Protein AF-0000000075188954 (afdb_homodimer)

Solvent-accessible surface area (backbone atoms only — not comparable to full-atom values): 54230 Å² total; per-residue (Å²): 137,83,79,76,77,75,75,73,72,77,67,71,76,76,77,67,53,46,59,46,54,62,68,36,73,48,69,42,76,34,36,29,29,56,31,97,75,48,46,78,47,74,42,73,49,97,73,72,41,68,48,52,54,48,49,53,51,52,45,53,48,46,64,70,64,51,69,49,45,46,64,36,75,72,39,48,58,89,46,50,71,54,54,74,72,32,32,47,29,43,36,39,39,36,38,43,70,42,92,71,89,56,42,23,37,60,49,26,39,42,60,56,87,73,50,55,56,34,25,33,38,39,36,54,42,78,22,50,66,21,38,32,38,15,60,36,46,42,1,42,51,47,37,50,52,55,60,62,45,57,58,31,25,55,97,85,43,42,30,26,65,39,23,32,34,44,36,44,34,50,59,71,32,64,35,26,34,42,31,45,38,38,19,39,24,66,61,57,69,68,57,53,50,52,49,46,52,54,36,36,62,37,66,28,33,30,39,34,34,35,43,42,28,27,56,9,25,23,55,53,38,86,95,46,56,49,44,23,73,57,14,21,88,42,91,84,43,50,43,41,63,67,50,44,48,48,51,48,51,55,29,11,49,50,38,18,21,49,34,44,30,57,41,30,52,20,49,34,20,26,47,35,69,61,43,47,90,35,32,34,45,59,67,40,76,69,30,76,67,34,24,89,57,69,51,7,17,23,47,32,50,47,35,69,67,32,37,52,51,48,20,53,48,50,40,57,58,52,69,68,43,82,32,45,43,38,29,42,32,36,50,78,64,49,63,54,22,47,75,70,20,68,68,42,48,50,34,24,61,75,69,70,43,52,70,60,54,25,48,21,52,35,48,36,51,38,49,49,36,36,43,74,69,64,28,40,50,29,31,28,42,38,39,60,71,74,55,54,38,78,54,65,56,74,77,32,35,31,36,32,38,79,40,70,75,51,50,47,63,46,28,73,72,62,29,34,29,31,45,38,14,43,81,38,27,31,51,58,31,20,67,28,42,59,44,37,70,43,52,83,43,54,35,97,50,56,66,37,49,35,41,48,38,30,41,65,43,52,96,47,77,81,44,54,76,76,41,41,71,31,52,36,29,33,29,30,35,35,64,19,49,58,35,33,77,44,38,49,42,32,57,39,28,50,44,50,51,26,49,30,23,38,29,27,52,42,55,84,64,60,59,60,69,43,46,57,23,48,48,49,49,26,56,48,36,45,71,70,73,40,36,29,34,38,64,42,24,53,54,39,56,24,33,72,75,69,42,42,111,135,84,81,76,79,76,75,76,73,77,68,71,77,75,77,68,53,46,59,46,54,60,69,36,75,48,69,42,77,36,34,29,28,56,32,97,75,48,47,76,48,74,43,72,50,98,73,70,40,67,49,52,54,49,50,51,51,52,44,53,49,46,64,71,64,50,68,47,46,47,64,37,75,71,39,49,58,89,44,49,70,53,53,74,72,32,34,48,30,43,36,38,38,38,37,44,68,43,91,72,87,58,42,23,36,61,49,27,39,43,61,56,86,72,50,55,56,34,26,33,38,39,35,53,43,78,23,50,66,21,38,33,39,18,60,35,46,43,2,44,51,49,35,50,51,55,59,61,44,57,58,30,25,55,98,83,43,42,30,27,65,38,23,31,33,43,34,45,33,49,60,72,32,64,34,27,36,42,32,46,38,38,18,39,24,66,62,58,69,69,57,54,52,54,49,46,52,55,36,37,62,38,67,28,33,30,38,35,35,35,44,41,27,25,54,9,25,22,53,53,39,86,93,46,55,49,43,22,73,56,15,20,88,42,89,84,43,50,43,42,64,67,50,46,49,48,52,48,51,55,30,12,47,50,38,17,20,49,34,44,29,59,41,29,52,22,48,36,20,25,49,34,67,61,43,48,89,36,35,34,44,59,68,40,76,68,31,77,66,34,25,89,57,68,49,7,17,23,48,32,50,49,36,69,68,34,38,53,51,48,20,51,46,51,40,58,57,52,69,69,44,81,32,45,43,39,28,41,31,36,49,78,62,46,64,54,22,47,75,71,20,68,68,41,47,51,35,24,60,75,70,70,43,52,72,58,54,25,47,22,52,33,47,36,51,38,49,48,36,36,42,73,69,62,29,41,49,29,32,28,42,38,40,61,72,75,55,55,39,78,54,64,56,75,76,33,34,32,35,30,38,80,41,69,74,52,50,45,63,47,29,74,72,61,31,34,32,31,47,38,14,42,79,39,27,30,50,58,32,20,68,28,42,58,45,37,71,41,52,82,42,54,35,95,50,55,65,38,48,36,40,48,38,29,41,66,43,52,96,48,77,82,44,53,75,74,42,41,72,30,54,38,29,32,28,32,36,35,63,19,49,58,36,32,78,43,38,48,42,33,57,40,28,51,44,52,50,27,49,31,23,35,28,26,52,41,56,84,64,58,59,61,69,42,45,56,22,49,49,48,48,25,55,48,35,44,70,70,72,40,36,28,35,39,63,42,24,52,56,39,56,25,33,72,74,69,43,43,112

Nearest PDB structures (foldseek):
  1o7a-assembly3_E  TM=9.055E-01  e=1.045E-41  Homo sapiens
  3lmy-assembly1_A-2  TM=9.022E-01  e=7.850E-42  Homo sapiens
  5bro-assembly1_A-2  TM=8.850E-01  e=3.736E-42  Homo sapiens
  8bbl-assembly6_F  TM=7.707E-01  e=1.006E-26  Prevotella
  2gk1-assembly1_M  TM=9.093E-01  e=3.137E-16  Homo sapiens

Sequence (1098 aa):
MFYCLSLLLFAASHVTALWPIPQSITTGSTQLQLSPSFDITVSGIKSPPSDLKDAISRTKHYLTNDKLQRLVEGRGASDAQAIKGASHLAKLNLVFQGKNASSISEEAVAELESRVDSYTLSVPANGRDATVTANSTLGLFRGLTTFSQLWYDWEGITYTPEAPLDIVDAPVYPYRGFMLDTARNFFPVSDIKRTLDAMSWVKMNTFHWHVVDSQSFPLEVAEFPNLSAKGAYSSSSVYSASDIKDIVAYAAARGIDVLAEFDTPGHTAIISEAYPDHIACAGATPWGTYANEPPAGQLRIASSATVNFTASLVSAISSMFTSKYFSTGGDEINANCYTNDAATQADLSASGQTFTQALSSFTESTHKALRAAGKTPVVWEEMVLDYNVTSLGNDTVVMVWISSDHVAAVAEKGYKLVHAASDYFYLDCGGGGWLGGSVSGNSWCDPFKTWQKAYSFDPTATLTDEQSRLVMGGQHLLWTEQSSPSNLDPIVWPRAAASAEIFWSGPGRNGTEALPRLHDLGFRFNQRGVAAIALQPLWCALRPGSCDAMFYCLSLLLFAASHVTALWPIPQSITTGSTQLQLSPSFDITVSGIKSPPSDLKDAISRTKHYLTNDKLQRLVEGRGASDAQAIKGASHLAKLNLVFQGKNASSISEEAVAELESRVDSYTLSVPANGRDATVTANSTLGLFRGLTTFSQLWYDWEGITYTPEAPLDIVDAPVYPYRGFMLDTARNFFPVSDIKRTLDAMSWVKMNTFHWHVVDSQSFPLEVAEFPNLSAKGAYSSSSVYSASDIKDIVAYAAARGIDVLAEFDTPGHTAIISEAYPDHIACAGATPWGTYANEPPAGQLRIASSATVNFTASLVSAISSMFTSKYFSTGGDEINANCYTNDAATQADLSASGQTFTQALSSFTESTHKALRAAGKTPVVWEEMVLDYNVTSLGNDTVVMVWISSDHVAAVAEKGYKLVHAASDYFYLDCGGGGWLGGSVSGNSWCDPFKTWQKAYSFDPTATLTDEQSRLVMGGQHLLWTEQSSPSNLDPIVWPRAAASAEIFWSGPGRNGTEALPRLHDLGFRFNQRGVAAIALQPLWCALRPGSCDA

Organism: Armillaria gallica (NCBI:txid47427)

Radius of gyration: 31.45 Å; Cα contacts (8 Å, |Δi|>4): 2543; chains: 2; bounding box: 119×86×73 Å

pLDDT: mean 95.34, std 10.47, range [26.66, 98.94]

InterPro domains:
  IPR015883 Beta-hexosaminidase, catalytic domain [PF00728] (173-506)
  IPR017853 Glycoside hydrolase superfamily [SSF51445] (173-518)
  IPR025705 Beta-hexosaminidase [PIRSF001093] (16-548)
  IPR025705 Beta-hexosaminidase [PR00738] (130-150)
  IPR025705 Beta-hexosaminidase [PR00738] (167-184)
  IPR025705 Beta-hexosaminidase [PR00738] (196-217)
  IPR025705 Beta-hexosaminidase [PR00738] (250-267)
  IPR025705 Beta-hexosaminidase [PR00738] (321-334)
  IPR025705 Beta-hexosaminidase [PR00738] (471-487)
  IPR025705 Beta-hexosaminidase [PR00738] (488-505)
  IPR025705 Beta-hexosaminidase [PTHR22600] (12-542)
  IPR029018 Beta-hexosaminidase-like, domain 2 [G3DSA:3.30.379.10] (13-169)
  IPR029018 Beta-hexosaminidase-like, domain 2 [SSF55545] (18-171)
  IPR029019 Beta-hexosaminidase, eukaryotic type, N-terminal [PF14845] (18-150)

Secondary structure (DSSP, 8-state):
------------------SSPPSEEEEEEEEEEEEEEEEEEEES-SS--HHHHHHHHHHHHHHHH--PPPSSGGGGGGGHHHHHT-EEEEEEEEEE-SSSPPPHHHHHTS-GGG----EEEEE-SSSPPEEEEESSHHHHHHHHHHHHTS-EEETTEEEEEEEEEEEEE--SSSEEEEEEE-SSS---HHHHHHHHHHHHHTT--EEEEE--BTTB--B--TT-THHHHHHSSSTTS-B-HHHHHHHHHHHHTTT-EEEEE---SSS-GGGGGT-GGGEESTT-SSHHHH-SSSSP-EE-TT-HHHHHHHHHHHHHHHTT---SEEEEE-----HHHHHT-HHHHHHHHHHT--HHHHHHHHHHHHHHHHHHTT-EEEEETHHHHTS--TT--TT-EEEE-S-GGGHHHHHHTT-EEEE--HHHHBSSTTS---SBT-TT---TT-S---HHHHHT--TTTT--HHHHTTEEEEEEEE--TT--GGGHHHHHTTTTHHHHHHHHH-S---HHHHHHHHHHHHHHHHHTT--PPPSS-HHHHTSTTTTB-/------------------SSPPSEEEEEEEEEEEEEEEEEEEES-SS--HHHHHHHHHHHHHHHH--PPPSSGGGGGGGHHHHHT-EEEEEEEEEE-SSS---HHHHHTS-GGG----EEEEE-SSSPPEEEEESSHHHHHHHHHHHHTS-EEETTEEEEEEEEEEEEE--SSSEEEEEEE-SSS---HHHHHHHHHHHHHTT--EEEEE--BTTB--B--TT-THHHHHHSSSTTS-B-HHHHHHHHHHHHTTT-EEEEE---SSS-GGGGGT-GGGEESTT-SSHHHH-SSSSP-EE-TT-HHHHHHHHHHHHHHHTT---SEEEEE--S--HHHHHT-HHHHHHHHHHT--HHHHHHHHHHHHHHHHHHTT-EEEEETHHHHTS--TT--TT-EEEE-S-GGGHHHHHHTT-EEEE--HHHHBSSTTS---SBT-TT---TT-S---HHHHHT--TTTT--HHHHTTEEEEEEEE--TT--GGGHHHHHTTTTHHHHHHHHH-S---HHHHHHHHHHHHHHHHHTT--PPPSS-HHHHTSTTTTB-

Structure (mmCIF, N/CA/C/O backbone):
data_AF-0000000075188954-model_v1
#
loop_
_entity.id
_entity.type
_entity.pdbx_description
1 polymer Beta-hexosaminidase
#
loop_
_atom_site.group_PDB
_atom_site.id
_atom_site.type_symbol
_atom_site.label_atom_id
_atom_site.label_alt_id
_atom_site.label_comp_id
_atom_site.label_asym_id
_atom_site.label_entity_id
_atom_site.label_seq_id
_atom_site.pdbx_PDB_ins_code
_atom_site.Cartn_x
_atom_site.Cartn_y
_atom_site.Cartn_z
_atom_site.occupancy
_atom_site.B_iso_or_equiv
_atom_site.auth_seq_id
_atom_site.auth_comp_id
_atom_site.auth_asym_id
_atom_site.auth_atom_id
_atom_site.pdbx_PDB_model_num
ATOM 1 N N . MET A 1 1 ? 57.031 19.188 -23.516 1 26.66 1 MET A N 1
ATOM 2 C CA . MET A 1 1 ? 55.969 19.891 -22.828 1 26.66 1 MET A CA 1
ATOM 3 C C . MET A 1 1 ? 54.906 18.922 -22.328 1 26.66 1 MET A C 1
ATOM 5 O O . MET A 1 1 ? 54.219 18.281 -23.125 1 26.66 1 MET A O 1
ATOM 9 N N . PHE A 1 2 ? 55.094 18.266 -21.109 1 34 2 PHE A N 1
ATOM 10 C CA . PHE A 1 2 ? 54.406 17.234 -20.375 1 34 2 PHE A CA 1
ATOM 11 C C . PHE A 1 2 ? 53.031 17.75 -19.891 1 34 2 PHE A C 1
ATOM 13 O O . PHE A 1 2 ? 52.969 18.656 -19.062 1 34 2 PHE A O 1
ATOM 20 N N . TYR A 1 3 ? 52.031 17.656 -20.75 1 29.7 3 TYR A N 1
ATOM 21 C CA . TYR A 1 3 ? 50.656 17.969 -20.391 1 29.7 3 TYR A CA 1
ATOM 22 C C . TYR A 1 3 ? 50.156 17.078 -19.25 1 29.7 3 TYR A C 1
ATOM 24 O O . TYR A 1 3 ? 50.062 15.859 -19.406 1 29.7 3 TYR A O 1
ATOM 32 N N . CYS A 1 4 ? 50.469 17.469 -18.016 1 29.31 4 CYS A N 1
ATOM 33 C CA . CYS A 1 4 ? 49.875 16.828 -16.844 1 29.31 4 CYS A CA 1
ATOM 34 C C . CYS A 1 4 ? 48.375 16.969 -16.859 1 29.31 4 CYS A C 1
ATOM 36 O O . CYS A 1 4 ? 47.844 18.078 -16.75 1 29.31 4 CYS A O 1
ATOM 38 N N . LEU A 1 5 ? 47.688 16.016 -17.469 1 34.28 5 LEU A N 1
ATOM 39 C CA . LEU A 1 5 ? 46.25 15.883 -17.406 1 34.28 5 LEU A CA 1
ATOM 40 C C . LEU A 1 5 ? 45.781 15.82 -15.953 1 34.28 5 LEU A C 1
ATOM 42 O O . LEU A 1 5 ? 46.094 14.883 -15.227 1 34.28 5 LEU A O 1
ATOM 46 N N . SER A 1 6 ? 45.406 16.984 -15.359 1 33.66 6 SER A N 1
ATOM 47 C CA . SER A 1 6 ? 44.719 17.094 -14.078 1 33.66 6 SER A CA 1
ATOM 48 C C . SER A 1 6 ? 43.5 16.219 -14.031 1 33.66 6 SER A C 1
ATOM 50 O O . SER A 1 6 ? 42.594 16.359 -14.867 1 33.66 6 SER A O 1
ATOM 52 N N . LEU A 1 7 ? 43.656 15.039 -13.555 1 31.61 7 LEU A N 1
ATOM 53 C CA . LEU A 1 7 ? 42.5 14.211 -13.203 1 31.61 7 LEU A CA 1
ATOM 54 C C . LEU A 1 7 ? 41.594 14.938 -12.211 1 31.61 7 LEU A C 1
ATOM 56 O O . LEU A 1 7 ? 42 15.18 -11.062 1 31.61 7 LEU A O 1
ATOM 60 N N . LEU A 1 8 ? 40.781 15.82 -12.742 1 30.52 8 LEU A N 1
ATOM 61 C CA . LEU A 1 8 ? 39.719 16.281 -11.867 1 30.52 8 LEU A CA 1
ATOM 62 C C . LEU A 1 8 ? 38.969 15.109 -11.227 1 30.52 8 LEU A C 1
ATOM 64 O O . LEU A 1 8 ? 38.281 14.352 -11.914 1 30.52 8 LEU A O 1
ATOM 68 N N . LEU A 1 9 ? 39.469 14.688 -10.102 1 31.77 9 LEU A N 1
ATOM 69 C CA . LEU A 1 9 ? 38.688 13.789 -9.273 1 31.77 9 LEU A CA 1
ATOM 70 C C . LEU A 1 9 ? 37.312 14.375 -9.008 1 31.77 9 LEU A C 1
ATOM 72 O O . LEU A 1 9 ? 37.156 15.406 -8.352 1 31.77 9 LEU A O 1
ATOM 76 N N . PHE A 1 10 ? 36.438 14.156 -9.984 1 31.2 10 PHE A N 1
ATOM 77 C CA . PHE A 1 10 ? 35.062 14.352 -9.57 1 31.2 10 PHE A CA 1
ATOM 78 C C . PHE A 1 10 ? 34.812 13.703 -8.219 1 31.2 10 PHE A C 1
ATOM 80 O O . PHE A 1 10 ? 34.75 12.469 -8.109 1 31.2 10 PHE A O 1
ATOM 87 N N . ALA A 1 11 ? 35.219 14.352 -7.227 1 33.94 11 ALA A N 1
ATOM 88 C CA . ALA A 1 11 ? 34.75 13.961 -5.906 1 33.94 11 ALA A CA 1
ATOM 89 C C . ALA A 1 11 ? 33.219 13.883 -5.875 1 33.94 11 ALA A C 1
ATOM 91 O O . ALA A 1 11 ? 32.562 14.891 -6.098 1 33.94 11 ALA A O 1
ATOM 92 N N . ALA A 1 12 ? 32.75 12.75 -6.031 1 37.69 12 ALA A N 1
ATOM 93 C CA . ALA A 1 12 ? 31.328 12.523 -5.793 1 37.69 12 ALA A CA 1
ATOM 94 C C . ALA A 1 12 ? 30.859 13.266 -4.551 1 37.69 12 ALA A C 1
ATOM 96 O O . ALA A 1 12 ? 31.359 13.031 -3.447 1 37.69 12 ALA A O 1
ATOM 97 N N . SER A 1 13 ? 30.422 14.445 -4.625 1 41.03 13 SER A N 1
ATOM 98 C CA . SER A 1 13 ? 29.734 15.062 -3.5 1 41.03 13 SER A CA 1
ATOM 99 C C . SER A 1 13 ? 28.938 14.031 -2.709 1 41.03 13 SER A C 1
ATOM 101 O O . SER A 1 13 ? 28.062 13.359 -3.26 1 41.03 13 SER A O 1
ATOM 103 N N . HIS A 1 14 ? 29.547 13.438 -1.711 1 50.06 14 HIS A N 1
ATOM 104 C CA . HIS A 1 14 ? 28.922 12.523 -0.768 1 50.06 14 HIS A CA 1
ATOM 105 C C . HIS A 1 14 ? 27.547 13.047 -0.336 1 50.06 14 HIS A C 1
ATOM 107 O O . HIS A 1 14 ? 27.391 14.234 -0.049 1 50.06 14 HIS A O 1
ATOM 113 N N . VAL A 1 15 ? 26.5 12.422 -0.816 1 51.94 15 VAL A N 1
ATOM 114 C CA . VAL A 1 15 ? 25.125 12.75 -0.476 1 51.94 15 VAL A CA 1
ATOM 115 C C . VAL A 1 15 ? 24.922 12.602 1.029 1 51.94 15 VAL A C 1
ATOM 117 O O . VAL A 1 15 ? 25.078 11.508 1.58 1 51.94 15 VAL A O 1
ATOM 120 N N . THR A 1 16 ? 24.906 13.773 1.781 1 63.19 16 THR A N 1
ATOM 121 C CA . THR A 1 16 ? 24.562 13.805 3.195 1 63.19 16 THR A CA 1
ATOM 122 C C . THR A 1 16 ? 23.125 13.32 3.408 1 63.19 16 THR A C 1
ATOM 124 O O . THR A 1 16 ? 22.203 13.805 2.76 1 63.19 16 THR A O 1
ATOM 127 N N . ALA A 1 17 ? 22.859 12.266 4.195 1 82.56 17 ALA A N 1
ATOM 128 C CA . ALA A 1 17 ? 21.656 11.5 4.516 1 82.56 17 ALA A CA 1
ATOM 129 C C . ALA A 1 17 ? 20.625 12.367 5.246 1 82.56 17 ALA A C 1
ATOM 131 O O . ALA A 1 17 ? 19.969 11.906 6.18 1 82.56 17 ALA A O 1
ATOM 132 N N . LEU A 1 18 ? 20.547 13.672 4.879 1 96 18 LEU A N 1
ATOM 133 C CA . LEU A 1 18 ? 19.688 14.539 5.672 1 96 18 LEU A CA 1
ATOM 134 C C . LEU A 1 18 ? 18.422 14.883 4.898 1 96 18 LEU A C 1
ATOM 136 O O . LEU A 1 18 ? 18.469 15.172 3.699 1 96 18 LEU A O 1
ATOM 140 N N . TRP A 1 19 ? 17.359 14.797 5.547 1 98.12 19 TRP A N 1
ATOM 141 C CA . TRP A 1 19 ? 16.047 15.227 5.055 1 98.12 19 TRP A CA 1
ATOM 142 C C . TRP A 1 19 ? 15.273 15.977 6.133 1 98.12 19 TRP A C 1
ATOM 144 O O . TRP A 1 19 ? 15.062 15.453 7.23 1 98.12 19 TRP A O 1
ATOM 154 N N . PRO A 1 20 ? 14.773 17.188 5.922 1 98.25 20 PRO A N 1
ATOM 155 C CA . PRO A 1 20 ? 15.047 18.016 4.742 1 98.25 20 PRO A CA 1
ATOM 156 C C . PRO A 1 20 ? 16.516 18.438 4.652 1 98.25 20 PRO A C 1
ATOM 158 O O . PRO A 1 20 ? 17.219 18.469 5.668 1 98.25 20 PRO A O 1
ATOM 161 N N . ILE A 1 21 ? 16.859 18.766 3.477 1 97.81 21 ILE A N 1
ATOM 162 C CA . ILE A 1 21 ? 18.219 19.281 3.311 1 97.81 21 ILE A CA 1
ATOM 163 C C . ILE A 1 21 ? 18.344 20.641 3.975 1 97.81 21 ILE A C 1
ATOM 165 O O . ILE A 1 21 ? 17.453 21.484 3.832 1 97.81 21 ILE A O 1
ATOM 169 N N . PRO A 1 22 ? 19.406 20.875 4.801 1 97.75 22 PRO A N 1
ATOM 170 C CA . PRO A 1 22 ? 19.562 22.156 5.496 1 97.75 22 PRO A CA 1
ATOM 171 C C . PRO A 1 22 ? 19.812 23.312 4.543 1 97.75 22 PRO A C 1
ATOM 173 O O . PRO A 1 22 ? 20.266 23.109 3.418 1 97.75 22 PRO A O 1
ATOM 176 N N . GLN A 1 23 ? 19.547 24.484 5.031 1 97.69 23 GLN A N 1
ATOM 177 C CA . GLN A 1 23 ? 19.797 25.688 4.258 1 97.69 23 GLN A CA 1
ATOM 178 C C . GLN A 1 23 ? 21.281 25.844 3.939 1 97.69 23 GLN A C 1
ATOM 180 O O . GLN A 1 23 ? 21.641 26.25 2.838 1 97.69 23 GLN A O 1
ATOM 185 N N . SER A 1 24 ? 22.094 25.547 4.926 1 97.5 24 SER A N 1
ATOM 186 C CA . SER A 1 24 ? 23.531 25.562 4.773 1 97.5 24 SER A CA 1
ATOM 187 C C . SER A 1 24 ? 24.188 24.391 5.5 1 97.5 24 SER A C 1
ATOM 189 O O . SER A 1 24 ? 23.844 24.094 6.652 1 97.5 24 SER A O 1
ATOM 191 N N . ILE A 1 25 ? 25.062 23.703 4.801 1 96.75 25 ILE A N 1
ATOM 192 C CA . ILE A 1 25 ? 25.75 22.562 5.383 1 96.75 25 ILE A CA 1
ATOM 193 C C . ILE A 1 25 ? 27.172 22.469 4.812 1 96.75 25 ILE A C 1
ATOM 195 O O . ILE A 1 25 ? 27.375 22.672 3.615 1 96.75 25 ILE A O 1
ATOM 199 N N . THR A 1 26 ? 28.141 22.312 5.648 1 96.44 26 THR A N 1
ATOM 200 C CA . THR A 1 26 ? 29.5 21.938 5.277 1 96.44 26 THR A CA 1
ATOM 201 C C . THR A 1 26 ? 29.891 20.625 5.941 1 96.44 26 THR A C 1
ATOM 203 O O . THR A 1 26 ? 29.562 20.391 7.105 1 96.44 26 THR A O 1
ATOM 206 N N . THR A 1 27 ? 30.5 19.797 5.207 1 95.5 27 THR A N 1
ATOM 207 C CA . THR A 1 27 ? 30.922 18.5 5.734 1 95.5 27 THR A CA 1
ATOM 208 C C . THR A 1 27 ? 32.406 18.25 5.473 1 95.5 27 THR A C 1
ATOM 210 O O . THR A 1 27 ? 33 18.859 4.578 1 95.5 27 THR A O 1
ATOM 213 N N . GLY A 1 28 ? 32.969 17.422 6.355 1 94.81 28 GLY A N 1
ATOM 214 C CA . GLY A 1 28 ? 34.281 16.844 6.098 1 94.81 28 GLY A CA 1
ATOM 215 C C . GLY A 1 28 ? 34.219 15.438 5.543 1 94.81 28 GLY A C 1
ATOM 216 O O . GLY A 1 28 ? 33.219 15.047 4.938 1 94.81 28 GLY A O 1
ATOM 217 N N . SER A 1 29 ? 35.375 14.719 5.609 1 92.06 29 SER A N 1
ATOM 218 C CA . SER A 1 29 ? 35.469 13.359 5.102 1 92.06 29 SER A CA 1
ATOM 219 C C . SER A 1 29 ? 36.031 12.414 6.152 1 92.06 29 SER A C 1
ATOM 221 O O . SER A 1 29 ? 36.469 11.297 5.836 1 92.06 29 SER A O 1
ATOM 223 N N . THR A 1 30 ? 36 12.859 7.406 1 93.81 30 THR A N 1
ATOM 224 C CA . THR A 1 30 ? 36.531 12.047 8.484 1 93.81 30 THR A CA 1
ATOM 225 C C . THR A 1 30 ? 35.438 11.234 9.172 1 93.81 30 THR A C 1
ATOM 227 O O . THR A 1 30 ? 34.344 11.742 9.398 1 93.81 30 THR A O 1
ATOM 230 N N . GLN A 1 31 ? 35.844 10.031 9.539 1 95.56 31 GLN A N 1
ATOM 231 C CA . GLN A 1 31 ? 34.906 9.195 10.289 1 95.56 31 GLN A CA 1
ATOM 232 C C . GLN A 1 31 ? 34.875 9.586 11.766 1 95.56 31 GLN A C 1
ATOM 234 O O . GLN A 1 31 ? 35.906 9.953 12.336 1 95.56 31 GLN A O 1
ATOM 239 N N . LEU A 1 32 ? 33.75 9.555 12.305 1 97.31 32 LEU A N 1
ATOM 240 C CA . LEU A 1 32 ? 33.531 9.812 13.727 1 97.31 32 LEU A CA 1
ATOM 241 C C . LEU A 1 32 ? 32.594 8.758 14.32 1 97.31 32 LEU A C 1
ATOM 243 O O . LEU A 1 32 ? 31.562 8.438 13.734 1 97.31 32 LEU A O 1
ATOM 247 N N . GLN A 1 33 ? 32.969 8.133 15.445 1 97.88 33 GLN A N 1
ATOM 248 C CA . GLN A 1 33 ? 32.125 7.152 16.125 1 97.88 33 GLN A CA 1
ATOM 249 C C . GLN A 1 33 ? 31.328 7.805 17.25 1 97.88 33 GLN A C 1
ATOM 251 O O . GLN A 1 33 ? 31.797 8.766 17.875 1 97.88 33 GLN A O 1
ATOM 256 N N . LEU A 1 34 ? 30.156 7.312 17.422 1 97.44 34 LEU A N 1
ATOM 257 C CA . LEU A 1 34 ? 29.453 7.645 18.656 1 97.44 34 LEU A CA 1
ATOM 258 C C . LEU A 1 34 ? 29.969 6.801 19.828 1 97.44 34 LEU A C 1
ATOM 260 O O . LEU A 1 34 ? 30.031 5.574 19.719 1 97.44 34 LEU A O 1
ATOM 264 N N . SER A 1 35 ? 30.297 7.434 20.922 1 96.56 35 SER A N 1
ATOM 265 C CA . SER A 1 35 ? 30.797 6.723 22.094 1 96.56 35 SER A CA 1
ATOM 266 C C . SER A 1 35 ? 29.734 5.816 22.688 1 96.56 35 SER A C 1
ATOM 268 O O . SER A 1 35 ? 28.547 6.168 22.688 1 96.56 35 SER A O 1
ATOM 270 N N . PRO A 1 36 ? 30.125 4.668 23.219 1 93.25 36 PRO A N 1
ATOM 271 C CA . PRO A 1 36 ? 29.156 3.826 23.922 1 93.25 36 PRO A CA 1
ATOM 272 C C . PRO A 1 36 ? 28.5 4.543 25.094 1 93.25 36 PRO A C 1
ATOM 274 O O . PRO A 1 36 ? 27.391 4.168 25.531 1 93.25 36 PRO A O 1
ATOM 277 N N . SER A 1 37 ? 29.203 5.578 25.641 1 95.5 37 SER A N 1
ATOM 278 C CA . SER A 1 37 ? 28.672 6.336 26.766 1 95.5 37 SER A CA 1
ATOM 279 C C . SER A 1 37 ? 28.156 7.699 26.328 1 95.5 37 SER A C 1
ATOM 281 O O . SER A 1 37 ? 28.125 8.648 27.109 1 95.5 37 SER A O 1
ATOM 283 N N . PHE A 1 38 ? 27.828 7.801 25.062 1 97.75 38 PHE A N 1
ATOM 284 C CA . PHE A 1 38 ? 27.328 9.047 24.5 1 97.75 38 PHE A CA 1
ATOM 285 C C . PHE A 1 38 ? 26.156 9.578 25.312 1 97.75 38 PHE A C 1
ATOM 287 O O . PHE A 1 38 ? 25.297 8.805 25.75 1 97.75 38 PHE A O 1
ATOM 294 N N . ASP A 1 39 ? 26.141 10.875 25.578 1 98.19 39 ASP A N 1
ATOM 295 C CA . ASP A 1 39 ? 25.031 11.508 26.281 1 98.19 39 ASP A CA 1
ATOM 296 C C . ASP A 1 39 ? 24.672 12.852 25.656 1 98.19 39 ASP A C 1
ATOM 298 O O . ASP A 1 39 ? 25.438 13.391 24.859 1 98.19 39 ASP A O 1
ATOM 302 N N . ILE A 1 40 ? 23.484 13.344 25.922 1 98.81 40 ILE A N 1
ATOM 303 C CA . ILE A 1 40 ? 23 14.641 25.469 1 98.81 40 ILE A CA 1
ATOM 304 C C . ILE A 1 40 ? 22.688 15.523 26.672 1 98.81 40 ILE A C 1
ATOM 306 O O . ILE A 1 40 ? 21.938 15.117 27.578 1 98.81 40 ILE A O 1
ATOM 310 N N . THR A 1 41 ? 23.234 16.703 26.734 1 98.12 41 THR A N 1
ATOM 311 C CA . THR A 1 41 ? 23.016 17.625 27.828 1 98.12 41 THR A CA 1
ATOM 312 C C . THR A 1 41 ? 22.375 18.922 27.328 1 98.12 41 THR A C 1
ATOM 314 O O . THR A 1 41 ? 22.375 19.188 26.125 1 98.12 41 THR A O 1
ATOM 317 N N . VAL A 1 42 ? 21.734 19.656 28.219 1 98.31 42 VAL A N 1
ATOM 318 C CA . VAL A 1 42 ? 21.078 20.922 27.891 1 98.31 42 VAL A CA 1
ATOM 319 C C . VAL A 1 42 ? 21.719 22.047 28.703 1 98.31 42 VAL A C 1
ATOM 321 O O . VAL A 1 42 ? 21.938 21.906 29.906 1 98.31 42 VAL A O 1
ATOM 324 N N . SER A 1 43 ? 22.109 23.109 28.109 1 97.5 43 SER A N 1
ATOM 325 C CA . SER A 1 43 ? 22.594 24.328 28.766 1 97.5 43 SER A CA 1
ATOM 326 C C . SER A 1 43 ? 21.75 25.531 28.375 1 97.5 43 SER A C 1
ATOM 328 O O . SER A 1 43 ? 21.156 25.562 27.297 1 97.5 43 SER A O 1
ATOM 330 N N . GLY A 1 44 ? 21.656 26.484 29.234 1 96.44 44 GLY A N 1
ATOM 331 C CA . GLY A 1 44 ? 20.906 27.719 28.969 1 96.44 44 GLY A CA 1
ATOM 332 C C . GLY A 1 44 ? 19.469 27.656 29.453 1 96.44 44 GLY A C 1
ATOM 333 O O . GLY A 1 44 ? 18.734 28.625 29.344 1 96.44 44 GLY A O 1
ATOM 334 N N . ILE A 1 45 ? 19.094 26.516 29.969 1 95.88 45 ILE A N 1
ATOM 335 C CA . ILE A 1 45 ? 17.781 26.328 30.562 1 95.88 45 ILE A CA 1
ATOM 336 C C . ILE A 1 45 ? 17.938 25.75 31.969 1 95.88 45 ILE A C 1
ATOM 338 O O . ILE A 1 45 ? 18.422 24.625 32.125 1 95.88 45 ILE A O 1
ATOM 342 N N . LYS A 1 46 ? 17.531 26.391 33.031 1 91.06 46 LYS A N 1
ATOM 343 C CA . LYS A 1 46 ? 17.688 25.922 34.406 1 91.06 46 LYS A CA 1
ATOM 344 C C . LYS A 1 46 ? 16.922 24.625 34.625 1 91.06 46 LYS A C 1
ATOM 346 O O . LYS A 1 46 ? 17.453 23.672 35.188 1 91.06 46 LYS A O 1
ATOM 351 N N . SER A 1 47 ? 15.672 24.594 34.125 1 93.94 47 SER A N 1
ATOM 352 C CA . SER A 1 47 ? 14.836 23.406 34.188 1 93.94 47 SER A CA 1
ATOM 353 C C . SER A 1 47 ? 14.203 23.094 32.844 1 93.94 47 SER A C 1
ATOM 355 O O . SER A 1 47 ? 13.086 23.516 32.562 1 93.94 47 SER A O 1
ATOM 357 N N . PRO A 1 48 ? 14.883 22.281 32.031 1 96.88 48 PRO A N 1
ATOM 358 C CA . PRO A 1 48 ? 14.336 21.969 30.703 1 96.88 48 PRO A CA 1
ATOM 359 C C . PRO A 1 48 ? 12.922 21.391 30.781 1 96.88 48 PRO A C 1
ATOM 361 O O . PRO A 1 48 ? 12.625 20.594 31.672 1 96.88 48 PRO A O 1
ATOM 364 N N . PRO A 1 49 ? 12.078 21.828 29.875 1 98.06 49 PRO A N 1
ATOM 365 C CA . PRO A 1 49 ? 10.719 21.281 29.844 1 98.06 49 PRO A CA 1
ATOM 366 C C . PRO A 1 49 ? 10.711 19.766 29.641 1 98.06 49 PRO A C 1
ATOM 368 O O . PRO A 1 49 ? 11.633 19.219 29.016 1 98.06 49 PRO A O 1
ATOM 371 N N . SER A 1 50 ? 9.648 19.094 30.141 1 98.31 50 SER A N 1
ATOM 372 C CA . SER A 1 50 ? 9.562 17.641 30.109 1 98.31 50 SER A CA 1
ATOM 373 C C . SER A 1 50 ? 9.57 17.109 28.672 1 98.31 50 SER A C 1
ATOM 375 O O . SER A 1 50 ? 10.148 16.062 28.391 1 98.31 50 SER A O 1
ATOM 377 N N . ASP A 1 51 ? 8.883 17.797 27.797 1 98.62 51 ASP A N 1
ATOM 378 C CA . ASP A 1 51 ? 8.82 17.312 26.422 1 98.62 51 ASP A CA 1
ATOM 379 C C . ASP A 1 51 ? 10.172 17.438 25.719 1 98.62 51 ASP A C 1
ATOM 381 O O . ASP A 1 51 ? 10.484 16.672 24.812 1 98.62 51 ASP A O 1
ATOM 385 N N . LEU A 1 52 ? 11.039 18.328 26.078 1 98.75 52 LEU A N 1
ATOM 386 C CA . LEU A 1 52 ? 12.406 18.359 25.578 1 98.75 52 LEU A CA 1
ATOM 387 C C . LEU A 1 52 ? 13.211 17.188 26.109 1 98.75 52 LEU A C 1
ATOM 389 O O . LEU A 1 52 ? 13.977 16.562 25.359 1 98.75 52 LEU A O 1
ATOM 393 N N . LYS A 1 53 ? 13.055 16.906 27.406 1 98.62 53 LYS A N 1
ATOM 394 C CA . LYS A 1 53 ? 13.711 15.734 27.984 1 98.62 53 LYS A CA 1
ATOM 395 C C . LYS A 1 53 ? 13.289 14.453 27.281 1 98.62 53 LYS A C 1
ATOM 397 O O . LYS A 1 53 ? 14.109 13.578 27.016 1 98.62 53 LYS A O 1
ATOM 402 N N . ASP A 1 54 ? 12 14.391 27.016 1 98.81 54 ASP A N 1
ATOM 403 C CA . ASP A 1 54 ? 11.484 13.234 26.281 1 98.81 54 ASP A CA 1
ATOM 404 C C . ASP A 1 54 ? 12.086 13.148 24.891 1 98.81 54 ASP A C 1
ATOM 406 O O . ASP A 1 54 ? 12.391 12.062 24.391 1 98.81 54 ASP A O 1
ATOM 410 N N . ALA A 1 55 ? 12.211 14.258 24.219 1 98.81 55 ALA A N 1
ATOM 411 C CA . ALA A 1 55 ? 12.812 14.297 22.891 1 98.81 55 ALA A CA 1
ATOM 412 C C . ALA A 1 55 ? 14.258 13.805 22.938 1 98.81 55 ALA A C 1
ATOM 414 O O . ALA A 1 55 ? 14.703 13.094 22.031 1 98.81 55 ALA A O 1
ATOM 415 N N . ILE A 1 56 ? 14.992 14.211 23.938 1 98.81 56 ILE A N 1
ATOM 416 C CA . ILE A 1 56 ? 16.359 13.758 24.141 1 98.81 56 ILE A CA 1
ATOM 417 C C . ILE A 1 56 ? 16.391 12.242 24.312 1 98.81 56 ILE A C 1
ATOM 419 O O . ILE A 1 56 ? 17.188 11.555 23.672 1 98.81 56 ILE A O 1
ATOM 423 N N . SER A 1 57 ? 15.477 11.742 25.125 1 98.69 57 SER A N 1
ATOM 424 C CA . SER A 1 57 ? 15.383 10.312 25.359 1 98.69 57 SER A CA 1
ATOM 425 C C . SER A 1 57 ? 15.07 9.555 24.078 1 98.69 57 SER A C 1
ATOM 427 O O . SER A 1 57 ? 15.656 8.516 23.797 1 98.69 57 SER A O 1
ATOM 429 N N . ARG A 1 58 ? 14.109 10.023 23.281 1 98.5 58 ARG A N 1
ATOM 430 C CA . ARG A 1 58 ? 13.781 9.406 22.016 1 98.5 58 ARG A CA 1
ATOM 431 C C . ARG A 1 58 ? 14.977 9.414 21.062 1 98.5 58 ARG A C 1
ATOM 433 O O . ARG A 1 58 ? 15.219 8.438 20.344 1 98.5 58 ARG A O 1
ATOM 440 N N . THR A 1 59 ? 15.688 10.516 21.047 1 98.56 59 THR A N 1
ATOM 441 C CA . THR A 1 59 ? 16.859 10.617 20.188 1 98.56 59 THR A CA 1
ATOM 442 C C . THR A 1 59 ? 17.906 9.57 20.562 1 98.56 59 THR A C 1
ATOM 444 O O . THR A 1 59 ? 18.453 8.883 19.688 1 98.56 59 THR A O 1
ATOM 447 N N . LYS A 1 60 ? 18.172 9.461 21.828 1 98.38 60 LYS A N 1
ATOM 448 C CA . LYS A 1 60 ? 19.125 8.453 22.297 1 98.38 60 LYS A CA 1
ATOM 449 C C . LYS A 1 60 ? 18.656 7.047 21.922 1 98.38 60 LYS A C 1
ATOM 451 O O . LYS A 1 60 ? 19.469 6.203 21.547 1 98.38 60 LYS A O 1
ATOM 456 N N . HIS A 1 61 ? 17.391 6.859 22.062 1 98 61 HIS A N 1
ATOM 457 C CA . HIS A 1 61 ? 16.812 5.57 21.672 1 98 61 HIS A CA 1
ATOM 458 C C . HIS A 1 61 ? 17.062 5.27 20.203 1 98 61 HIS A C 1
ATOM 460 O O . HIS A 1 61 ? 17.484 4.164 19.859 1 98 61 HIS A O 1
ATOM 466 N N . TYR A 1 62 ? 16.828 6.203 19.297 1 97.44 62 TYR A N 1
ATOM 467 C CA . TYR A 1 62 ? 17.062 6.027 17.859 1 97.44 62 TYR A CA 1
ATOM 468 C C . TYR A 1 62 ? 18.531 5.754 17.578 1 97.44 62 TYR A C 1
ATOM 470 O O . TYR A 1 62 ? 18.859 4.855 16.797 1 97.44 62 TYR A O 1
ATOM 478 N N . LEU A 1 63 ? 19.406 6.496 18.203 1 97.06 63 LEU A N 1
ATOM 479 C CA . LEU A 1 63 ? 20.828 6.352 17.984 1 97.06 63 LEU A CA 1
ATOM 480 C C . LEU A 1 63 ? 21.312 4.957 18.375 1 97.06 63 LEU A C 1
ATOM 482 O O . LEU A 1 63 ? 22.219 4.406 17.75 1 97.06 63 LEU A O 1
ATOM 486 N N . THR A 1 64 ? 20.641 4.402 19.375 1 95.69 64 THR A N 1
ATOM 487 C CA . THR A 1 64 ? 21.016 3.088 19.891 1 95.69 64 THR A CA 1
ATOM 488 C C . THR A 1 64 ? 20.422 1.982 19.016 1 95.69 64 THR A C 1
ATOM 490 O O . THR A 1 64 ? 21.047 0.949 18.797 1 95.69 64 THR A O 1
ATOM 493 N N . ASN A 1 65 ? 19.25 2.264 18.469 1 95.94 65 ASN A N 1
ATOM 494 C CA . ASN A 1 65 ? 18.5 1.14 17.922 1 95.94 65 ASN A CA 1
ATOM 495 C C . ASN A 1 65 ? 18.484 1.175 16.391 1 95.94 65 ASN A C 1
ATOM 497 O O . ASN A 1 65 ? 18.219 0.156 15.75 1 95.94 65 ASN A O 1
ATOM 501 N N . ASP A 1 66 ? 18.672 2.387 15.844 1 94.94 66 ASP A N 1
ATOM 502 C CA . ASP A 1 66 ? 18.75 2.439 14.383 1 94.94 66 ASP A CA 1
ATOM 503 C C . ASP A 1 66 ? 19.969 1.683 13.875 1 94.94 66 ASP A C 1
ATOM 505 O O . ASP A 1 66 ? 21.094 1.899 14.359 1 94.94 66 ASP A O 1
ATOM 509 N N . LYS A 1 67 ? 19.875 0.698 13.055 1 94.75 67 LYS A N 1
ATOM 510 C CA . LYS A 1 67 ? 20.984 -0.092 12.523 1 94.75 67 LYS A CA 1
ATOM 511 C C . LYS A 1 67 ? 21.109 0.077 11.016 1 94.75 67 LYS A C 1
ATOM 513 O O . LYS A 1 67 ? 21.344 -0.894 10.289 1 94.75 67 LYS A O 1
ATOM 518 N N . LEU A 1 68 ? 20.844 1.285 10.57 1 96.19 68 LEU A N 1
ATOM 519 C CA . LEU A 1 68 ? 20.938 1.545 9.141 1 96.19 68 LEU A CA 1
ATOM 520 C C . LEU A 1 68 ? 22.391 1.503 8.664 1 96.19 68 LEU A C 1
ATOM 522 O O . LEU A 1 68 ? 23.234 2.26 9.156 1 96.19 68 LEU A O 1
ATOM 526 N N . GLN A 1 69 ? 22.703 0.649 7.797 1 95.94 69 GLN A N 1
ATOM 527 C CA . GLN A 1 69 ? 23.984 0.649 7.113 1 95.94 69 GLN A CA 1
ATOM 528 C C . GLN A 1 69 ? 23.984 1.604 5.922 1 95.94 69 GLN A C 1
ATOM 530 O O . GLN A 1 69 ? 22.922 1.886 5.355 1 95.94 69 GLN A O 1
ATOM 535 N N . ARG A 1 70 ? 25.109 2.09 5.559 1 95.56 70 ARG A N 1
ATOM 536 C CA . ARG A 1 70 ? 25.188 2.992 4.41 1 95.56 70 ARG A CA 1
ATOM 537 C C . ARG A 1 70 ? 24.562 2.348 3.172 1 95.56 70 ARG A C 1
ATOM 539 O O . ARG A 1 70 ? 24.766 1.156 2.926 1 95.56 70 ARG A O 1
ATOM 546 N N . LEU A 1 71 ? 23.859 3.07 2.393 1 96.19 71 LEU A N 1
ATOM 547 C CA . LEU A 1 71 ? 23.266 2.588 1.148 1 96.19 71 LEU A CA 1
ATOM 548 C C . LEU A 1 71 ? 24.219 2.771 -0.019 1 96.19 71 LEU A C 1
ATOM 550 O O . LEU A 1 71 ? 23.953 3.561 -0.929 1 96.19 71 LEU A O 1
ATOM 554 N N . VAL A 1 72 ? 25.281 2.045 0.071 1 94.38 72 VAL A N 1
ATOM 555 C CA . VAL A 1 72 ? 26.312 1.949 -0.956 1 94.38 72 VAL A CA 1
ATOM 556 C C . VAL A 1 72 ? 26.688 0.486 -1.169 1 94.38 72 VAL A C 1
ATOM 558 O O . VAL A 1 72 ? 26.328 -0.379 -0.366 1 94.38 72 VAL A O 1
ATOM 561 N N . GLU A 1 73 ? 27.328 0.265 -2.279 1 91.56 73 GLU A N 1
ATOM 562 C CA . GLU A 1 73 ? 27.828 -1.094 -2.48 1 91.56 73 GLU A CA 1
ATOM 563 C C . GLU A 1 73 ? 28.703 -1.538 -1.317 1 91.56 73 GLU A C 1
ATOM 565 O O . GLU A 1 73 ? 29.562 -0.777 -0.848 1 91.56 73 GLU A O 1
ATOM 570 N N . GLY A 1 74 ? 28.453 -2.666 -0.823 1 90.94 74 GLY A N 1
ATOM 571 C CA . GLY A 1 74 ? 29.25 -3.174 0.287 1 90.94 74 GLY A CA 1
ATOM 572 C C . GLY A 1 74 ? 28.75 -2.701 1.64 1 90.94 74 GLY A C 1
ATOM 573 O O . GLY A 1 74 ? 29.266 -3.125 2.678 1 90.94 74 GLY A O 1
ATOM 574 N N . ARG A 1 75 ? 27.828 -1.826 1.688 1 93.25 75 ARG A N 1
ATOM 575 C CA . ARG A 1 75 ? 27.125 -1.38 2.887 1 93.25 75 ARG A CA 1
ATOM 576 C C . ARG A 1 75 ? 28.094 -0.778 3.896 1 93.25 75 ARG A C 1
ATOM 578 O O . ARG A 1 75 ? 27.984 -1.023 5.098 1 93.25 75 ARG A O 1
ATOM 585 N N . GLY A 1 76 ? 29.172 -0.16 3.42 1 89.81 76 GLY A N 1
ATOM 586 C CA . GLY A 1 76 ? 30.094 0.545 4.289 1 89.81 76 GLY A CA 1
ATOM 587 C C . GLY A 1 76 ? 31.328 -0.276 4.645 1 89.81 76 GLY A C 1
ATOM 588 O O . GLY A 1 76 ? 32.156 0.143 5.469 1 89.81 76 GLY A O 1
ATOM 589 N N . ALA A 1 77 ? 31.469 -1.405 4.016 1 89.56 77 ALA A N 1
ATOM 590 C CA . ALA A 1 77 ? 32.656 -2.24 4.297 1 89.56 77 ALA A CA 1
ATOM 591 C C . ALA A 1 77 ? 33.938 -1.483 4.012 1 89.56 77 ALA A C 1
ATOM 593 O O . ALA A 1 77 ? 34.938 -1.684 4.699 1 89.56 77 ALA A O 1
ATOM 594 N N . SER A 1 78 ? 33.938 -0.604 3.084 1 89.88 78 SER A N 1
ATOM 595 C CA . SER A 1 78 ? 35.094 0.167 2.701 1 89.88 78 SER A CA 1
ATOM 596 C C . SER A 1 78 ? 35.5 1.157 3.793 1 89.88 78 SER A C 1
ATOM 598 O O . SER A 1 78 ? 36.594 1.691 3.785 1 89.88 78 SER A O 1
ATOM 600 N N . ASP A 1 79 ? 34.594 1.413 4.719 1 91 79 ASP A N 1
ATOM 601 C CA . ASP A 1 79 ? 34.812 2.379 5.785 1 91 79 ASP A CA 1
ATOM 602 C C . ASP A 1 79 ? 35.469 1.709 7 1 91 79 ASP A C 1
ATOM 604 O O . ASP A 1 79 ? 35.844 2.385 7.949 1 91 79 ASP A O 1
ATOM 608 N N . ALA A 1 80 ? 35.625 0.426 7.012 1 93.25 80 ALA A N 1
ATOM 609 C CA . ALA A 1 80 ? 35.938 -0.363 8.195 1 93.25 80 ALA A CA 1
ATOM 610 C C . ALA A 1 80 ? 37.25 0.115 8.836 1 93.25 80 ALA A C 1
ATOM 612 O O . ALA A 1 80 ? 37.312 0.324 10.055 1 93.25 80 ALA A O 1
ATOM 613 N N . GLN A 1 81 ? 38.281 0.285 8.07 1 93.62 81 GLN A N 1
ATOM 614 C CA . GLN A 1 81 ? 39.594 0.686 8.609 1 93.62 81 GLN A CA 1
ATOM 615 C C . GLN A 1 81 ? 39.531 2.086 9.211 1 93.62 81 GLN A C 1
ATOM 617 O O . GLN A 1 81 ? 40.062 2.328 10.289 1 93.62 81 GLN A O 1
ATOM 622 N N . ALA A 1 82 ? 38.875 2.961 8.516 1 94.25 82 ALA A N 1
ATOM 623 C CA . ALA A 1 82 ? 38.75 4.336 8.992 1 94.25 82 ALA A CA 1
ATOM 624 C C . ALA A 1 82 ? 37.906 4.41 10.266 1 94.25 82 ALA A C 1
ATOM 626 O O . ALA A 1 82 ? 38.156 5.238 11.141 1 94.25 82 ALA A O 1
ATOM 627 N N . ILE A 1 83 ? 36.906 3.566 10.414 1 94.31 83 ILE A N 1
ATOM 628 C CA . ILE A 1 83 ? 36.031 3.518 11.578 1 94.31 83 ILE A CA 1
ATOM 629 C C . ILE A 1 83 ? 36.844 3.109 12.812 1 94.31 83 ILE A C 1
ATOM 631 O O . ILE A 1 83 ? 36.656 3.686 13.891 1 94.31 83 ILE A O 1
ATOM 635 N N . LYS A 1 84 ? 37.719 2.133 12.688 1 91.12 84 LYS A N 1
ATOM 636 C CA . LYS A 1 84 ? 38.531 1.617 13.805 1 91.12 84 LYS A CA 1
ATOM 637 C C . LYS A 1 84 ? 39.406 2.705 14.391 1 91.12 84 LYS A C 1
ATOM 639 O O . LYS A 1 84 ? 39.625 2.74 15.602 1 91.12 84 LYS A O 1
ATOM 644 N N . GLY A 1 85 ? 39.875 3.592 13.633 1 92.94 85 GLY A N 1
ATOM 645 C CA . GLY A 1 85 ? 40.781 4.633 14.094 1 92.94 85 GLY A CA 1
ATOM 646 C C . GLY A 1 85 ? 40.062 5.961 14.336 1 92.94 85 GLY A C 1
ATOM 647 O O . GLY A 1 85 ? 40.719 6.949 14.688 1 92.94 85 GLY A O 1
ATOM 648 N N . ALA A 1 86 ? 38.812 5.996 14.234 1 96.56 86 ALA A N 1
ATOM 649 C CA . ALA A 1 86 ? 38.062 7.254 14.312 1 96.56 86 ALA A CA 1
ATOM 650 C C . ALA A 1 86 ? 37.938 7.723 15.758 1 96.56 86 ALA A C 1
ATOM 652 O O . ALA A 1 86 ? 37.906 6.91 16.688 1 96.56 86 ALA A O 1
ATOM 653 N N . SER A 1 87 ? 37.875 9.055 15.953 1 97.5 87 SER A N 1
ATOM 654 C CA . SER A 1 87 ? 37.594 9.641 17.25 1 97.5 87 SER A CA 1
ATOM 655 C C . SER A 1 87 ? 36.156 9.305 17.719 1 97.5 87 SER A C 1
ATOM 657 O O . SER A 1 87 ? 35.344 8.891 16.906 1 97.5 87 SER A O 1
ATOM 659 N N . HIS A 1 88 ? 35.938 9.406 19.031 1 97.94 88 HIS A N 1
ATOM 660 C CA . HIS A 1 88 ? 34.625 9.109 19.625 1 97.94 88 HIS A CA 1
ATOM 661 C C . HIS A 1 88 ? 33.969 10.383 20.125 1 97.94 88 HIS A C 1
ATOM 663 O O . HIS A 1 88 ? 34.562 11.18 20.828 1 97.94 88 HIS A O 1
ATOM 669 N N . LEU A 1 89 ? 32.75 10.562 19.625 1 98.31 89 LEU A N 1
ATOM 670 C CA . LEU A 1 89 ? 31.938 11.656 20.156 1 98.31 89 LEU A CA 1
ATOM 671 C C . LEU A 1 89 ? 31.234 11.227 21.438 1 98.31 89 LEU A C 1
ATOM 673 O O . LEU A 1 89 ? 30.391 10.32 21.422 1 98.31 89 LEU A O 1
ATOM 677 N N . ALA A 1 90 ? 31.438 11.953 22.531 1 97.69 90 ALA A N 1
ATOM 678 C CA . ALA A 1 90 ? 30.922 11.523 23.812 1 97.69 90 ALA A CA 1
ATOM 679 C C . ALA A 1 90 ? 29.672 12.312 24.203 1 97.69 90 ALA A C 1
ATOM 681 O O . ALA A 1 90 ? 28.875 11.859 25.016 1 97.69 90 ALA A O 1
ATOM 682 N N . LYS A 1 91 ? 29.609 13.477 23.516 1 98.19 91 LYS A N 1
ATOM 683 C CA . LYS A 1 91 ? 28.547 14.336 24.047 1 98.19 91 LYS A CA 1
ATOM 684 C C . LYS A 1 91 ? 28.016 15.281 22.984 1 98.19 91 LYS A C 1
ATOM 686 O O . LYS A 1 91 ? 28.781 15.805 22.172 1 98.19 91 LYS A O 1
ATOM 691 N N . LEU A 1 92 ? 26.719 15.469 22.969 1 98.81 92 LEU A N 1
ATOM 692 C CA . LEU A 1 92 ? 26.031 16.547 22.266 1 98.81 92 LEU A CA 1
ATOM 693 C C . LEU A 1 92 ? 25.469 17.562 23.266 1 98.81 92 LEU A C 1
ATOM 695 O O . LEU A 1 92 ? 24.719 17.188 24.172 1 98.81 92 LEU A O 1
ATOM 699 N N . ASN A 1 93 ? 25.828 18.812 23.172 1 98.75 93 ASN A N 1
ATOM 700 C CA . ASN A 1 93 ? 25.281 19.875 24.016 1 98.75 93 ASN A CA 1
ATOM 701 C C . ASN A 1 93 ? 24.188 20.656 23.297 1 98.75 93 ASN A C 1
ATOM 703 O O . ASN A 1 93 ? 24.438 21.25 22.234 1 98.75 93 ASN A O 1
ATOM 707 N N . LEU A 1 94 ? 23.016 20.609 23.844 1 98.88 94 LEU A N 1
ATOM 708 C CA . LEU A 1 94 ? 21.953 21.516 23.406 1 98.88 94 LEU A CA 1
ATOM 709 C C . LEU A 1 94 ? 22.078 22.859 24.109 1 98.88 94 LEU A C 1
ATOM 711 O O . LEU A 1 94 ? 21.922 22.938 25.328 1 98.88 94 LEU A O 1
ATOM 715 N N . VAL A 1 95 ? 22.266 23.922 23.328 1 98.75 95 VAL A N 1
ATOM 716 C CA . VAL A 1 95 ? 22.5 25.25 23.891 1 98.75 95 VAL A CA 1
ATOM 717 C C . VAL A 1 95 ? 21.312 26.156 23.562 1 98.75 95 VAL A C 1
ATOM 719 O O . VAL A 1 95 ? 21.125 26.547 22.406 1 98.75 95 VAL A O 1
ATOM 722 N N . PHE A 1 96 ? 20.578 26.453 24.578 1 98.5 96 PHE A N 1
ATOM 723 C CA . PHE A 1 96 ? 19.453 27.375 24.438 1 98.5 96 PHE A CA 1
ATOM 724 C C . PHE A 1 96 ? 19.906 28.812 24.609 1 98.5 96 PHE A C 1
ATOM 726 O O . PHE A 1 96 ? 20.469 29.172 25.641 1 98.5 96 PHE A O 1
ATOM 733 N N . GLN A 1 97 ? 19.609 29.688 23.641 1 97.56 97 GLN A N 1
ATOM 734 C CA . GLN A 1 97 ? 20.078 31.078 23.688 1 97.56 97 GLN A CA 1
ATOM 735 C C . GLN A 1 97 ? 18.891 32.031 23.719 1 97.56 97 GLN A C 1
ATOM 737 O O . GLN A 1 97 ? 19.078 33.25 23.562 1 97.56 97 GLN A O 1
ATOM 742 N N . GLY A 1 98 ? 17.719 31.531 23.891 1 93.88 98 GLY A N 1
ATOM 743 C CA . GLY A 1 98 ? 16.562 32.406 23.984 1 93.88 98 GLY A CA 1
ATOM 744 C 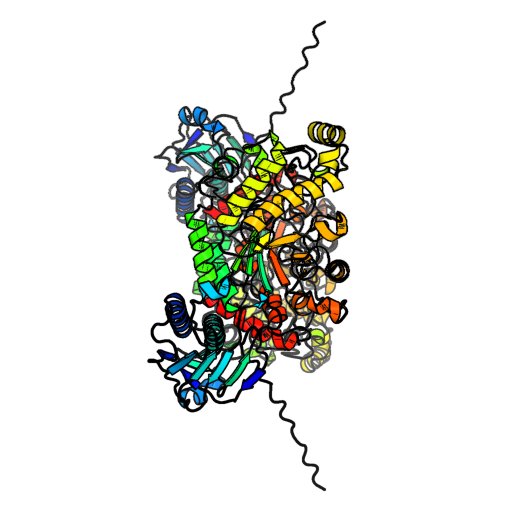C . GLY A 1 98 ? 16.406 33.031 25.344 1 93.88 98 GLY A C 1
ATOM 745 O O . GLY A 1 98 ? 17.234 32.844 26.234 1 93.88 98 GLY A O 1
ATOM 746 N N . LYS A 1 99 ? 15.43 33.875 25.562 1 89.31 99 LYS A N 1
ATOM 747 C CA . LYS A 1 99 ? 15.203 34.594 26.812 1 89.31 99 LYS A CA 1
ATOM 748 C C . LYS A 1 99 ? 14.469 33.719 27.828 1 89.31 99 LYS A C 1
ATOM 750 O O . LYS A 1 99 ? 14.93 33.562 28.969 1 89.31 99 LYS A O 1
ATOM 755 N N . ASN A 1 100 ? 13.352 33.219 27.422 1 88.62 100 ASN A N 1
ATOM 756 C CA . ASN A 1 100 ? 12.539 32.344 28.234 1 88.62 100 ASN A CA 1
ATOM 757 C C . ASN A 1 100 ? 12.203 31.047 27.484 1 88.62 100 ASN A C 1
ATOM 759 O O . ASN A 1 100 ? 11.758 31.078 26.344 1 88.62 100 ASN A O 1
ATOM 763 N N . ALA A 1 101 ? 12.531 29.969 28.234 1 91.31 101 ALA A N 1
ATOM 764 C CA . ALA A 1 101 ? 12.281 28.688 27.578 1 91.31 101 ALA A CA 1
ATOM 765 C C . ALA A 1 101 ? 10.836 28.234 27.797 1 91.31 101 ALA A C 1
ATOM 767 O O . ALA A 1 101 ? 10.383 28.094 28.938 1 91.31 101 ALA A O 1
ATOM 768 N N . SER A 1 102 ? 10.102 28.125 26.703 1 95.88 102 SER A N 1
ATOM 769 C CA . SER A 1 102 ? 8.812 27.438 26.688 1 95.88 102 SER A CA 1
ATOM 770 C C . SER A 1 102 ? 8.977 25.984 26.281 1 95.88 102 SER A C 1
ATOM 772 O O . SER A 1 102 ? 10.062 25.562 25.891 1 95.88 102 SER A O 1
ATOM 774 N N . SER A 1 103 ? 7.898 25.172 26.516 1 98.31 103 SER A N 1
ATOM 775 C CA . SER A 1 103 ? 7.945 23.781 26.047 1 98.31 103 SER A CA 1
ATOM 776 C C . SER A 1 103 ? 7.84 23.703 24.531 1 98.31 103 SER A C 1
ATOM 778 O O . SER A 1 103 ? 7.422 24.672 23.875 1 98.31 103 SER A O 1
ATOM 780 N N . ILE A 1 104 ? 8.266 22.594 23.953 1 98.75 104 ILE A N 1
ATOM 781 C CA . ILE A 1 104 ? 8.078 22.344 22.531 1 98.75 104 ILE A CA 1
ATOM 782 C C . ILE A 1 104 ? 6.594 22.453 22.188 1 98.75 104 ILE A C 1
ATOM 784 O O . ILE A 1 104 ? 6.234 23.078 21.188 1 98.75 104 ILE A O 1
ATOM 788 N N . SER A 1 105 ? 5.758 21.984 23.078 1 98.81 105 SER A N 1
ATOM 789 C CA . SER A 1 105 ? 4.312 21.969 22.875 1 98.81 105 SER A CA 1
ATOM 790 C C . SER A 1 105 ? 3.752 23.375 22.766 1 98.81 105 SER A C 1
ATOM 792 O O . SER A 1 105 ? 2.93 23.656 21.891 1 98.81 105 SER A O 1
ATOM 794 N N . GLU A 1 106 ? 4.207 24.219 23.609 1 98.38 106 GLU A N 1
ATOM 795 C CA . GLU A 1 106 ? 3.734 25.609 23.594 1 98.38 106 GLU A CA 1
ATOM 796 C C . GLU A 1 106 ? 4.152 26.312 22.312 1 98.38 106 GLU A C 1
ATOM 798 O O . GLU A 1 106 ? 3.361 27.047 21.719 1 98.38 106 GLU A O 1
ATOM 803 N N . GLU A 1 107 ? 5.344 26.078 21.906 1 98.25 107 GLU A N 1
ATOM 804 C CA . GLU A 1 107 ? 5.855 26.719 20.703 1 98.25 107 GLU A CA 1
ATOM 805 C C . GLU A 1 107 ? 5.207 26.156 19.438 1 98.25 107 GLU A C 1
ATOM 807 O O . GLU A 1 107 ? 4.992 26.875 18.469 1 98.25 107 GLU A O 1
ATOM 812 N N . ALA A 1 108 ? 4.836 24.875 19.469 1 98.56 108 ALA A N 1
ATOM 813 C CA . ALA A 1 108 ? 4.281 24.172 18.312 1 98.56 108 ALA A CA 1
ATOM 814 C C . ALA A 1 108 ? 2.902 24.719 17.953 1 98.56 108 ALA A C 1
ATOM 816 O O . ALA A 1 108 ? 2.49 24.656 16.797 1 98.56 108 ALA A O 1
ATOM 817 N N . VAL A 1 109 ? 2.152 25.297 18.922 1 98.25 109 VAL A N 1
ATOM 818 C CA . VAL A 1 109 ? 0.772 25.688 18.656 1 98.25 109 VAL A CA 1
ATOM 819 C C . VAL A 1 109 ? 0.66 27.203 18.641 1 98.25 109 VAL A C 1
ATOM 821 O O . VAL A 1 109 ? -0.446 27.75 18.625 1 98.25 109 VAL A O 1
ATOM 824 N N . ALA A 1 110 ? 1.827 27.891 18.688 1 97.75 110 ALA A N 1
ATOM 825 C CA . ALA A 1 110 ? 1.821 29.344 18.5 1 97.75 110 ALA A CA 1
ATOM 826 C C . ALA A 1 110 ? 1.408 29.703 17.078 1 97.75 110 ALA A C 1
ATOM 828 O O . ALA A 1 110 ? 1.244 28.828 16.219 1 97.75 110 ALA A O 1
ATOM 829 N N . GLU A 1 111 ? 1.13 30.969 16.828 1 97 111 GLU A N 1
ATOM 830 C CA . GLU A 1 111 ? 0.843 31.422 15.469 1 97 111 GLU A CA 1
ATOM 831 C C . GLU A 1 111 ? 1.946 31 14.5 1 97 111 GLU A C 1
ATOM 833 O O . GLU A 1 111 ? 3.131 31.062 14.836 1 97 111 GLU A O 1
ATOM 838 N N . LEU A 1 112 ? 1.572 30.578 13.383 1 96.62 112 LEU A N 1
ATOM 839 C CA . LEU A 1 112 ? 2.479 29.969 12.422 1 96.62 112 LEU A CA 1
ATOM 840 C C . LEU A 1 112 ? 3.693 30.844 12.172 1 96.62 112 LEU A C 1
ATOM 842 O O . LEU A 1 112 ? 4.832 30.391 12.25 1 96.62 112 LEU A O 1
ATOM 846 N N . GLU A 1 113 ? 3.486 32.094 11.969 1 95.62 113 GLU A N 1
ATOM 847 C CA . GLU A 1 113 ? 4.547 33 11.547 1 95.62 113 GLU A CA 1
ATOM 848 C C . GLU A 1 113 ? 5.414 33.406 12.734 1 95.62 113 GLU A C 1
ATOM 850 O O . GLU A 1 113 ? 6.477 34 12.547 1 95.62 113 GLU A O 1
ATOM 855 N N . SER A 1 114 ? 5.023 33.031 13.945 1 96.12 114 SER A N 1
ATOM 856 C CA . SER A 1 114 ? 5.785 33.406 15.133 1 96.12 114 SER A CA 1
ATOM 857 C C . SER A 1 114 ? 6.688 32.281 15.594 1 96.12 114 SER A C 1
ATOM 859 O O . SER A 1 114 ? 7.516 32.438 16.484 1 96.12 114 SER A O 1
ATOM 861 N N . ARG A 1 115 ? 6.52 31.109 15 1 97.25 115 ARG A N 1
ATOM 862 C CA . ARG A 1 115 ? 7.312 29.953 15.398 1 97.25 115 ARG A CA 1
ATOM 863 C C . ARG A 1 115 ? 8.758 30.094 14.93 1 97.25 115 ARG A C 1
ATOM 865 O O . ARG A 1 115 ? 9.016 30.578 13.828 1 97.25 115 ARG A O 1
ATOM 872 N N . VAL A 1 116 ? 9.656 29.688 15.812 1 97.62 116 VAL A N 1
ATOM 873 C CA . VAL A 1 116 ? 11.07 29.75 15.477 1 97.62 116 VAL A CA 1
ATOM 874 C C . VAL A 1 116 ? 11.648 28.328 15.445 1 97.62 116 VAL A C 1
ATOM 876 O O . VAL A 1 116 ? 12.008 27.781 16.484 1 97.62 116 VAL A O 1
ATOM 879 N N . ASP A 1 117 ? 11.852 27.828 14.25 1 98.19 117 ASP A N 1
ATOM 880 C CA . ASP A 1 117 ? 12.336 26.469 14.016 1 98.19 117 ASP A CA 1
ATOM 881 C C . ASP A 1 117 ? 13.852 26.469 13.781 1 98.19 117 ASP A C 1
ATOM 883 O O . ASP A 1 117 ? 14.453 25.406 13.617 1 98.19 117 ASP A O 1
ATOM 887 N N . SER A 1 118 ? 14.539 27.547 13.773 1 98.5 118 SER A N 1
ATOM 888 C CA . SER A 1 118 ? 15.922 27.672 13.336 1 98.5 118 SER A CA 1
ATOM 889 C C . SER A 1 118 ? 16.891 27.094 14.367 1 98.5 118 SER A C 1
ATOM 891 O O . SER A 1 118 ? 16.594 27.094 15.562 1 98.5 118 SER A O 1
ATOM 893 N N . TYR A 1 119 ? 18.031 26.641 13.906 1 98.81 119 TYR A N 1
ATOM 894 C CA . TYR A 1 119 ? 19.094 26.094 14.742 1 98.81 119 TYR A CA 1
ATOM 895 C C . TYR A 1 119 ? 20.406 26.031 13.984 1 98.81 119 TYR A C 1
ATOM 897 O O . TYR A 1 119 ? 20.438 26.188 12.766 1 98.81 119 TYR A O 1
ATOM 905 N N . THR A 1 120 ? 21.453 25.906 14.727 1 98.81 120 THR A N 1
ATOM 906 C CA . THR A 1 120 ? 22.75 25.531 14.195 1 98.81 120 THR A CA 1
ATOM 907 C C . THR A 1 120 ? 23.25 24.234 14.828 1 98.81 120 THR A C 1
ATOM 909 O O . THR A 1 120 ? 22.891 23.922 15.969 1 98.81 120 THR A O 1
ATOM 912 N N . LEU A 1 121 ? 23.922 23.406 14.094 1 98.81 121 LEU A N 1
ATOM 913 C CA . LEU A 1 121 ? 24.516 22.156 14.562 1 98.81 121 LEU A CA 1
ATOM 914 C C . LEU A 1 121 ? 25.984 22.062 14.156 1 98.81 121 LEU A C 1
ATOM 916 O O . LEU A 1 121 ? 26.328 22.281 12.992 1 98.81 121 LEU A O 1
ATOM 920 N N . SER A 1 122 ? 26.828 21.859 15.141 1 98.69 122 SER A N 1
ATOM 921 C CA . SER A 1 122 ? 28.25 21.641 14.906 1 98.69 122 SER A CA 1
ATOM 922 C C . SER A 1 122 ? 28.719 20.297 15.469 1 98.69 122 SER A C 1
ATOM 924 O O . SER A 1 122 ? 28.5 20 16.656 1 98.69 122 SER A O 1
ATOM 926 N N . VAL A 1 123 ? 29.297 19.469 14.648 1 98.38 123 VAL A N 1
ATOM 927 C CA . VAL A 1 123 ? 29.875 18.172 15.031 1 98.38 123 VAL A CA 1
ATOM 928 C C . VAL A 1 123 ? 31.359 18.156 14.664 1 98.38 123 VAL A C 1
ATOM 930 O O . VAL A 1 123 ? 31.719 18 13.492 1 98.38 123 VAL A O 1
ATOM 933 N N . PRO A 1 124 ? 32.219 18.219 15.648 1 97.69 124 PRO A N 1
ATOM 934 C CA . PRO A 1 124 ? 33.656 18.203 15.359 1 97.69 124 PRO A CA 1
ATOM 935 C C . PRO A 1 124 ? 34.188 16.828 14.945 1 97.69 124 PRO A C 1
ATOM 937 O O . PRO A 1 124 ? 33.562 15.812 15.281 1 97.69 124 PRO A O 1
ATOM 940 N N . ALA A 1 125 ? 35.312 16.828 14.266 1 95.56 125 ALA A N 1
ATOM 941 C CA . ALA A 1 125 ? 35.906 15.57 13.812 1 95.56 125 ALA A CA 1
ATOM 942 C C . ALA A 1 125 ? 36.781 14.945 14.898 1 95.56 125 ALA A C 1
ATOM 944 O O . ALA A 1 125 ? 37.031 13.742 14.875 1 95.56 125 ALA A O 1
ATOM 945 N N . ASN A 1 126 ? 37.219 15.789 15.844 1 93.81 126 ASN A N 1
ATOM 946 C CA . ASN A 1 126 ? 38.219 15.344 16.812 1 93.81 126 ASN A CA 1
ATOM 947 C C . ASN A 1 126 ? 37.562 14.758 18.062 1 93.81 126 ASN A C 1
ATOM 949 O O . ASN A 1 126 ? 38.25 14.492 19.047 1 93.81 126 ASN A O 1
ATOM 953 N N . GLY A 1 127 ? 36.344 14.656 18.109 1 91.19 127 GLY A N 1
ATOM 954 C CA . GLY A 1 127 ? 35.656 14.008 19.203 1 91.19 127 GLY A CA 1
ATOM 955 C C . GLY A 1 127 ? 35.25 14.969 20.312 1 91.19 127 GLY A C 1
ATOM 956 O O . GLY A 1 127 ? 34.656 14.57 21.297 1 91.19 127 GLY A O 1
ATOM 957 N N . ARG A 1 128 ? 35.594 16.188 20.094 1 92.69 128 ARG A N 1
ATOM 958 C CA . ARG A 1 128 ? 35.062 17.188 21.016 1 92.69 128 ARG A CA 1
ATOM 959 C C . ARG A 1 128 ? 33.531 17.234 20.938 1 92.69 128 ARG A C 1
ATOM 961 O O . ARG A 1 128 ? 32.938 16.703 19.984 1 92.69 128 ARG A O 1
ATOM 968 N N . ASP A 1 129 ? 32.969 17.953 21.891 1 97.25 129 ASP A N 1
ATOM 969 C CA . ASP A 1 129 ? 31.5 17.938 22.031 1 97.25 129 ASP A CA 1
ATOM 970 C C . ASP A 1 129 ? 30.844 18.531 20.781 1 97.25 129 ASP A C 1
ATOM 972 O O . ASP A 1 129 ? 31.312 19.531 20.25 1 97.25 129 ASP A O 1
ATOM 976 N N . ALA A 1 130 ? 29.844 17.828 20.25 1 98.69 130 ALA A N 1
ATOM 977 C CA . ALA A 1 130 ? 28.938 18.438 19.281 1 98.69 130 ALA A CA 1
ATOM 978 C C . ALA A 1 130 ? 28 19.422 19.953 1 98.69 130 ALA A C 1
ATOM 980 O O . ALA A 1 130 ? 27.781 19.359 21.172 1 98.69 130 ALA A O 1
ATOM 981 N N . THR A 1 131 ? 27.453 20.375 19.188 1 98.88 131 THR A N 1
ATOM 982 C CA . THR A 1 131 ? 26.578 21.406 19.766 1 98.88 131 THR A CA 1
ATOM 983 C C . THR A 1 131 ? 25.406 21.719 18.844 1 98.88 131 THR A C 1
ATOM 985 O O . THR A 1 131 ? 25.609 21.906 17.641 1 98.88 131 THR A O 1
ATOM 988 N N . VAL A 1 132 ? 24.219 21.688 19.344 1 98.94 132 VAL A N 1
ATOM 989 C CA . VAL A 1 132 ? 23.047 22.312 18.719 1 98.94 132 VAL A CA 1
ATOM 990 C C . VAL A 1 132 ? 22.703 23.609 19.438 1 98.94 132 VAL A C 1
ATOM 992 O O . VAL A 1 132 ? 22.531 23.625 20.656 1 98.94 132 VAL A O 1
ATOM 995 N N . THR A 1 133 ? 22.594 24.688 18.75 1 98.88 133 THR A N 1
ATOM 996 C CA . THR A 1 133 ? 22.234 25.969 19.328 1 98.88 133 THR A CA 1
ATOM 997 C C . THR A 1 133 ? 20.938 26.5 18.719 1 98.88 133 THR A C 1
ATOM 999 O O . THR A 1 133 ? 20.766 26.453 17.5 1 98.88 133 THR A O 1
ATOM 1002 N N . ALA A 1 134 ? 20.047 27 19.531 1 98.75 134 ALA A N 1
ATOM 1003 C CA . ALA A 1 134 ? 18.797 27.578 19.047 1 98.75 134 ALA A CA 1
ATOM 1004 C C . ALA A 1 134 ? 18.25 28.594 20.047 1 98.75 134 ALA A C 1
ATOM 1006 O O . ALA A 1 134 ? 18.641 28.609 21.203 1 98.75 134 ALA A O 1
ATOM 1007 N N . ASN A 1 135 ? 17.312 29.438 19.594 1 98 135 ASN A N 1
ATOM 1008 C CA . ASN A 1 135 ? 16.656 30.438 20.438 1 98 135 ASN A CA 1
ATOM 1009 C C . ASN A 1 135 ? 15.289 29.984 20.906 1 98 135 ASN A C 1
ATOM 1011 O O . ASN A 1 135 ? 14.547 30.75 21.531 1 98 135 ASN A O 1
ATOM 1015 N N . SER A 1 136 ? 14.93 28.797 20.562 1 98.25 136 SER A N 1
ATOM 1016 C CA . SER A 1 136 ? 13.672 28.172 20.969 1 98.25 136 SER A CA 1
ATOM 1017 C C . SER A 1 136 ? 13.852 26.688 21.25 1 98.25 136 SER A C 1
ATOM 1019 O O . SER A 1 136 ? 14.805 26.078 20.781 1 98.25 136 SER A O 1
ATOM 1021 N N . THR A 1 137 ? 12.945 26.109 22.094 1 98.44 137 THR A N 1
ATOM 1022 C CA . THR A 1 137 ? 12.992 24.672 22.312 1 98.44 137 THR A CA 1
ATOM 1023 C C . THR A 1 137 ? 12.594 23.906 21.047 1 98.44 137 THR A C 1
ATOM 1025 O O . THR A 1 137 ? 13.094 22.812 20.797 1 98.44 137 THR A O 1
ATOM 1028 N N . LEU A 1 138 ? 11.703 24.5 20.266 1 98.62 138 LEU A N 1
ATOM 1029 C CA . LEU A 1 138 ? 11.359 23.938 18.969 1 98.62 138 LEU A CA 1
ATOM 1030 C C . LEU A 1 138 ? 12.594 23.844 18.078 1 98.62 138 LEU A C 1
ATOM 1032 O O . LEU A 1 138 ? 12.797 22.844 17.391 1 98.62 138 LEU A O 1
ATOM 1036 N N . GLY A 1 139 ? 13.367 24.859 18.062 1 98.69 139 GLY A N 1
ATOM 1037 C CA . GLY A 1 139 ? 14.625 24.844 17.328 1 98.69 139 GLY A CA 1
ATOM 1038 C C . GLY A 1 139 ? 15.578 23.766 17.812 1 98.69 139 GLY A C 1
ATOM 1039 O O . GLY A 1 139 ? 16.219 23.078 17 1 98.69 139 GLY A O 1
ATOM 1040 N N . LEU A 1 140 ? 15.734 23.641 19.125 1 98.88 140 LEU A N 1
ATOM 1041 C CA . LEU A 1 140 ? 16.562 22.578 19.672 1 98.88 140 LEU A CA 1
ATOM 1042 C C . LEU A 1 140 ? 16.062 21.219 19.219 1 98.88 140 LEU A C 1
ATOM 1044 O O . LEU A 1 140 ? 16.875 20.344 18.844 1 98.88 140 LEU A O 1
ATOM 1048 N N . PHE A 1 141 ? 14.766 21.031 19.266 1 98.81 141 PHE A N 1
ATOM 1049 C CA . PHE A 1 141 ? 14.164 19.766 18.844 1 98.81 141 PHE A CA 1
ATOM 1050 C C . PHE A 1 141 ? 14.477 19.484 17.375 1 98.81 141 PHE A C 1
ATOM 1052 O O . PHE A 1 141 ? 14.812 18.359 17.016 1 98.81 141 PHE A O 1
ATOM 1059 N N . ARG A 1 142 ? 14.336 20.5 16.5 1 98.88 142 ARG A N 1
ATOM 1060 C CA . ARG A 1 142 ? 14.672 20.344 15.086 1 98.88 142 ARG A CA 1
ATOM 1061 C C . ARG A 1 142 ? 16.141 19.969 14.906 1 98.88 142 ARG A C 1
ATOM 1063 O O . ARG A 1 142 ? 16.469 19.125 14.07 1 98.88 142 ARG A O 1
ATOM 1070 N N . GLY A 1 143 ? 17 20.625 15.672 1 98.88 143 GLY A N 1
ATOM 1071 C CA . GLY A 1 143 ? 18.406 20.266 15.648 1 98.88 143 GLY A CA 1
ATOM 1072 C C . GLY A 1 143 ? 18.672 18.828 16.062 1 98.88 143 GLY A C 1
ATOM 1073 O O . GLY A 1 143 ? 19.5 18.141 15.461 1 98.88 143 GLY A O 1
ATOM 1074 N N . LEU A 1 144 ? 17.984 18.328 17.094 1 98.75 144 LEU A N 1
ATOM 1075 C CA . LEU A 1 144 ? 18.062 16.938 17.516 1 98.75 144 LEU A CA 1
ATOM 1076 C C . LEU A 1 144 ? 17.672 16 16.391 1 98.75 144 LEU A C 1
ATOM 1078 O O . LEU A 1 144 ? 18.297 14.953 16.203 1 98.75 144 LEU A O 1
ATOM 1082 N N . THR A 1 145 ? 16.594 16.391 15.688 1 98.5 145 THR A N 1
ATOM 1083 C CA . THR A 1 145 ? 16.125 15.578 14.57 1 98.5 145 THR A CA 1
ATOM 1084 C C . THR A 1 145 ? 17.219 15.453 13.5 1 98.5 145 THR A C 1
ATOM 1086 O O . THR A 1 145 ? 17.469 14.359 13 1 98.5 145 THR A O 1
ATOM 1089 N N . THR A 1 146 ? 17.844 16.516 13.211 1 98.5 146 THR A N 1
ATOM 1090 C CA . THR A 1 146 ? 18.922 16.516 12.25 1 98.5 146 THR A CA 1
ATOM 1091 C C . THR A 1 146 ? 20.078 15.648 12.734 1 98.5 146 THR A C 1
ATOM 1093 O O . THR A 1 146 ? 20.594 14.812 11.992 1 98.5 146 THR A O 1
ATOM 1096 N N . PHE A 1 147 ? 20.469 15.82 13.984 1 98.38 147 PHE A N 1
ATOM 1097 C CA . PHE A 1 147 ? 21.578 15.062 14.562 1 98.38 147 PHE A CA 1
ATOM 1098 C C . PHE A 1 147 ? 21.312 13.562 14.461 1 98.38 147 PHE A C 1
ATOM 1100 O O . PHE A 1 147 ? 22.203 12.789 14.148 1 98.38 147 PHE A O 1
ATOM 1107 N N . SER A 1 148 ? 20.094 13.164 14.664 1 97.94 148 SER A N 1
ATOM 1108 C CA . SER A 1 148 ? 19.734 11.75 14.711 1 97.94 148 SER A CA 1
ATOM 1109 C C . SER A 1 148 ? 19.859 11.102 13.336 1 97.94 148 SER A C 1
ATOM 1111 O O . SER A 1 148 ? 19.875 9.875 13.219 1 97.94 148 SER A O 1
ATOM 1113 N N . GLN A 1 149 ? 19.922 11.875 12.289 1 97.38 149 GLN A N 1
ATOM 1114 C CA . GLN A 1 149 ? 19.938 11.352 10.93 1 97.38 149 GLN A CA 1
ATOM 1115 C C . GLN A 1 149 ? 21.375 11.164 10.43 1 97.38 149 GLN A C 1
ATOM 1117 O O . GLN A 1 149 ? 21.594 10.602 9.359 1 97.38 149 GLN A O 1
ATOM 1122 N N . LEU A 1 150 ? 22.391 11.516 11.195 1 96.88 150 LEU A N 1
ATOM 1123 C CA . LEU A 1 150 ? 23.766 11.609 10.719 1 96.88 150 LEU A CA 1
ATOM 1124 C C . LEU A 1 150 ? 24.453 10.25 10.773 1 96.88 150 LEU A C 1
ATOM 1126 O O . LEU A 1 150 ? 25.547 10.086 10.242 1 96.88 150 LEU A O 1
ATOM 1130 N N . TRP A 1 151 ? 23.859 9.273 11.328 1 96.56 151 TRP A N 1
ATOM 1131 C CA . TRP A 1 151 ? 24.641 8.125 11.789 1 96.56 151 TRP A CA 1
ATOM 1132 C C . TRP A 1 151 ? 24.25 6.863 11.023 1 96.56 151 TRP A C 1
ATOM 1134 O O . TRP A 1 151 ? 23.094 6.68 10.656 1 96.56 151 TRP A O 1
ATOM 1144 N N . TYR A 1 152 ? 25.203 6.031 10.82 1 96.62 152 TYR A N 1
ATOM 1145 C CA . TYR A 1 152 ? 25.062 4.703 10.234 1 96.62 152 TYR A CA 1
ATOM 1146 C C . TYR A 1 152 ? 25.625 3.633 11.164 1 96.62 152 TYR A C 1
ATOM 1148 O O . TYR A 1 152 ? 26.25 3.947 12.172 1 96.62 152 TYR A O 1
ATOM 1156 N N . ASP A 1 153 ? 25.281 2.428 10.898 1 96.12 153 ASP A N 1
ATOM 1157 C CA . ASP A 1 153 ? 25.766 1.283 11.672 1 96.12 153 ASP A CA 1
ATOM 1158 C C . ASP A 1 153 ? 26.703 0.41 10.828 1 96.12 153 ASP A C 1
ATOM 1160 O O . ASP A 1 153 ? 26.422 0.14 9.664 1 96.12 153 ASP A O 1
ATOM 1164 N N . TRP A 1 154 ? 27.812 0.062 11.336 1 94.81 154 TRP A N 1
ATOM 1165 C CA . TRP A 1 154 ? 28.719 -0.948 10.789 1 94.81 154 TRP A CA 1
ATOM 1166 C C . TRP A 1 154 ? 29.141 -1.946 11.859 1 94.81 154 TRP A C 1
ATOM 1168 O O . TRP A 1 154 ? 29.984 -1.641 12.695 1 94.81 154 TRP A O 1
ATOM 1178 N N . GLU A 1 155 ? 28.547 -3.197 11.797 1 92.81 155 GLU A N 1
ATOM 1179 C CA . GLU A 1 155 ? 28.875 -4.273 12.727 1 92.81 155 GLU A CA 1
ATOM 1180 C C . GLU A 1 155 ? 28.719 -3.824 14.172 1 92.81 155 GLU A C 1
ATOM 1182 O O . GLU A 1 155 ? 29.594 -4.055 15.008 1 92.81 155 GLU A O 1
ATOM 1187 N N . GLY A 1 156 ? 27.766 -3.027 14.422 1 93.75 156 GLY A N 1
ATOM 1188 C CA . GLY A 1 156 ? 27.422 -2.637 15.781 1 93.75 156 GLY A CA 1
ATOM 1189 C C . GLY A 1 156 ? 28.016 -1.3 16.188 1 93.75 156 GLY A C 1
ATOM 1190 O O . GLY A 1 156 ? 27.703 -0.769 17.25 1 93.75 156 GLY A O 1
ATOM 1191 N N . ILE A 1 157 ? 28.859 -0.738 15.344 1 95.69 157 ILE A N 1
ATOM 1192 C CA . ILE A 1 157 ? 29.469 0.561 15.633 1 95.69 157 ILE A CA 1
ATOM 1193 C C . ILE A 1 157 ? 28.641 1.665 14.977 1 95.69 157 ILE A C 1
ATOM 1195 O O . ILE A 1 157 ? 28.422 1.645 13.758 1 95.69 157 ILE A O 1
ATOM 1199 N N . THR A 1 158 ? 28.156 2.594 15.75 1 96.94 158 THR A N 1
ATOM 1200 C CA . THR A 1 158 ? 27.469 3.771 15.234 1 96.94 158 THR A CA 1
ATOM 1201 C C . THR A 1 158 ? 28.469 4.848 14.82 1 96.94 158 THR A C 1
ATOM 1203 O O . THR A 1 158 ? 29.297 5.277 15.633 1 96.94 158 THR A O 1
ATOM 1206 N N . TYR A 1 159 ? 28.422 5.297 13.523 1 96.69 159 TYR A N 1
ATOM 1207 C CA . TYR A 1 159 ? 29.438 6.242 13.055 1 96.69 159 TYR A CA 1
ATOM 1208 C C . TYR A 1 159 ? 28.859 7.152 11.977 1 96.69 159 TYR A C 1
ATOM 1210 O O . TYR A 1 159 ? 27.797 6.879 11.422 1 96.69 159 TYR A O 1
ATOM 1218 N N . THR A 1 160 ? 29.453 8.266 11.734 1 96.44 160 THR A N 1
ATOM 1219 C CA . THR A 1 160 ? 29.203 9.102 10.57 1 96.44 160 THR A CA 1
ATOM 1220 C C . THR A 1 160 ? 30.469 9.258 9.727 1 96.44 160 THR A C 1
ATOM 1222 O O . THR A 1 160 ? 31.578 9.32 10.266 1 96.44 160 THR A O 1
ATOM 1225 N N . PRO A 1 161 ? 30.328 9.211 8.445 1 94.44 161 PRO A N 1
ATOM 1226 C CA . PRO A 1 161 ? 31.5 9.289 7.566 1 94.44 161 PRO A CA 1
ATOM 1227 C C . PRO A 1 161 ? 31.828 10.727 7.168 1 94.44 161 PRO A C 1
ATOM 1229 O O . PRO A 1 161 ? 32.719 10.953 6.348 1 94.44 161 PRO A O 1
ATOM 1232 N N . GLU A 1 162 ? 31.172 11.758 7.734 1 93.69 162 GLU A N 1
ATOM 1233 C CA . GLU A 1 162 ? 31.234 13.07 7.098 1 93.69 162 GLU A CA 1
ATOM 1234 C C . GLU A 1 162 ? 31.625 14.156 8.094 1 93.69 162 GLU A C 1
ATOM 1236 O O . GLU A 1 162 ? 31.297 15.328 7.906 1 93.69 162 GLU A O 1
ATOM 1241 N N . ALA A 1 163 ? 32.281 13.773 9.172 1 95.44 163 ALA A N 1
ATOM 1242 C CA . ALA A 1 163 ? 32.719 14.789 10.117 1 95.44 163 ALA A CA 1
ATOM 1243 C C . ALA A 1 163 ? 33.938 15.531 9.602 1 95.44 163 ALA A C 1
ATOM 1245 O O . ALA A 1 163 ? 34.781 14.945 8.891 1 95.44 163 ALA A O 1
ATOM 1246 N N . PRO A 1 164 ? 34.156 16.844 10.008 1 96.94 164 PRO A N 1
ATOM 1247 C CA . PRO A 1 164 ? 33.188 17.641 10.797 1 96.94 164 PRO A CA 1
ATOM 1248 C C . PRO A 1 164 ? 31.984 18.078 9.992 1 96.94 164 PRO A C 1
ATOM 1250 O O . PRO A 1 164 ? 32 18.062 8.758 1 96.94 164 PRO A O 1
ATOM 1253 N N . LEU A 1 165 ? 30.938 18.359 10.688 1 97 165 LEU A N 1
ATOM 1254 C CA . LEU A 1 165 ? 29.719 18.891 10.078 1 97 165 LEU A CA 1
ATOM 1255 C C . LEU A 1 165 ? 29.328 20.203 10.742 1 97 165 LEU A C 1
ATOM 1257 O O . LEU A 1 165 ? 29.359 20.328 11.969 1 97 165 LEU A O 1
ATOM 1261 N N . ASP A 1 166 ? 29 21.234 9.891 1 98.12 166 ASP A N 1
ATOM 1262 C CA . ASP A 1 166 ? 28.438 22.516 10.336 1 98.12 166 ASP A CA 1
ATOM 1263 C C . ASP A 1 166 ? 27.172 22.844 9.555 1 98.12 166 ASP A C 1
ATOM 1265 O O . ASP A 1 166 ? 27.203 22.938 8.328 1 98.12 166 ASP A O 1
ATOM 1269 N N . ILE A 1 167 ? 26.062 23.031 10.289 1 98.38 167 ILE A N 1
ATOM 1270 C CA . ILE A 1 167 ? 24.75 23.219 9.68 1 98.38 167 ILE A CA 1
ATOM 1271 C C . ILE A 1 167 ? 24.109 24.484 10.242 1 98.38 167 ILE A C 1
ATOM 1273 O O . ILE A 1 167 ? 24.172 24.734 11.445 1 98.38 167 ILE A O 1
ATOM 1277 N N . VAL A 1 168 ? 23.625 25.375 9.43 1 98.75 168 VAL A N 1
ATOM 1278 C CA . VAL A 1 168 ? 22.688 26.453 9.734 1 98.75 168 VAL A CA 1
ATOM 1279 C C . VAL A 1 168 ? 21.359 26.203 9.016 1 98.75 168 VAL A C 1
ATOM 1281 O O . VAL A 1 168 ? 21.328 26.094 7.789 1 98.75 168 VAL A O 1
ATOM 1284 N N . ASP A 1 169 ? 20.281 26.109 9.828 1 98.62 169 ASP A N 1
ATOM 1285 C CA . ASP A 1 169 ? 19.078 25.609 9.188 1 98.62 169 ASP A CA 1
ATOM 1286 C C . ASP A 1 169 ? 17.828 26.328 9.719 1 98.62 169 ASP A C 1
ATOM 1288 O O . ASP A 1 169 ? 17.797 26.734 10.883 1 98.62 169 ASP A O 1
ATOM 1292 N N . ALA A 1 170 ? 16.922 26.562 8.852 1 98.62 170 ALA A N 1
ATOM 1293 C CA . ALA A 1 170 ? 15.609 27.156 9.133 1 98.62 170 ALA A CA 1
ATOM 1294 C C . ALA A 1 170 ? 14.641 26.906 7.988 1 98.62 170 ALA A C 1
ATOM 1296 O O . ALA A 1 170 ? 15.047 26.766 6.832 1 98.62 170 ALA A O 1
ATOM 1297 N N . PRO A 1 171 ? 13.352 26.812 8.266 1 98.5 171 PRO A N 1
ATOM 1298 C CA . PRO A 1 171 ? 12.391 26.641 7.176 1 98.5 171 PRO A CA 1
ATOM 1299 C C . PRO A 1 171 ? 12.188 27.906 6.348 1 98.5 171 PRO A C 1
ATOM 1301 O O . PRO A 1 171 ? 12.266 29.016 6.879 1 98.5 171 PRO A O 1
ATOM 1304 N N . VAL A 1 172 ? 11.789 27.672 5.094 1 97.62 172 VAL A N 1
ATOM 1305 C CA . VAL A 1 172 ? 11.477 28.797 4.207 1 97.62 172 VAL A CA 1
ATOM 1306 C C . VAL A 1 172 ? 10.016 29.203 4.387 1 97.62 172 VAL A C 1
ATOM 1308 O O . VAL A 1 172 ? 9.672 30.375 4.254 1 97.62 172 VAL A O 1
ATOM 1311 N N . TYR A 1 173 ? 9.141 28.312 4.691 1 98.44 173 TYR A N 1
ATOM 1312 C CA . TYR A 1 173 ? 7.723 28.578 4.895 1 98.44 173 TYR A CA 1
ATOM 1313 C C . TYR A 1 173 ? 7.289 28.188 6.301 1 98.44 173 TYR A C 1
ATOM 1315 O O . TYR A 1 173 ? 7.785 27.203 6.852 1 98.44 173 TYR A O 1
ATOM 1323 N N . PRO A 1 174 ? 6.371 28.859 6.844 1 98.31 174 PRO A N 1
ATOM 1324 C CA . PRO A 1 174 ? 5.953 28.562 8.211 1 98.31 174 PRO A CA 1
ATOM 1325 C C . PRO A 1 174 ? 5.02 27.344 8.289 1 98.31 174 PRO A C 1
ATOM 1327 O O . PRO A 1 174 ? 4.898 26.719 9.352 1 98.31 174 PRO A O 1
ATOM 1330 N N . TYR A 1 175 ? 4.324 27 7.188 1 98.81 175 TYR A N 1
ATOM 1331 C CA . TYR A 1 175 ? 3.367 25.906 7.188 1 98.81 175 TYR A CA 1
ATOM 1332 C C . TYR A 1 175 ? 3.912 24.703 6.418 1 98.81 175 TYR A C 1
ATOM 1334 O O . TYR A 1 175 ? 4.215 24.812 5.227 1 98.81 175 TYR A O 1
ATOM 1342 N N . ARG A 1 176 ? 4.02 23.562 7.012 1 98.88 176 ARG A N 1
ATOM 1343 C CA . ARG A 1 176 ? 4.406 22.266 6.449 1 98.88 176 ARG A CA 1
ATOM 1344 C C . ARG A 1 176 ? 3.506 21.156 6.965 1 98.88 176 ARG A C 1
ATOM 1346 O O . ARG A 1 176 ? 3.721 20.625 8.062 1 98.88 176 ARG A O 1
ATOM 1353 N N . GLY A 1 177 ? 2.504 20.781 6.129 1 98.88 177 GLY A N 1
ATOM 1354 C CA . GLY A 1 177 ? 1.427 19.969 6.68 1 98.88 177 GLY A CA 1
ATOM 1355 C C . GLY A 1 177 ? 1.296 18.609 6.012 1 98.88 177 GLY A C 1
ATOM 1356 O O . GLY A 1 177 ? 1.964 18.344 5.012 1 98.88 177 GLY A O 1
ATOM 1357 N N . PHE A 1 178 ? 0.548 17.75 6.625 1 98.94 178 PHE A N 1
ATOM 1358 C CA . PHE A 1 178 ? 0.004 16.484 6.121 1 98.94 178 PHE A CA 1
ATOM 1359 C C . PHE A 1 178 ? -1.453 16.328 6.535 1 98.94 178 PHE A C 1
ATOM 1361 O O . PHE A 1 178 ? -1.793 16.484 7.711 1 98.94 178 PHE A O 1
ATOM 1368 N N . MET A 1 179 ? -2.324 16.047 5.547 1 98.94 179 MET A N 1
ATOM 1369 C CA . MET A 1 179 ? -3.74 15.852 5.84 1 98.94 179 MET A CA 1
ATOM 1370 C C . MET A 1 179 ? -4.094 14.367 5.828 1 98.94 179 MET A C 1
ATOM 1372 O O . MET A 1 179 ? -3.674 13.633 4.934 1 98.94 179 MET A O 1
ATOM 1376 N N . LEU A 1 180 ? -4.809 13.93 6.793 1 98.94 180 LEU A N 1
ATOM 1377 C CA . LEU A 1 180 ? -5.332 12.562 6.859 1 98.94 180 LEU A CA 1
ATOM 1378 C C . LEU A 1 180 ? -6.84 12.57 7.094 1 98.94 180 LEU A C 1
ATOM 1380 O O . LEU A 1 180 ? -7.324 13.203 8.039 1 98.94 180 LEU A O 1
ATOM 1384 N N . ASP A 1 181 ? -7.539 11.969 6.246 1 98.88 181 ASP A N 1
ATOM 1385 C CA . ASP A 1 181 ? -8.969 11.703 6.406 1 98.88 181 ASP A CA 1
ATOM 1386 C C . ASP A 1 181 ? -9.203 10.445 7.23 1 98.88 181 ASP A C 1
ATOM 1388 O O . ASP A 1 181 ? -8.75 9.359 6.859 1 98.88 181 ASP A O 1
ATOM 1392 N N . THR A 1 182 ? -9.945 10.586 8.352 1 98.88 182 THR A N 1
ATOM 1393 C CA . THR A 1 182 ? -10.219 9.422 9.195 1 98.88 182 THR A CA 1
ATOM 1394 C C . THR A 1 182 ? -11.719 9.141 9.258 1 98.88 182 THR A C 1
ATOM 1396 O O . THR A 1 182 ? -12.172 8.406 10.141 1 98.88 182 THR A O 1
ATOM 1399 N N . ALA A 1 183 ? -12.453 9.789 8.359 1 98.75 183 ALA A N 1
ATOM 1400 C CA . ALA A 1 183 ? -13.906 9.648 8.383 1 98.75 183 ALA A CA 1
ATOM 1401 C C . ALA A 1 183 ? -14.375 8.578 7.398 1 98.75 183 ALA A C 1
ATOM 1403 O O . ALA A 1 183 ? -15.297 7.82 7.688 1 98.75 183 ALA A O 1
ATOM 1404 N N . ARG A 1 184 ? -13.844 8.578 6.207 1 98.69 184 ARG A N 1
ATOM 1405 C CA . ARG A 1 184 ? -14.266 7.602 5.203 1 98.69 184 ARG A CA 1
ATOM 1406 C C . ARG A 1 184 ? -13.898 6.184 5.629 1 98.69 184 ARG A C 1
ATOM 1408 O O . ARG A 1 184 ? -14.664 5.246 5.398 1 98.69 184 ARG A O 1
ATOM 1415 N N . ASN A 1 185 ? -12.711 6.047 6.184 1 98.81 185 ASN A N 1
ATOM 1416 C CA . ASN A 1 185 ? -12.305 4.859 6.93 1 98.81 185 ASN A CA 1
ATOM 1417 C C . ASN A 1 185 ? -11.641 5.227 8.25 1 98.81 185 ASN A C 1
ATOM 1419 O O . ASN A 1 185 ? -10.875 6.188 8.32 1 98.81 185 ASN A O 1
ATOM 1423 N N . PHE A 1 186 ? -11.961 4.418 9.352 1 98.56 186 PHE A N 1
ATOM 1424 C CA . PHE A 1 186 ? -11.484 4.719 10.695 1 98.56 186 PHE A CA 1
ATOM 1425 C C . PHE A 1 186 ? -10.031 4.281 10.859 1 98.56 186 PHE A C 1
ATOM 1427 O O . PHE A 1 186 ? -9.633 3.227 10.359 1 98.56 186 PHE A O 1
ATOM 1434 N N . PHE A 1 187 ? -9.219 5.066 11.516 1 98.88 187 PHE A N 1
ATOM 1435 C CA . PHE A 1 187 ? -7.852 4.754 11.898 1 98.88 187 PHE A CA 1
ATOM 1436 C C . PHE A 1 187 ? -7.695 4.762 13.414 1 98.88 187 PHE A C 1
ATOM 1438 O O . PHE A 1 187 ? -8.078 5.727 14.078 1 98.88 187 PHE A O 1
ATOM 1445 N N . PRO A 1 188 ? -7.102 3.775 13.984 1 98.56 188 PRO A N 1
ATOM 1446 C CA . PRO A 1 188 ? -6.871 3.77 15.43 1 98.56 188 PRO A CA 1
ATOM 1447 C C . PRO A 1 188 ? -5.906 4.863 15.875 1 98.56 188 PRO A C 1
ATOM 1449 O O . PRO A 1 188 ? -5.066 5.309 15.094 1 98.56 188 PRO A O 1
ATOM 1452 N N . VAL A 1 189 ? -5.957 5.246 17.125 1 98.81 189 VAL A N 1
ATOM 1453 C CA . VAL A 1 189 ? -5.121 6.289 17.703 1 98.81 189 VAL A CA 1
ATOM 1454 C C . VAL A 1 189 ? -3.648 5.941 17.516 1 98.81 189 VAL A C 1
ATOM 1456 O O . VAL A 1 189 ? -2.828 6.816 17.219 1 98.81 189 VAL A O 1
ATOM 1459 N N . SER A 1 190 ? -3.301 4.664 17.609 1 98.81 190 SER A N 1
ATOM 1460 C CA . SER A 1 190 ? -1.914 4.238 17.453 1 98.81 190 SER A CA 1
ATOM 1461 C C . SER A 1 190 ? -1.38 4.559 16.062 1 98.81 190 SER A C 1
ATOM 1463 O O . SER A 1 190 ? -0.214 4.926 15.914 1 98.81 190 SER A O 1
ATOM 1465 N N . ASP A 1 191 ? -2.246 4.367 15.039 1 98.81 191 ASP A N 1
ATOM 1466 C CA . ASP A 1 191 ? -1.84 4.691 13.672 1 98.81 191 ASP A CA 1
ATOM 1467 C C . ASP A 1 191 ? -1.607 6.191 13.508 1 98.81 191 ASP A C 1
ATOM 1469 O O . ASP A 1 191 ? -0.673 6.605 12.812 1 98.81 191 ASP A O 1
ATOM 1473 N N . ILE A 1 192 ? -2.449 6.992 14.047 1 98.94 192 ILE A N 1
ATOM 1474 C CA . ILE A 1 192 ? -2.322 8.445 13.984 1 98.94 192 ILE A CA 1
ATOM 1475 C C . ILE A 1 192 ? -1.029 8.875 14.664 1 98.94 192 ILE A C 1
ATOM 1477 O O . ILE A 1 192 ? -0.272 9.688 14.117 1 98.94 192 ILE A O 1
ATOM 1481 N N . LYS A 1 193 ? -0.727 8.312 15.836 1 98.94 193 LYS A N 1
ATOM 1482 C CA . LYS A 1 193 ? 0.49 8.664 16.562 1 98.94 193 LYS A CA 1
ATOM 1483 C C . LYS A 1 193 ? 1.735 8.258 15.781 1 98.94 193 LYS A C 1
ATOM 1485 O O . LYS A 1 193 ? 2.717 9 15.742 1 98.94 193 LYS A O 1
ATOM 1490 N N . ARG A 1 194 ? 1.707 7.066 15.133 1 98.88 194 ARG A N 1
ATOM 1491 C CA . ARG A 1 194 ? 2.814 6.629 14.289 1 98.88 194 ARG A CA 1
ATOM 1492 C C . ARG A 1 194 ? 3.037 7.598 13.133 1 98.88 194 ARG A C 1
ATOM 1494 O O . ARG A 1 194 ? 4.18 7.891 12.773 1 98.88 194 ARG A O 1
ATOM 1501 N N . THR A 1 195 ? 1.952 8.086 12.609 1 98.94 195 THR A N 1
ATOM 1502 C CA . THR A 1 195 ? 2.029 9.086 11.547 1 98.94 195 THR A CA 1
ATOM 1503 C C . THR A 1 195 ? 2.656 10.375 12.062 1 98.94 195 THR A C 1
ATOM 1505 O O . THR A 1 195 ? 3.486 10.984 11.383 1 98.94 195 THR A O 1
ATOM 1508 N N . LEU A 1 196 ? 2.295 10.773 13.266 1 98.94 196 LEU A N 1
ATOM 1509 C CA . LEU A 1 196 ? 2.854 11.969 13.875 1 98.94 196 LEU A CA 1
ATOM 1510 C C . LEU A 1 196 ? 4.352 11.812 14.117 1 98.94 196 LEU A C 1
ATOM 1512 O O . LEU A 1 196 ? 5.117 12.766 13.93 1 98.94 196 LEU A O 1
ATOM 1516 N N . ASP A 1 197 ? 4.777 10.633 14.508 1 98.94 197 ASP A N 1
ATOM 1517 C CA . ASP A 1 197 ? 6.207 10.375 14.641 1 98.94 197 ASP A CA 1
ATOM 1518 C C . ASP A 1 197 ? 6.93 10.602 13.312 1 98.94 197 ASP A C 1
ATOM 1520 O O . ASP A 1 197 ? 7.93 11.328 13.258 1 98.94 197 ASP A O 1
ATOM 1524 N N . ALA A 1 198 ? 6.387 10.016 12.281 1 98.94 198 ALA A N 1
ATOM 1525 C CA . ALA A 1 198 ? 7.012 10.133 10.969 1 98.94 198 ALA A CA 1
ATOM 1526 C C . ALA A 1 198 ? 7.066 11.586 10.508 1 98.94 198 ALA A C 1
ATOM 1528 O O . ALA A 1 198 ? 8.078 12.039 9.969 1 98.94 198 ALA A O 1
ATOM 1529 N N . MET A 1 199 ? 5.977 12.312 10.711 1 98.94 199 MET A N 1
ATOM 1530 C CA . MET A 1 199 ? 5.938 13.742 10.391 1 98.94 199 MET A CA 1
ATOM 1531 C C . MET A 1 199 ? 7.07 14.484 11.086 1 98.94 199 MET A C 1
ATOM 1533 O O . MET A 1 199 ? 7.758 15.305 10.469 1 98.94 199 MET A O 1
ATOM 1537 N N . SER A 1 200 ? 7.266 14.164 12.336 1 98.88 200 SER A N 1
ATOM 1538 C CA . SER A 1 200 ? 8.266 14.867 13.125 1 98.88 200 SER A CA 1
ATOM 1539 C C . SER A 1 200 ? 9.672 14.609 12.602 1 98.88 200 SER A C 1
ATOM 1541 O O . SER A 1 200 ? 10.539 15.477 12.672 1 98.88 200 SER A O 1
ATOM 1543 N N . TRP A 1 201 ? 9.891 13.453 11.984 1 98.75 201 TRP A N 1
ATOM 1544 C CA . TRP A 1 201 ? 11.211 13.07 11.5 1 98.75 201 TRP A CA 1
ATOM 1545 C C . TRP A 1 201 ? 11.578 13.859 10.242 1 98.75 201 TRP A C 1
ATOM 1547 O O . TRP A 1 201 ? 12.742 13.898 9.844 1 98.75 201 TRP A O 1
ATOM 1557 N N . VAL A 1 202 ? 10.57 14.453 9.594 1 98.81 202 VAL A N 1
ATOM 1558 C CA . VAL A 1 202 ? 10.852 15.266 8.414 1 98.81 202 VAL A CA 1
ATOM 1559 C C . VAL A 1 202 ? 10.438 16.703 8.672 1 98.81 202 VAL A C 1
ATOM 1561 O O . VAL A 1 202 ? 10.258 17.484 7.734 1 98.81 202 VAL A O 1
ATOM 1564 N N . LYS A 1 203 ? 10.156 17.062 9.953 1 98.81 203 LYS A N 1
ATOM 1565 C CA . LYS A 1 203 ? 9.969 18.406 10.469 1 98.81 203 LYS A CA 1
ATOM 1566 C C . LYS A 1 203 ? 8.688 19.031 9.93 1 98.81 203 LYS A C 1
ATOM 1568 O O . LYS A 1 203 ? 8.633 20.25 9.695 1 98.81 203 LYS A O 1
ATOM 1573 N N . MET A 1 204 ? 7.711 18.234 9.586 1 98.94 204 MET A N 1
ATOM 1574 C CA . MET A 1 204 ? 6.367 18.75 9.367 1 98.94 204 MET A CA 1
ATOM 1575 C C . MET A 1 204 ? 5.777 19.297 10.664 1 98.94 204 MET A C 1
ATOM 1577 O O . MET A 1 204 ? 6.062 18.797 11.742 1 98.94 204 MET A O 1
ATOM 1581 N N . ASN A 1 205 ? 4.941 20.344 10.5 1 98.94 205 ASN A N 1
ATOM 1582 C CA . ASN A 1 205 ? 4.555 21 11.75 1 98.94 205 ASN A CA 1
ATOM 1583 C C . ASN A 1 205 ? 3.037 21.141 11.859 1 98.94 205 ASN A C 1
ATOM 1585 O O . ASN A 1 205 ? 2.533 21.766 12.797 1 98.94 205 ASN A O 1
ATOM 1589 N N . THR A 1 206 ? 2.283 20.609 10.914 1 98.94 206 THR A N 1
ATOM 1590 C CA . THR A 1 206 ? 0.83 20.719 10.969 1 98.94 206 THR A CA 1
ATOM 1591 C C . THR A 1 206 ? 0.167 19.406 10.531 1 98.94 206 THR A C 1
ATOM 1593 O O . THR A 1 206 ? 0.403 18.938 9.422 1 98.94 206 THR A O 1
ATOM 1596 N N . PHE A 1 207 ? -0.527 18.828 11.391 1 98.94 207 PHE A N 1
ATOM 1597 C CA . PHE A 1 207 ? -1.404 17.703 11.078 1 98.94 207 PHE A CA 1
ATOM 1598 C C . PHE A 1 207 ? -2.818 18.188 10.781 1 98.94 207 PHE A C 1
ATOM 1600 O O . PHE A 1 207 ? -3.559 18.562 11.695 1 98.94 207 PHE A O 1
ATOM 1607 N N . HIS A 1 208 ? -3.146 18.297 9.492 1 98.94 208 HIS A N 1
ATOM 1608 C CA . HIS A 1 208 ? -4.504 18.609 9.07 1 98.94 208 HIS A CA 1
ATOM 1609 C C . HIS A 1 208 ? -5.418 17.391 9.18 1 98.94 208 HIS A C 1
ATOM 1611 O O . HIS A 1 208 ? -5.398 16.516 8.312 1 98.94 208 HIS A O 1
ATOM 1617 N N . TRP A 1 209 ? -6.219 17.391 10.227 1 98.94 209 TRP A N 1
ATOM 1618 C CA . TRP A 1 209 ? -7.027 16.234 10.562 1 98.94 209 TRP A CA 1
ATOM 1619 C C . TRP A 1 209 ? -8.445 16.375 10.031 1 98.94 209 TRP A C 1
ATOM 1621 O O . TRP A 1 209 ? -9.281 17.047 10.648 1 98.94 209 TRP A O 1
ATOM 1631 N N . HIS A 1 210 ? -8.727 15.812 8.883 1 98.81 210 HIS A N 1
ATOM 1632 C CA . HIS A 1 210 ? -10.086 15.695 8.367 1 98.81 210 HIS A CA 1
ATOM 1633 C C . HIS A 1 210 ? -10.859 14.617 9.117 1 98.81 210 HIS A C 1
ATOM 1635 O O . HIS A 1 210 ? -10.914 13.461 8.68 1 98.81 210 HIS A O 1
ATOM 1641 N N . VAL A 1 211 ? -11.57 14.922 10.125 1 98.12 211 VAL A N 1
ATOM 1642 C CA . VAL A 1 211 ? -11.953 13.984 11.172 1 98.12 211 VAL A CA 1
ATOM 1643 C C . VAL A 1 211 ? -13.367 13.461 10.914 1 98.12 211 VAL A C 1
ATOM 1645 O O . VAL A 1 211 ? -13.719 12.359 11.344 1 98.12 211 VAL A O 1
ATOM 1648 N N . VAL A 1 212 ? -14.219 14.312 10.266 1 98.44 212 VAL A N 1
ATOM 1649 C CA . VAL A 1 212 ? -15.602 13.922 9.992 1 98.44 212 VAL A CA 1
ATOM 1650 C C . VAL A 1 212 ? -15.914 14.148 8.516 1 98.44 212 VAL A C 1
ATOM 1652 O O . VAL A 1 212 ? -15.25 14.938 7.848 1 98.44 212 VAL A O 1
ATOM 1655 N N . ASP A 1 213 ? -16.875 13.398 8.031 1 98.69 213 ASP A N 1
ATOM 1656 C CA . ASP A 1 213 ? -17.359 13.531 6.664 1 98.69 213 ASP A CA 1
ATOM 1657 C C . ASP A 1 213 ? -18.734 12.883 6.508 1 98.69 213 ASP A C 1
ATOM 1659 O O . ASP A 1 213 ? -19.344 12.461 7.492 1 98.69 213 ASP A O 1
ATOM 1663 N N . SER A 1 214 ? -19.234 12.852 5.301 1 98.69 214 SER A N 1
ATOM 1664 C CA . SER A 1 214 ? -20.562 12.344 4.992 1 98.69 214 SER A CA 1
ATOM 1665 C C . SER A 1 214 ? -20.719 10.891 5.434 1 98.69 214 SER A C 1
ATOM 1667 O O . SER A 1 214 ? -21.812 10.453 5.758 1 98.69 214 SER A O 1
ATOM 1669 N N . GLN A 1 215 ? -19.641 10.172 5.547 1 98.56 215 GLN A N 1
ATOM 1670 C CA . GLN A 1 215 ? -19.703 8.727 5.746 1 98.56 215 GLN A CA 1
ATOM 1671 C C . GLN A 1 215 ? -19.734 8.375 7.23 1 98.56 215 GLN A C 1
ATOM 1673 O O . GLN A 1 215 ? -20.266 7.336 7.621 1 98.56 215 GLN A O 1
ATOM 1678 N N . SER A 1 216 ? -19.078 9.242 8.031 1 98.75 216 SER A N 1
ATOM 1679 C CA . SER A 1 216 ? -19.078 8.938 9.461 1 98.75 216 SER A CA 1
ATOM 1680 C C . SER A 1 216 ? -18.734 10.164 10.289 1 98.75 216 SER A C 1
ATOM 1682 O O . SER A 1 216 ? -18.219 11.148 9.758 1 98.75 216 SER A O 1
ATOM 1684 N N . PHE A 1 217 ? -19.109 10.156 11.539 1 98.81 217 PHE A N 1
ATOM 1685 C CA . PHE A 1 217 ? -18.781 11.156 12.547 1 98.81 217 PHE A CA 1
ATOM 1686 C C . PHE A 1 217 ? -18.109 10.508 13.75 1 98.81 217 PHE A C 1
ATOM 1688 O O . PHE A 1 217 ? -18.734 10.367 14.812 1 98.81 217 PHE A O 1
ATOM 1695 N N . PRO A 1 218 ? -16.812 10.18 13.648 1 98.69 218 PRO A N 1
ATOM 1696 C CA . PRO A 1 218 ? -16.141 9.414 14.695 1 98.69 218 PRO A CA 1
ATOM 1697 C C . PRO A 1 218 ? -15.703 10.289 15.875 1 98.69 218 PRO A C 1
ATOM 1699 O O . PRO A 1 218 ? -15.164 9.781 16.859 1 98.69 218 PRO A O 1
ATOM 1702 N N . LEU A 1 219 ? -15.969 11.562 15.836 1 98.56 219 LEU A N 1
ATOM 1703 C CA . LEU A 1 219 ? -15.555 12.5 16.875 1 98.56 219 LEU A CA 1
ATOM 1704 C C . LEU A 1 219 ? -16.609 12.562 17.984 1 98.56 219 LEU A C 1
ATOM 1706 O O . LEU A 1 219 ? -17.766 12.891 17.734 1 98.56 219 LEU A O 1
ATOM 1710 N N . GLU A 1 220 ? -16.234 12.258 19.172 1 98.25 220 GLU A N 1
ATOM 1711 C CA . GLU A 1 220 ? -17.125 12.438 20.328 1 98.25 220 GLU A CA 1
ATOM 1712 C C . GLU A 1 220 ? -17.172 13.898 20.75 1 98.25 220 GLU A C 1
ATOM 1714 O O . GLU A 1 220 ? -16.156 14.492 21.094 1 98.25 220 GLU A O 1
ATOM 1719 N N . VAL A 1 221 ? -18.312 14.523 20.688 1 98.12 221 VAL A N 1
ATOM 1720 C CA . VAL A 1 221 ? -18.562 15.891 21.141 1 98.12 221 VAL A CA 1
ATOM 1721 C C . VAL A 1 221 ? -19.516 15.883 22.328 1 98.12 221 VAL A C 1
ATOM 1723 O O . VAL A 1 221 ? -20.688 15.57 22.188 1 98.12 221 VAL A O 1
ATOM 1726 N N . ALA A 1 222 ? -19.031 16.281 23.469 1 97.56 222 ALA A N 1
ATOM 1727 C CA . ALA A 1 222 ? -19.781 16.141 24.719 1 97.56 222 ALA A CA 1
ATOM 1728 C C . ALA A 1 222 ? -21.125 16.844 24.641 1 97.56 222 ALA A C 1
ATOM 1730 O O . ALA A 1 222 ? -22.125 16.344 25.156 1 97.56 222 ALA A O 1
ATOM 1731 N N . GLU A 1 223 ? -21.188 18 24.047 1 97.62 223 GLU A N 1
ATOM 1732 C CA . GLU A 1 223 ? -22.406 18.797 23.953 1 97.62 223 GLU A CA 1
ATOM 1733 C C . GLU A 1 223 ? -23.391 18.203 22.953 1 97.62 223 GLU A C 1
ATOM 1735 O O . GLU A 1 223 ? -24.578 18.578 22.938 1 97.62 223 GLU A O 1
ATOM 1740 N N . PHE A 1 224 ? -22.891 17.359 22.078 1 98.38 224 PHE A N 1
ATOM 1741 C CA . PHE A 1 224 ? -23.703 16.719 21.047 1 98.38 224 PHE A CA 1
ATOM 1742 C C . PHE A 1 224 ? -23.422 15.227 20.984 1 98.38 224 PHE A C 1
ATOM 1744 O O . PHE A 1 224 ? -22.984 14.711 19.953 1 98.38 224 PHE A O 1
ATOM 1751 N N . PRO A 1 225 ? -23.734 14.492 22 1 97.69 225 PRO A N 1
ATOM 1752 C CA . PRO A 1 225 ? -23.297 13.102 22.125 1 97.69 225 PRO A CA 1
ATOM 1753 C C . PRO A 1 225 ? -23.891 12.188 21.062 1 97.69 225 PRO A C 1
ATOM 1755 O O . PRO A 1 225 ? -23.312 11.148 20.734 1 97.69 225 PRO A O 1
ATOM 1758 N N . ASN A 1 226 ? -25.016 12.578 20.422 1 98.25 226 ASN A N 1
ATOM 1759 C CA . ASN A 1 226 ? -25.703 11.719 19.453 1 98.25 226 ASN A CA 1
ATOM 1760 C C . ASN A 1 226 ? -24.969 11.664 18.125 1 98.25 226 ASN A C 1
ATOM 1762 O O . ASN A 1 226 ? -25.219 10.773 17.312 1 98.25 226 ASN A O 1
ATOM 1766 N N . LEU A 1 227 ? -24.078 12.617 17.859 1 98.62 227 LEU A N 1
ATOM 1767 C CA . LEU A 1 227 ? -23.375 12.664 16.578 1 98.62 227 LEU A CA 1
ATOM 1768 C C . LEU A 1 227 ? -22.516 11.422 16.391 1 98.62 227 LEU A C 1
ATOM 1770 O O . LEU A 1 227 ? -22.641 10.711 15.391 1 98.62 227 LEU A O 1
ATOM 1774 N N . SER A 1 228 ? -21.641 11.102 17.375 1 98.38 228 SER A N 1
ATOM 1775 C CA . SER A 1 228 ? -20.797 9.914 17.25 1 98.38 228 SER A CA 1
ATOM 1776 C C . SER A 1 228 ? -21.578 8.648 17.594 1 98.38 228 SER A C 1
ATOM 1778 O O . SER A 1 228 ? -21.328 7.59 17 1 98.38 228 SER A O 1
ATOM 1780 N N . ALA A 1 229 ? -22.547 8.75 18.5 1 97.81 229 ALA A N 1
ATOM 1781 C CA . ALA A 1 229 ? -23.328 7.578 18.891 1 97.81 229 ALA A CA 1
ATOM 1782 C C . ALA A 1 229 ? -24.078 6.996 17.688 1 97.81 229 ALA A C 1
ATOM 1784 O O . ALA A 1 229 ? -24.203 5.777 17.562 1 97.81 229 ALA A O 1
ATOM 1785 N N . LYS A 1 230 ? -24.562 7.914 16.844 1 97.88 230 LYS A N 1
ATOM 1786 C CA . LYS A 1 230 ? -25.391 7.461 15.719 1 97.88 230 LYS A CA 1
ATOM 1787 C C . LYS A 1 230 ? -24.609 7.543 14.406 1 97.88 230 LYS A C 1
ATOM 1789 O O . LYS A 1 230 ? -25 6.918 13.414 1 97.88 230 LYS A O 1
ATOM 1794 N N . GLY A 1 231 ? -23.516 8.297 14.406 1 98.12 231 GLY A N 1
ATOM 1795 C CA . GLY A 1 231 ? -22.859 8.602 13.141 1 98.12 231 GLY A CA 1
ATOM 1796 C C . GLY A 1 231 ? -21.531 7.898 12.961 1 98.12 231 GLY A C 1
ATOM 1797 O O . GLY A 1 231 ? -20.953 7.918 11.875 1 98.12 231 GLY A O 1
ATOM 1798 N N . ALA A 1 232 ? -20.969 7.305 14.055 1 98.31 232 ALA A N 1
ATOM 1799 C CA . ALA A 1 232 ? -19.734 6.523 13.922 1 98.31 232 ALA A CA 1
ATOM 1800 C C . ALA A 1 232 ? -20.031 5.141 13.336 1 98.31 232 ALA A C 1
ATOM 1802 O O . ALA A 1 232 ? -21.172 4.688 13.344 1 98.31 232 ALA A O 1
ATOM 1803 N N . TYR A 1 233 ? -19.031 4.473 12.836 1 97.38 233 TYR A N 1
ATOM 1804 C CA . TYR A 1 233 ? -19.219 3.143 12.266 1 97.38 233 TYR A CA 1
ATOM 1805 C C . TYR A 1 233 ? -19.547 2.125 13.352 1 97.38 233 TYR A C 1
ATOM 1807 O O . TYR A 1 233 ? -20.25 1.146 13.102 1 97.38 233 TYR A O 1
ATOM 1815 N N . SER A 1 234 ? -18.969 2.266 14.484 1 94.5 234 SER A N 1
ATOM 1816 C CA . SER A 1 234 ? -19.188 1.426 15.656 1 94.5 234 SER A CA 1
ATOM 1817 C C . SER A 1 234 ? -18.781 2.145 16.938 1 94.5 234 SER A C 1
ATOM 1819 O O . SER A 1 234 ? -18.234 3.242 16.891 1 94.5 234 SER A O 1
ATOM 1821 N N . SER A 1 235 ? -19 1.533 18.031 1 92.88 235 SER A N 1
ATOM 1822 C CA . SER A 1 235 ? -18.625 2.121 19.312 1 92.88 235 SER A CA 1
ATOM 1823 C C . SER A 1 235 ? -17.109 2.143 19.484 1 92.88 235 SER A C 1
ATOM 1825 O O . SER A 1 235 ? -16.578 2.938 20.266 1 92.88 235 SER A O 1
ATOM 1827 N N . SER A 1 236 ? -16.438 1.291 18.672 1 93.44 236 SER A N 1
ATOM 1828 C CA . SER A 1 236 ? -14.984 1.249 18.766 1 93.44 236 SER A CA 1
ATOM 1829 C C . SER A 1 236 ? -14.336 2.148 17.719 1 93.44 236 SER A C 1
ATOM 1831 O O . SER A 1 236 ? -13.117 2.342 17.734 1 93.44 236 SER A O 1
ATOM 1833 N N . SER A 1 237 ? -15.141 2.705 16.844 1 97.56 237 SER A N 1
ATOM 1834 C CA . SER A 1 237 ? -14.641 3.623 15.828 1 97.56 237 SER A CA 1
ATOM 1835 C C . SER A 1 237 ? -14.945 5.074 16.203 1 97.56 237 SER A C 1
ATOM 1837 O O . SER A 1 237 ? -15.508 5.816 15.391 1 97.56 237 SER A O 1
ATOM 1839 N N . VAL A 1 238 ? -14.625 5.402 17.422 1 98.5 238 VAL A N 1
ATOM 1840 C CA . VAL A 1 238 ? -14.875 6.73 17.969 1 98.5 238 VAL A CA 1
ATOM 1841 C C . VAL A 1 238 ? -13.602 7.281 18.594 1 98.5 238 VAL A C 1
ATOM 1843 O O . VAL A 1 238 ? -12.852 6.543 19.25 1 98.5 238 VAL A O 1
ATOM 1846 N N . TYR A 1 239 ? -13.32 8.516 18.312 1 98.81 239 TYR A N 1
ATOM 1847 C CA . TYR A 1 239 ? -12.289 9.234 19.047 1 98.81 239 TYR A CA 1
ATOM 1848 C C . TYR A 1 239 ? -12.883 9.961 20.25 1 98.81 239 TYR A C 1
ATOM 1850 O O . TYR A 1 239 ? -13.547 10.992 20.094 1 98.81 239 TYR A O 1
ATOM 1858 N N . SER A 1 240 ? -12.625 9.5 21.391 1 98.31 240 SER A N 1
ATOM 1859 C CA . SER A 1 240 ? -13.125 10.102 22.625 1 98.31 240 SER A CA 1
ATOM 1860 C C . SER A 1 240 ? -12.43 11.422 22.906 1 98.31 240 SER A C 1
ATOM 1862 O O . SER A 1 240 ? -11.422 11.758 22.281 1 98.31 240 SER A O 1
ATOM 1864 N N . ALA A 1 241 ? -12.969 12.211 23.844 1 96.5 241 ALA A N 1
ATOM 1865 C CA . ALA A 1 241 ? -12.32 13.438 24.281 1 96.5 241 ALA A CA 1
ATOM 1866 C C . ALA A 1 241 ? -10.898 13.172 24.781 1 96.5 241 ALA A C 1
ATOM 1868 O O . ALA A 1 241 ? -9.992 13.961 24.531 1 96.5 241 ALA A O 1
ATOM 1869 N N . SER A 1 242 ? -10.797 12.062 25.469 1 97.94 242 SER A N 1
ATOM 1870 C CA . SER A 1 242 ? -9.477 11.68 25.953 1 97.94 242 SER A CA 1
ATOM 1871 C C . SER A 1 242 ? -8.531 11.352 24.812 1 97.94 242 SER A C 1
ATOM 1873 O O . SER A 1 242 ? -7.348 11.695 24.859 1 97.94 242 SER A O 1
ATOM 1875 N N . ASP A 1 243 ? -9.055 10.648 23.781 1 98.62 243 ASP A N 1
ATOM 1876 C CA . ASP A 1 243 ? -8.25 10.359 22.594 1 98.62 243 ASP A CA 1
ATOM 1877 C C . ASP A 1 243 ? -7.762 11.641 21.938 1 98.62 243 ASP A C 1
ATOM 1879 O O . ASP A 1 243 ? -6.594 11.75 21.547 1 98.62 243 ASP A O 1
ATOM 1883 N N . ILE A 1 244 ? -8.625 12.578 21.797 1 98.56 244 ILE A N 1
ATOM 1884 C CA . ILE A 1 244 ? -8.305 13.836 21.141 1 98.56 244 ILE A CA 1
ATOM 1885 C C . ILE A 1 244 ? -7.23 14.57 21.938 1 98.56 244 ILE A C 1
ATOM 1887 O O . ILE A 1 244 ? -6.246 15.047 21.375 1 98.56 244 ILE A O 1
ATOM 1891 N N . LYS A 1 245 ? -7.414 14.656 23.266 1 98.44 245 LYS A N 1
ATOM 1892 C CA . LYS A 1 245 ? -6.418 15.289 24.109 1 98.44 245 LYS A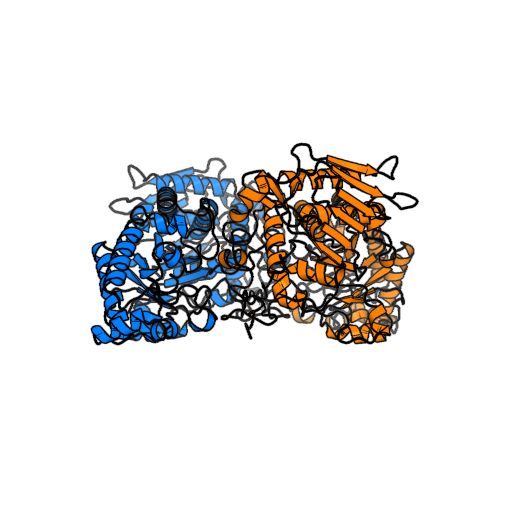 CA 1
ATOM 1893 C C . LYS A 1 245 ? -5.055 14.617 23.969 1 98.44 245 LYS A C 1
ATOM 1895 O O . LYS A 1 245 ? -4.027 15.297 23.906 1 98.44 245 LYS A O 1
ATOM 1900 N N . ASP A 1 246 ? -5.121 13.336 23.938 1 98.81 246 ASP A N 1
ATOM 1901 C CA . ASP A 1 246 ? -3.896 12.547 23.812 1 98.81 246 ASP A CA 1
ATOM 1902 C C . ASP A 1 246 ? -3.201 12.82 22.484 1 98.81 246 ASP A C 1
ATOM 1904 O O . ASP A 1 246 ? -1.992 13.055 22.438 1 98.81 246 ASP A O 1
ATOM 1908 N N . ILE A 1 247 ? -3.932 12.828 21.359 1 98.94 247 ILE A N 1
ATOM 1909 C CA . ILE A 1 247 ? -3.383 13.055 20.031 1 98.94 247 ILE A CA 1
ATOM 1910 C C . ILE A 1 247 ? -2.814 14.469 19.938 1 98.94 247 ILE A C 1
ATOM 1912 O O . ILE A 1 247 ? -1.712 14.664 19.422 1 98.94 247 ILE A O 1
ATOM 1916 N N . VAL A 1 248 ? -3.506 15.453 20.469 1 98.88 248 VAL A N 1
ATOM 1917 C CA . VAL A 1 248 ? -3.096 16.844 20.406 1 98.88 248 VAL A CA 1
ATOM 1918 C C . VAL A 1 248 ? -1.81 17.047 21.203 1 98.88 248 VAL A C 1
ATOM 1920 O O . VAL A 1 248 ? -0.861 17.672 20.719 1 98.88 248 VAL A O 1
ATOM 1923 N N . ALA A 1 249 ? -1.75 16.469 22.406 1 98.88 249 ALA A N 1
ATOM 1924 C CA . ALA A 1 249 ? -0.561 16.594 23.25 1 98.88 249 ALA A CA 1
ATOM 1925 C C . ALA A 1 249 ? 0.628 15.867 22.625 1 98.88 249 ALA A C 1
ATOM 1927 O O . ALA A 1 249 ? 1.753 16.375 22.641 1 98.88 249 ALA A O 1
ATOM 1928 N N . TYR A 1 250 ? 0.32 14.688 22.125 1 98.94 250 TYR A N 1
ATOM 1929 C CA . TYR A 1 250 ? 1.354 13.898 21.469 1 98.94 250 TYR A CA 1
ATOM 1930 C C . TYR A 1 250 ? 1.958 14.648 20.281 1 98.94 250 TYR A C 1
ATOM 1932 O O . TYR A 1 250 ? 3.18 14.688 20.125 1 98.94 250 TYR A O 1
ATOM 1940 N N . ALA A 1 251 ? 1.102 15.234 19.484 1 98.94 251 ALA A N 1
ATOM 1941 C CA . ALA A 1 251 ? 1.533 16 18.328 1 98.94 251 ALA A CA 1
ATOM 1942 C C . ALA A 1 251 ? 2.355 17.219 18.75 1 98.94 251 ALA A C 1
ATOM 1944 O O . ALA A 1 251 ? 3.457 17.438 18.234 1 98.94 251 ALA A O 1
ATOM 1945 N N . ALA A 1 252 ? 1.908 17.953 19.703 1 98.94 252 ALA A N 1
ATOM 1946 C CA . ALA A 1 252 ? 2.562 19.188 20.141 1 98.94 252 ALA A CA 1
ATOM 1947 C C . ALA A 1 252 ? 3.961 18.906 20.672 1 98.94 252 ALA A C 1
ATOM 1949 O O . ALA A 1 252 ? 4.902 19.641 20.406 1 98.94 252 ALA A O 1
ATOM 1950 N N . ALA A 1 253 ? 4.07 17.844 21.406 1 98.88 253 ALA A N 1
ATOM 1951 C CA . ALA A 1 253 ? 5.359 17.469 21.984 1 98.88 253 ALA A CA 1
ATOM 1952 C C . ALA A 1 253 ? 6.359 17.094 20.875 1 98.88 253 ALA A C 1
ATOM 1954 O O . ALA A 1 253 ? 7.562 17.016 21.125 1 98.88 253 ALA A O 1
ATOM 1955 N N . ARG A 1 254 ? 5.867 16.969 19.703 1 98.88 254 ARG A N 1
ATOM 1956 C CA . ARG A 1 254 ? 6.707 16.625 18.562 1 98.88 254 ARG A CA 1
ATOM 1957 C C . ARG A 1 254 ? 6.77 17.781 17.578 1 98.88 254 ARG A C 1
ATOM 1959 O O . ARG A 1 254 ? 7.129 17.594 16.406 1 98.88 254 ARG A O 1
ATOM 1966 N N . GLY A 1 255 ? 6.363 18.953 18.031 1 98.88 255 GLY A N 1
ATOM 1967 C CA . GLY A 1 255 ? 6.453 20.156 17.219 1 98.88 255 GLY A CA 1
ATOM 1968 C C . GLY A 1 255 ? 5.375 20.234 16.156 1 98.88 255 GLY A C 1
ATOM 1969 O O . GLY A 1 255 ? 5.559 20.906 15.133 1 98.88 255 GLY A O 1
ATOM 1970 N N . ILE A 1 256 ? 4.25 19.547 16.344 1 98.94 256 ILE A N 1
ATOM 1971 C CA . ILE A 1 256 ? 3.188 19.469 15.344 1 98.94 256 ILE A CA 1
ATOM 1972 C C . ILE A 1 256 ? 1.891 20.016 15.93 1 98.94 256 ILE A C 1
ATOM 1974 O O . ILE A 1 256 ? 1.489 19.641 17.031 1 98.94 256 ILE A O 1
ATOM 1978 N N . ASP A 1 257 ? 1.316 20.938 15.195 1 98.94 257 ASP A N 1
ATOM 1979 C CA . ASP A 1 257 ? -0.005 21.484 15.508 1 98.94 257 ASP A CA 1
ATOM 1980 C C . ASP A 1 257 ? -1.103 20.672 14.828 1 98.94 257 ASP A C 1
ATOM 1982 O O . ASP A 1 257 ? -0.933 20.219 13.695 1 98.94 257 ASP A O 1
ATOM 1986 N N . VAL A 1 258 ? -2.225 20.438 15.531 1 98.94 258 VAL A N 1
ATOM 1987 C CA . VAL A 1 258 ? -3.336 19.703 14.93 1 98.94 258 VAL A CA 1
ATOM 1988 C C . VAL A 1 258 ? -4.391 20.688 14.43 1 98.94 258 VAL A C 1
ATOM 1990 O O . VAL A 1 258 ? -5.121 21.281 15.227 1 98.94 258 VAL A O 1
ATOM 1993 N N . LEU A 1 259 ? -4.434 20.859 13.18 1 98.88 259 LEU A N 1
ATOM 1994 C CA . LEU A 1 259 ? -5.477 21.625 12.5 1 98.88 259 LEU A CA 1
ATOM 1995 C C . LEU A 1 259 ? -6.668 20.734 12.164 1 98.88 259 LEU A C 1
ATOM 1997 O O . LEU A 1 259 ? -6.66 20.047 11.148 1 98.88 259 LEU A O 1
ATOM 2001 N N . ALA A 1 260 ? -7.703 20.812 12.992 1 98.75 260 ALA A N 1
ATOM 2002 C CA . ALA A 1 260 ? -8.883 19.984 12.758 1 98.75 260 ALA A CA 1
ATOM 2003 C C . ALA A 1 260 ? -9.805 20.625 11.727 1 98.75 260 ALA A C 1
ATOM 2005 O O . ALA A 1 260 ? -9.844 21.844 11.594 1 98.75 260 ALA A O 1
ATOM 2006 N N . GLU A 1 261 ? -10.477 19.766 11.055 1 98.81 261 GLU A N 1
ATOM 2007 C CA . GLU A 1 261 ? -11.469 20.219 10.086 1 98.81 261 GLU A CA 1
ATOM 2008 C C . GLU A 1 261 ? -12.836 19.625 10.359 1 98.81 261 GLU A C 1
ATOM 2010 O O . GLU A 1 261 ? -12.977 18.406 10.484 1 98.81 261 GLU A O 1
ATOM 2015 N N . PHE A 1 262 ? -13.766 20.469 10.539 1 98.38 262 PHE A N 1
ATOM 2016 C CA . PHE A 1 262 ? -15.188 20.172 10.414 1 98.38 262 PHE A CA 1
ATOM 2017 C C . PHE A 1 262 ? -15.75 20.734 9.117 1 98.38 262 PHE A C 1
ATOM 2019 O O 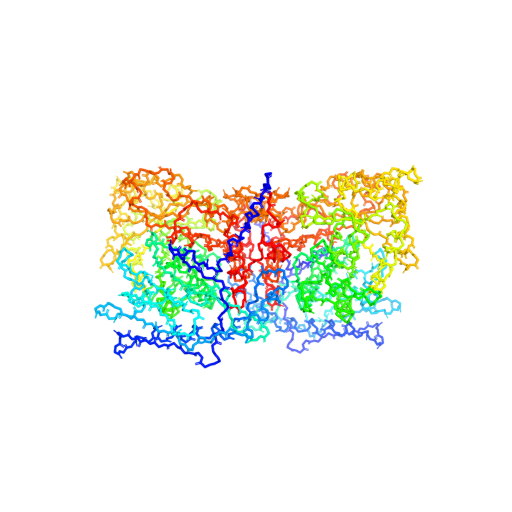. PHE A 1 262 ? -16.172 21.891 9.07 1 98.38 262 PHE A O 1
ATOM 2026 N N . ASP A 1 263 ? -15.758 19.859 8.086 1 98.44 263 ASP A N 1
ATOM 2027 C CA . ASP A 1 263 ? -16.094 20.281 6.727 1 98.44 263 ASP A CA 1
ATOM 2028 C C . ASP A 1 263 ? -17.594 20.578 6.609 1 98.44 263 ASP A C 1
ATOM 2030 O O . ASP A 1 263 ? -18.422 19.703 6.84 1 98.44 263 ASP A O 1
ATOM 2034 N N . THR A 1 264 ? -17.922 21.844 6.273 1 98.31 264 THR A N 1
ATOM 2035 C CA . THR A 1 264 ? -19.281 22.344 6.121 1 98.31 264 THR A CA 1
ATOM 2036 C C . THR A 1 264 ? -19.375 23.281 4.918 1 98.31 264 THR A C 1
ATOM 2038 O O . THR A 1 264 ? -18.375 23.859 4.492 1 98.31 264 THR A O 1
ATOM 2041 N N . PRO A 1 265 ? -20.562 23.5 4.352 1 98.31 265 PRO A N 1
ATOM 2042 C CA . PRO A 1 265 ? -21.812 22.812 4.707 1 98.31 265 PRO A CA 1
ATOM 2043 C C . PRO A 1 265 ? -21.938 21.438 4.047 1 98.31 265 PRO A C 1
ATOM 2045 O O . PRO A 1 265 ? -22.812 20.656 4.41 1 98.31 265 PRO A O 1
ATOM 2048 N N . GLY A 1 266 ? -21.078 21.172 2.969 1 98 266 GLY A N 1
ATOM 2049 C CA . GLY A 1 266 ? -21.047 19.859 2.359 1 98 266 GLY A CA 1
ATOM 2050 C C . GLY A 1 266 ? -20.453 18.797 3.266 1 98 266 GLY A C 1
ATOM 2051 O O . GLY A 1 266 ? -20.109 19.078 4.414 1 98 266 GLY A O 1
ATOM 2052 N N . HIS A 1 267 ? -20.438 17.594 2.83 1 98.19 267 HIS A N 1
ATOM 2053 C CA . HIS A 1 267 ? -19.75 16.516 3.529 1 98.19 267 HIS A CA 1
ATOM 2054 C C . HIS A 1 267 ? -20.328 16.297 4.922 1 98.19 267 HIS A C 1
ATOM 2056 O O . HIS A 1 267 ? -19.594 16.078 5.883 1 98.19 267 HIS A O 1
ATOM 2062 N N . THR A 1 268 ? -21.641 16.453 5.105 1 98.69 268 THR A N 1
ATOM 2063 C CA . THR A 1 268 ? -22.234 16.422 6.434 1 98.69 268 THR A CA 1
ATOM 2064 C C . THR A 1 268 ? -23.422 15.453 6.473 1 98.69 268 THR A C 1
ATOM 2066 O O . THR A 1 268 ? -24.25 15.508 7.387 1 98.69 268 THR A O 1
ATOM 2069 N N . ALA A 1 269 ? -23.531 14.57 5.488 1 98.81 269 ALA A N 1
ATOM 2070 C CA . ALA A 1 269 ? -24.703 13.711 5.344 1 98.81 269 ALA A CA 1
ATOM 2071 C C . ALA A 1 269 ? -24.953 12.906 6.613 1 98.81 269 ALA A C 1
ATOM 2073 O O . ALA A 1 269 ? -26.094 12.719 7.027 1 98.81 269 ALA A O 1
ATOM 2074 N N . ILE A 1 270 ? -23.953 12.477 7.266 1 98.75 270 ILE A N 1
ATOM 2075 C CA . ILE A 1 270 ? -24.062 11.539 8.375 1 98.75 270 ILE A CA 1
ATOM 2076 C C . ILE A 1 270 ? -24.75 12.211 9.562 1 98.75 270 ILE A C 1
ATOM 2078 O O . ILE A 1 270 ? -25.281 11.539 10.445 1 98.75 270 ILE A O 1
ATOM 2082 N N . ILE A 1 271 ? -24.703 13.492 9.641 1 98.88 271 ILE A N 1
ATOM 2083 C CA . ILE A 1 271 ? -25.359 14.242 10.719 1 98.88 271 ILE A CA 1
ATOM 2084 C C . ILE A 1 271 ? -26.859 13.969 10.711 1 98.88 271 ILE A C 1
ATOM 2086 O O . ILE A 1 271 ? -27.516 14.047 11.75 1 98.88 271 ILE A O 1
ATOM 2090 N N . SER A 1 272 ? -27.453 13.57 9.57 1 98.75 272 SER A N 1
ATOM 2091 C CA . SER A 1 272 ? -28.875 13.305 9.445 1 98.75 272 SER A CA 1
ATOM 2092 C C . SER A 1 272 ? -29.312 12.156 10.352 1 98.75 272 SER A C 1
ATOM 2094 O O . SER A 1 272 ? -30.484 12.055 10.734 1 98.75 272 SER A O 1
ATOM 2096 N N . GLU A 1 273 ? -28.344 11.258 10.68 1 98 273 GLU A N 1
ATOM 2097 C CA . GLU A 1 273 ? -28.672 10.141 11.555 1 98 273 GLU A CA 1
ATOM 2098 C C . GLU A 1 273 ? -29.094 10.625 12.938 1 98 273 GLU A C 1
ATOM 2100 O O . GLU A 1 273 ? -29.922 9.992 13.602 1 98 273 GLU A O 1
ATOM 2105 N N . ALA A 1 274 ? -28.531 11.742 13.359 1 98.5 274 ALA A N 1
ATOM 2106 C CA . ALA A 1 274 ? -28.828 12.297 14.68 1 98.5 274 ALA A CA 1
ATOM 2107 C C . ALA A 1 274 ? -29.766 13.5 14.578 1 98.5 274 ALA A C 1
ATOM 2109 O O . ALA A 1 274 ? -30.625 13.703 15.43 1 98.5 274 ALA A O 1
ATOM 2110 N N . TYR A 1 275 ? -29.578 14.297 13.555 1 98.56 275 TYR A N 1
ATOM 2111 C CA . TYR A 1 275 ? -30.281 15.562 13.398 1 98.56 275 TYR A CA 1
ATOM 2112 C C . TYR A 1 275 ? -30.797 15.734 11.969 1 98.56 275 TYR A C 1
ATOM 2114 O O . TYR A 1 275 ? -30.359 16.641 11.258 1 98.56 275 TYR A O 1
ATOM 2122 N N . PRO A 1 276 ? -31.797 15.016 11.586 1 98.31 276 PRO A N 1
ATOM 2123 C CA . PRO A 1 276 ? -32.25 15.008 10.195 1 98.31 276 PRO A CA 1
ATOM 2124 C C . PRO A 1 276 ? -32.781 16.359 9.742 1 98.31 276 PRO A C 1
ATOM 2126 O O . PRO A 1 276 ? -32.719 16.703 8.555 1 98.31 276 PRO A O 1
ATOM 2129 N N . ASP A 1 277 ? -33.312 17.172 10.672 1 98.12 277 ASP A N 1
ATOM 2130 C CA . ASP A 1 277 ? -33.938 18.438 10.312 1 98.12 277 ASP A CA 1
ATOM 2131 C C . ASP A 1 277 ? -32.938 19.438 9.773 1 98.12 277 ASP A C 1
ATOM 2133 O O . ASP A 1 277 ? -33.281 20.391 9.078 1 98.12 277 ASP A O 1
ATOM 2137 N N . HIS A 1 278 ? -31.641 19.172 10.047 1 98.69 278 HIS A N 1
ATOM 2138 C CA . HIS A 1 278 ? -30.609 20.141 9.68 1 98.69 278 HIS A CA 1
ATOM 2139 C C . HIS A 1 278 ? -29.984 19.781 8.344 1 98.69 278 HIS A C 1
ATOM 2141 O O . HIS A 1 278 ? -29.125 20.531 7.84 1 98.69 278 HIS A O 1
ATOM 2147 N N . ILE A 1 279 ? -30.344 18.688 7.684 1 98.88 279 ILE A N 1
ATOM 2148 C CA . ILE A 1 279 ? -29.641 18.188 6.504 1 98.88 279 ILE A CA 1
ATOM 2149 C C . ILE A 1 279 ? -30.594 18.172 5.309 1 98.88 279 ILE A C 1
ATOM 2151 O O . ILE A 1 279 ? -31.688 17.609 5.387 1 98.88 279 ILE A O 1
ATOM 2155 N N . ALA A 1 280 ? -30.172 18.781 4.266 1 98.56 280 ALA A N 1
ATOM 2156 C CA . ALA A 1 280 ? -30.875 18.734 2.986 1 98.56 280 ALA A CA 1
ATOM 2157 C C . ALA A 1 280 ? -30.484 17.484 2.191 1 98.56 280 ALA A C 1
ATOM 2159 O O . ALA A 1 280 ? -29.328 17.062 2.221 1 98.56 280 ALA A O 1
ATOM 2160 N N . CYS A 1 281 ? -31.438 16.859 1.456 1 97.94 281 CYS A N 1
ATOM 2161 C CA . CYS A 1 281 ? -31.266 15.789 0.489 1 97.94 281 CYS A CA 1
ATOM 2162 C C . CYS A 1 281 ? -30.641 14.562 1.145 1 97.94 281 CYS A C 1
ATOM 2164 O O . CYS A 1 281 ? -29.875 13.828 0.504 1 97.94 281 CYS A O 1
ATOM 2166 N N . ALA A 1 282 ? -30.812 14.359 2.416 1 97.69 282 ALA A N 1
ATOM 2167 C CA . ALA A 1 282 ? -30.219 13.227 3.129 1 97.69 282 ALA A CA 1
ATOM 2168 C C . ALA A 1 282 ? -30.594 11.906 2.469 1 97.69 282 ALA A C 1
ATOM 2170 O O . ALA A 1 282 ? -31.766 11.547 2.395 1 97.69 282 ALA A O 1
ATOM 2171 N N . GLY A 1 283 ? -29.609 11.18 1.943 1 96.06 283 GLY A N 1
ATOM 2172 C CA . GLY A 1 283 ? -29.797 9.852 1.383 1 96.06 283 GLY A CA 1
ATOM 2173 C C . GLY A 1 283 ? -30.484 9.867 0.025 1 96.06 283 GLY A C 1
ATOM 2174 O O . GLY A 1 283 ? -30.906 8.828 -0.479 1 96.06 283 GLY A O 1
ATOM 2175 N N . ALA A 1 284 ? -30.562 11.039 -0.536 1 97.06 284 ALA A N 1
ATOM 2176 C CA . ALA A 1 284 ? -31.234 11.156 -1.826 1 97.06 284 ALA A CA 1
ATOM 2177 C C . ALA A 1 284 ? -30.516 10.336 -2.895 1 97.06 284 ALA A C 1
ATOM 2179 O O . ALA A 1 284 ? -29.281 10.258 -2.908 1 97.06 284 ALA A O 1
ATOM 2180 N N . THR A 1 285 ? -31.25 9.695 -3.773 1 94.44 285 THR A N 1
ATOM 2181 C CA . THR A 1 285 ? -30.766 8.883 -4.887 1 94.44 285 THR A CA 1
ATOM 2182 C C . THR A 1 285 ? -31.406 9.328 -6.199 1 94.44 285 THR A C 1
ATOM 2184 O O . THR A 1 285 ? -32.562 9.805 -6.207 1 94.44 285 THR A O 1
ATOM 2187 N N . PRO A 1 286 ? -30.703 9.109 -7.344 1 95.38 286 PRO A N 1
ATOM 2188 C CA . PRO A 1 286 ? -29.297 8.734 -7.473 1 95.38 286 PRO A CA 1
ATOM 2189 C C . PRO A 1 286 ? -28.344 9.758 -6.852 1 95.38 286 PRO A C 1
ATOM 2191 O O . PRO A 1 286 ? -28.453 10.953 -7.141 1 95.38 286 PRO A O 1
ATOM 2194 N N . TRP A 1 287 ? -27.453 9.281 -6.059 1 96.56 287 TRP A N 1
ATOM 2195 C CA . TRP A 1 287 ? -26.641 10.172 -5.234 1 96.56 287 TRP A CA 1
ATOM 2196 C C . TRP A 1 287 ? -25.922 11.203 -6.09 1 96.56 287 TRP A C 1
ATOM 2198 O O . TRP A 1 287 ? -25.703 12.336 -5.66 1 96.56 287 TRP A O 1
ATOM 2208 N N . GLY A 1 288 ? -25.578 10.852 -7.352 1 95.25 288 GLY A N 1
ATOM 2209 C CA . GLY A 1 288 ? -24.797 11.711 -8.234 1 95.25 288 GLY A CA 1
ATOM 2210 C C . GLY A 1 288 ? -25.516 13 -8.594 1 95.25 288 GLY A C 1
ATOM 2211 O O . GLY A 1 288 ? -24.891 13.977 -9 1 95.25 288 GLY A O 1
ATOM 2212 N N . THR A 1 289 ? -26.828 13.062 -8.359 1 96.31 289 THR A N 1
ATOM 2213 C CA . THR A 1 289 ? -27.609 14.266 -8.609 1 96.31 289 THR A CA 1
ATOM 2214 C C . THR A 1 289 ? -27.5 15.242 -7.449 1 96.31 289 THR A C 1
ATOM 2216 O O . THR A 1 289 ? -27.625 16.453 -7.637 1 96.31 289 THR A O 1
ATOM 2219 N N . TYR A 1 290 ? -27.156 14.727 -6.289 1 97 290 TYR A N 1
ATOM 2220 C CA . TYR A 1 290 ? -27.344 15.523 -5.078 1 97 290 TYR A CA 1
ATOM 2221 C C . TYR A 1 290 ? -26.031 15.664 -4.32 1 97 290 TYR A C 1
ATOM 2223 O O . TYR A 1 290 ? -25.953 16.391 -3.326 1 97 290 TYR A O 1
ATOM 2231 N N . ALA A 1 291 ? -25 14.961 -4.785 1 96.25 291 ALA A N 1
ATOM 2232 C CA . ALA A 1 291 ? -23.703 14.984 -4.094 1 96.25 291 ALA A CA 1
ATOM 2233 C C . ALA A 1 291 ? -22.562 14.711 -5.066 1 96.25 291 ALA A C 1
ATOM 2235 O O . ALA A 1 291 ? -22.781 14.289 -6.199 1 96.25 291 ALA A O 1
ATOM 2236 N N . ASN A 1 292 ? -21.359 15.039 -4.613 1 93.88 292 ASN A N 1
ATOM 2237 C CA . ASN A 1 292 ? -20.156 14.703 -5.371 1 93.88 292 ASN A CA 1
ATOM 2238 C C . ASN A 1 292 ? -19.672 13.289 -5.047 1 93.88 292 ASN A C 1
ATOM 2240 O O . ASN A 1 292 ? -18.969 12.672 -5.844 1 93.88 292 ASN A O 1
ATOM 2244 N N . GLU A 1 293 ? -19.891 12.773 -3.848 1 94.94 293 GLU A N 1
ATOM 2245 C CA . GLU A 1 293 ? -19.641 11.414 -3.367 1 94.94 293 GLU A CA 1
ATOM 2246 C C . GLU A 1 293 ? -20.766 10.953 -2.436 1 94.94 293 GLU A C 1
ATOM 2248 O O . GLU A 1 293 ? -21.312 11.75 -1.678 1 94.94 293 GLU A O 1
ATOM 2253 N N . PRO A 1 294 ? -21.109 9.672 -2.539 1 97 294 PRO A N 1
ATOM 2254 C CA . PRO A 1 294 ? -22.172 9.18 -1.655 1 97 294 PRO A CA 1
ATOM 2255 C C . PRO A 1 294 ? -21.719 9.07 -0.2 1 97 294 PRO A C 1
ATOM 2257 O O . PRO A 1 294 ? -20.531 8.836 0.068 1 97 294 PRO A O 1
ATOM 2260 N N . PRO A 1 295 ? -22.625 9.258 0.676 1 98.06 295 PRO A N 1
ATOM 2261 C CA . PRO A 1 295 ? -24.062 9.547 0.5 1 98.06 295 PRO A CA 1
ATOM 2262 C C . PRO A 1 295 ? -24.344 11.031 0.316 1 98.06 295 PRO A C 1
ATOM 2264 O O . PRO A 1 295 ? -23.516 11.875 0.669 1 98.06 295 PRO A O 1
ATOM 2267 N N . ALA A 1 296 ? -25.547 11.305 -0.147 1 98.25 296 ALA A N 1
ATOM 2268 C CA . ALA A 1 296 ? -25.984 12.688 -0.309 1 98.25 296 ALA A CA 1
ATOM 2269 C C . ALA A 1 296 ? -26.469 13.266 1.018 1 98.25 296 ALA A C 1
ATOM 2271 O O . ALA A 1 296 ? -27.062 12.562 1.829 1 98.25 296 ALA A O 1
ATOM 2272 N N . GLY A 1 297 ? -26.203 14.578 1.145 1 98.44 297 GLY A N 1
ATOM 2273 C CA . GLY A 1 297 ? -26.641 15.336 2.307 1 98.44 297 GLY A CA 1
ATOM 2274 C C . GLY A 1 297 ? -25.734 16.516 2.627 1 98.44 297 GLY A C 1
ATOM 2275 O O . GLY A 1 297 ? -24.516 16.391 2.588 1 98.44 297 GLY A O 1
ATOM 2276 N N . GLN A 1 298 ? -26.266 17.625 2.875 1 98.5 298 GLN A N 1
ATOM 2277 C CA . GLN A 1 298 ? -25.516 18.812 3.281 1 98.5 298 GLN A CA 1
ATOM 2278 C C . GLN A 1 298 ? -26.359 19.734 4.148 1 98.5 298 GLN A C 1
ATOM 2280 O O . GLN A 1 298 ? -27.594 19.719 4.062 1 98.5 298 GLN A O 1
ATOM 2285 N N . LEU A 1 299 ? -25.812 20.516 4.98 1 98.81 299 LEU A N 1
ATOM 2286 C CA . LEU A 1 299 ? -26.5 21.359 5.957 1 98.81 299 LEU A CA 1
ATOM 2287 C C . LEU A 1 299 ? -27.438 22.359 5.266 1 98.81 299 LEU A C 1
ATOM 2289 O O . LEU A 1 299 ? -27.062 22.938 4.242 1 98.81 299 LEU A O 1
ATOM 2293 N N . ARG A 1 300 ? -28.625 22.625 5.824 1 98.44 300 ARG A N 1
ATOM 2294 C CA . ARG A 1 300 ? -29.594 23.594 5.328 1 98.44 300 ARG A CA 1
ATOM 2295 C C . ARG A 1 300 ? -29.172 25.016 5.676 1 98.44 300 ARG A C 1
ATOM 2297 O O . ARG A 1 300 ? -29.703 25.609 6.617 1 98.44 300 ARG A O 1
ATOM 2304 N N . ILE A 1 301 ? -28.438 25.594 4.832 1 97.94 301 ILE A N 1
ATOM 2305 C CA . ILE A 1 301 ? -27.688 26.797 5.152 1 97.94 301 ILE A CA 1
ATOM 2306 C C . ILE A 1 301 ? -28.656 27.984 5.219 1 97.94 301 ILE A C 1
ATOM 2308 O O . ILE A 1 301 ? -28.312 29.047 5.754 1 97.94 301 ILE A O 1
ATOM 2312 N N . ALA A 1 302 ? -29.891 27.859 4.695 1 97.75 302 ALA A N 1
ATOM 2313 C CA . ALA A 1 302 ? -30.844 28.969 4.684 1 97.75 302 ALA A CA 1
ATOM 2314 C C . ALA A 1 302 ? -31.719 28.953 5.934 1 97.75 302 ALA A C 1
ATOM 2316 O O . ALA A 1 302 ? -32.5 29.875 6.164 1 97.75 302 ALA A O 1
ATOM 2317 N N . SER A 1 303 ? -31.609 27.969 6.75 1 98.06 303 SER A N 1
ATOM 2318 C CA . SER A 1 303 ? -32.375 27.828 7.98 1 98.06 303 SER A CA 1
ATOM 2319 C C . SER A 1 303 ? -31.656 28.453 9.164 1 98.06 303 SER A C 1
ATOM 2321 O O . SER A 1 303 ? -30.531 28.062 9.492 1 98.06 303 SER A O 1
ATOM 2323 N N . SER A 1 304 ? -32.344 29.312 9.875 1 97.44 304 SER A N 1
ATOM 2324 C CA . SER A 1 304 ? -31.734 29.938 11.055 1 97.44 304 SER A CA 1
ATOM 2325 C C . SER A 1 304 ? -31.422 28.906 12.125 1 97.44 304 SER A C 1
ATOM 2327 O O . SER A 1 304 ? -30.422 29.016 12.836 1 97.44 304 SER A O 1
ATOM 2329 N N . ALA A 1 305 ? -32.25 27.938 12.203 1 98.19 305 ALA A N 1
ATOM 2330 C CA . ALA A 1 305 ? -32.031 26.859 13.164 1 98.19 305 ALA A CA 1
ATOM 2331 C C . ALA A 1 305 ? -30.75 26.078 12.828 1 98.19 305 ALA A C 1
ATOM 2333 O O . ALA A 1 305 ? -29.969 25.734 13.719 1 98.19 305 ALA A O 1
ATOM 2334 N N . THR A 1 306 ? -30.547 25.828 11.578 1 98.69 306 THR A N 1
ATOM 2335 C CA . THR A 1 306 ? -29.375 25.094 11.141 1 98.69 306 THR A CA 1
ATOM 2336 C C . THR A 1 306 ? -28.109 25.938 11.305 1 98.69 306 THR A C 1
ATOM 2338 O O . THR A 1 306 ? -27.062 25.438 11.711 1 98.69 306 THR A O 1
ATOM 2341 N N . VAL A 1 307 ? -28.219 27.203 11 1 98.44 307 VAL A N 1
ATOM 2342 C CA . VAL A 1 307 ? -27.109 28.109 11.172 1 98.44 307 VAL A CA 1
ATOM 2343 C C . VAL A 1 307 ? -26.688 28.141 12.641 1 98.44 307 VAL A C 1
ATOM 2345 O O . VAL A 1 307 ? -25.5 28.016 12.953 1 98.44 307 VAL A O 1
ATOM 2348 N N . ASN A 1 308 ? -27.656 28.25 13.547 1 98.38 308 ASN A N 1
ATOM 2349 C CA . ASN A 1 308 ? -27.375 28.281 14.977 1 98.38 308 ASN A CA 1
ATOM 2350 C C . ASN A 1 308 ? -26.781 26.953 15.453 1 98.38 308 ASN A C 1
ATOM 2352 O O . ASN A 1 308 ? -25.859 26.922 16.266 1 98.38 308 ASN A O 1
ATOM 2356 N N . PHE A 1 309 ? -27.359 25.891 14.992 1 98.38 309 PHE A N 1
ATOM 2357 C CA . PHE A 1 309 ? -26.859 24.547 15.297 1 98.38 309 PHE A CA 1
ATOM 2358 C C . PHE A 1 309 ? -25.391 24.422 14.891 1 98.38 309 PHE A C 1
ATOM 2360 O O . PHE A 1 309 ? -24.562 23.969 15.688 1 98.38 309 PHE A O 1
ATOM 2367 N N . THR A 1 310 ? -25.062 24.828 13.703 1 98.75 310 THR A N 1
ATOM 2368 C CA . THR A 1 310 ? -23.719 24.672 13.164 1 98.75 310 THR A CA 1
ATOM 2369 C C . THR A 1 310 ? -22.719 25.562 13.914 1 98.75 310 THR A C 1
ATOM 2371 O O . THR A 1 310 ? -21.609 25.141 14.211 1 98.75 310 THR A O 1
ATOM 2374 N N . ALA A 1 311 ? -23.125 26.781 14.203 1 98.38 311 ALA A N 1
ATOM 2375 C CA . ALA A 1 311 ? -22.25 27.688 14.969 1 98.38 311 ALA A CA 1
ATOM 2376 C C . ALA A 1 311 ? -21.922 27.078 16.328 1 98.38 311 ALA A C 1
ATOM 2378 O O . ALA A 1 311 ? -20.766 27.141 16.781 1 98.38 311 ALA A O 1
ATOM 2379 N N . SER A 1 312 ? -22.922 26.5 16.953 1 98.31 312 SER A N 1
ATOM 2380 C CA . SER A 1 312 ? -22.719 25.859 18.25 1 98.31 312 SER A CA 1
ATOM 2381 C C . SER A 1 312 ? -21.797 24.656 18.141 1 98.31 312 SER A C 1
ATOM 2383 O O . SER A 1 312 ? -20.938 24.422 19 1 98.31 312 SER A O 1
ATOM 2385 N N . LEU A 1 313 ? -21.984 23.906 17.125 1 98.31 313 LEU A N 1
ATOM 2386 C CA . LEU A 1 313 ? -21.172 22.719 16.891 1 98.31 313 LEU A CA 1
ATOM 2387 C C . LEU A 1 313 ? -19.734 23.094 16.594 1 98.31 313 LEU A C 1
ATOM 2389 O O . LEU A 1 313 ? -18.797 22.469 17.094 1 98.31 313 LEU A O 1
ATOM 2393 N N . VAL A 1 314 ? -19.531 24.078 15.789 1 98.12 314 VAL A N 1
ATOM 2394 C CA . VAL A 1 314 ? -18.188 24.578 15.461 1 98.12 314 VAL A CA 1
ATOM 2395 C C . VAL A 1 314 ? -17.484 25.031 16.734 1 98.12 314 VAL A C 1
ATOM 2397 O O . VAL A 1 314 ? -16.312 24.719 16.938 1 98.12 314 VAL A O 1
ATOM 2400 N N . SER A 1 315 ? -18.234 25.75 17.547 1 97.62 315 SER A N 1
ATOM 2401 C CA . SER A 1 315 ? -17.672 26.188 18.812 1 97.62 315 SER A CA 1
ATOM 2402 C C . SER A 1 315 ? -17.266 25.016 19.688 1 97.62 315 SER A C 1
ATOM 2404 O O . SER A 1 315 ? -16.172 24.984 20.25 1 97.62 315 SER A O 1
ATOM 2406 N N . ALA A 1 316 ? -18.141 24.031 19.734 1 97.94 316 ALA A N 1
ATOM 2407 C CA . ALA A 1 316 ? -17.875 22.859 20.562 1 97.94 316 ALA A CA 1
ATOM 2408 C C . ALA A 1 316 ? -16.672 22.078 20.047 1 97.94 316 ALA A C 1
ATOM 2410 O O . ALA A 1 316 ? -15.781 21.719 20.828 1 97.94 316 ALA A O 1
ATOM 2411 N N . ILE A 1 317 ? -16.594 21.844 18.766 1 98.12 317 ILE A N 1
ATOM 2412 C CA . ILE A 1 317 ? -15.516 21.031 18.188 1 98.12 317 ILE A CA 1
ATOM 2413 C C . ILE A 1 317 ? -14.195 21.781 18.281 1 98.12 317 ILE A C 1
ATOM 2415 O O . ILE A 1 317 ? -13.172 21.219 18.672 1 98.12 317 ILE A O 1
ATOM 2419 N N . SER A 1 318 ? -14.203 23.031 17.922 1 97.69 318 SER A N 1
ATOM 2420 C CA . SER A 1 318 ? -12.969 23.797 17.906 1 97.69 318 SER A CA 1
ATOM 2421 C C . SER A 1 318 ? -12.352 23.891 19.297 1 97.69 318 SER A C 1
ATOM 2423 O O . SER A 1 318 ? -11.125 23.938 19.438 1 97.69 318 SER A O 1
ATOM 2425 N N . SER A 1 319 ? -13.156 23.875 20.328 1 96.56 319 SER A N 1
ATOM 2426 C CA . SER A 1 319 ? -12.68 24.016 21.703 1 96.56 319 SER A CA 1
ATOM 2427 C C . SER A 1 319 ? -11.898 22.781 22.141 1 96.56 319 SER A C 1
ATOM 2429 O O . SER A 1 319 ? -11.148 22.828 23.125 1 96.56 319 SER A O 1
ATOM 2431 N N . MET A 1 320 ? -12.055 21.703 21.391 1 97.25 320 MET A N 1
ATOM 2432 C CA . MET A 1 320 ? -11.375 20.453 21.719 1 97.25 320 MET A CA 1
ATOM 2433 C C . MET A 1 320 ? -9.914 20.5 21.266 1 97.25 320 MET A C 1
ATOM 2435 O O . MET A 1 320 ? -9.117 19.656 21.672 1 97.25 320 MET A O 1
ATOM 2439 N N . PHE A 1 321 ? -9.531 21.484 20.516 1 98 321 PHE A N 1
ATOM 2440 C CA . PHE A 1 321 ? -8.203 21.578 19.906 1 98 321 PHE A CA 1
ATOM 2441 C C . PHE A 1 321 ? -7.504 22.859 20.344 1 98 321 PHE A C 1
ATOM 2443 O O . PHE A 1 321 ? -8.133 23.906 20.438 1 98 321 PHE A O 1
ATOM 2450 N N . THR A 1 322 ? -6.234 22.781 20.531 1 97.38 322 THR A N 1
ATOM 2451 C CA . THR A 1 322 ? -5.484 23.922 21.047 1 97.38 322 THR A CA 1
ATOM 2452 C C . THR A 1 322 ? -5.004 24.812 19.906 1 97.38 322 THR A C 1
ATOM 2454 O O . THR A 1 322 ? -4.57 25.953 20.141 1 97.38 322 THR A O 1
ATOM 2457 N N . SER A 1 323 ? -5.07 24.281 18.703 1 98.44 323 SER A N 1
ATOM 2458 C CA . SER A 1 323 ? -4.59 25.047 17.547 1 98.44 323 SER A CA 1
ATOM 2459 C C . SER A 1 323 ? -5.289 26.391 17.453 1 98.44 323 SER A C 1
ATOM 2461 O O . SER A 1 323 ? -6.48 26.516 17.75 1 98.44 323 SER A O 1
ATOM 2463 N N . LYS A 1 324 ? -4.605 27.391 16.953 1 97.94 324 LYS A N 1
ATOM 2464 C CA . LYS A 1 324 ? -5.176 28.703 16.672 1 97.94 324 LYS A CA 1
ATOM 2465 C C . LYS A 1 324 ? -5.879 28.703 15.32 1 97.94 324 LYS A C 1
ATOM 2467 O O . LYS A 1 324 ? -6.492 29.703 14.938 1 97.94 324 LYS A O 1
ATOM 2472 N N . TYR A 1 325 ? -5.848 27.625 14.641 1 98.62 325 TYR A N 1
ATOM 2473 C CA . TYR A 1 325 ? -6.461 27.469 13.328 1 98.62 325 TYR A CA 1
ATOM 2474 C C . TYR A 1 325 ? -7.512 26.359 13.336 1 98.62 325 TYR A C 1
ATOM 2476 O O . TYR A 1 325 ? -7.359 25.359 14.047 1 98.62 325 TYR A O 1
ATOM 2484 N N . PHE A 1 326 ? -8.562 26.562 12.625 1 98.75 326 PHE A N 1
ATOM 2485 C CA . PHE A 1 326 ? -9.625 25.578 12.492 1 98.75 326 PHE A CA 1
ATOM 2486 C C . PHE A 1 326 ? -10.281 25.672 11.117 1 98.75 326 PHE A C 1
ATOM 2488 O O . PHE A 1 326 ? -10.617 26.75 10.656 1 98.75 326 PHE A O 1
ATOM 2495 N N . SER A 1 327 ? -10.414 24.5 10.461 1 98.88 327 SER A N 1
ATOM 2496 C CA . SER A 1 327 ? -10.961 24.5 9.109 1 98.88 327 SER A CA 1
ATOM 2497 C C . SER A 1 327 ? -12.461 24.219 9.117 1 98.88 327 SER A C 1
ATOM 2499 O O . SER A 1 327 ? -12.922 23.297 9.805 1 98.88 327 SER A O 1
ATOM 2501 N N . THR A 1 328 ? -13.203 25.031 8.336 1 98.62 328 THR A N 1
ATOM 2502 C CA . THR A 1 328 ? -14.641 24.812 8.195 1 98.62 328 THR A CA 1
ATOM 2503 C C . THR A 1 328 ? -14.977 24.281 6.805 1 98.62 328 THR A C 1
ATOM 2505 O O . THR A 1 328 ? -16.141 24.234 6.422 1 98.62 328 THR A O 1
ATOM 2508 N N . GLY A 1 329 ? -13.969 23.984 6.059 1 98.5 329 GLY A N 1
ATOM 2509 C CA . GLY A 1 329 ? -14.133 23.344 4.766 1 98.5 329 GLY A CA 1
ATOM 2510 C C . GLY A 1 329 ? -14.672 24.281 3.697 1 98.5 329 GLY A C 1
ATOM 2511 O O . GLY A 1 329 ? -14.117 25.359 3.48 1 98.5 329 GLY A O 1
ATOM 2512 N N . GLY A 1 330 ? -15.727 23.875 3.113 1 98.19 330 GLY A N 1
ATOM 2513 C CA . GLY A 1 330 ? -16.375 24.703 2.123 1 98.19 330 GLY A CA 1
ATOM 2514 C C . GLY A 1 330 ? -16.25 24.188 0.708 1 98.19 330 GLY A C 1
ATOM 2515 O O . GLY A 1 330 ? -16.672 24.828 -0.249 1 98.19 330 GLY A O 1
ATOM 2516 N N . ASP A 1 331 ? -15.648 22.953 0.532 1 97.69 331 ASP A N 1
ATOM 2517 C CA . ASP A 1 331 ? -15.445 22.422 -0.811 1 97.69 331 ASP A CA 1
ATOM 2518 C C . ASP A 1 331 ? -16.672 21.641 -1.285 1 97.69 331 ASP A C 1
ATOM 2520 O O . ASP A 1 331 ? -17.484 21.188 -0.471 1 97.69 331 ASP A O 1
ATOM 2524 N N . GLU A 1 332 ? -16.938 21.594 -2.568 1 97.19 332 GLU A N 1
ATOM 2525 C CA . GLU A 1 332 ? -17.828 20.688 -3.301 1 97.19 332 GLU A CA 1
ATOM 2526 C C . GLU A 1 332 ? -19.266 20.781 -2.787 1 97.19 332 GLU A C 1
ATOM 2528 O O . GLU A 1 332 ? -19.922 19.766 -2.57 1 97.19 332 GLU A O 1
ATOM 2533 N N . ILE A 1 333 ? -19.734 21.984 -2.523 1 97.75 333 ILE A N 1
ATOM 2534 C CA . ILE A 1 333 ? -21.141 22.203 -2.18 1 97.75 333 ILE A CA 1
ATOM 2535 C C . ILE A 1 333 ? -22.016 21.922 -3.4 1 97.75 333 ILE A C 1
ATOM 2537 O O . ILE A 1 333 ? -21.781 22.484 -4.477 1 97.75 333 ILE A O 1
ATOM 2541 N N . ASN A 1 334 ? -23.016 21.062 -3.238 1 97.25 334 ASN A N 1
ATOM 2542 C CA . ASN A 1 334 ? -23.859 20.672 -4.359 1 97.25 334 ASN A CA 1
ATOM 2543 C C . ASN A 1 334 ? -25.109 21.562 -4.461 1 97.25 334 ASN A C 1
ATOM 2545 O O . ASN A 1 334 ? -26.031 21.422 -3.66 1 97.25 334 ASN A O 1
ATOM 2549 N N . ALA A 1 335 ? -25.188 22.344 -5.449 1 94.62 335 ALA A N 1
ATOM 2550 C CA . ALA A 1 335 ? -26.266 23.312 -5.625 1 94.62 335 ALA A CA 1
ATOM 2551 C C . ALA A 1 335 ? -27.578 22.609 -5.938 1 94.62 335 ALA A C 1
ATOM 2553 O O . ALA A 1 335 ? -28.656 23.062 -5.527 1 94.62 335 ALA A O 1
ATOM 2554 N N . ASN A 1 336 ? -27.531 21.484 -6.668 1 96.56 336 ASN A N 1
ATOM 2555 C CA . ASN A 1 336 ? -28.734 20.75 -7.027 1 96.56 336 ASN A CA 1
ATOM 2556 C C . ASN A 1 336 ? -29.469 20.234 -5.793 1 96.56 336 ASN A C 1
ATOM 2558 O O . ASN A 1 336 ? -30.703 20.141 -5.785 1 96.56 336 ASN A O 1
ATOM 2562 N N . CYS A 1 337 ? -28.719 19.875 -4.824 1 97.75 337 CYS A N 1
ATOM 2563 C CA . CYS A 1 337 ? -29.328 19.469 -3.561 1 97.75 337 CYS A CA 1
ATOM 2564 C C . CYS A 1 337 ? -30.219 20.562 -2.998 1 97.75 337 CYS A C 1
ATOM 2566 O O . CYS A 1 337 ? -31.391 20.312 -2.676 1 97.75 337 CYS A O 1
ATOM 2568 N N . TYR A 1 338 ? -29.797 21.812 -2.957 1 97.62 338 TYR A N 1
ATOM 2569 C CA . TYR A 1 338 ? -30.562 22.922 -2.4 1 97.62 338 TYR A CA 1
ATOM 2570 C C . TYR A 1 338 ? -31.75 23.281 -3.301 1 97.62 338 TYR A C 1
ATOM 2572 O O . TYR A 1 338 ? -32.812 23.625 -2.814 1 97.62 338 TYR A O 1
ATOM 2580 N N . THR A 1 339 ? -31.5 23.172 -4.609 1 97.19 339 THR A N 1
ATOM 2581 C CA . THR A 1 339 ? -32.562 23.469 -5.566 1 97.19 339 THR A CA 1
ATOM 2582 C C . THR A 1 339 ? -33.719 22.5 -5.398 1 97.19 339 THR A C 1
ATOM 2584 O O . THR A 1 339 ? -34.875 22.891 -5.566 1 97.19 339 THR A O 1
ATOM 2587 N N . ASN A 1 340 ? -33.406 21.297 -4.969 1 96.81 340 ASN A N 1
ATOM 2588 C CA . ASN A 1 340 ? -34.438 20.25 -4.895 1 96.81 340 ASN A CA 1
ATOM 2589 C C . ASN A 1 340 ? -34.875 20.016 -3.457 1 96.81 340 ASN A C 1
ATOM 2591 O O . ASN A 1 340 ? -35.625 19.062 -3.182 1 96.81 340 ASN A O 1
ATOM 2595 N N . ASP A 1 341 ? -34.438 20.781 -2.561 1 97.62 341 ASP A N 1
ATOM 2596 C CA . ASP A 1 341 ? -34.875 20.688 -1.166 1 97.62 341 ASP A CA 1
ATOM 2597 C C . ASP A 1 341 ? -35.938 21.719 -0.854 1 97.62 341 ASP A C 1
ATOM 2599 O O . ASP A 1 341 ? -35.656 22.906 -0.695 1 97.62 341 ASP A O 1
ATOM 2603 N N . ALA A 1 342 ? -37.188 21.281 -0.603 1 97.19 342 ALA A N 1
ATOM 2604 C CA . ALA A 1 342 ? -38.344 22.156 -0.441 1 97.19 342 ALA A CA 1
ATOM 2605 C C . ALA A 1 342 ? -38.156 23.094 0.75 1 97.19 342 ALA A C 1
ATOM 2607 O O . ALA A 1 342 ? -38.5 24.281 0.68 1 97.19 342 ALA A O 1
ATOM 2608 N N . ALA A 1 343 ? -37.594 22.594 1.763 1 97.69 343 ALA A N 1
ATOM 2609 C CA . ALA A 1 343 ? -37.406 23.406 2.959 1 97.69 343 ALA A CA 1
ATOM 2610 C C . ALA A 1 343 ? -36.438 24.547 2.689 1 97.69 343 ALA A C 1
ATOM 2612 O O . ALA A 1 343 ? -36.688 25.688 3.094 1 97.69 343 ALA A O 1
ATOM 2613 N N . THR A 1 344 ? -35.312 24.281 2.023 1 97.94 344 THR A N 1
ATOM 2614 C CA . THR A 1 344 ? -34.344 25.312 1.695 1 97.94 344 THR A CA 1
ATOM 2615 C C . THR A 1 344 ? -34.938 26.359 0.772 1 97.94 344 THR A C 1
ATOM 2617 O O . THR A 1 344 ? -34.75 27.562 0.973 1 97.94 344 THR A O 1
ATOM 2620 N N . GLN A 1 345 ? -35.719 25.891 -0.182 1 97.62 345 GLN A N 1
ATOM 2621 C CA . GLN A 1 345 ? -36.344 26.828 -1.114 1 97.62 345 GLN A CA 1
ATOM 2622 C C . GLN A 1 345 ? -37.312 27.75 -0.395 1 97.62 345 GLN A C 1
ATOM 2624 O O . GLN A 1 345 ? -37.375 28.938 -0.696 1 97.62 345 GLN A O 1
ATOM 2629 N N . ALA A 1 346 ? -38.031 27.188 0.5 1 98.06 346 ALA A N 1
ATOM 2630 C CA . ALA A 1 346 ? -38.969 27.984 1.285 1 98.06 346 ALA A CA 1
ATOM 2631 C C . ALA A 1 346 ? -38.25 29.047 2.107 1 98.06 346 ALA A C 1
ATOM 2633 O O . ALA A 1 346 ? -38.688 30.203 2.172 1 98.06 346 ALA A O 1
ATOM 2634 N N . ASP A 1 347 ? -37.156 28.672 2.713 1 98.12 347 ASP A N 1
ATOM 2635 C CA . ASP A 1 347 ? -36.375 29.594 3.541 1 98.12 347 ASP A CA 1
ATOM 2636 C C . ASP A 1 347 ? -35.75 30.688 2.693 1 98.12 347 ASP A C 1
ATOM 2638 O O . ASP A 1 347 ? -35.719 31.859 3.098 1 98.12 347 ASP A O 1
ATOM 2642 N N . LEU A 1 348 ? -35.219 30.344 1.562 1 97.81 348 LEU A N 1
ATOM 2643 C CA . LEU A 1 348 ? -34.656 31.328 0.655 1 97.81 348 LEU A CA 1
ATOM 2644 C C . LEU A 1 348 ? -35.688 32.344 0.205 1 97.81 348 LEU A C 1
ATOM 2646 O O . LEU A 1 348 ? -35.438 33.531 0.2 1 97.81 348 LEU A O 1
ATOM 2650 N N . SER A 1 349 ? -36.875 31.766 -0.097 1 97.56 349 SER A N 1
ATOM 2651 C CA . SER A 1 349 ? -37.969 32.625 -0.526 1 97.56 349 SER A CA 1
ATOM 2652 C C . SER A 1 349 ? -38.406 33.594 0.593 1 97.56 349 SER A C 1
ATOM 2654 O O . SER A 1 349 ? -38.594 34.781 0.363 1 97.56 349 SER A O 1
ATOM 2656 N N . ALA A 1 350 ? -38.5 33.125 1.685 1 97.69 350 ALA A N 1
ATOM 2657 C CA . ALA A 1 350 ? -38.969 33.906 2.832 1 97.69 350 ALA A CA 1
ATOM 2658 C C . ALA A 1 350 ? -37.969 35 3.195 1 97.69 350 ALA A C 1
ATOM 2660 O O . ALA A 1 350 ? -38.375 36.094 3.607 1 97.69 350 ALA A O 1
ATOM 2661 N N . SER A 1 351 ? -36.719 34.719 3.076 1 96.06 351 SER A N 1
ATOM 2662 C CA . SER A 1 351 ? -35.688 35.656 3.475 1 96.06 351 SER A CA 1
ATOM 2663 C C . SER A 1 351 ? -35.281 36.562 2.318 1 96.06 351 SER A C 1
ATOM 2665 O O . SER A 1 351 ? -34.625 37.594 2.523 1 96.06 351 SER A O 1
ATOM 2667 N N . GLY A 1 352 ? -35.656 36.156 1.1 1 96.62 352 GLY A N 1
ATOM 2668 C CA . GLY A 1 352 ? -35.281 36.906 -0.086 1 96.62 352 GLY A CA 1
ATOM 2669 C C . GLY A 1 352 ? -33.812 36.75 -0.447 1 96.62 352 GLY A C 1
ATOM 2670 O O . GLY A 1 352 ? -33.25 37.625 -1.131 1 96.62 352 GLY A O 1
ATOM 2671 N N . GLN A 1 353 ? -33.156 35.719 0.034 1 95.94 353 GLN A N 1
ATOM 2672 C CA . GLN A 1 353 ? -31.75 35.5 -0.224 1 95.94 353 GLN A CA 1
ATOM 2673 C C . GLN A 1 353 ? -31.547 34.531 -1.384 1 95.94 353 GLN A C 1
ATOM 2675 O O . GLN A 1 353 ? -32.344 33.594 -1.564 1 95.94 353 GLN A O 1
ATOM 2680 N N . THR A 1 354 ? -30.484 34.781 -2.104 1 95.31 354 THR A N 1
ATOM 2681 C CA . THR A 1 354 ? -29.984 33.781 -3.021 1 95.31 354 THR A CA 1
ATOM 2682 C C . THR A 1 354 ? -29.203 32.719 -2.266 1 95.31 354 THR A C 1
ATOM 2684 O O . THR A 1 354 ? -28.906 32.875 -1.081 1 95.31 354 THR A O 1
ATOM 2687 N N . PHE A 1 355 ? -28.891 31.688 -2.98 1 94.56 355 PHE A N 1
ATOM 2688 C CA . PHE A 1 355 ? -28.047 30.641 -2.42 1 94.56 355 PHE A CA 1
ATOM 2689 C C . PHE A 1 355 ? -26.734 31.203 -1.904 1 94.56 355 PHE A C 1
ATOM 2691 O O . PHE A 1 355 ? -26.344 30.938 -0.771 1 94.56 355 PHE A O 1
ATOM 2698 N N . THR A 1 356 ? -26.094 32 -2.695 1 95.38 356 THR A N 1
ATOM 2699 C CA . THR A 1 356 ? -24.781 32.531 -2.355 1 95.38 356 THR A CA 1
ATOM 2700 C C . THR A 1 356 ? -24.891 33.469 -1.157 1 95.38 356 THR A C 1
ATOM 2702 O O . THR A 1 356 ? -23.984 33.531 -0.315 1 95.38 356 THR A O 1
ATOM 2705 N N . GLN A 1 357 ? -25.953 34.25 -1.113 1 96 357 GLN A N 1
ATOM 2706 C CA . GLN A 1 357 ? -26.156 35.125 0.031 1 96 357 GLN A CA 1
ATOM 2707 C C . GLN A 1 357 ? -26.391 34.344 1.309 1 96 357 GLN A C 1
ATOM 2709 O O . GLN A 1 357 ? -25.891 34.688 2.373 1 96 357 GLN A O 1
ATOM 2714 N N . ALA A 1 358 ? -27.172 33.281 1.154 1 97 358 ALA A N 1
ATOM 2715 C CA . ALA A 1 358 ? -27.406 32.406 2.303 1 97 358 ALA A CA 1
ATOM 2716 C C . ALA A 1 358 ? -26.109 31.766 2.771 1 97 358 ALA A C 1
ATOM 2718 O O . ALA A 1 358 ? -25.859 31.656 3.973 1 97 358 ALA A O 1
ATOM 2719 N N . LEU A 1 359 ? -25.25 31.328 1.834 1 97.62 359 LEU A N 1
ATOM 2720 C CA . LEU A 1 359 ? -23.969 30.75 2.164 1 97.62 359 LEU A CA 1
ATOM 2721 C C . LEU A 1 359 ? -23.078 31.766 2.879 1 97.62 359 LEU A C 1
ATOM 2723 O O . LEU A 1 359 ? -22.375 31.406 3.84 1 97.62 359 LEU A O 1
ATOM 2727 N N . SER A 1 360 ? -23.094 33 2.422 1 97.62 360 SER A N 1
ATOM 2728 C CA . SER A 1 360 ? -22.312 34.062 3.059 1 97.62 360 SER A CA 1
ATOM 2729 C C . SER A 1 360 ? -22.766 34.281 4.492 1 97.62 360 SER A C 1
ATOM 2731 O O . SER A 1 360 ? -21.953 34.438 5.395 1 97.62 360 SER A O 1
ATOM 2733 N N . SER A 1 361 ? -24.094 34.312 4.691 1 97.06 361 SER A N 1
ATOM 2734 C CA . SER A 1 361 ? -24.656 34.5 6.031 1 97.06 361 SER A CA 1
ATOM 2735 C C . SER A 1 361 ? -24.297 33.344 6.945 1 97.06 361 SER A C 1
ATOM 2737 O O . SER A 1 361 ? -23.953 33.531 8.109 1 97.06 361 SER A O 1
ATOM 2739 N N . PHE A 1 362 ? -24.438 32.156 6.426 1 98 362 PHE A N 1
ATOM 2740 C CA . PHE A 1 362 ? -24.062 30.938 7.137 1 98 362 PHE A CA 1
ATOM 2741 C C . PHE A 1 362 ? -22.609 30.984 7.574 1 98 362 PHE A C 1
ATOM 2743 O O . PHE A 1 362 ? -22.297 30.734 8.734 1 98 362 PHE A O 1
ATOM 2750 N N . THR A 1 363 ? -21.719 31.375 6.676 1 98.19 363 THR A N 1
ATOM 2751 C CA . THR A 1 363 ? -20.281 31.453 6.922 1 98.19 363 THR A CA 1
ATOM 2752 C C . THR A 1 363 ? -19.969 32.531 7.953 1 98.19 363 THR A C 1
ATOM 2754 O O . THR A 1 363 ? -19.125 32.344 8.836 1 98.19 363 THR A O 1
ATOM 2757 N N . GLU A 1 364 ? -20.609 33.656 7.797 1 97.75 364 GLU A N 1
ATOM 2758 C CA . GLU A 1 364 ? -20.422 34.75 8.758 1 97.75 364 GLU A CA 1
ATOM 2759 C C . GLU A 1 364 ? -20.703 34.281 10.18 1 97.75 364 GLU A C 1
ATOM 2761 O O . GLU A 1 364 ? -19.922 34.531 11.094 1 97.75 364 GLU A O 1
ATOM 2766 N N . SER A 1 365 ? -21.797 33.594 10.375 1 97.88 365 SER A N 1
ATOM 2767 C CA . SER A 1 365 ? -22.203 33.125 11.695 1 97.88 365 SER A CA 1
ATOM 2768 C C . SER A 1 365 ? -21.219 32.094 12.242 1 97.88 365 SER A C 1
ATOM 2770 O O . SER A 1 365 ? -20.844 32.156 13.414 1 97.88 365 SER A O 1
ATOM 2772 N N . THR A 1 366 ? -20.812 31.125 11.438 1 97.94 366 THR A N 1
ATOM 2773 C CA . THR A 1 366 ? -19.922 30.062 11.898 1 97.94 366 THR A CA 1
ATOM 2774 C C . THR A 1 366 ? -18.516 30.625 12.172 1 97.94 366 THR A C 1
ATOM 2776 O O . THR A 1 366 ? -17.875 30.25 13.156 1 97.94 366 THR A O 1
ATOM 2779 N N . HIS A 1 367 ? -18.047 31.547 11.328 1 98.44 367 HIS A N 1
ATOM 2780 C CA . HIS A 1 367 ? -16.734 32.125 11.523 1 98.44 367 HIS A CA 1
ATOM 2781 C C . HIS A 1 367 ? -16.719 33.094 12.727 1 98.44 367 HIS A C 1
ATOM 2783 O O . HIS A 1 367 ? -15.695 33.219 13.406 1 98.44 367 HIS A O 1
ATOM 2789 N N . LYS A 1 368 ? -17.859 33.75 12.953 1 97.88 368 LYS A N 1
ATOM 2790 C CA . LYS A 1 368 ? -17.953 34.562 14.156 1 97.88 368 LYS A CA 1
ATOM 2791 C C . LYS A 1 368 ? -17.766 33.719 15.414 1 97.88 368 LYS A C 1
ATOM 2793 O O . LYS A 1 368 ? -17.062 34.125 16.344 1 97.88 368 LYS A O 1
ATOM 2798 N N . ALA A 1 369 ? -18.359 32.594 15.422 1 97.12 369 ALA A N 1
ATOM 2799 C CA . ALA A 1 369 ? -18.203 31.688 16.547 1 97.12 369 ALA A CA 1
ATOM 2800 C C . ALA A 1 369 ? -16.75 31.25 16.703 1 97.12 369 ALA A C 1
ATOM 2802 O O . ALA A 1 369 ? -16.25 31.141 17.828 1 97.12 369 ALA A O 1
ATOM 2803 N N . LEU A 1 370 ? -16.062 30.938 15.656 1 97 370 LEU A N 1
ATOM 2804 C CA . LEU A 1 370 ? -14.664 30.516 15.68 1 97 370 LEU A CA 1
ATOM 2805 C C . LEU A 1 370 ? -13.766 31.625 16.203 1 97 370 LEU A C 1
ATOM 2807 O O . LEU A 1 370 ? -12.875 31.391 17.016 1 97 370 LEU A O 1
ATOM 2811 N N . ARG A 1 371 ? -14 32.812 15.703 1 96.56 371 ARG A N 1
ATOM 2812 C CA . ARG A 1 371 ? -13.195 33.938 16.125 1 96.56 371 ARG A CA 1
ATOM 2813 C C . ARG A 1 371 ? -13.406 34.25 17.594 1 96.56 371 ARG A C 1
ATOM 2815 O O . ARG A 1 371 ? -12.477 34.688 18.281 1 96.56 371 ARG A O 1
ATOM 2822 N N . ALA A 1 372 ? -14.617 34.094 17.984 1 95.81 372 ALA A N 1
ATOM 2823 C CA . ALA A 1 372 ? -14.914 34.281 19.391 1 95.81 372 ALA A CA 1
ATOM 2824 C C . ALA A 1 372 ? -14.141 33.281 20.266 1 95.81 372 ALA A C 1
ATOM 2826 O O . ALA A 1 372 ? -13.805 33.594 21.406 1 95.81 372 ALA A O 1
ATOM 2827 N N . ALA A 1 373 ? -13.828 32.188 19.656 1 93.75 373 ALA A N 1
ATOM 2828 C CA . ALA A 1 373 ? -13.055 31.188 20.359 1 93.75 373 ALA A CA 1
ATOM 2829 C C . ALA A 1 373 ? -11.562 31.391 20.156 1 93.75 373 ALA A C 1
ATOM 2831 O O . ALA A 1 373 ? -10.75 30.578 20.578 1 93.75 373 ALA A O 1
ATOM 2832 N N . GLY A 1 374 ? -11.172 32.438 19.484 1 93.94 374 GLY A N 1
ATOM 2833 C CA . GLY A 1 374 ? -9.773 32.812 19.297 1 93.94 374 GLY A CA 1
ATOM 2834 C C . GLY A 1 374 ? -9.109 32.062 18.156 1 93.94 374 GLY A C 1
ATOM 2835 O O . GLY A 1 374 ? -7.895 31.875 18.156 1 93.94 374 GLY A O 1
ATOM 2836 N N . LYS A 1 375 ? -9.922 31.656 17.234 1 96.81 375 LYS A N 1
ATOM 2837 C CA . LYS A 1 375 ? -9.359 30.859 16.156 1 96.81 375 LYS A CA 1
ATOM 2838 C C . LYS A 1 375 ? -9.445 31.594 14.82 1 96.81 375 LYS A C 1
ATOM 2840 O O . LYS A 1 375 ? -10.375 32.375 14.602 1 96.81 375 LYS A O 1
ATOM 2845 N N . THR A 1 376 ? -8.461 31.344 14.016 1 97.69 376 THR A N 1
ATOM 2846 C CA . THR A 1 376 ? -8.461 31.797 12.625 1 97.69 376 THR A CA 1
ATOM 2847 C C . THR A 1 376 ? -9.086 30.75 11.719 1 97.69 376 THR A C 1
ATOM 2849 O O . THR A 1 376 ? -8.664 29.578 11.719 1 97.69 376 THR A O 1
ATOM 2852 N N . PRO A 1 377 ? -10.055 31.156 10.883 1 98.38 377 PRO A N 1
ATOM 2853 C CA . PRO A 1 377 ? -10.695 30.188 9.992 1 98.38 377 PRO A CA 1
ATOM 2854 C C . PRO A 1 377 ? -9.797 29.781 8.828 1 98.38 377 PRO A C 1
ATOM 2856 O O . PRO A 1 377 ? -9.062 30.609 8.281 1 98.38 377 PRO A O 1
ATOM 2859 N N . VAL A 1 378 ? -9.836 28.516 8.438 1 98.81 378 VAL A N 1
ATOM 2860 C CA . VAL A 1 378 ? -9.25 27.938 7.234 1 98.81 378 VAL A CA 1
ATOM 2861 C C . VAL A 1 378 ? -10.352 27.375 6.344 1 98.81 378 VAL A C 1
ATOM 2863 O O . VAL A 1 378 ? -11.289 26.75 6.832 1 98.81 378 VAL A O 1
ATOM 2866 N N . VAL A 1 379 ? -10.344 27.703 5.035 1 98.81 379 VAL A N 1
ATOM 2867 C CA . VAL A 1 379 ? -11.383 27.234 4.129 1 98.81 379 VAL A CA 1
ATOM 2868 C C . VAL A 1 379 ? -10.742 26.656 2.869 1 98.81 379 VAL A C 1
ATOM 2870 O O . VAL A 1 379 ? -9.562 26.906 2.592 1 98.81 379 VAL A O 1
ATOM 2873 N N . TRP A 1 380 ? -11.469 25.875 2.107 1 98.81 380 TRP A N 1
ATOM 2874 C CA . TRP A 1 380 ? -11.07 25.438 0.773 1 98.81 380 TRP A CA 1
ATOM 2875 C C . TRP A 1 380 ? -11.312 26.531 -0.253 1 98.81 380 TRP A C 1
ATOM 2877 O O . TRP A 1 380 ? -12.141 27.422 -0.037 1 98.81 380 TRP A O 1
ATOM 2887 N N . GLU A 1 381 ? -10.742 26.453 -1.381 1 98.69 381 GLU A N 1
ATOM 2888 C CA . GLU A 1 381 ? -10.617 27.531 -2.35 1 98.69 381 GLU A CA 1
ATOM 2889 C C . GLU A 1 381 ? -11.977 27.922 -2.92 1 98.69 381 GLU A C 1
ATOM 2891 O O . GLU A 1 381 ? -12.164 29.047 -3.389 1 98.69 381 GLU A O 1
ATOM 2896 N N . GLU A 1 382 ? -12.953 27.047 -2.912 1 98.12 382 GLU A N 1
ATOM 2897 C CA . GLU A 1 382 ? -14.258 27.328 -3.5 1 98.12 382 GLU A CA 1
ATOM 2898 C C . GLU A 1 382 ? -14.922 28.516 -2.818 1 98.12 382 GLU A C 1
ATOM 2900 O O . GLU A 1 382 ? -15.648 29.281 -3.457 1 98.12 382 GLU A O 1
ATOM 2905 N N . MET A 1 383 ? -14.68 28.656 -1.538 1 98.19 383 MET A N 1
ATOM 2906 C CA . MET A 1 383 ? -15.305 29.734 -0.772 1 98.19 383 MET A CA 1
ATOM 2907 C C . MET A 1 383 ? -14.891 31.094 -1.312 1 98.19 383 MET A C 1
ATOM 2909 O O . MET A 1 383 ? -15.648 32.062 -1.226 1 98.19 383 MET A O 1
ATOM 2913 N N . VAL A 1 384 ? -13.695 31.141 -1.9 1 97.88 384 VAL A N 1
ATOM 2914 C CA . VAL A 1 384 ? -13.148 32.375 -2.445 1 97.88 384 VAL A CA 1
ATOM 2915 C C . VAL A 1 384 ? -13.422 32.438 -3.945 1 97.88 384 VAL A C 1
ATOM 2917 O O . VAL A 1 384 ? -13.867 33.469 -4.457 1 97.88 384 VAL A O 1
ATOM 2920 N N . LEU A 1 385 ? -13.234 31.359 -4.648 1 97.44 385 LEU A N 1
ATOM 2921 C CA . LEU A 1 385 ? -13.164 31.406 -6.102 1 97.44 385 LEU A CA 1
ATOM 2922 C C . LEU A 1 385 ? -14.516 31.062 -6.723 1 97.44 385 LEU A C 1
ATOM 2924 O O . LEU A 1 385 ? -14.945 31.703 -7.684 1 97.44 385 LEU A O 1
ATOM 2928 N N . ASP A 1 386 ? -15.156 30.062 -6.203 1 95.88 386 ASP A N 1
ATOM 2929 C CA . ASP A 1 386 ? -16.391 29.578 -6.828 1 95.88 386 ASP A CA 1
ATOM 2930 C C . ASP A 1 386 ? -17.609 30.328 -6.289 1 95.88 386 ASP A C 1
ATOM 2932 O O . ASP A 1 386 ? -18.484 30.719 -7.055 1 95.88 386 ASP A O 1
ATOM 2936 N N . TYR A 1 387 ? -17.625 30.578 -4.988 1 94.31 387 TYR A N 1
ATOM 2937 C CA . TYR A 1 387 ? -18.828 31.109 -4.363 1 94.31 387 TYR A CA 1
ATOM 2938 C C . TYR A 1 387 ? -18.641 32.594 -4.039 1 94.31 387 TYR A C 1
ATOM 2940 O O . TYR A 1 387 ? -19.625 33.281 -3.746 1 94.31 387 TYR A O 1
ATOM 2948 N N . ASN A 1 388 ? -17.469 33.094 -4.086 1 92.75 388 ASN A N 1
ATOM 2949 C CA . ASN A 1 388 ? -17.172 34.469 -3.773 1 92.75 388 ASN A CA 1
ATOM 2950 C C . ASN A 1 388 ? -17.875 34.938 -2.49 1 92.75 388 ASN A C 1
ATOM 2952 O O . ASN A 1 388 ? -18.594 35.906 -2.488 1 92.75 388 ASN A O 1
ATOM 2956 N N . VAL A 1 389 ? -17.656 34.156 -1.466 1 93.19 389 VAL A N 1
ATOM 2957 C CA . VAL A 1 389 ? -18.281 34.438 -0.181 1 93.19 389 VAL A CA 1
ATOM 2958 C C . VAL A 1 389 ? -17.781 35.781 0.359 1 93.19 389 VAL A C 1
ATOM 2960 O O . VAL A 1 389 ? -16.609 35.906 0.69 1 93.19 389 VAL A O 1
ATOM 2963 N N . THR A 1 390 ? -18.594 36.719 0.611 1 87.88 390 THR A N 1
ATOM 2964 C CA . THR A 1 390 ? -18.219 38.094 0.917 1 87.88 390 THR A CA 1
ATOM 2965 C C . THR A 1 390 ? -17.938 38.25 2.408 1 87.88 390 THR A C 1
ATOM 2967 O O . THR A 1 390 ? -17.328 39.25 2.824 1 87.88 390 THR A O 1
ATOM 2970 N N . SER A 1 391 ? -18.344 37.344 3.172 1 90.5 391 SER A N 1
ATOM 2971 C CA . SER A 1 391 ? -18.203 37.469 4.617 1 90.5 391 SER A CA 1
ATOM 2972 C C . SER A 1 391 ? -16.875 36.875 5.098 1 90.5 391 SER A C 1
ATOM 2974 O O . SER A 1 391 ? -16.594 36.875 6.297 1 90.5 391 SER A O 1
ATOM 2976 N N . LEU A 1 392 ? -16.062 36.375 4.195 1 94.69 392 LEU A N 1
ATOM 2977 C CA . LEU A 1 392 ? -14.781 35.812 4.609 1 94.69 392 LEU A CA 1
ATOM 2978 C C . LEU A 1 392 ? -13.859 36.938 5.121 1 94.69 392 LEU A C 1
ATOM 2980 O O . LEU A 1 392 ? -13.641 37.938 4.434 1 94.69 392 LEU A O 1
ATOM 2984 N N . GLY A 1 393 ? -13.391 36.781 6.273 1 93.69 393 GLY A N 1
ATOM 2985 C CA . GLY A 1 393 ? -12.43 37.719 6.789 1 93.69 393 GLY A CA 1
ATOM 2986 C C . GLY A 1 393 ? -11.094 37.688 6.062 1 93.69 393 GLY A C 1
ATOM 2987 O O . GLY A 1 393 ? -10.68 36.625 5.578 1 93.69 393 GLY A O 1
ATOM 2988 N N . ASN A 1 394 ? -10.398 38.781 6.094 1 92.81 394 ASN A N 1
ATOM 2989 C CA . ASN A 1 394 ? -9.117 38.875 5.406 1 92.81 394 ASN A CA 1
ATOM 2990 C C . ASN A 1 394 ? -8.062 38 6.059 1 92.81 394 ASN A C 1
ATOM 2992 O O . ASN A 1 394 ? -7.043 37.688 5.441 1 92.81 394 ASN A O 1
ATOM 2996 N N . ASP A 1 395 ? -8.328 37.562 7.23 1 94.44 395 ASP A N 1
ATOM 2997 C CA . ASP A 1 395 ? -7.371 36.75 7.965 1 94.44 395 ASP A CA 1
ATOM 2998 C C . ASP A 1 395 ? -7.559 35.281 7.648 1 94.44 395 ASP A C 1
ATOM 3000 O O . ASP A 1 395 ? -6.777 34.438 8.094 1 94.44 395 ASP A O 1
ATOM 3004 N N . THR A 1 396 ? -8.625 35 6.863 1 97.94 396 THR A N 1
ATOM 3005 C CA . THR A 1 396 ? -8.914 33.594 6.531 1 97.94 396 THR A CA 1
ATOM 3006 C C . THR A 1 396 ? -7.793 33 5.695 1 97.94 396 THR A C 1
ATOM 3008 O O . THR A 1 396 ? -7.285 33.656 4.77 1 97.94 396 THR A O 1
ATOM 3011 N N . VAL A 1 397 ? -7.312 31.797 6.086 1 98.62 397 VAL A N 1
ATOM 3012 C CA . VAL A 1 397 ? -6.336 31.047 5.293 1 98.62 397 VAL A CA 1
ATOM 3013 C C . VAL A 1 397 ? -7.055 30.141 4.301 1 98.62 397 VAL A C 1
ATOM 3015 O O . VAL A 1 397 ? -8.008 29.438 4.664 1 98.62 397 VAL A O 1
ATOM 3018 N N . VAL A 1 398 ? -6.629 30.172 3.053 1 98.81 398 VAL A N 1
ATOM 3019 C CA . VAL A 1 398 ? -7.312 29.422 2 1 98.81 398 VAL A CA 1
ATOM 3020 C C . VAL A 1 398 ? -6.441 28.25 1.545 1 98.81 398 VAL A C 1
ATOM 3022 O O . VAL A 1 398 ? -5.281 28.453 1.172 1 98.81 398 VAL A O 1
ATOM 3025 N N . MET A 1 399 ? -6.977 27.062 1.601 1 98.81 399 MET A N 1
ATOM 3026 C CA . MET A 1 399 ? -6.328 25.891 1.034 1 98.81 399 MET A CA 1
ATOM 3027 C C . MET A 1 399 ? -6.688 25.734 -0.439 1 98.81 399 MET A C 1
ATOM 3029 O O . MET A 1 399 ? -7.863 25.609 -0.788 1 98.81 399 MET A O 1
ATOM 3033 N N . VAL A 1 400 ? -5.711 25.625 -1.289 1 98.81 400 VAL A N 1
ATOM 3034 C CA . VAL A 1 400 ? -5.914 25.484 -2.727 1 98.81 400 VAL A CA 1
ATOM 3035 C C . VAL A 1 400 ? -5.637 24.047 -3.146 1 98.81 400 VAL A C 1
ATOM 3037 O O . VAL A 1 400 ? -4.492 23.594 -3.125 1 98.81 400 VAL A O 1
ATOM 3040 N N . TRP A 1 401 ? -6.75 23.344 -3.604 1 98.5 401 TRP A N 1
ATOM 3041 C CA . TRP A 1 401 ? -6.574 21.906 -3.697 1 98.5 401 TRP A CA 1
ATOM 3042 C C . TRP A 1 401 ? -6.852 21.406 -5.113 1 98.5 401 TRP A C 1
ATOM 3044 O O . TRP A 1 401 ? -6.316 20.391 -5.539 1 98.5 401 TRP A O 1
ATOM 3054 N N . ILE A 1 402 ? -7.656 22.047 -5.945 1 97.81 402 ILE A N 1
ATOM 3055 C CA . ILE A 1 402 ? -8.078 21.531 -7.242 1 97.81 402 ILE A CA 1
ATOM 3056 C C . ILE A 1 402 ? -6.898 21.531 -8.211 1 97.81 402 ILE A C 1
ATOM 3058 O O . ILE A 1 402 ? -6.551 20.484 -8.773 1 97.81 402 ILE A O 1
ATOM 3062 N N . SER A 1 403 ? -6.289 22.688 -8.367 1 97.44 403 SER A N 1
ATOM 3063 C CA . SER A 1 403 ? -5.133 22.891 -9.234 1 97.44 403 SER A CA 1
ATOM 3064 C C . SER A 1 403 ? -4.145 23.875 -8.625 1 97.44 403 SER A C 1
ATOM 3066 O O . SER A 1 403 ? -4.547 24.875 -8.023 1 97.44 403 SER A O 1
ATOM 3068 N N . SER A 1 404 ? -2.9 23.578 -8.812 1 97.25 404 SER A N 1
ATOM 3069 C CA . SER A 1 404 ? -1.866 24.469 -8.32 1 97.25 404 SER A CA 1
ATOM 3070 C C . SER A 1 404 ? -1.946 25.828 -9 1 97.25 404 SER A C 1
ATOM 3072 O O . SER A 1 404 ? -1.467 26.828 -8.461 1 97.25 404 SER A O 1
ATOM 3074 N N . ASP A 1 405 ? -2.654 25.906 -10.078 1 96.06 405 ASP A N 1
ATOM 3075 C CA . ASP A 1 405 ? -2.785 27.156 -10.836 1 96.06 405 ASP A CA 1
ATOM 3076 C C . ASP A 1 405 ? -3.756 28.109 -10.148 1 96.06 405 ASP A C 1
ATOM 3078 O O . ASP A 1 405 ? -3.76 29.312 -10.445 1 96.06 405 ASP A O 1
ATOM 3082 N N . HIS A 1 406 ? -4.504 27.656 -9.25 1 98.19 406 HIS A N 1
ATOM 3083 C CA . HIS A 1 406 ? -5.562 28.469 -8.664 1 98.19 406 HIS A CA 1
ATOM 3084 C C . HIS A 1 406 ? -5.012 29.406 -7.602 1 98.19 406 HIS A C 1
ATOM 3086 O O . HIS A 1 406 ? -5.695 30.344 -7.18 1 98.19 406 HIS A O 1
ATOM 3092 N N . VAL A 1 407 ? -3.748 29.25 -7.219 1 98.12 407 VAL A N 1
ATOM 3093 C CA . VAL A 1 407 ? -3.201 30.047 -6.129 1 98.12 407 VAL A CA 1
ATOM 3094 C C . VAL A 1 407 ? -3.121 31.516 -6.551 1 98.12 407 VAL A C 1
ATOM 3096 O O . VAL A 1 407 ? -3.275 32.406 -5.723 1 98.12 407 VAL A O 1
ATOM 3099 N N . ALA A 1 408 ? -2.898 31.781 -7.812 1 98 408 ALA A N 1
ATOM 3100 C CA . ALA A 1 408 ? -2.797 33.156 -8.281 1 98 408 ALA A CA 1
ATOM 3101 C C . ALA A 1 408 ? -4.102 33.906 -8.055 1 98 408 ALA A C 1
ATOM 3103 O O . ALA A 1 408 ? -4.09 35.062 -7.605 1 98 408 ALA A O 1
ATOM 3104 N N . ALA A 1 409 ? -5.184 33.281 -8.352 1 98.06 409 ALA A N 1
ATOM 3105 C CA . ALA A 1 409 ? -6.492 33.906 -8.195 1 98.06 409 ALA A CA 1
ATOM 3106 C C . ALA A 1 409 ? -6.801 34.156 -6.719 1 98.06 409 ALA A C 1
ATOM 3108 O O . ALA A 1 409 ? -7.402 35.156 -6.367 1 98.06 409 ALA A O 1
ATOM 3109 N N . VAL A 1 410 ? -6.418 33.25 -5.844 1 98.25 410 VAL A N 1
ATOM 3110 C CA . VAL A 1 410 ? -6.629 33.406 -4.41 1 98.25 410 VAL A CA 1
ATOM 3111 C C . VAL A 1 410 ? -5.762 34.562 -3.885 1 98.25 410 VAL A C 1
ATOM 3113 O O . VAL A 1 410 ? -6.242 35.406 -3.129 1 98.25 410 VAL A O 1
ATOM 3116 N N . ALA A 1 411 ? -4.523 34.594 -4.312 1 98.12 411 ALA A N 1
ATOM 3117 C CA . ALA A 1 411 ? -3.598 35.656 -3.893 1 98.12 411 ALA A CA 1
ATOM 3118 C C . ALA A 1 411 ? -4.059 37.031 -4.383 1 98.12 411 ALA A C 1
ATOM 3120 O O . ALA A 1 411 ? -3.889 38.031 -3.689 1 98.12 411 ALA A O 1
ATOM 3121 N N . GLU A 1 412 ? -4.586 37.062 -5.598 1 97.31 412 GLU A N 1
ATOM 3122 C CA . GLU A 1 412 ? -5.086 38.312 -6.156 1 97.31 412 GLU A CA 1
ATOM 3123 C C . GLU A 1 412 ? -6.176 38.906 -5.273 1 97.31 412 GLU A C 1
ATOM 3125 O O . GLU A 1 412 ? -6.309 40.125 -5.191 1 97.31 412 GLU A O 1
ATOM 3130 N N . LYS A 1 413 ? -6.855 38.062 -4.594 1 97.12 413 LYS A N 1
ATOM 3131 C CA . LYS A 1 413 ? -7.93 38.531 -3.715 1 97.12 413 LYS A CA 1
ATOM 3132 C C . LYS A 1 413 ? -7.395 38.875 -2.326 1 97.12 413 LYS A C 1
ATOM 3134 O O . LYS A 1 413 ? -8.156 39.25 -1.439 1 97.12 413 LYS A O 1
ATOM 3139 N N . GLY A 1 414 ? -6.125 38.625 -2.092 1 97 414 GLY A N 1
ATOM 3140 C CA . GLY A 1 414 ? -5.449 39.156 -0.91 1 97 414 GLY A CA 1
ATOM 3141 C C . GLY A 1 414 ? -5.406 38.156 0.234 1 97 414 GLY A C 1
ATOM 3142 O O . GLY A 1 414 ? -5.043 38.5 1.357 1 97 414 GLY A O 1
ATOM 3143 N N . TYR A 1 415 ? -5.777 36.906 0.026 1 98.25 415 TYR A N 1
ATOM 3144 C CA . TYR A 1 415 ? -5.812 35.906 1.102 1 98.25 415 TYR A CA 1
ATOM 3145 C C . TYR A 1 415 ? -4.477 35.188 1.223 1 98.25 415 TYR A C 1
ATOM 3147 O O . TYR A 1 415 ? -3.834 34.875 0.214 1 98.25 415 TYR A O 1
ATOM 3155 N N . LYS A 1 416 ? -4.059 34.875 2.451 1 98.19 416 LYS A N 1
ATOM 3156 C CA . LYS A 1 416 ? -3.01 33.906 2.658 1 98.19 416 LYS A CA 1
ATOM 3157 C C . LYS A 1 416 ? -3.465 32.5 2.205 1 98.19 416 LYS A C 1
ATOM 3159 O O . LYS A 1 416 ? -4.652 32.188 2.279 1 98.19 416 LYS A O 1
ATOM 3164 N N . LEU A 1 417 ? -2.492 31.766 1.73 1 98.5 417 LEU A N 1
ATOM 3165 C CA . LEU A 1 417 ? -2.922 30.484 1.152 1 98.5 41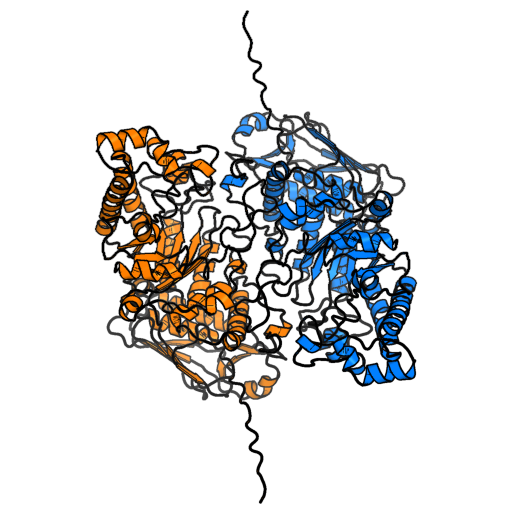7 LEU A CA 1
ATOM 3166 C C . LEU A 1 417 ? -1.924 29.375 1.473 1 98.5 417 LEU A C 1
ATOM 3168 O O . LEU A 1 417 ? -0.769 29.656 1.804 1 98.5 417 LEU A O 1
ATOM 3172 N N . VAL A 1 418 ? -2.365 28.141 1.441 1 98.88 418 VAL A N 1
ATOM 3173 C CA . VAL A 1 418 ? -1.599 26.906 1.581 1 98.88 418 VAL A CA 1
ATOM 3174 C C . VAL A 1 418 ? -1.77 26.047 0.331 1 98.88 418 VAL A C 1
ATOM 3176 O O . VAL A 1 418 ? -2.895 25.797 -0.114 1 98.88 418 VAL A O 1
ATOM 3179 N N . HIS A 1 419 ? -0.629 25.625 -0.273 1 98.81 419 HIS A N 1
ATOM 3180 C CA . HIS A 1 419 ? -0.657 24.719 -1.414 1 98.81 419 HIS A CA 1
ATOM 3181 C C . HIS A 1 419 ? -1.098 23.328 -0.994 1 98.81 419 HIS A C 1
ATOM 3183 O O . HIS A 1 419 ? -0.439 22.688 -0.172 1 98.81 419 HIS A O 1
ATOM 3189 N N . ALA A 1 420 ? -2.154 22.844 -1.532 1 98.69 420 ALA A N 1
ATOM 3190 C CA . ALA A 1 420 ? -2.666 21.5 -1.32 1 98.69 420 ALA A CA 1
ATOM 3191 C C . ALA A 1 420 ? -3.168 20.891 -2.627 1 98.69 420 ALA A C 1
ATOM 3193 O O . ALA A 1 420 ? -4.164 20.156 -2.639 1 98.69 420 ALA A O 1
ATOM 3194 N N . ALA A 1 421 ? -2.551 21.141 -3.67 1 98.31 421 ALA A N 1
ATOM 3195 C CA . ALA A 1 421 ? -3.086 20.906 -5.008 1 98.31 421 ALA A CA 1
ATOM 3196 C C . ALA A 1 421 ? -3.041 19.422 -5.367 1 98.31 421 ALA A C 1
ATOM 3198 O O . ALA A 1 421 ? -2.029 18.75 -5.145 1 98.31 421 ALA A O 1
ATOM 3199 N N . SER A 1 422 ? -4.094 18.969 -6.016 1 98.12 422 SER A N 1
ATOM 3200 C CA . SER A 1 422 ? -4.246 17.578 -6.398 1 98.12 422 SER A CA 1
ATOM 3201 C C . SER A 1 422 ? -3.201 17.172 -7.43 1 98.12 422 SER A C 1
ATOM 3203 O O . SER A 1 422 ? -2.795 16 -7.484 1 98.12 422 SER A O 1
ATOM 3205 N N . ASP A 1 423 ? -2.725 18.062 -8.203 1 97.25 423 ASP A N 1
ATOM 3206 C CA . ASP A 1 423 ? -1.839 17.719 -9.32 1 97.25 423 ASP A CA 1
ATOM 3207 C C . ASP A 1 423 ? -0.401 17.547 -8.836 1 97.25 423 ASP A C 1
ATOM 3209 O O . ASP A 1 423 ? 0.468 17.125 -9.609 1 97.25 423 ASP A O 1
ATOM 3213 N N . TYR A 1 424 ? -0.132 17.766 -7.457 1 97.75 424 TYR A N 1
ATOM 3214 C CA . TYR A 1 424 ? 1.216 17.531 -6.949 1 97.75 424 TYR A CA 1
ATOM 3215 C C . TYR A 1 424 ? 1.179 16.734 -5.648 1 97.75 424 TYR A C 1
ATOM 3217 O O . TYR A 1 424 ? 2.072 15.938 -5.375 1 97.75 424 TYR A O 1
ATOM 3225 N N . PHE A 1 425 ? 0.124 16.953 -4.863 1 98.69 425 PHE A N 1
ATOM 3226 C CA . PHE A 1 425 ? 0.328 16.609 -3.459 1 98.69 425 PHE A CA 1
ATOM 3227 C C . PHE A 1 425 ? -0.697 15.586 -2.992 1 98.69 425 PHE A C 1
ATOM 3229 O O . PHE A 1 425 ? -0.676 15.156 -1.836 1 98.69 425 PHE A O 1
ATOM 3236 N N . TYR A 1 426 ? -1.626 15.117 -3.859 1 98.5 426 TYR A N 1
ATOM 3237 C CA . TYR A 1 426 ? -2.547 14.062 -3.459 1 98.5 426 TYR A CA 1
ATOM 3238 C C . TYR A 1 426 ? -1.845 12.703 -3.438 1 98.5 426 TYR A C 1
ATOM 3240 O O . TYR A 1 426 ? -1.115 12.359 -4.371 1 98.5 426 TYR A O 1
ATOM 3248 N N . LEU A 1 427 ? -2.115 11.977 -2.391 1 98.5 427 LEU A N 1
ATOM 3249 C CA . LEU A 1 427 ? -1.47 10.68 -2.219 1 98.5 427 LEU A CA 1
ATOM 3250 C C . LEU A 1 427 ? -2.395 9.547 -2.656 1 98.5 427 LEU A C 1
ATOM 3252 O O . LEU A 1 427 ? -1.961 8.398 -2.789 1 98.5 427 LEU A O 1
ATOM 3256 N N . ASP A 1 428 ? -3.658 9.836 -2.904 1 97.19 428 ASP A N 1
ATOM 3257 C CA . ASP A 1 428 ? -4.648 8.805 -3.193 1 97.19 428 ASP A CA 1
ATOM 3258 C C . ASP A 1 428 ? -5.031 8.812 -4.672 1 97.19 428 ASP A C 1
ATOM 3260 O O . ASP A 1 428 ? -5.969 8.117 -5.078 1 97.19 428 ASP A O 1
ATOM 3264 N N . CYS A 1 429 ? -4.285 9.516 -5.527 1 94.81 429 CYS A N 1
ATOM 3265 C CA . CYS A 1 429 ? -4.527 9.492 -6.965 1 94.81 429 CYS A CA 1
ATOM 3266 C C . CYS A 1 429 ? -3.877 8.281 -7.613 1 94.81 429 CYS A C 1
ATOM 3268 O O . CYS A 1 429 ? -2.844 7.797 -7.141 1 94.81 429 CYS A O 1
ATOM 3270 N N . GLY A 1 430 ? -4.488 7.75 -8.633 1 92 430 GLY A N 1
ATOM 3271 C CA . GLY A 1 430 ? -3.854 6.715 -9.43 1 92 430 GLY A CA 1
ATOM 3272 C C . GLY A 1 430 ? -4.184 5.312 -8.961 1 92 430 GLY A C 1
ATOM 3273 O O . GLY A 1 430 ? -3.561 4.344 -9.398 1 92 430 GLY A O 1
ATOM 3274 N N . GLY A 1 431 ? -5.203 5.172 -8.031 1 91.94 431 GLY A N 1
ATOM 3275 C CA . GLY A 1 431 ? -5.594 3.869 -7.512 1 91.94 431 GLY A CA 1
ATOM 3276 C C . GLY A 1 431 ? -6.852 3.326 -8.164 1 91.94 431 GLY A C 1
ATOM 3277 O O . GLY A 1 431 ? -7.441 2.359 -7.672 1 91.94 431 GLY A O 1
ATOM 3278 N N . GLY A 1 432 ? -7.25 3.961 -9.258 1 93.25 432 GLY A N 1
ATOM 3279 C CA . GLY A 1 432 ? -8.508 3.561 -9.875 1 93.25 432 GLY A CA 1
ATOM 3280 C C . GLY A 1 432 ? -9.727 4.09 -9.148 1 93.25 432 GLY A C 1
ATOM 3281 O O . GLY A 1 432 ? -9.609 4.691 -8.086 1 93.25 432 GLY A O 1
ATOM 3282 N N . GLY A 1 433 ? -10.906 3.898 -9.766 1 93.81 433 GLY A N 1
ATOM 3283 C CA . GLY A 1 433 ? -12.148 4.316 -9.148 1 93.81 433 GLY A CA 1
ATOM 3284 C C . GLY A 1 433 ? -12.641 3.357 -8.078 1 93.81 433 GLY A C 1
ATOM 3285 O O . GLY A 1 433 ? -12.391 2.152 -8.156 1 93.81 433 GLY A O 1
ATOM 3286 N N . TRP A 1 434 ? -13.414 3.881 -7.129 1 95.25 434 TRP A N 1
ATOM 3287 C CA . TRP A 1 434 ? -13.836 3.055 -6 1 95.25 434 TRP A CA 1
ATOM 3288 C C . TRP A 1 434 ? -15.344 2.814 -6.035 1 95.25 434 TRP A C 1
ATOM 3290 O O . TRP A 1 434 ? -15.867 2.02 -5.25 1 95.25 434 TRP A O 1
ATOM 3300 N N . LEU A 1 435 ? -16.062 3.504 -6.934 1 95.56 435 LEU A N 1
ATOM 3301 C CA . LEU A 1 435 ? -17.5 3.299 -7.039 1 95.56 435 LEU A CA 1
ATOM 3302 C C . LEU A 1 435 ? -17.812 1.931 -7.641 1 95.56 435 LEU A C 1
ATOM 3304 O O . LEU A 1 435 ? -17.156 1.497 -8.586 1 95.56 435 LEU A O 1
ATOM 3308 N N . GLY A 1 436 ? -18.828 1.3 -7.121 1 92.62 436 GLY A N 1
ATOM 3309 C CA . GLY A 1 436 ? -19.234 -0.001 -7.629 1 92.62 436 GLY A CA 1
ATOM 3310 C C . GLY A 1 436 ? -19.766 0.057 -9.047 1 92.62 436 GLY A C 1
ATOM 3311 O O . GLY A 1 436 ? -20.281 1.091 -9.477 1 92.62 436 GLY A O 1
ATOM 3312 N N . GLY A 1 437 ? -19.609 -1.001 -9.75 1 86.81 437 GLY A N 1
ATOM 3313 C CA . GLY A 1 437 ? -20.203 -1.155 -11.07 1 86.81 437 GLY A CA 1
ATOM 3314 C C . GLY A 1 437 ? -19.438 -0.406 -12.148 1 86.81 437 GLY A C 1
ATOM 3315 O O . GLY A 1 437 ? -19.891 -0.333 -13.297 1 86.81 437 GLY A O 1
ATOM 3316 N N . SER A 1 438 ? -18.312 0.204 -11.781 1 88.81 438 SER A N 1
ATOM 3317 C CA . SER A 1 438 ? -17.547 0.998 -12.734 1 88.81 438 SER A CA 1
ATOM 3318 C C . SER A 1 438 ? -16.312 0.256 -13.203 1 88.81 438 SER A C 1
ATOM 3320 O O . SER A 1 438 ? -15.211 0.485 -12.688 1 88.81 438 SER A O 1
ATOM 3322 N N . VAL A 1 439 ? -16.328 -0.475 -14.234 1 90.5 439 VAL A N 1
ATOM 3323 C CA . VAL A 1 439 ? -15.25 -1.335 -14.711 1 90.5 439 VAL A CA 1
ATOM 3324 C C . VAL A 1 439 ? -14.07 -0.479 -15.164 1 90.5 439 VAL A C 1
ATOM 3326 O O . VAL A 1 439 ? -12.914 -0.806 -14.883 1 90.5 439 VAL A O 1
ATOM 3329 N N . SER A 1 440 ? -14.312 0.639 -15.797 1 88.06 440 SER A N 1
ATOM 3330 C CA . SER A 1 440 ? -13.25 1.466 -16.359 1 88.06 440 SER A CA 1
ATOM 3331 C C . SER A 1 440 ? -13.078 2.76 -15.57 1 88.06 440 SER A C 1
ATOM 3333 O O . SER A 1 440 ? -12.469 3.713 -16.062 1 88.06 440 SER A O 1
ATOM 3335 N N . GLY A 1 441 ? -13.719 2.742 -14.414 1 89.12 441 GLY A N 1
ATOM 3336 C CA . GLY A 1 441 ? -13.609 3.945 -13.602 1 89.12 441 GLY A CA 1
ATOM 3337 C C . GLY A 1 441 ? -12.188 4.223 -13.148 1 89.12 441 GLY A C 1
ATOM 3338 O O . GLY A 1 441 ? -11.438 3.297 -12.828 1 89.12 441 GLY A O 1
ATOM 3339 N N . ASN A 1 442 ? -11.82 5.473 -13.172 1 90.19 442 ASN A N 1
ATOM 3340 C CA . ASN A 1 442 ? -10.508 5.91 -12.703 1 90.19 442 ASN A CA 1
ATOM 3341 C C . ASN A 1 442 ? -10.625 6.988 -11.625 1 90.19 442 ASN A C 1
ATOM 3343 O O . ASN A 1 442 ? -11.727 7.469 -11.344 1 90.19 442 ASN A O 1
ATOM 3347 N N . SER A 1 443 ? -9.5 7.309 -10.977 1 91.12 443 SER A N 1
ATOM 3348 C CA . SER A 1 443 ? -9.5 8.43 -10.047 1 91.12 443 SER A CA 1
ATOM 3349 C C . SER A 1 443 ? -9.727 9.75 -10.773 1 91.12 443 SER A C 1
ATOM 3351 O O . SER A 1 443 ? -9.25 9.945 -11.891 1 91.12 443 SER A O 1
ATOM 3353 N N . TRP A 1 444 ? -10.391 10.656 -10.172 1 92.44 444 TRP A N 1
ATOM 3354 C CA . TRP A 1 444 ? -10.688 11.953 -10.773 1 92.44 444 TRP A CA 1
ATOM 3355 C C . TRP A 1 444 ? -9.414 12.773 -10.961 1 92.44 444 TRP A C 1
ATOM 3357 O O . TRP A 1 444 ? -9.375 13.688 -11.789 1 92.44 444 TRP A O 1
ATOM 3367 N N . CYS A 1 445 ? -8.359 12.375 -10.273 1 94.19 445 CYS A N 1
ATOM 3368 C CA . CYS A 1 445 ? -7.137 13.164 -10.281 1 94.19 445 CYS A CA 1
ATOM 3369 C C . CYS A 1 445 ? -5.973 12.367 -10.859 1 94.19 445 CYS A C 1
ATOM 3371 O O . CYS A 1 445 ? -4.82 12.586 -10.477 1 94.19 445 CYS A O 1
ATOM 3373 N N . ASP A 1 446 ? -6.188 11.406 -11.641 1 91.44 446 ASP A N 1
ATOM 3374 C CA . ASP A 1 446 ? -5.133 10.68 -12.336 1 91.44 446 ASP A CA 1
ATOM 3375 C C . ASP A 1 446 ? -4.254 11.617 -13.156 1 91.44 446 ASP A C 1
ATOM 3377 O O . ASP A 1 446 ? -4.723 12.664 -13.625 1 91.44 446 ASP A O 1
ATOM 3381 N N . PRO A 1 447 ? -2.988 11.344 -13.383 1 91.94 447 PRO A N 1
ATOM 3382 C CA . PRO A 1 447 ? -2.301 10.109 -12.984 1 91.94 447 PRO A CA 1
ATOM 3383 C C . PRO A 1 447 ? -1.76 10.164 -11.562 1 91.94 447 PRO A C 1
ATOM 3385 O O . PRO A 1 447 ? -1.994 11.148 -10.852 1 91.94 447 PRO A O 1
ATOM 3388 N N . PHE A 1 448 ? -1.148 9.094 -11.094 1 95.56 448 PHE A N 1
ATOM 3389 C CA . PHE A 1 448 ? -0.432 8.984 -9.828 1 95.56 448 PHE A CA 1
ATOM 3390 C C . PHE A 1 448 ? 0.591 10.109 -9.688 1 95.56 448 PHE A C 1
ATOM 3392 O O . PHE A 1 448 ? 1.265 10.461 -10.656 1 95.56 448 PHE A O 1
ATOM 3399 N N . LYS A 1 449 ? 0.7 10.719 -8.492 1 96.62 449 LYS A N 1
ATOM 3400 C CA . LYS A 1 449 ? 1.723 11.727 -8.227 1 96.62 449 LYS A CA 1
ATOM 3401 C C . LYS A 1 449 ? 2.939 11.109 -7.543 1 96.62 449 LYS A C 1
ATOM 3403 O O . LYS A 1 449 ? 2.9 10.812 -6.348 1 96.62 449 LYS A O 1
ATOM 3408 N N . THR A 1 450 ? 4.031 10.977 -8.219 1 96.5 450 THR A N 1
ATOM 3409 C CA . THR A 1 450 ? 5.262 10.438 -7.652 1 96.5 450 THR A CA 1
ATOM 3410 C C . THR A 1 450 ? 5.93 11.453 -6.73 1 96.5 450 THR A C 1
ATOM 3412 O O . THR A 1 450 ? 5.559 12.625 -6.719 1 96.5 450 THR A O 1
ATOM 3415 N N . TRP A 1 451 ? 6.871 10.938 -5.902 1 97.31 451 TRP A N 1
ATOM 3416 C CA . TRP A 1 451 ? 7.648 11.867 -5.082 1 97.31 451 TRP A CA 1
ATOM 3417 C C . TRP A 1 451 ? 8.406 12.859 -5.957 1 97.31 451 TRP A C 1
ATOM 3419 O O . TRP A 1 451 ? 8.555 14.031 -5.586 1 97.31 451 TRP A O 1
ATOM 3429 N N . GLN A 1 452 ? 8.836 12.422 -7.129 1 96.88 452 GLN A N 1
ATOM 3430 C CA . GLN A 1 452 ? 9.57 13.281 -8.047 1 96.88 452 GLN A CA 1
ATOM 3431 C C . GLN A 1 452 ? 8.703 14.438 -8.539 1 96.88 452 GLN A C 1
ATOM 3433 O O . GLN A 1 452 ? 9.156 15.578 -8.609 1 96.88 452 GLN A O 1
ATOM 3438 N N . LYS A 1 453 ? 7.48 14.047 -8.914 1 96.44 453 LYS A N 1
ATOM 3439 C CA . LYS A 1 453 ? 6.535 15.07 -9.344 1 96.44 453 LYS A CA 1
ATOM 3440 C C . LYS A 1 453 ? 6.309 16.109 -8.242 1 96.44 453 LYS A C 1
ATOM 3442 O O . LYS A 1 453 ? 6.391 17.312 -8.484 1 96.44 453 LYS A O 1
ATOM 3447 N N . ALA A 1 454 ? 6.082 15.664 -7.074 1 97.5 454 ALA A N 1
ATOM 3448 C CA . ALA A 1 454 ? 5.883 16.578 -5.945 1 97.5 454 ALA A CA 1
ATOM 3449 C C . ALA A 1 454 ? 7.137 17.406 -5.68 1 97.5 454 ALA A C 1
ATOM 3451 O O . ALA A 1 454 ? 7.051 18.609 -5.469 1 97.5 454 ALA A O 1
ATOM 3452 N N . TYR A 1 455 ? 8.273 16.75 -5.762 1 97.75 455 TYR A N 1
ATOM 3453 C CA . TYR A 1 455 ? 9.547 17.391 -5.434 1 97.75 455 TYR A CA 1
ATOM 3454 C C . TYR A 1 455 ? 9.891 18.469 -6.445 1 97.75 455 TYR A C 1
ATOM 3456 O O . TYR A 1 455 ? 10.641 19.406 -6.137 1 97.75 455 TYR A O 1
ATOM 3464 N N . SER A 1 456 ? 9.359 18.406 -7.598 1 97.38 456 SER A N 1
ATOM 3465 C CA . SER A 1 456 ? 9.641 19.359 -8.656 1 97.38 456 SER A CA 1
ATOM 3466 C C . SER A 1 456 ? 8.812 20.641 -8.492 1 97.38 456 SER A C 1
ATOM 3468 O O . SER A 1 456 ? 8.969 21.594 -9.25 1 97.38 456 SER A O 1
ATOM 3470 N N . PHE A 1 457 ? 8.016 20.703 -7.496 1 97.81 457 PHE A N 1
ATOM 3471 C CA . PHE A 1 457 ? 7.039 21.781 -7.328 1 97.81 457 PHE A CA 1
ATOM 3472 C C . PHE A 1 457 ? 7.727 23.078 -6.945 1 97.81 457 PHE A C 1
ATOM 3474 O O . PHE A 1 457 ? 8.641 23.094 -6.121 1 97.81 457 PHE A O 1
ATOM 3481 N N . ASP A 1 458 ? 7.273 24.125 -7.57 1 98.06 458 ASP A N 1
ATOM 3482 C CA . ASP A 1 458 ? 7.656 25.484 -7.203 1 98.06 458 ASP A CA 1
ATOM 3483 C C . ASP A 1 458 ? 6.453 26.266 -6.691 1 98.06 458 ASP A C 1
ATOM 3485 O O . ASP A 1 458 ? 5.602 26.688 -7.477 1 98.06 458 ASP A O 1
ATOM 3489 N N . PRO A 1 459 ? 6.469 26.562 -5.426 1 97.94 459 PRO A N 1
ATOM 3490 C CA . PRO A 1 459 ? 5.293 27.172 -4.801 1 97.94 459 PRO A CA 1
ATOM 3491 C C . PRO A 1 459 ? 4.984 28.562 -5.355 1 97.94 459 PRO A C 1
ATOM 3493 O O . PRO A 1 459 ? 3.877 29.062 -5.172 1 97.94 459 PRO A O 1
ATOM 3496 N N . THR A 1 460 ? 5.891 29.25 -6.027 1 97.56 460 THR A N 1
ATOM 3497 C CA . THR A 1 460 ? 5.68 30.641 -6.402 1 97.56 460 THR A CA 1
ATOM 3498 C C . THR A 1 460 ? 5.812 30.812 -7.914 1 97.56 460 THR A C 1
ATOM 3500 O O . THR A 1 460 ? 5.887 31.938 -8.406 1 97.56 460 THR A O 1
ATOM 3503 N N . ALA A 1 461 ? 5.84 29.688 -8.648 1 94.5 461 ALA A N 1
ATOM 3504 C CA . ALA A 1 461 ? 6.16 29.703 -10.078 1 94.5 461 ALA A CA 1
ATOM 3505 C C . ALA A 1 461 ? 5.211 30.625 -10.844 1 94.5 461 ALA A C 1
ATOM 3507 O O . ALA A 1 461 ? 5.609 31.266 -11.82 1 94.5 461 ALA A O 1
ATOM 3508 N N . THR A 1 462 ? 4.023 30.766 -10.414 1 93.31 462 THR A N 1
ATOM 3509 C CA . THR A 1 462 ? 3.023 31.5 -11.188 1 93.31 462 THR A CA 1
ATOM 3510 C C . THR A 1 462 ? 2.619 32.781 -10.461 1 93.31 462 THR A C 1
ATOM 3512 O O . THR A 1 462 ? 1.602 33.406 -10.797 1 93.31 462 THR A O 1
ATOM 3515 N N . LEU A 1 463 ? 3.391 33.25 -9.477 1 97.88 463 LEU A N 1
ATOM 3516 C CA . LEU A 1 463 ? 2.988 34.344 -8.625 1 97.88 463 LEU A CA 1
ATOM 3517 C C . LEU A 1 463 ? 3.953 35.531 -8.773 1 97.88 463 LEU A C 1
ATOM 3519 O O . LEU A 1 463 ? 5.137 35.344 -9.055 1 97.88 463 LEU A O 1
ATOM 3523 N N . THR A 1 464 ? 3.473 36.75 -8.547 1 97.25 464 THR A N 1
ATOM 3524 C CA . THR A 1 464 ? 4.328 37.938 -8.383 1 97.25 464 THR A CA 1
ATOM 3525 C C . THR A 1 464 ? 5.023 37.906 -7.027 1 97.25 464 THR A C 1
ATOM 3527 O O . THR A 1 464 ? 4.664 37.094 -6.156 1 97.25 464 THR A O 1
ATOM 3530 N N . ASP A 1 465 ? 5.914 38.812 -6.836 1 96.75 465 ASP A N 1
ATOM 3531 C CA . ASP A 1 465 ? 6.621 38.906 -5.562 1 96.75 465 ASP A CA 1
ATOM 3532 C C . ASP A 1 465 ? 5.66 39.219 -4.422 1 96.75 465 ASP A C 1
ATOM 3534 O O . ASP A 1 465 ? 5.773 38.656 -3.33 1 96.75 465 ASP A O 1
ATOM 3538 N N . GLU A 1 466 ? 4.77 40.094 -4.699 1 97.25 466 GLU A N 1
ATOM 3539 C CA . GLU A 1 466 ? 3.793 40.5 -3.688 1 97.25 466 GLU A CA 1
ATOM 3540 C C . GLU A 1 466 ? 2.873 39.312 -3.33 1 97.25 466 GLU A C 1
ATOM 3542 O O . GLU A 1 466 ? 2.609 39.062 -2.152 1 97.25 466 GLU A O 1
ATOM 3547 N N . GLN A 1 467 ? 2.455 38.594 -4.34 1 97.69 467 GLN A N 1
ATOM 3548 C CA . GLN A 1 467 ? 1.581 37.469 -4.133 1 97.69 467 GLN A CA 1
ATOM 3549 C C . GLN A 1 467 ? 2.314 36.344 -3.404 1 97.69 467 GLN A C 1
ATOM 3551 O O . GLN A 1 467 ? 1.72 35.625 -2.594 1 97.69 467 GLN A O 1
ATOM 3556 N N . SER A 1 468 ? 3.549 36.188 -3.713 1 97.94 468 SER A N 1
ATOM 3557 C CA . SER A 1 468 ? 4.355 35.125 -3.125 1 97.94 468 SER A CA 1
ATOM 3558 C C . SER A 1 468 ? 4.426 35.25 -1.608 1 97.94 468 SER A C 1
ATOM 3560 O O . SER A 1 468 ? 4.547 34.25 -0.897 1 97.94 468 SER A O 1
ATOM 3562 N N . ARG A 1 469 ? 4.309 36.438 -1.07 1 97.19 469 ARG A N 1
ATOM 3563 C CA . ARG A 1 469 ? 4.383 36.688 0.365 1 97.19 469 ARG A CA 1
ATOM 3564 C C . ARG A 1 469 ? 3.143 36.156 1.077 1 97.19 469 ARG A C 1
ATOM 3566 O O . ARG A 1 469 ? 3.137 36 2.303 1 97.19 469 ARG A O 1
ATOM 3573 N N . LEU A 1 470 ? 2.08 35.844 0.3 1 98.12 470 LEU A N 1
ATOM 3574 C CA . LEU A 1 470 ? 0.833 35.312 0.861 1 98.12 470 LEU A CA 1
ATOM 3575 C C . LEU A 1 470 ? 0.872 33.812 0.979 1 98.12 470 LEU A C 1
ATOM 3577 O O . LEU A 1 470 ? -0.008 33.188 1.599 1 98.12 470 LEU A O 1
ATOM 3581 N N . VAL A 1 471 ? 1.919 33.156 0.408 1 98.5 471 VAL A N 1
ATOM 3582 C CA . VAL A 1 471 ? 2.053 31.703 0.496 1 98.5 471 VAL A CA 1
ATOM 3583 C C . VAL A 1 471 ? 2.564 31.312 1.882 1 98.5 471 VAL A C 1
ATOM 3585 O O . VAL A 1 471 ? 3.666 31.703 2.275 1 98.5 471 VAL A O 1
ATOM 3588 N N . MET A 1 472 ? 1.833 30.531 2.57 1 98.62 472 MET A N 1
ATOM 3589 C CA . MET A 1 472 ? 2.207 30.109 3.918 1 98.62 472 MET A CA 1
ATOM 3590 C C . MET A 1 472 ? 3 28.812 3.885 1 98.62 472 MET A C 1
ATOM 3592 O O . MET A 1 472 ? 3.74 28.5 4.82 1 98.62 472 MET A O 1
ATOM 3596 N N . GLY A 1 473 ? 2.83 28.031 2.861 1 98.69 473 GLY A N 1
ATOM 3597 C CA . GLY A 1 473 ? 3.422 26.703 2.709 1 98.69 473 GLY A CA 1
ATOM 3598 C C . GLY A 1 473 ? 2.539 25.734 1.94 1 98.69 473 GLY A C 1
ATOM 3599 O O . GLY A 1 473 ? 1.878 26.125 0.976 1 98.69 473 GLY A O 1
ATOM 3600 N N . GLY A 1 474 ? 2.643 24.484 2.363 1 98.88 474 GLY A N 1
ATOM 3601 C CA . GLY A 1 474 ? 1.855 23.484 1.666 1 98.88 474 GLY A CA 1
ATOM 3602 C C . GLY A 1 474 ? 1.792 22.156 2.402 1 98.88 474 GLY A C 1
ATOM 3603 O O . GLY A 1 474 ? 2.324 22.031 3.506 1 98.88 474 GLY A O 1
ATOM 3604 N N . GLN A 1 475 ? 1.013 21.203 1.774 1 98.88 475 GLN A N 1
ATOM 3605 C CA . GLN A 1 475 ? 0.847 19.906 2.424 1 98.88 475 GLN A CA 1
ATOM 3606 C C . GLN A 1 475 ? 0.516 18.812 1.404 1 98.88 475 GLN A C 1
ATOM 3608 O O . GLN A 1 475 ? -0.066 19.094 0.354 1 98.88 475 GLN A O 1
ATOM 3613 N N . HIS A 1 476 ? 0.967 17.578 1.721 1 98.88 476 HIS A N 1
ATOM 3614 C CA . HIS A 1 476 ? 0.39 16.391 1.106 1 98.88 476 HIS A CA 1
ATOM 3615 C C . HIS A 1 476 ? -0.941 16.016 1.754 1 98.88 476 HIS A C 1
ATOM 3617 O O . HIS A 1 476 ? -1.2 16.391 2.902 1 98.88 476 HIS A O 1
ATOM 3623 N N . LEU A 1 477 ? -1.8 15.359 0.999 1 98.88 477 LEU A N 1
ATOM 3624 C CA . LEU A 1 477 ? -3.121 14.969 1.473 1 98.88 477 LEU A CA 1
ATOM 3625 C C . LEU A 1 477 ? -3.398 13.5 1.158 1 98.88 477 LEU A C 1
ATOM 3627 O O . LEU A 1 477 ? -3.072 13.023 0.069 1 98.88 477 LEU A O 1
ATOM 3631 N N . LEU A 1 478 ? -3.977 12.82 2.137 1 98.88 478 LEU A N 1
ATOM 3632 C CA . LEU A 1 478 ? -4.488 11.469 1.904 1 98.88 478 LEU A CA 1
ATOM 3633 C C . LEU A 1 478 ? -5.988 11.406 2.188 1 98.88 478 LEU A C 1
ATOM 3635 O O . LEU A 1 478 ? -6.402 11.367 3.348 1 98.88 478 LEU A O 1
ATOM 3639 N N . TRP A 1 479 ? -6.793 11.469 1.164 1 98.62 479 TRP A N 1
ATOM 3640 C CA . TRP A 1 479 ? -8.195 11.062 1.242 1 98.62 479 TRP A CA 1
ATOM 3641 C C . TRP A 1 479 ? -8.32 9.547 1.245 1 98.62 479 TRP A C 1
ATOM 3643 O O . TRP A 1 479 ? -7.543 8.852 0.589 1 98.62 479 TRP A O 1
ATOM 3653 N N . THR A 1 480 ? -9.297 8.938 1.924 1 98.5 480 THR A N 1
ATOM 3654 C CA . THR A 1 480 ? -9.125 7.539 2.295 1 98.5 480 THR A CA 1
ATOM 3655 C C . THR A 1 480 ? -10.289 6.695 1.779 1 98.5 480 THR A C 1
ATOM 3657 O O . THR A 1 480 ? -10.695 5.73 2.426 1 98.5 480 THR A O 1
ATOM 3660 N N . GLU A 1 481 ? -10.883 7.098 0.619 1 97.88 481 GLU A N 1
ATOM 3661 C CA . GLU A 1 481 ? -11.883 6.219 0.028 1 97.88 481 GLU A CA 1
ATOM 3662 C C . GLU A 1 481 ? -11.359 4.793 -0.108 1 97.88 481 GLU A C 1
ATOM 3664 O O . GLU A 1 481 ? -12.102 3.828 0.076 1 97.88 481 GLU A O 1
ATOM 3669 N N . GLN A 1 482 ? -10.023 4.719 -0.401 1 97.75 482 GLN A N 1
ATOM 3670 C CA . GLN A 1 482 ? -9.414 3.412 -0.628 1 97.75 482 GLN A CA 1
ATOM 3671 C C . GLN A 1 482 ? -8.172 3.227 0.239 1 97.75 482 GLN A C 1
ATOM 3673 O O . GLN A 1 482 ? -7.188 2.617 -0.194 1 97.75 482 GLN A O 1
ATOM 3678 N N . SER A 1 483 ? -8.148 3.852 1.379 1 98.5 483 SER A N 1
ATOM 3679 C CA . SER A 1 483 ? -7.074 3.674 2.348 1 98.5 483 SER A CA 1
ATOM 3680 C C . SER A 1 483 ? -7.625 3.363 3.736 1 98.5 483 SER A C 1
ATOM 3682 O O . SER A 1 483 ? -8.742 3.77 4.07 1 98.5 483 SER A O 1
ATOM 3684 N N . SER A 1 484 ? -6.926 2.633 4.422 1 98.44 484 SER A N 1
ATOM 3685 C CA . SER A 1 484 ? -7.203 2.186 5.785 1 98.44 484 SER A CA 1
ATOM 3686 C C . SER A 1 484 ? -5.914 1.927 6.555 1 98.44 484 SER A C 1
ATOM 3688 O O . SER A 1 484 ? -4.824 2.244 6.074 1 98.44 484 SER A O 1
ATOM 3690 N N . PRO A 1 485 ? -6.027 1.398 7.734 1 98.38 485 PRO A N 1
ATOM 3691 C CA . PRO A 1 485 ? -4.805 1.035 8.453 1 98.38 485 PRO A CA 1
ATOM 3692 C C . PRO A 1 485 ? -3.896 0.11 7.648 1 98.38 485 PRO A C 1
ATOM 3694 O O . PRO A 1 485 ? -2.676 0.133 7.824 1 98.38 485 PRO A O 1
ATOM 3697 N N . SER A 1 486 ? -4.391 -0.587 6.676 1 98.44 486 SER A N 1
ATOM 3698 C CA . SER A 1 486 ? -3.674 -1.621 5.938 1 98.44 486 SER A CA 1
ATOM 3699 C C . SER A 1 486 ? -2.629 -1.013 5.008 1 98.44 486 SER A C 1
ATOM 3701 O O . SER A 1 486 ? -1.638 -1.664 4.672 1 98.44 486 SER A O 1
ATOM 3703 N N . ASN A 1 487 ? -2.811 0.244 4.562 1 98.56 487 ASN A N 1
ATOM 3704 C CA . ASN A 1 487 ? -1.88 0.81 3.59 1 98.56 487 ASN A CA 1
ATOM 3705 C C . ASN A 1 487 ? -1.501 2.244 3.947 1 98.56 487 ASN A C 1
ATOM 3707 O O . ASN A 1 487 ? -1.022 2.994 3.096 1 98.56 487 ASN A O 1
ATOM 3711 N N . LEU A 1 488 ? -1.693 2.635 5.203 1 98.81 488 LEU A N 1
ATOM 3712 C CA . LEU A 1 488 ? -1.427 4.008 5.617 1 98.81 488 LEU A CA 1
ATOM 3713 C C . LEU A 1 488 ? 0.037 4.371 5.387 1 98.81 488 LEU A C 1
ATOM 3715 O O . LEU A 1 488 ? 0.338 5.344 4.691 1 98.81 488 LEU A O 1
ATOM 3719 N N . ASP A 1 489 ? 0.962 3.561 5.844 1 98.81 489 ASP A N 1
ATOM 3720 C CA . ASP A 1 489 ? 2.377 3.918 5.82 1 98.81 489 ASP A CA 1
ATOM 3721 C C . ASP A 1 489 ? 2.918 3.928 4.391 1 98.81 489 ASP A C 1
ATOM 3723 O O . ASP A 1 489 ? 3.486 4.926 3.945 1 98.81 489 ASP A O 1
ATOM 3727 N N . PRO A 1 490 ? 2.615 2.891 3.635 1 98.62 490 PRO A N 1
ATOM 3728 C CA . PRO A 1 490 ? 3.293 2.836 2.338 1 98.62 490 PRO A CA 1
ATOM 3729 C C . PRO A 1 490 ? 2.715 3.828 1.33 1 98.62 490 PRO A C 1
ATOM 3731 O O . PRO A 1 490 ? 3.393 4.199 0.367 1 98.62 490 PRO A O 1
ATOM 3734 N N . ILE A 1 491 ? 1.476 4.23 1.507 1 98.56 491 ILE A N 1
ATOM 3735 C CA . ILE A 1 491 ? 0.925 5.188 0.552 1 98.56 491 ILE A CA 1
ATOM 3736 C C . ILE A 1 491 ? 1.429 6.594 0.879 1 98.56 491 ILE A C 1
ATOM 3738 O O . ILE A 1 491 ? 1.476 7.461 0.006 1 98.56 491 ILE A O 1
ATOM 3742 N N . VAL A 1 492 ? 1.9 6.797 2.105 1 98.88 492 VAL A N 1
ATOM 3743 C CA . VAL A 1 492 ? 2.297 8.133 2.551 1 98.88 492 VAL A CA 1
ATOM 3744 C C . VAL A 1 492 ? 3.811 8.289 2.428 1 98.88 492 VAL A C 1
ATOM 3746 O O . VAL A 1 492 ? 4.297 9.281 1.884 1 98.88 492 VAL A O 1
ATOM 3749 N N . TRP A 1 493 ? 4.551 7.273 2.934 1 98.81 493 TRP A N 1
ATOM 3750 C CA . TRP A 1 493 ? 5.988 7.449 3.119 1 98.81 493 TRP A CA 1
ATOM 3751 C C . TRP A 1 493 ? 6.773 6.539 2.182 1 98.81 493 TRP A C 1
ATOM 3753 O O . TRP A 1 493 ? 6.387 5.391 1.951 1 98.81 493 TRP A O 1
ATOM 3763 N N . PRO A 1 494 ? 7.84 7.102 1.647 1 98.5 494 PRO A N 1
ATOM 3764 C CA . PRO A 1 494 ? 8.453 8.398 1.958 1 98.5 494 PRO A CA 1
ATOM 3765 C C . PRO A 1 494 ? 7.988 9.508 1.022 1 98.5 494 PRO A C 1
ATOM 3767 O O . PRO A 1 494 ? 8.57 10.594 1.013 1 98.5 494 PRO A O 1
ATOM 3770 N N . ARG A 1 495 ? 6.945 9.266 0.241 1 98.12 495 ARG A N 1
ATOM 3771 C CA . ARG A 1 495 ? 6.484 10.18 -0.8 1 98.12 495 ARG A CA 1
ATOM 3772 C C . ARG A 1 495 ? 6.152 11.547 -0.217 1 98.12 495 ARG A C 1
ATOM 3774 O O . ARG A 1 495 ? 6.535 12.578 -0.777 1 98.12 495 ARG A O 1
ATOM 3781 N N . ALA A 1 496 ? 5.57 11.578 0.93 1 98.81 496 ALA A N 1
ATOM 3782 C CA . ALA A 1 496 ? 5.109 12.82 1.528 1 98.81 496 ALA A CA 1
ATOM 3783 C C . ALA A 1 496 ? 6.281 13.648 2.047 1 98.81 496 ALA A C 1
ATOM 3785 O O . ALA A 1 496 ? 6.129 14.836 2.344 1 98.81 496 ALA A O 1
ATOM 3786 N N . ALA A 1 497 ? 7.418 13.047 2.154 1 98.81 497 ALA A N 1
ATOM 3787 C CA . ALA A 1 497 ? 8.594 13.797 2.574 1 98.81 497 ALA A CA 1
ATOM 3788 C C . ALA A 1 497 ? 9 14.812 1.513 1 98.81 497 ALA A C 1
ATOM 3790 O O . ALA A 1 497 ? 9.75 15.75 1.796 1 98.81 497 ALA A O 1
ATOM 3791 N N . ALA A 1 498 ? 8.516 14.656 0.311 1 98.31 498 ALA A N 1
ATOM 3792 C CA . ALA A 1 498 ? 8.836 15.594 -0.758 1 98.31 498 ALA A CA 1
ATOM 3793 C C . ALA A 1 498 ? 8.375 17 -0.4 1 98.31 498 ALA A C 1
ATOM 3795 O O . ALA A 1 498 ? 9.164 17.953 -0.46 1 98.31 498 ALA A O 1
ATOM 3796 N N . SER A 1 499 ? 7.148 17.125 0.045 1 98.5 499 SER A N 1
ATOM 3797 C CA . SER A 1 499 ? 6.664 18.453 0.391 1 98.5 499 SER A CA 1
ATOM 3798 C C . SER A 1 499 ? 7.355 18.984 1.645 1 98.5 499 SER A C 1
ATOM 3800 O O . SER A 1 499 ? 7.562 20.203 1.781 1 98.5 499 SER A O 1
ATOM 3802 N N . ALA A 1 500 ? 7.703 18.078 2.557 1 98.69 500 ALA A N 1
ATOM 3803 C CA . ALA A 1 500 ? 8.422 18.516 3.75 1 98.69 500 ALA A CA 1
ATOM 3804 C C . ALA A 1 500 ? 9.688 19.281 3.377 1 98.69 500 ALA A C 1
ATOM 3806 O O . ALA A 1 500 ? 9.953 20.359 3.928 1 98.69 500 ALA A O 1
ATOM 3807 N N . GLU A 1 501 ? 10.422 18.766 2.441 1 98.56 501 GLU A N 1
ATOM 3808 C CA . GLU A 1 501 ? 11.664 19.438 2.059 1 98.56 501 GLU A CA 1
ATOM 3809 C C . GLU A 1 501 ? 11.383 20.688 1.229 1 98.56 501 GLU A C 1
ATOM 3811 O O . GLU A 1 501 ? 12.039 21.719 1.407 1 98.56 501 GLU A O 1
ATOM 3816 N N . ILE A 1 502 ? 10.414 20.641 0.309 1 98.44 502 ILE A N 1
ATOM 3817 C CA . ILE A 1 502 ? 10.094 21.797 -0.527 1 98.44 502 ILE A CA 1
ATOM 3818 C C . ILE A 1 502 ? 9.773 23 0.356 1 98.44 502 ILE A C 1
ATOM 3820 O O . ILE A 1 502 ? 10.281 24.109 0.125 1 98.44 502 ILE A O 1
ATOM 3824 N N . PHE A 1 503 ? 9.062 22.766 1.378 1 98.69 503 PHE A N 1
ATOM 3825 C CA . PHE A 1 503 ? 8.555 23.891 2.16 1 98.69 503 PHE A CA 1
ATOM 3826 C C . PHE A 1 503 ? 9.484 24.203 3.328 1 98.69 503 PHE A C 1
ATOM 3828 O O . PHE A 1 503 ? 9.32 25.203 4.016 1 98.69 503 PHE A O 1
ATOM 3835 N N . TRP A 1 504 ? 10.461 23.359 3.574 1 98.62 504 TRP A N 1
ATOM 3836 C CA . TRP A 1 504 ? 11.523 23.641 4.531 1 98.62 504 TRP A CA 1
ATOM 3837 C C . TRP A 1 504 ? 12.719 24.297 3.838 1 98.62 504 TRP A C 1
ATOM 3839 O O . TRP A 1 504 ? 13.156 25.375 4.23 1 98.62 504 TRP A O 1
ATOM 3849 N N . SER A 1 505 ? 13.219 23.719 2.764 1 97.94 505 SER A N 1
ATOM 3850 C CA . SER A 1 505 ? 14.5 24.062 2.152 1 97.94 505 SER A CA 1
ATOM 3851 C C . SER A 1 505 ? 14.305 24.969 0.943 1 97.94 505 SER A C 1
ATOM 3853 O O . SER A 1 505 ? 15.242 25.656 0.521 1 97.94 505 SER A O 1
ATOM 3855 N N . GLY A 1 506 ? 13.102 24.984 0.355 1 96.94 506 GLY A N 1
ATOM 3856 C CA . GLY A 1 506 ? 12.852 25.766 -0.849 1 96.94 506 GLY A CA 1
ATOM 3857 C C . GLY A 1 506 ? 12.836 24.922 -2.109 1 96.94 506 GLY A C 1
ATOM 3858 O O . GLY A 1 506 ? 13.312 23.781 -2.107 1 96.94 506 GLY A O 1
ATOM 3859 N N . PRO A 1 507 ? 12.266 25.484 -3.189 1 95 507 PRO A N 1
ATOM 3860 C CA . PRO A 1 507 ? 12.125 24.75 -4.449 1 95 507 PRO A CA 1
ATOM 3861 C C . PRO A 1 507 ? 13.398 24.781 -5.297 1 95 507 PRO A C 1
ATOM 3863 O O . PRO A 1 507 ? 14.367 25.453 -4.934 1 95 507 PRO A O 1
ATOM 3866 N N . GLY A 1 508 ? 13.367 24.016 -6.418 1 90.75 508 GLY A N 1
ATOM 3867 C CA . GLY A 1 508 ? 14.383 24.125 -7.453 1 90.75 508 GLY A CA 1
ATOM 3868 C C . GLY A 1 508 ? 15.57 23.219 -7.219 1 90.75 508 GLY A C 1
ATOM 3869 O O . GLY A 1 508 ? 16.625 23.406 -7.82 1 90.75 508 GLY A O 1
ATOM 3870 N N . ARG A 1 509 ? 15.398 22.281 -6.367 1 90.44 509 ARG A N 1
ATOM 3871 C CA . ARG A 1 509 ? 16.516 21.375 -6.102 1 90.44 509 ARG A CA 1
ATOM 3872 C C . ARG A 1 509 ? 16.469 20.156 -7.023 1 90.44 509 ARG A C 1
ATOM 3874 O O . ARG A 1 509 ? 15.453 19.922 -7.688 1 90.44 509 ARG A O 1
ATOM 3881 N N . ASN A 1 510 ? 17.594 19.469 -7.016 1 90.06 510 ASN A N 1
ATOM 3882 C CA . ASN A 1 510 ? 17.828 18.391 -7.965 1 90.06 510 ASN A CA 1
ATOM 3883 C C . ASN A 1 510 ? 17.281 17.062 -7.445 1 90.06 510 ASN A C 1
ATOM 3885 O O . ASN A 1 510 ? 17.781 16.531 -6.445 1 90.06 510 ASN A O 1
ATOM 3889 N N . GLY A 1 511 ? 16.344 16.484 -8.234 1 92 511 GLY A N 1
ATOM 3890 C CA . GLY A 1 511 ? 15.742 15.219 -7.832 1 92 511 GLY A CA 1
ATOM 3891 C C . GLY A 1 511 ? 16.734 14.062 -7.82 1 92 511 GLY A C 1
ATOM 3892 O O . GLY A 1 511 ? 16.609 13.148 -7.012 1 92 511 GLY A O 1
ATOM 3893 N N . THR A 1 512 ? 17.688 14.078 -8.688 1 93.62 512 THR A N 1
ATOM 3894 C CA . THR A 1 512 ? 18.703 13.031 -8.742 1 93.62 512 THR A CA 1
ATOM 3895 C C . THR A 1 512 ? 19.531 13.016 -7.465 1 93.62 512 THR A C 1
ATOM 3897 O O . THR A 1 512 ? 19.875 11.945 -6.949 1 93.62 512 THR A O 1
ATOM 3900 N N . GLU A 1 513 ? 19.828 14.18 -6.953 1 93.81 513 GLU A N 1
ATOM 3901 C CA . GLU A 1 513 ? 20.594 14.289 -5.715 1 93.81 513 GLU A CA 1
ATOM 3902 C C . GLU A 1 513 ? 19.734 13.953 -4.5 1 93.81 513 GLU A C 1
ATOM 3904 O O . GLU A 1 513 ? 20.234 13.492 -3.479 1 93.81 513 GLU A O 1
ATOM 3909 N N . ALA A 1 514 ? 18.453 14.172 -4.637 1 96.5 514 ALA A N 1
ATOM 3910 C CA . ALA A 1 514 ? 17.531 13.984 -3.521 1 96.5 514 ALA A CA 1
ATOM 3911 C C . ALA A 1 514 ? 17.234 12.508 -3.297 1 96.5 514 ALA A C 1
ATOM 3913 O O . ALA A 1 514 ? 17 12.078 -2.162 1 96.5 514 ALA A O 1
ATOM 3914 N N . LEU A 1 515 ? 17.266 11.734 -4.336 1 97.06 515 LEU A N 1
ATOM 3915 C CA . LEU A 1 515 ? 16.766 10.367 -4.301 1 97.06 515 LEU A CA 1
ATOM 3916 C C . LEU A 1 515 ? 17.562 9.523 -3.312 1 97.06 515 LEU A C 1
ATOM 3918 O O . LEU A 1 515 ? 16.984 8.828 -2.473 1 97.06 515 LEU A O 1
ATOM 3922 N N . PRO A 1 516 ? 18.906 9.539 -3.309 1 97 516 PRO A N 1
ATOM 3923 C CA . PRO A 1 516 ? 19.625 8.742 -2.314 1 97 516 PRO A CA 1
ATOM 3924 C C . PRO A 1 516 ? 19.312 9.164 -0.88 1 97 516 PRO A C 1
ATOM 3926 O O . PRO A 1 516 ? 19.281 8.32 0.02 1 97 516 PRO A O 1
ATOM 3929 N N . ARG A 1 517 ? 19.047 10.469 -0.669 1 97.25 517 ARG A N 1
ATOM 3930 C CA . ARG A 1 517 ? 18.672 10.938 0.659 1 97.25 517 ARG A CA 1
ATOM 3931 C C . ARG A 1 517 ? 17.281 10.438 1.052 1 97.25 517 ARG A C 1
ATOM 3933 O O . ARG A 1 517 ? 17.062 10.078 2.209 1 97.25 517 ARG A O 1
ATOM 3940 N N . LEU A 1 518 ? 16.438 10.445 0.076 1 98.12 518 LEU A N 1
ATOM 3941 C CA . LEU A 1 518 ? 15.086 9.945 0.322 1 98.12 518 LEU A CA 1
ATOM 3942 C C . LEU A 1 518 ? 15.102 8.453 0.63 1 98.12 518 LEU A C 1
ATOM 3944 O O . LEU A 1 518 ? 14.328 7.977 1.458 1 98.12 518 LEU A O 1
ATOM 3948 N N . HIS A 1 519 ? 16 7.668 -0.045 1 98.06 519 HIS A N 1
ATOM 3949 C CA . HIS A 1 519 ? 16.203 6.262 0.299 1 98.06 519 HIS A CA 1
ATOM 3950 C C . HIS A 1 519 ? 16.625 6.109 1.753 1 98.06 519 HIS A C 1
ATOM 3952 O O . HIS A 1 519 ? 16.047 5.316 2.498 1 98.06 519 HIS A O 1
ATOM 3958 N N . ASP A 1 520 ? 17.594 6.891 2.168 1 97.75 520 ASP A N 1
ATOM 3959 C CA . ASP A 1 520 ? 18.078 6.828 3.547 1 97.75 520 ASP A CA 1
ATOM 3960 C C . ASP A 1 520 ? 16.938 7.059 4.531 1 97.75 520 ASP A C 1
ATOM 3962 O O . ASP A 1 520 ? 16.812 6.348 5.531 1 97.75 520 ASP A O 1
ATOM 3966 N N . LEU A 1 521 ? 16.156 8.039 4.164 1 98.25 521 LEU A N 1
ATOM 3967 C CA . LEU A 1 521 ? 15.016 8.359 5.012 1 98.25 521 LEU A CA 1
ATOM 3968 C C . LEU A 1 521 ? 14.055 7.18 5.102 1 98.25 521 LEU A C 1
ATOM 3970 O O . LEU A 1 521 ? 13.648 6.785 6.195 1 98.25 521 LEU A O 1
ATOM 3974 N N . GLY A 1 522 ? 13.664 6.633 3.953 1 98.31 522 GLY A N 1
ATOM 3975 C CA . GLY A 1 522 ? 12.734 5.512 3.932 1 98.31 522 GLY A CA 1
ATOM 3976 C C . GLY A 1 522 ? 13.227 4.316 4.723 1 98.31 522 GLY A C 1
ATOM 3977 O O . GLY A 1 522 ? 12.461 3.707 5.477 1 98.31 522 GLY A O 1
ATOM 3978 N N . PHE A 1 523 ? 14.492 3.984 4.594 1 97.69 523 PHE A N 1
ATOM 3979 C CA . PHE A 1 523 ? 15.062 2.852 5.316 1 97.69 523 PHE A CA 1
ATOM 3980 C C . PHE A 1 523 ? 15.062 3.109 6.816 1 97.69 523 PHE A C 1
ATOM 3982 O O . PHE A 1 523 ? 14.805 2.199 7.609 1 97.69 523 PHE A O 1
ATOM 3989 N N . ARG A 1 524 ? 15.336 4.312 7.23 1 97.75 524 ARG A N 1
ATOM 3990 C CA . ARG A 1 524 ? 15.297 4.66 8.648 1 97.75 524 ARG A CA 1
ATOM 3991 C C . ARG A 1 524 ? 13.883 4.566 9.195 1 97.75 524 ARG A C 1
ATOM 3993 O O . ARG A 1 524 ? 13.68 4.148 10.344 1 97.75 524 ARG A O 1
ATOM 4000 N N . PHE A 1 525 ? 12.906 5.051 8.391 1 98.5 525 PHE A N 1
ATOM 4001 C CA . PHE A 1 525 ? 11.516 4.922 8.797 1 98.5 525 PHE A CA 1
ATOM 4002 C C . PHE A 1 525 ? 11.164 3.467 9.086 1 98.5 525 PHE A C 1
ATOM 4004 O O . PHE A 1 525 ? 10.539 3.166 10.109 1 98.5 525 PHE A O 1
ATOM 4011 N N . ASN A 1 526 ? 11.633 2.588 8.219 1 98.06 526 ASN A N 1
ATOM 4012 C CA . ASN A 1 526 ? 11.352 1.168 8.406 1 98.06 526 ASN A CA 1
ATOM 4013 C C . ASN A 1 526 ? 11.969 0.638 9.695 1 98.06 526 ASN A C 1
ATOM 4015 O O . ASN A 1 526 ? 11.359 -0.176 10.391 1 98.06 526 ASN A O 1
ATOM 4019 N N . GLN A 1 527 ? 13.141 1.134 10.086 1 96.56 527 GLN A N 1
ATOM 4020 C CA . GLN A 1 527 ? 13.781 0.727 11.328 1 96.56 527 GLN A CA 1
ATOM 4021 C C . GLN A 1 527 ? 12.992 1.221 12.539 1 96.56 527 GLN A C 1
ATOM 4023 O O . GLN A 1 527 ? 13.039 0.604 13.609 1 96.56 527 GLN A O 1
ATOM 4028 N N . ARG A 1 528 ? 12.297 2.277 12.273 1 98.12 528 ARG A N 1
ATOM 4029 C CA . ARG A 1 528 ? 11.594 2.914 13.383 1 98.12 528 ARG A CA 1
ATOM 4030 C C . ARG A 1 528 ? 10.125 2.512 13.406 1 98.12 528 ARG A C 1
ATOM 4032 O O . ARG A 1 528 ? 9.312 3.131 14.094 1 98.12 528 ARG A O 1
ATOM 4039 N N . GLY A 1 529 ? 9.727 1.589 12.625 1 97.69 529 GLY A N 1
ATOM 4040 C CA . GLY A 1 529 ? 8.406 0.979 12.719 1 97.69 529 GLY A CA 1
ATOM 4041 C C . GLY A 1 529 ? 7.402 1.581 11.758 1 97.69 529 GLY A C 1
ATOM 4042 O O . GLY A 1 529 ? 6.215 1.255 11.812 1 97.69 529 GLY A O 1
ATOM 4043 N N . VAL A 1 530 ? 7.766 2.51 10.898 1 98.69 530 VAL A N 1
ATOM 4044 C CA . VAL A 1 530 ? 6.914 3.051 9.844 1 98.69 530 VAL A CA 1
ATOM 4045 C C . VAL A 1 530 ? 7.195 2.33 8.531 1 98.69 530 VAL A C 1
ATOM 4047 O O . VAL A 1 530 ? 8.32 2.373 8.016 1 98.69 530 VAL A O 1
ATOM 4050 N N . ALA A 1 531 ? 6.195 1.714 7.926 1 98.56 531 ALA A N 1
ATOM 4051 C CA . ALA A 1 531 ? 6.379 0.849 6.762 1 98.56 531 ALA A CA 1
ATOM 4052 C C . ALA A 1 531 ? 6.438 1.666 5.477 1 98.56 531 ALA A C 1
ATOM 4054 O O . ALA A 1 531 ? 5.535 1.578 4.637 1 98.56 531 ALA A O 1
ATOM 4055 N N . ALA A 1 532 ? 7.559 2.332 5.312 1 98.75 532 ALA A N 1
ATOM 4056 C CA . ALA A 1 532 ? 7.758 3.1 4.086 1 98.75 532 ALA A CA 1
ATOM 4057 C C . ALA A 1 532 ? 7.938 2.178 2.885 1 98.75 532 ALA A C 1
ATOM 4059 O O . ALA A 1 532 ? 8.586 1.136 2.984 1 98.75 532 ALA A O 1
ATOM 4060 N N . ILE A 1 533 ? 7.363 2.514 1.764 1 98.44 533 ILE A N 1
ATOM 4061 C CA . ILE A 1 533 ? 7.406 1.698 0.555 1 98.44 533 ILE A CA 1
ATOM 4062 C C . ILE A 1 533 ? 8.781 1.812 -0.097 1 98.44 533 ILE A C 1
ATOM 4064 O O . ILE A 1 533 ? 9.492 2.795 0.115 1 98.44 533 ILE A O 1
ATOM 4068 N N . ALA A 1 534 ? 9.195 0.797 -0.845 1 98.31 534 ALA A N 1
ATOM 4069 C CA . ALA A 1 534 ? 10.398 0.876 -1.671 1 98.31 534 ALA A CA 1
ATOM 4070 C C . ALA A 1 534 ? 10.172 1.77 -2.887 1 98.31 534 ALA A C 1
ATOM 4072 O O . ALA A 1 534 ? 9.148 1.66 -3.562 1 98.31 534 ALA A O 1
ATOM 4073 N N . LEU A 1 535 ? 11.148 2.613 -3.182 1 97.44 535 LEU A N 1
ATOM 4074 C CA . LEU A 1 535 ? 11.023 3.5 -4.336 1 97.44 535 LEU A CA 1
ATOM 4075 C C . LEU A 1 535 ? 11.641 2.863 -5.574 1 97.44 535 LEU A C 1
ATOM 4077 O O . LEU A 1 535 ? 11.312 3.248 -6.703 1 97.44 535 LEU A O 1
ATOM 4081 N N . GLN A 1 536 ? 12.602 1.964 -5.352 1 97.94 536 GLN A N 1
ATOM 4082 C CA . GLN A 1 536 ? 13.367 1.266 -6.379 1 97.94 536 GLN A CA 1
ATOM 4083 C C . GLN A 1 536 ? 13.789 -0.12 -5.898 1 97.94 536 GLN A C 1
ATOM 4085 O O . GLN A 1 536 ? 13.656 -0.444 -4.719 1 97.94 536 GLN A O 1
ATOM 4090 N N . PRO A 1 537 ? 14.242 -0.968 -6.863 1 98.5 537 PRO A N 1
ATOM 4091 C CA . PRO A 1 537 ? 14.961 -2.154 -6.387 1 98.5 537 PRO A CA 1
ATOM 4092 C C . PRO A 1 537 ? 16.109 -1.811 -5.441 1 98.5 537 PRO A C 1
ATOM 4094 O O . PRO A 1 537 ? 16.75 -0.772 -5.602 1 98.5 537 PRO A O 1
ATOM 4097 N N . LEU A 1 538 ? 16.297 -2.662 -4.488 1 98.38 538 LEU A N 1
ATOM 4098 C CA . LEU A 1 538 ? 17.359 -2.398 -3.521 1 98.38 538 LEU A CA 1
ATOM 4099 C C . LEU A 1 538 ? 18.703 -2.229 -4.223 1 98.38 538 LEU A C 1
ATOM 4101 O O . LEU A 1 538 ? 19.547 -1.427 -3.791 1 98.38 538 LEU A O 1
ATOM 4105 N N . TRP A 1 539 ? 18.969 -2.881 -5.359 1 98.38 539 TRP A N 1
ATOM 4106 C CA . TRP A 1 539 ? 20.188 -2.738 -6.145 1 98.38 539 TRP A CA 1
ATOM 4107 C C . TRP A 1 539 ? 20.438 -1.277 -6.5 1 98.38 539 TRP A C 1
ATOM 4109 O O . TRP A 1 539 ? 21.562 -0.787 -6.383 1 98.38 539 TRP A O 1
ATOM 4119 N N . CYS A 1 540 ? 19.422 -0.609 -6.875 1 98.06 540 CYS A N 1
ATOM 4120 C CA . CYS A 1 540 ? 19.5 0.793 -7.266 1 98.06 540 CYS A CA 1
ATOM 4121 C C . CYS A 1 540 ? 19.766 1.684 -6.059 1 98.06 540 CYS A C 1
ATOM 4123 O O . CYS A 1 540 ? 20.578 2.6 -6.121 1 98.06 540 CYS A O 1
ATOM 4125 N N . ALA A 1 541 ? 19.047 1.397 -4.957 1 97.5 541 ALA A N 1
ATOM 4126 C CA . ALA A 1 541 ? 19.219 2.186 -3.738 1 97.5 541 ALA A CA 1
ATOM 4127 C C . ALA A 1 541 ? 20.672 2.111 -3.234 1 97.5 541 ALA A C 1
ATOM 4129 O O . ALA A 1 541 ? 21.172 3.064 -2.637 1 97.5 541 ALA A O 1
ATOM 4130 N N . LEU A 1 542 ? 21.344 0.985 -3.543 1 97.25 542 LEU A N 1
ATOM 4131 C CA . LEU A 1 542 ? 22.703 0.785 -3.084 1 97.25 542 LEU A CA 1
ATOM 4132 C C . LEU A 1 542 ? 23.703 1.399 -4.062 1 97.25 542 LEU A C 1
ATOM 4134 O O . LEU A 1 542 ? 24.906 1.413 -3.799 1 97.25 542 LEU A O 1
ATOM 4138 N N . ARG A 1 543 ? 23.25 1.865 -5.172 1 96.56 543 ARG A N 1
ATOM 4139 C CA . ARG A 1 543 ? 24.094 2.402 -6.23 1 96.56 543 ARG A CA 1
ATOM 4140 C C . ARG A 1 543 ? 23.531 3.717 -6.77 1 96.56 543 ARG A C 1
ATOM 4142 O O . ARG A 1 543 ? 23.109 3.789 -7.922 1 96.56 543 ARG A O 1
ATOM 4149 N N . PRO A 1 544 ? 23.641 4.766 -5.938 1 95.31 544 PRO A N 1
ATOM 4150 C CA . PRO A 1 544 ? 23.062 6.051 -6.34 1 95.31 544 PRO A CA 1
ATOM 4151 C C . PRO A 1 544 ? 23.469 6.457 -7.758 1 95.31 544 PRO A C 1
ATOM 4153 O O . PRO A 1 544 ? 24.641 6.398 -8.117 1 95.31 544 PRO A O 1
ATOM 4156 N N . GLY A 1 545 ? 22.438 6.785 -8.547 1 94.12 545 GLY A N 1
ATOM 4157 C CA . GLY A 1 545 ? 22.656 7.293 -9.891 1 94.12 545 GLY A CA 1
ATOM 4158 C C . GLY A 1 545 ? 22.641 6.207 -10.945 1 94.12 545 GLY A C 1
ATOM 4159 O O . GLY A 1 545 ? 22.438 6.488 -12.133 1 94.12 545 GLY A O 1
ATOM 4160 N N . SER A 1 5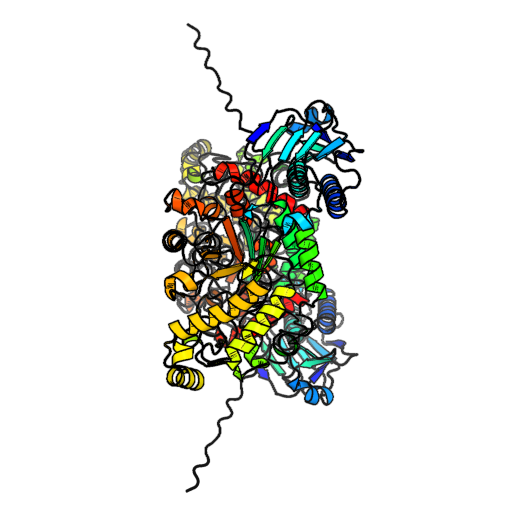46 ? 22.797 4.898 -10.586 1 95.81 546 SER A N 1
ATOM 4161 C CA . SER A 1 546 ? 22.953 3.807 -11.539 1 95.81 546 SER A CA 1
ATOM 4162 C C . SER A 1 546 ? 21.641 3.479 -12.234 1 95.81 546 SER A C 1
ATOM 4164 O O . SER A 1 546 ? 21.641 2.881 -13.312 1 95.81 546 SER A O 1
ATOM 4166 N N . CYS A 1 547 ? 20.516 3.842 -11.609 1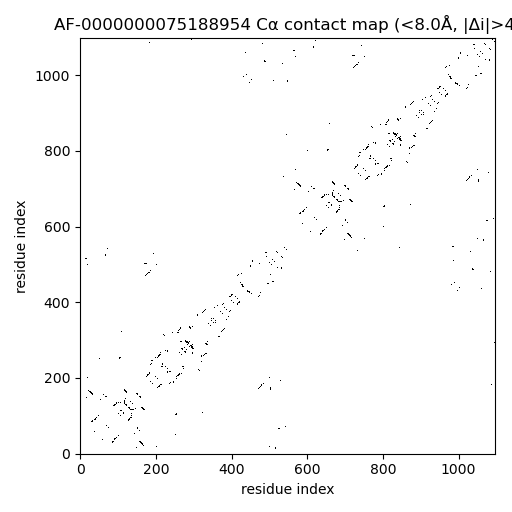 96.44 547 CYS A N 1
ATOM 4167 C CA . CYS A 1 547 ? 19.219 3.523 -12.18 1 96.44 547 CYS A CA 1
ATOM 4168 C C . CYS A 1 547 ? 18.5 4.785 -12.641 1 96.44 547 CYS A C 1
ATOM 4170 O O . CYS A 1 547 ? 17.266 4.84 -12.633 1 96.44 547 CYS A O 1
ATOM 4172 N N . ASP A 1 548 ? 19.203 5.828 -12.922 1 93.25 548 ASP A N 1
ATOM 4173 C CA . ASP A 1 548 ? 18.594 7.039 -13.461 1 93.25 548 ASP A CA 1
ATOM 4174 C C . ASP A 1 548 ? 18.172 6.848 -14.922 1 93.25 548 ASP A C 1
ATOM 4176 O O . ASP A 1 548 ? 18.719 5.98 -15.617 1 93.25 548 ASP A O 1
ATOM 4180 N N . ALA A 1 549 ? 17.203 7.543 -15.336 1 88.62 549 ALA A N 1
ATOM 4181 C CA . ALA A 1 549 ? 16.703 7.457 -16.703 1 88.62 549 ALA A CA 1
ATOM 4182 C C . ALA A 1 549 ? 17.719 8.016 -17.703 1 88.62 549 ALA A C 1
ATOM 4184 O O . ALA A 1 549 ? 18.516 8.875 -17.359 1 88.62 549 ALA A O 1
ATOM 4185 N N . MET B 1 1 ? -63.844 -5.43 -9.867 1 27.84 1 MET B N 1
ATOM 4186 C CA . MET B 1 1 ? -62.656 -6.02 -10.438 1 27.84 1 MET B CA 1
ATOM 4187 C C . MET B 1 1 ? -61.406 -5.512 -9.711 1 27.84 1 MET B C 1
ATOM 4189 O O . MET B 1 1 ? -61 -4.359 -9.883 1 27.84 1 MET B O 1
ATOM 4193 N N . PHE B 1 2 ? -61.094 -6.004 -8.461 1 35.88 2 PHE B N 1
ATOM 4194 C CA . PHE B 1 2 ? -60.094 -5.676 -7.457 1 35.88 2 PHE B CA 1
ATOM 4195 C C . PHE B 1 2 ? -58.719 -6.051 -7.945 1 35.88 2 PHE B C 1
ATOM 4197 O O . PHE B 1 2 ? -58.438 -7.223 -8.227 1 35.88 2 PHE B O 1
ATOM 4204 N N . TYR B 1 3 ? -58.031 -5.102 -8.633 1 30.61 3 TYR B N 1
ATOM 4205 C CA . TYR B 1 3 ? -56.625 -5.227 -9.062 1 30.61 3 TYR B CA 1
ATOM 4206 C C . TYR B 1 3 ? -55.719 -5.449 -7.867 1 30.61 3 TYR B C 1
ATOM 4208 O O . TYR B 1 3 ? -55.562 -4.57 -7.016 1 30.61 3 TYR B O 1
ATOM 4216 N N . CYS B 1 4 ? -55.562 -6.711 -7.441 1 31.38 4 CYS B N 1
ATOM 4217 C CA . CYS B 1 4 ? -54.562 -7.086 -6.461 1 31.38 4 CYS B CA 1
ATOM 4218 C C . CYS B 1 4 ? -53.156 -6.773 -6.973 1 31.38 4 CYS B C 1
ATOM 4220 O O . CYS B 1 4 ? -52.719 -7.363 -7.957 1 31.38 4 CYS B O 1
ATOM 4222 N N . LEU B 1 5 ? -52.656 -5.59 -6.613 1 34.5 5 LEU B N 1
ATOM 4223 C CA . LEU B 1 5 ? -51.281 -5.188 -6.836 1 34.5 5 LEU B CA 1
ATOM 4224 C C . LEU B 1 5 ? -50.312 -6.176 -6.188 1 34.5 5 LEU B C 1
ATOM 4226 O O . LEU B 1 5 ? -50.281 -6.324 -4.965 1 34.5 5 LEU B O 1
ATOM 4230 N N . SER B 1 6 ? -49.875 -7.215 -6.934 1 34.59 6 SER B N 1
ATOM 4231 C CA . SER B 1 6 ? -48.812 -8.125 -6.535 1 34.59 6 SER B CA 1
ATOM 4232 C C . SER B 1 6 ? -47.562 -7.355 -6.148 1 34.59 6 SER B C 1
ATOM 4234 O O . SER B 1 6 ? -47 -6.605 -6.957 1 34.59 6 SER B O 1
ATOM 4236 N N . LEU B 1 7 ? -47.375 -7.066 -4.902 1 32.53 7 LEU B N 1
ATOM 4237 C CA . LEU B 1 7 ? -46.125 -6.59 -4.371 1 32.53 7 LEU B CA 1
ATOM 4238 C C . LEU B 1 7 ? -45 -7.59 -4.656 1 32.53 7 LEU B C 1
ATOM 4240 O O . LEU B 1 7 ? -45 -8.703 -4.121 1 32.53 7 LEU B O 1
ATOM 4244 N N . LEU B 1 8 ? -44.469 -7.484 -5.855 1 30.61 8 LEU B N 1
ATOM 4245 C CA . LEU B 1 8 ? -43.219 -8.211 -6.066 1 30.61 8 LEU B CA 1
ATOM 4246 C C . LEU B 1 8 ? -42.188 -7.836 -5.004 1 30.61 8 LEU B C 1
ATOM 4248 O O . LEU B 1 8 ? -41.688 -6.711 -4.992 1 30.61 8 LEU B O 1
ATOM 4252 N N . LEU B 1 9 ? -42.219 -8.539 -3.908 1 32.25 9 LEU B N 1
ATOM 4253 C CA . LEU B 1 9 ? -41.094 -8.477 -2.98 1 32.25 9 LEU B CA 1
ATOM 4254 C C . LEU B 1 9 ? -39.75 -8.758 -3.697 1 32.25 9 LEU B C 1
ATOM 4256 O O . LEU B 1 9 ? -39.562 -9.859 -4.215 1 32.25 9 LEU B O 1
ATOM 4260 N N . PHE B 1 10 ? -39.219 -7.68 -4.234 1 31.69 10 PHE B N 1
ATOM 4261 C CA . PHE B 1 10 ? -37.781 -7.832 -4.562 1 31.69 10 PHE B CA 1
ATOM 4262 C C . PHE B 1 10 ? -37.031 -8.508 -3.424 1 31.69 10 PHE B C 1
ATOM 4264 O O . PHE B 1 10 ? -36.844 -7.918 -2.359 1 31.69 10 PHE B O 1
ATOM 4271 N N . ALA B 1 11 ? -37.156 -9.781 -3.365 1 33.66 11 ALA B N 1
ATOM 4272 C CA . ALA B 1 11 ? -36.25 -10.523 -2.512 1 33.66 11 ALA B CA 1
ATOM 4273 C C . ALA B 1 11 ? -34.812 -10.125 -2.781 1 33.66 11 ALA B C 1
ATOM 4275 O O . ALA B 1 11 ? -34.312 -10.297 -3.896 1 33.66 11 ALA B O 1
ATOM 4276 N N . ALA B 1 12 ? -34.312 -9.273 -2.031 1 38.25 12 ALA B N 1
ATOM 4277 C CA . ALA B 1 12 ? -32.875 -9.023 -2.035 1 38.25 12 ALA B CA 1
ATOM 4278 C C . ALA B 1 12 ? -32.094 -10.328 -2.148 1 38.25 12 ALA B C 1
ATOM 4280 O O . ALA B 1 12 ? -32.188 -11.188 -1.266 1 38.25 12 ALA B O 1
ATOM 4281 N N . SER B 1 13 ? -31.859 -10.867 -3.24 1 40.94 13 SER B N 1
ATOM 4282 C CA . SER B 1 13 ? -30.891 -11.945 -3.361 1 40.94 13 SER B CA 1
ATOM 4283 C C . SER B 1 13 ? -29.734 -11.766 -2.375 1 40.94 13 SER B C 1
ATOM 4285 O O . SER B 1 13 ? -29.016 -10.766 -2.424 1 40.94 13 SER B O 1
ATOM 4287 N N . HIS B 1 14 ? -29.875 -12.266 -1.162 1 49.59 14 HIS B N 1
ATOM 4288 C CA . HIS B 1 14 ? -28.859 -12.312 -0.124 1 49.59 14 HIS B CA 1
ATOM 4289 C C . HIS B 1 14 ? -27.5 -12.727 -0.701 1 49.59 14 HIS B C 1
ATOM 4291 O O . HIS B 1 14 ? -27.422 -13.703 -1.449 1 49.59 14 HIS B O 1
ATOM 4297 N N . VAL B 1 15 ? -26.625 -11.781 -0.864 1 51.97 15 VAL B N 1
ATOM 4298 C CA . VAL B 1 15 ? -25.266 -12.016 -1.352 1 51.97 15 VAL B CA 1
ATOM 4299 C C . VAL B 1 15 ? -24.547 -12.984 -0.423 1 51.97 15 VAL B C 1
ATOM 4301 O O . VAL B 1 15 ? -24.344 -12.695 0.756 1 51.97 15 VAL B O 1
ATOM 4304 N N . THR B 1 16 ? -24.453 -14.305 -0.836 1 62.81 16 THR B N 1
ATOM 4305 C CA . THR B 1 16 ? -23.641 -15.297 -0.132 1 62.81 16 THR B CA 1
ATOM 4306 C C . THR B 1 16 ? -22.172 -14.891 -0.127 1 62.81 16 THR B C 1
ATOM 4308 O O . THR B 1 16 ? -21.609 -14.578 -1.177 1 62.81 16 THR B O 1
ATOM 4311 N N . ALA B 1 17 ? -21.484 -14.719 1.026 1 82.75 17 ALA B N 1
ATOM 4312 C CA . ALA B 1 17 ? -20.141 -14.25 1.382 1 82.75 17 ALA B CA 1
ATOM 4313 C C . ALA B 1 17 ? -19.062 -15.195 0.844 1 82.75 17 ALA B C 1
ATOM 4315 O O . ALA B 1 17 ? -18.062 -15.438 1.507 1 82.75 17 ALA B O 1
ATOM 4316 N N . LEU B 1 18 ? -19.328 -15.797 -0.346 1 96.06 18 LEU B N 1
ATOM 4317 C CA . LEU B 1 18 ? -18.375 -16.812 -0.783 1 96.06 18 LEU B CA 1
ATOM 4318 C C . LEU B 1 18 ? -17.5 -16.297 -1.919 1 96.06 18 LEU B C 1
ATOM 4320 O O . LEU B 1 18 ? -18 -15.625 -2.83 1 96.06 18 LEU B O 1
ATOM 4324 N N . TRP B 1 19 ? -16.297 -16.547 -1.819 1 98.12 19 TRP B N 1
ATOM 4325 C CA . TRP B 1 19 ? -15.305 -16.281 -2.857 1 98.12 19 TRP B CA 1
ATOM 4326 C C . TRP B 1 19 ? -14.352 -17.453 -3.012 1 98.12 19 TRP B C 1
ATOM 4328 O O . TRP B 1 19 ? -13.711 -17.875 -2.045 1 98.12 19 TRP B O 1
ATOM 4338 N N . PRO B 1 20 ? -14.125 -18.047 -4.172 1 98.25 20 PRO B N 1
ATOM 4339 C CA . PRO B 1 20 ? -14.891 -17.766 -5.391 1 98.25 20 PRO B CA 1
ATOM 4340 C C . PRO B 1 20 ? -16.344 -18.219 -5.277 1 98.25 20 PRO B C 1
ATOM 4342 O O . PRO B 1 20 ? -16.672 -19.078 -4.453 1 98.25 20 PRO B O 1
ATOM 4345 N N . ILE B 1 21 ? -17.125 -17.625 -6.105 1 97.81 21 ILE B N 1
ATOM 4346 C CA . ILE B 1 21 ? -18.516 -18.047 -6.133 1 97.81 21 ILE B CA 1
ATOM 4347 C C . ILE B 1 21 ? -18.625 -19.469 -6.691 1 97.81 21 ILE B C 1
ATOM 4349 O O . ILE B 1 21 ? -17.969 -19.797 -7.691 1 97.81 21 ILE B O 1
ATOM 4353 N N . PRO B 1 22 ? -19.375 -20.375 -6.012 1 97.81 22 PRO B N 1
ATOM 4354 C CA . PRO B 1 22 ? -19.469 -21.766 -6.477 1 97.81 22 PRO B CA 1
ATOM 4355 C C . PRO B 1 22 ? -20.203 -21.891 -7.809 1 97.81 22 PRO B C 1
ATOM 4357 O O . PRO B 1 22 ? -20.969 -21 -8.18 1 97.81 22 PRO B O 1
ATOM 4360 N N . GLN B 1 23 ? -19.969 -22.984 -8.461 1 97.75 23 GLN B N 1
ATOM 4361 C CA . GLN B 1 23 ? -20.641 -23.266 -9.719 1 97.75 23 GLN B CA 1
ATOM 4362 C C . GLN B 1 23 ? -22.156 -23.344 -9.531 1 97.75 23 GLN B C 1
ATOM 4364 O O . GLN B 1 23 ? -22.922 -22.875 -10.375 1 97.75 23 GLN B O 1
ATOM 4369 N N . SER B 1 24 ? -22.531 -24 -8.461 1 97.5 24 SER B N 1
ATOM 4370 C CA . SER B 1 24 ? -23.938 -24.109 -8.078 1 97.5 24 SER B CA 1
ATOM 4371 C C . SER B 1 24 ? -24.125 -23.953 -6.574 1 97.5 24 SER B C 1
ATOM 4373 O O . SER B 1 24 ? -23.375 -24.547 -5.789 1 97.5 24 SER B O 1
ATOM 4375 N N . ILE B 1 25 ? -25.062 -23.125 -6.203 1 96.81 25 ILE B N 1
ATOM 4376 C CA . ILE B 1 25 ? -25.344 -22.891 -4.793 1 96.81 25 ILE B CA 1
ATOM 4377 C C . ILE B 1 25 ? -26.828 -22.625 -4.602 1 96.81 25 ILE B C 1
ATOM 4379 O O . ILE B 1 25 ? -27.453 -21.922 -5.398 1 96.81 25 ILE B O 1
ATOM 4383 N N . THR B 1 26 ? -27.438 -23.281 -3.678 1 96.44 26 THR B N 1
ATOM 4384 C CA . THR B 1 26 ? -28.766 -22.969 -3.182 1 96.44 26 THR B CA 1
ATOM 4385 C C . THR B 1 26 ? -28.734 -22.641 -1.692 1 96.44 26 THR B C 1
ATOM 4387 O O . THR B 1 26 ? -28 -23.266 -0.928 1 96.44 26 THR B O 1
ATOM 4390 N N . THR B 1 27 ? -29.422 -21.641 -1.337 1 95.56 27 THR B N 1
ATOM 4391 C CA . THR B 1 27 ? -29.438 -21.219 0.06 1 95.56 27 THR B CA 1
ATOM 4392 C C . THR B 1 27 ? -30.875 -21.094 0.57 1 95.56 27 THR B C 1
ATOM 4394 O O . THR B 1 27 ? -31.812 -20.938 -0.219 1 95.56 27 THR B O 1
ATOM 4397 N N . GLY B 1 28 ? -30.984 -21.266 1.897 1 94.88 28 GLY B N 1
ATOM 4398 C CA . GLY B 1 28 ? -32.219 -20.891 2.59 1 94.88 28 GLY B CA 1
ATOM 4399 C C . GLY B 1 28 ? -32.125 -19.531 3.264 1 94.88 28 GLY B C 1
ATOM 4400 O O . GLY B 1 28 ? -31.344 -18.672 2.848 1 94.88 28 GLY B O 1
ATOM 4401 N N . SER B 1 29 ? -33.094 -19.281 4.219 1 92.12 29 SER B N 1
ATOM 4402 C CA . SER B 1 29 ? -33.125 -18 4.934 1 92.12 29 SER B CA 1
ATOM 4403 C C . SER B 1 29 ? -33.156 -18.219 6.445 1 92.12 29 SER B C 1
ATOM 4405 O O . SER B 1 29 ? -33.5 -17.312 7.199 1 92.12 29 SER B O 1
ATOM 4407 N N . THR B 1 30 ? -32.75 -19.422 6.852 1 93.81 30 THR B N 1
ATOM 4408 C CA . THR B 1 30 ? -32.812 -19.75 8.273 1 93.81 30 THR B CA 1
ATOM 4409 C C . THR B 1 30 ? -31.438 -19.547 8.914 1 93.81 30 THR B C 1
ATOM 4411 O O . THR B 1 30 ? -30.406 -19.891 8.32 1 93.81 30 THR B O 1
ATOM 4414 N N . GLN B 1 31 ? -31.5 -19.062 10.141 1 95.62 31 GLN B N 1
ATOM 4415 C CA . GLN B 1 31 ? -30.266 -18.906 10.883 1 95.62 31 GLN B CA 1
ATOM 4416 C C . GLN B 1 31 ? -29.812 -20.234 11.484 1 95.62 31 GLN B C 1
ATOM 4418 O O . GLN B 1 31 ? -30.641 -21.047 11.898 1 95.62 31 GLN B O 1
ATOM 4423 N N . LEU B 1 32 ? -28.578 -20.438 11.461 1 97.31 32 LEU B N 1
ATOM 4424 C CA . LEU B 1 32 ? -27.938 -21.609 12.055 1 97.31 32 LEU B CA 1
ATOM 4425 C C . LEU B 1 32 ? -26.703 -21.203 12.867 1 97.31 32 LEU B C 1
ATOM 4427 O O . LEU B 1 32 ? -25.891 -20.406 12.406 1 97.31 32 LEU B O 1
ATOM 4431 N N . GLN B 1 33 ? -26.594 -21.656 14.117 1 97.81 33 GLN B N 1
ATOM 4432 C CA . GLN B 1 33 ? -25.438 -21.375 14.961 1 97.81 33 GLN B CA 1
ATOM 4433 C C . GLN B 1 33 ? -24.422 -22.516 14.898 1 97.81 33 GLN B C 1
ATOM 4435 O O . GLN B 1 33 ? -24.797 -23.672 14.727 1 97.81 33 GLN B O 1
ATOM 4440 N N . LEU B 1 34 ? -23.203 -22.141 14.977 1 97.38 34 LEU B N 1
ATOM 4441 C CA . LEU B 1 34 ? -22.188 -23.156 15.242 1 97.38 34 LEU B CA 1
ATOM 4442 C C . LEU B 1 34 ? -22.156 -23.516 16.734 1 97.38 34 LEU B C 1
ATOM 4444 O O . LEU B 1 34 ? -22.062 -22.641 17.578 1 97.38 34 LEU B O 1
ATOM 4448 N N . SER B 1 35 ? -22.203 -24.781 17.031 1 96.44 35 SER B N 1
ATOM 4449 C CA . SER B 1 35 ? -22.172 -25.234 18.422 1 96.44 35 SER B CA 1
ATOM 4450 C C . SER B 1 35 ? -20.844 -24.906 19.078 1 96.44 35 SER B C 1
ATOM 4452 O O . SER B 1 35 ? -19.781 -24.953 18.438 1 96.44 35 SER B O 1
ATOM 4454 N N . PRO B 1 36 ? -20.859 -24.578 20.375 1 93.19 36 PRO B N 1
ATOM 4455 C CA . PRO B 1 36 ? -19.594 -24.375 21.094 1 93.19 36 PRO B CA 1
ATOM 4456 C C . PRO B 1 36 ? -18.703 -25.625 21.062 1 93.19 36 PRO B C 1
ATOM 4458 O O . PRO B 1 36 ? -17.484 -25.516 21.234 1 93.19 36 PRO B O 1
ATOM 4461 N N . SER B 1 37 ? -19.344 -26.812 20.875 1 95.5 37 SER B N 1
ATOM 4462 C CA . SER B 1 37 ? -18.578 -28.062 20.828 1 95.5 37 SER B CA 1
ATOM 4463 C C . SER B 1 37 ? -18.453 -28.578 19.391 1 95.5 37 SER B C 1
ATOM 4465 O O . SER B 1 37 ? -18.312 -29.781 19.172 1 95.5 37 SER B O 1
ATOM 4467 N N . PHE B 1 38 ? -18.562 -27.688 18.453 1 97.75 38 PHE B N 1
ATOM 4468 C CA . PHE B 1 38 ? -18.484 -28.031 17.031 1 97.75 38 PHE B CA 1
ATOM 4469 C C . PHE B 1 38 ? -17.188 -28.797 16.75 1 97.75 38 PHE B C 1
ATOM 4471 O O . PHE B 1 38 ? -16.141 -28.469 17.281 1 97.75 38 PHE B O 1
ATOM 4478 N N . ASP B 1 39 ? -17.312 -29.859 15.953 1 98.19 39 ASP B N 1
ATOM 4479 C CA . ASP B 1 39 ? -16.125 -30.625 15.562 1 98.19 39 ASP B CA 1
ATOM 4480 C C . ASP B 1 39 ? -16.203 -31.016 14.086 1 98.19 39 ASP B C 1
ATOM 4482 O O . ASP B 1 39 ? -17.25 -30.906 13.453 1 98.19 39 ASP B O 1
ATOM 4486 N N . ILE B 1 40 ? -15.086 -31.359 13.5 1 98.75 40 ILE B N 1
ATOM 4487 C CA . ILE B 1 40 ? -14.969 -31.828 12.125 1 98.75 40 ILE B CA 1
ATOM 4488 C C . ILE B 1 40 ? -14.406 -33.25 12.102 1 98.75 40 ILE B C 1
ATOM 4490 O O . ILE B 1 40 ? -13.367 -33.531 12.703 1 98.75 40 ILE B O 1
ATOM 4494 N N . THR B 1 41 ? -15.086 -34.156 11.469 1 98.12 41 THR B N 1
ATOM 4495 C CA . THR B 1 41 ? -14.664 -35.562 11.375 1 98.12 41 THR B CA 1
ATOM 4496 C C . THR B 1 41 ? -14.422 -35.938 9.922 1 98.12 41 THR B C 1
ATOM 4498 O O . THR B 1 41 ? -14.844 -35.25 9.008 1 98.12 41 THR B O 1
ATOM 4501 N N . VAL B 1 42 ? -13.641 -37 9.711 1 98.31 42 VAL B N 1
ATOM 4502 C CA . VAL B 1 42 ? -13.336 -37.5 8.383 1 98.31 42 VAL B CA 1
ATOM 4503 C C . VAL B 1 42 ? -13.828 -38.938 8.25 1 98.31 42 VAL B C 1
ATOM 4505 O O . VAL B 1 42 ? -13.617 -39.781 9.148 1 98.31 42 VAL B O 1
ATOM 4508 N N . SER B 1 43 ? -14.547 -39.281 7.258 1 97.5 43 SER B N 1
ATOM 4509 C CA . SER B 1 43 ? -14.961 -40.656 6.93 1 97.5 43 SER B CA 1
ATOM 4510 C C . SER B 1 43 ? -14.484 -41.031 5.535 1 97.5 43 SER B C 1
ATOM 4512 O O . SER B 1 43 ? -14.289 -40.188 4.672 1 97.5 43 SER B O 1
ATOM 4514 N N . GLY B 1 44 ? -14.25 -42.281 5.316 1 96.44 44 GLY B N 1
ATOM 4515 C CA . GLY B 1 44 ? -13.828 -42.812 4.027 1 96.44 44 GLY B CA 1
ATOM 4516 C C . GLY B 1 44 ? -12.32 -42.906 3.891 1 96.44 44 GLY B C 1
ATOM 4517 O O . GLY B 1 44 ? -11.812 -43.344 2.859 1 96.44 44 GLY B O 1
ATOM 4518 N N . ILE B 1 45 ? -11.633 -42.469 4.898 1 95.81 45 ILE B N 1
ATOM 4519 C CA . ILE B 1 45 ? -10.18 -42.562 4.965 1 95.81 45 ILE B CA 1
ATOM 4520 C C . ILE B 1 45 ? -9.773 -43.219 6.285 1 95.81 45 ILE B C 1
ATOM 4522 O O . ILE B 1 45 ? -10.008 -42.656 7.359 1 95.81 45 ILE B O 1
ATOM 4526 N N . LYS B 1 46 ? -9.133 -44.375 6.32 1 90.88 46 LYS B N 1
ATOM 4527 C CA . LYS B 1 46 ? -8.75 -45.094 7.539 1 90.88 46 LYS B CA 1
ATOM 4528 C C . LYS B 1 46 ? -7.773 -44.25 8.367 1 90.88 46 LYS B C 1
ATOM 4530 O O . LYS B 1 46 ? -7.949 -44.094 9.578 1 90.88 46 LYS B O 1
ATOM 4535 N N . SER B 1 47 ? -6.773 -43.688 7.672 1 93.88 47 S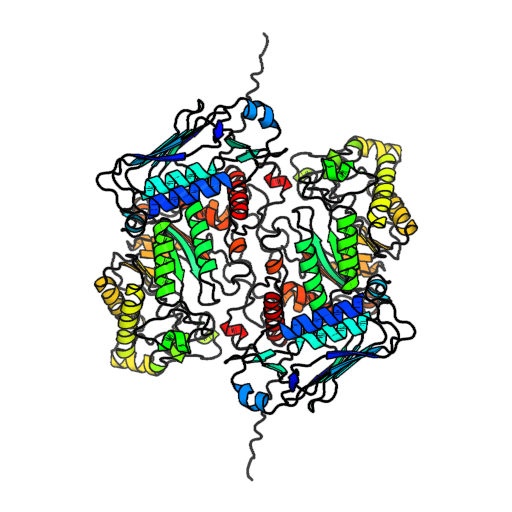ER B N 1
ATOM 4536 C CA . SER B 1 47 ? -5.789 -42.812 8.305 1 93.88 47 SER B CA 1
ATOM 4537 C C . SER B 1 47 ? -5.602 -41.531 7.508 1 93.88 47 SER B C 1
ATOM 4539 O O . SER B 1 47 ? -4.719 -41.438 6.648 1 93.88 47 SER B O 1
ATOM 4541 N N . PRO B 1 48 ? -6.383 -40.5 7.832 1 96.81 48 PRO B N 1
ATOM 4542 C CA . PRO B 1 48 ? -6.258 -39.25 7.082 1 96.81 48 PRO B CA 1
ATOM 4543 C C . PRO B 1 48 ? -4.832 -38.688 7.078 1 96.81 48 PRO B C 1
ATOM 4545 O O . PRO B 1 48 ? -4.137 -38.781 8.094 1 96.81 48 PRO B O 1
ATOM 4548 N N . PRO B 1 49 ? -4.406 -38.219 5.926 1 98.06 49 PRO B N 1
ATOM 4549 C CA . PRO B 1 49 ? -3.072 -37.594 5.867 1 98.06 49 PRO B CA 1
ATOM 4550 C C . PRO B 1 49 ? -2.908 -36.438 6.844 1 98.06 49 PRO B C 1
ATOM 4552 O O . PRO B 1 49 ? -3.885 -35.781 7.176 1 98.06 49 PRO B O 1
ATOM 4555 N N . SER B 1 50 ? -1.649 -36.188 7.293 1 98.31 50 SER B N 1
ATOM 4556 C CA . SER B 1 50 ? -1.357 -35.188 8.305 1 98.31 50 SER B CA 1
ATOM 4557 C C . SER B 1 50 ? -1.76 -33.812 7.828 1 98.31 50 SER B C 1
ATOM 4559 O O . SER B 1 50 ? -2.229 -32.969 8.617 1 98.31 50 SER B O 1
ATOM 4561 N N . ASP B 1 51 ? -1.514 -33.531 6.566 1 98.62 51 ASP B N 1
ATOM 4562 C CA . ASP B 1 51 ? -1.829 -32.188 6.078 1 98.62 51 ASP B CA 1
ATOM 4563 C C . ASP B 1 51 ? -3.338 -31.969 6.004 1 98.62 51 ASP B C 1
ATOM 4565 O O . ASP B 1 51 ? -3.814 -30.828 6.125 1 98.62 51 ASP B O 1
ATOM 4569 N N . LEU B 1 52 ? -4.164 -32.938 5.852 1 98.75 52 LEU B N 1
ATOM 4570 C CA . LEU B 1 52 ? -5.613 -32.812 5.973 1 98.75 52 LEU B CA 1
ATOM 4571 C C . LEU B 1 52 ? -6.012 -32.531 7.418 1 98.75 52 LEU B C 1
ATOM 4573 O O . LEU B 1 52 ? -6.871 -31.672 7.676 1 98.75 52 LEU B O 1
ATOM 4577 N N . LYS B 1 53 ? -5.391 -33.25 8.359 1 98.62 53 LYS B N 1
ATOM 4578 C CA . LYS B 1 53 ? -5.637 -33 9.773 1 98.62 53 LYS B CA 1
ATOM 4579 C C . LYS B 1 53 ? -5.281 -31.562 10.141 1 98.62 53 LYS B C 1
ATOM 4581 O O . LYS B 1 53 ? -6.012 -30.906 10.891 1 98.62 53 LYS B O 1
ATOM 4586 N N . ASP B 1 54 ? -4.168 -31.125 9.602 1 98.81 54 ASP B N 1
ATOM 4587 C CA . ASP B 1 54 ? -3.756 -29.75 9.844 1 98.81 54 ASP B CA 1
ATOM 4588 C C . ASP B 1 54 ? -4.766 -28.766 9.258 1 98.81 54 ASP B C 1
ATOM 4590 O O . ASP B 1 54 ? -5.051 -27.734 9.859 1 98.81 54 ASP B O 1
ATOM 4594 N N . ALA B 1 55 ? -5.266 -29.047 8.094 1 98.81 55 ALA B N 1
ATOM 4595 C CA . ALA B 1 55 ? -6.277 -28.203 7.461 1 98.81 55 ALA B CA 1
ATOM 4596 C C . ALA B 1 55 ? -7.531 -28.109 8.32 1 98.81 55 ALA B C 1
ATOM 4598 O O . ALA B 1 55 ? -8.141 -27.047 8.438 1 98.81 55 ALA B O 1
ATOM 4599 N N . ILE B 1 56 ? -7.945 -29.234 8.875 1 98.81 56 ILE B N 1
ATOM 4600 C CA . ILE B 1 56 ? -9.086 -29.281 9.781 1 98.81 56 ILE B CA 1
ATOM 4601 C C . ILE B 1 56 ? -8.82 -28.391 10.992 1 98.81 56 ILE B C 1
ATOM 4603 O O . ILE B 1 56 ? -9.672 -27.578 11.375 1 98.81 56 ILE B O 1
ATOM 4607 N N . SER B 1 57 ? -7.637 -28.516 11.547 1 98.69 57 SER B N 1
ATOM 4608 C CA . SER B 1 57 ? -7.254 -27.703 12.695 1 98.69 57 SER B CA 1
ATOM 4609 C C . SER B 1 57 ? -7.273 -26.219 12.367 1 98.69 57 SER B C 1
ATOM 4611 O O . SER B 1 57 ? -7.762 -25.406 13.156 1 98.69 57 SER B O 1
ATOM 4613 N N . ARG B 1 58 ? -6.715 -25.812 11.234 1 98.56 58 ARG B N 1
ATOM 4614 C CA . ARG B 1 58 ? -6.738 -24.422 10.805 1 98.56 58 ARG B CA 1
ATOM 4615 C C . ARG B 1 58 ? -8.164 -23.922 10.633 1 98.56 58 ARG B C 1
ATOM 4617 O O . ARG B 1 58 ? -8.484 -22.781 10.984 1 98.56 58 ARG B O 1
ATOM 4624 N N . THR B 1 59 ? -9 -24.734 10.047 1 98.56 59 THR B N 1
ATOM 4625 C CA . THR B 1 59 ? -10.398 -24.359 9.844 1 98.56 59 THR B CA 1
ATOM 4626 C C . THR B 1 59 ? -11.086 -24.094 11.18 1 98.56 59 THR B C 1
ATOM 4628 O O . THR B 1 59 ? -11.773 -23.094 11.336 1 98.56 59 THR B O 1
ATOM 4631 N N . LYS B 1 60 ? -10.891 -24.984 12.109 1 98.38 60 LYS B N 1
ATOM 4632 C CA . LYS B 1 60 ? -11.469 -24.797 13.438 1 98.38 60 LYS B CA 1
ATOM 4633 C C . LYS B 1 60 ? -10.953 -23.516 14.086 1 98.38 60 LYS B C 1
ATOM 4635 O O . LYS B 1 60 ? -11.703 -22.797 14.742 1 98.38 60 LYS B O 1
ATOM 4640 N N . HIS B 1 61 ? -9.695 -23.297 13.883 1 98 61 HIS B N 1
ATOM 4641 C CA . HIS B 1 61 ? -9.094 -22.062 14.398 1 98 61 HIS B CA 1
ATOM 4642 C C . HIS B 1 61 ? -9.773 -20.828 13.812 1 98 61 HIS B C 1
ATOM 4644 O O . HIS B 1 61 ? -10.102 -19.891 14.547 1 98 61 HIS B O 1
ATOM 4650 N N . TYR B 1 62 ? -9.992 -20.766 12.516 1 97.5 62 TYR B N 1
ATOM 4651 C CA . TYR B 1 62 ? -10.648 -19.641 11.859 1 97.5 62 TYR B CA 1
ATOM 4652 C C . TYR B 1 62 ? -12.078 -19.469 12.375 1 97.5 62 TYR B C 1
ATOM 4654 O O . TYR B 1 62 ? -12.508 -18.344 12.672 1 97.5 62 TYR B O 1
ATOM 4662 N N . LEU B 1 63 ? -12.789 -20.547 12.492 1 97.06 63 LEU B N 1
ATOM 4663 C CA . LEU B 1 63 ? -14.172 -20.516 12.938 1 97.06 63 LEU B CA 1
ATOM 4664 C C . LEU B 1 63 ? -14.273 -19.938 14.352 1 97.06 63 LEU B C 1
ATOM 4666 O O . LEU B 1 63 ? -15.242 -19.234 14.672 1 97.06 63 LEU B O 1
ATOM 4670 N N . THR B 1 64 ? -13.242 -20.188 15.125 1 95.69 64 THR B N 1
ATOM 4671 C CA . THR B 1 64 ? -13.227 -19.734 16.516 1 95.69 64 THR B CA 1
ATOM 4672 C C . THR B 1 64 ? -12.789 -18.281 16.609 1 95.69 64 THR B C 1
ATOM 4674 O O . THR B 1 64 ? -13.297 -17.531 17.438 1 95.69 64 THR B O 1
ATOM 4677 N N . ASN B 1 65 ? -11.938 -17.891 15.68 1 95.88 65 ASN B N 1
ATOM 4678 C CA . ASN B 1 65 ? -11.25 -16.625 15.922 1 95.88 65 ASN B CA 1
ATOM 4679 C C . ASN B 1 65 ? -11.727 -15.531 14.969 1 95.88 65 ASN B C 1
ATOM 4681 O O . ASN B 1 65 ? -11.547 -14.344 15.242 1 95.88 65 ASN B O 1
ATOM 4685 N N . ASP B 1 66 ? -12.273 -15.984 13.82 1 94.88 66 ASP B N 1
ATOM 4686 C CA . ASP B 1 66 ? -12.828 -14.969 12.938 1 94.88 66 ASP B CA 1
ATOM 4687 C C . ASP B 1 66 ? -14.016 -14.266 13.586 1 94.88 66 ASP B C 1
ATOM 4689 O O . ASP B 1 66 ? -14.938 -14.914 14.078 1 94.88 66 ASP B O 1
ATOM 4693 N N . LYS B 1 67 ? -14.039 -12.977 13.781 1 94.56 67 LYS B N 1
ATOM 4694 C CA . LYS B 1 67 ? -15.117 -12.219 14.406 1 94.56 67 LYS B CA 1
ATOM 4695 C C . LYS B 1 67 ? -15.758 -11.25 13.414 1 94.56 67 LYS B C 1
ATOM 4697 O O . LYS B 1 67 ? -16.062 -10.109 13.766 1 94.56 67 LYS B O 1
ATOM 4702 N N . LEU B 1 68 ? -15.867 -11.727 12.188 1 96.19 68 LEU B N 1
ATOM 4703 C CA . LEU B 1 68 ? -16.453 -10.867 11.164 1 96.19 68 LEU B CA 1
ATOM 4704 C C . LEU B 1 68 ? -17.953 -10.711 11.391 1 96.19 68 LEU B C 1
ATOM 4706 O O . LEU B 1 68 ? -18.688 -11.703 11.414 1 96.19 68 LEU B O 1
ATOM 4710 N N . GLN B 1 69 ? -18.406 -9.555 11.594 1 95.94 69 GLN B N 1
ATOM 4711 C CA . GLN B 1 69 ? -19.828 -9.25 11.609 1 95.94 69 GLN B CA 1
ATOM 4712 C C . GLN B 1 69 ? -20.359 -9.016 10.203 1 95.94 69 GLN B C 1
ATOM 4714 O O . GLN B 1 69 ? -19.609 -8.625 9.305 1 95.94 69 GLN B O 1
ATOM 4719 N N . ARG B 1 70 ? -21.609 -9.25 10 1 95.62 70 ARG B N 1
ATOM 4720 C CA . ARG B 1 70 ? -22.188 -9.023 8.68 1 95.62 70 ARG B CA 1
ATOM 4721 C C . ARG B 1 70 ? -21.938 -7.598 8.203 1 95.62 70 ARG B C 1
ATOM 4723 O O . ARG B 1 70 ? -22.016 -6.652 8.992 1 95.62 70 ARG B O 1
ATOM 4730 N N . LEU B 1 71 ? -21.625 -7.406 6.977 1 96.19 71 LEU B N 1
ATOM 4731 C CA . LEU B 1 71 ? -21.422 -6.09 6.387 1 96.19 71 LEU B CA 1
ATOM 4732 C C . LEU B 1 71 ? -22.734 -5.508 5.871 1 96.19 71 LEU B C 1
ATOM 4734 O O . LEU B 1 71 ? -22.906 -5.332 4.66 1 96.19 71 LEU B O 1
ATOM 4738 N N . VAL B 1 72 ? -23.562 -5.238 6.801 1 94.44 72 VAL B N 1
ATOM 4739 C CA . VAL B 1 72 ? -24.859 -4.582 6.598 1 94.44 72 VAL B CA 1
ATOM 4740 C C . VAL B 1 72 ? -25.062 -3.508 7.664 1 94.44 72 VAL B C 1
ATOM 4742 O O . VAL B 1 72 ? -24.328 -3.461 8.656 1 94.44 72 VAL B O 1
ATOM 4745 N N . GLU B 1 73 ? -26 -2.66 7.375 1 91.69 73 GLU B N 1
ATOM 4746 C CA . GLU B 1 73 ? -26.312 -1.679 8.406 1 91.69 73 GLU B CA 1
ATOM 4747 C C . GLU B 1 73 ? -26.688 -2.359 9.719 1 91.69 73 GLU B C 1
ATOM 4749 O O . GLU B 1 73 ? -27.438 -3.338 9.734 1 91.69 73 GLU B O 1
ATOM 4754 N N . GLY B 1 74 ? -26.125 -1.92 10.742 1 91.06 74 GLY B N 1
ATOM 4755 C CA . GLY B 1 74 ? -26.406 -2.508 12.039 1 91.06 74 GLY B CA 1
ATOM 4756 C C . GLY B 1 74 ? -25.562 -3.734 12.344 1 91.06 74 GLY B C 1
ATOM 4757 O O . GLY B 1 74 ? -25.641 -4.289 13.438 1 91.06 74 GLY B O 1
ATOM 4758 N N . ARG B 1 75 ? -24.844 -4.211 11.43 1 93.19 75 ARG B N 1
ATOM 4759 C CA . ARG B 1 75 ? -23.859 -5.277 11.594 1 93.19 75 ARG B CA 1
ATOM 4760 C C . ARG B 1 75 ? -24.531 -6.562 12.07 1 93.19 75 ARG B C 1
ATOM 4762 O O . ARG B 1 75 ? -23.984 -7.266 12.93 1 93.19 75 ARG B O 1
ATOM 4769 N N . GLY B 1 76 ? -25.781 -6.781 11.68 1 89.88 76 GLY B N 1
ATOM 4770 C CA . GLY B 1 76 ? -26.469 -8.023 11.984 1 89.88 76 GLY B CA 1
ATOM 4771 C C . GLY B 1 76 ? -27.359 -7.918 13.203 1 89.88 76 GLY B C 1
ATOM 4772 O O . GLY B 1 76 ? -27.922 -8.922 13.656 1 89.88 76 GLY B O 1
ATOM 4773 N N . ALA B 1 77 ? -27.531 -6.742 13.711 1 89.44 77 ALA B N 1
ATOM 4774 C CA . ALA B 1 77 ? -28.391 -6.566 14.875 1 89.44 77 ALA B CA 1
ATOM 4775 C C . ALA B 1 77 ? -29.812 -7.059 14.586 1 89.44 77 ALA B C 1
ATOM 4777 O O . ALA B 1 77 ? -30.484 -7.578 15.477 1 89.44 77 ALA B O 1
ATOM 4778 N N . SER B 1 78 ? -30.25 -6.961 13.383 1 89.81 78 SER B N 1
ATOM 4779 C CA . SER B 1 78 ? -31.594 -7.375 12.984 1 89.81 78 SER B CA 1
ATOM 4780 C C . SER B 1 78 ? -31.75 -8.891 13.047 1 89.81 78 SER B C 1
ATOM 4782 O O . SER B 1 78 ? -32.875 -9.406 13.023 1 89.81 78 SER B O 1
ATOM 4784 N N . ASP B 1 79 ? -30.625 -9.602 13.109 1 90.75 79 ASP B N 1
ATOM 4785 C CA . ASP B 1 79 ? -30.641 -11.062 13.125 1 90.75 79 ASP B CA 1
ATOM 4786 C C . ASP B 1 79 ? -30.734 -11.594 14.555 1 90.75 79 ASP B C 1
ATOM 4788 O O . ASP B 1 79 ? -30.891 -12.797 14.766 1 90.75 79 ASP B O 1
ATOM 4792 N N . ALA B 1 80 ? -30.688 -10.766 15.547 1 93.19 80 ALA B N 1
ATOM 4793 C CA . ALA B 1 80 ? -30.484 -11.156 16.938 1 93.19 80 ALA B CA 1
ATOM 4794 C C . ALA B 1 80 ? -31.547 -12.141 17.406 1 93.19 80 ALA B C 1
ATOM 4796 O O . ALA B 1 80 ? -31.234 -13.172 18 1 93.19 80 ALA B O 1
ATOM 4797 N N . GLN B 1 81 ? -32.812 -11.852 17.188 1 93.69 81 GLN B N 1
ATOM 4798 C CA . GLN B 1 81 ? -33.906 -12.711 17.641 1 93.69 81 GLN B CA 1
ATOM 4799 C C . GLN B 1 81 ? -33.844 -14.078 16.953 1 93.69 81 GLN B C 1
ATOM 4801 O O . GLN B 1 81 ? -34.031 -15.109 17.609 1 93.69 81 GLN B O 1
ATOM 4806 N N . ALA B 1 82 ? -33.594 -14.047 15.664 1 94.25 82 ALA B N 1
ATOM 4807 C CA . ALA B 1 82 ? -33.531 -15.297 14.906 1 94.25 82 ALA B CA 1
ATOM 4808 C C . ALA B 1 82 ? -32.344 -16.141 15.336 1 94.25 82 ALA B C 1
ATOM 4810 O O . ALA B 1 82 ? -32.438 -17.375 15.336 1 94.25 82 ALA B O 1
ATOM 4811 N N . ILE B 1 83 ? -31.25 -15.539 15.727 1 94.44 83 ILE B N 1
ATOM 4812 C CA . ILE B 1 83 ? -30.047 -16.219 16.172 1 94.44 83 ILE B CA 1
ATOM 4813 C C . ILE B 1 83 ? -30.312 -16.969 17.469 1 94.44 83 ILE B C 1
ATOM 4815 O O . ILE B 1 83 ? -29.891 -18.109 17.641 1 94.44 83 ILE B O 1
ATOM 4819 N N . LYS B 1 84 ? -31 -16.344 18.391 1 91.81 84 LYS B N 1
ATOM 4820 C CA . LYS B 1 84 ? -31.297 -16.938 19.688 1 91.81 84 LYS B CA 1
ATOM 4821 C C . LYS B 1 84 ? -32.094 -18.219 19.547 1 91.81 84 LYS B C 1
ATOM 4823 O O . LYS B 1 84 ? -31.906 -19.172 20.328 1 91.81 84 LYS B O 1
ATOM 4828 N N . GLY B 1 85 ? -32.938 -18.312 18.609 1 92.88 85 GLY B N 1
ATOM 4829 C CA . GLY B 1 85 ? -33.781 -19.484 18.438 1 92.88 85 GLY B CA 1
ATOM 4830 C C . GLY B 1 85 ? -33.25 -20.453 17.391 1 92.88 85 GLY B C 1
ATOM 4831 O O . GLY B 1 85 ? -33.906 -21.469 17.094 1 92.88 85 GLY B O 1
ATOM 4832 N N . ALA B 1 86 ? -32.125 -20.219 16.875 1 96.56 86 ALA B N 1
ATOM 4833 C CA . ALA B 1 86 ? -31.594 -21 15.758 1 96.56 86 ALA B CA 1
ATOM 4834 C C . ALA B 1 86 ? -31.062 -22.344 16.234 1 96.56 86 ALA B C 1
ATOM 4836 O O . ALA B 1 86 ? -30.625 -22.484 17.391 1 96.56 86 ALA B O 1
ATOM 4837 N N . SER B 1 87 ? -31.125 -23.375 15.367 1 97.44 87 SER B N 1
ATOM 4838 C CA . SER B 1 87 ? -30.516 -24.672 15.633 1 97.44 87 SER B CA 1
ATOM 4839 C C . SER B 1 87 ? -29 -24.578 15.68 1 97.44 87 SER B C 1
ATOM 4841 O O . SER B 1 87 ? -28.422 -23.578 15.219 1 97.44 87 SER B O 1
ATOM 4843 N N . HIS B 1 88 ? -28.359 -25.562 16.328 1 97.88 88 HIS B N 1
ATOM 4844 C CA . HIS B 1 88 ? -26.922 -25.609 16.469 1 97.88 88 HIS B CA 1
ATOM 4845 C C . HIS B 1 88 ? -26.312 -26.719 15.617 1 97.88 88 HIS B C 1
ATOM 4847 O O . HIS B 1 88 ? -26.766 -27.859 15.656 1 97.88 88 HIS B O 1
ATOM 4853 N N . LEU B 1 89 ? -25.375 -26.312 14.797 1 98.25 89 LEU B N 1
ATOM 4854 C CA . LEU B 1 89 ? -24.609 -27.312 14.055 1 98.25 89 LEU B CA 1
ATOM 4855 C C . LEU B 1 89 ? -23.453 -27.844 14.898 1 98.25 89 LEU B C 1
ATOM 4857 O O . LEU B 1 89 ? -22.547 -27.109 15.258 1 98.25 89 LEU B O 1
ATOM 4861 N N . ALA B 1 90 ? -23.406 -29.156 15.094 1 97.69 90 ALA B N 1
ATOM 4862 C CA . ALA B 1 90 ? -22.438 -29.719 16.016 1 97.69 90 ALA B CA 1
ATOM 4863 C C . ALA B 1 90 ? -21.266 -30.344 15.25 1 97.69 90 ALA B C 1
ATOM 4865 O O . ALA B 1 90 ? -20.172 -30.516 15.812 1 97.69 90 ALA B O 1
ATOM 4866 N N . LYS B 1 91 ? -21.594 -30.609 13.969 1 98.19 91 LYS B N 1
ATOM 4867 C CA . LYS B 1 91 ? -20.562 -31.406 13.312 1 98.19 91 LYS B CA 1
ATOM 4868 C C . LYS B 1 91 ? -20.562 -31.172 11.805 1 98.19 91 LYS B C 1
ATOM 4870 O O . LYS B 1 91 ? -21.625 -31.062 11.188 1 98.19 91 LYS B O 1
ATOM 4875 N N . LEU B 1 92 ? -19.391 -31.109 11.234 1 98.81 92 LEU B N 1
ATOM 4876 C CA . LEU B 1 92 ? -19.125 -31.219 9.805 1 98.81 92 LEU B CA 1
ATOM 4877 C C . LEU B 1 92 ? -18.422 -32.531 9.484 1 98.81 92 LEU B C 1
ATOM 4879 O O . LEU B 1 92 ? -17.375 -32.844 10.055 1 98.81 92 LEU B O 1
ATOM 4883 N N . ASN B 1 93 ? -18.984 -33.375 8.633 1 98.75 93 ASN B N 1
ATOM 4884 C CA . ASN B 1 93 ? -18.359 -34.594 8.188 1 98.75 93 ASN B CA 1
ATOM 4885 C C . ASN B 1 93 ? -17.703 -34.438 6.824 1 98.75 93 ASN B C 1
ATOM 4887 O O . ASN B 1 93 ? -18.359 -34.094 5.84 1 98.75 93 ASN B O 1
ATOM 4891 N N . LEU B 1 94 ? -16.422 -34.625 6.809 1 98.88 94 LEU B N 1
ATOM 4892 C CA . LEU B 1 94 ? -15.711 -34.75 5.535 1 98.88 94 LEU B CA 1
ATOM 4893 C C . LEU B 1 94 ? -15.797 -36.188 5.016 1 98.88 94 LEU B C 1
ATOM 4895 O O . LEU B 1 94 ? -15.266 -37.125 5.641 1 98.88 94 LEU B O 1
ATOM 4899 N N . VAL B 1 95 ? -16.391 -36.344 3.848 1 98.75 95 VAL B N 1
ATOM 4900 C CA . VAL B 1 95 ? -16.609 -37.688 3.285 1 98.75 95 VAL B CA 1
ATOM 4901 C C . VAL B 1 95 ? -15.758 -37.875 2.035 1 98.75 95 VAL B C 1
ATOM 4903 O O . VAL B 1 95 ? -16.016 -37.25 0.997 1 98.75 95 VAL B O 1
ATOM 4906 N N . PHE B 1 96 ? -14.789 -38.719 2.184 1 98.5 96 PHE B N 1
ATOM 4907 C CA . PHE B 1 96 ? -13.922 -39.062 1.058 1 98.5 96 PHE B CA 1
ATOM 4908 C C . PHE B 1 96 ? -14.508 -40.219 0.261 1 98.5 96 PHE B C 1
ATOM 4910 O O . PHE B 1 96 ? -14.734 -41.281 0.808 1 98.5 96 PHE B O 1
ATOM 4917 N N . GLN B 1 97 ? -14.656 -40.031 -1.044 1 97.62 97 GLN B N 1
ATOM 4918 C CA . GLN B 1 97 ? -15.289 -41.062 -1.875 1 97.62 97 GLN B CA 1
ATOM 4919 C C . GLN B 1 97 ? -14.32 -41.562 -2.947 1 97.62 97 GLN B C 1
ATOM 4921 O O . GLN B 1 97 ? -14.727 -42.281 -3.857 1 97.62 97 GLN B O 1
ATOM 4926 N N . GLY B 1 98 ? -13.109 -41.188 -2.869 1 93.94 98 GLY B N 1
ATOM 4927 C CA . GLY B 1 98 ? -12.125 -41.656 -3.826 1 93.94 98 GLY B CA 1
ATOM 4928 C C . GLY B 1 98 ? -11.625 -43.062 -3.525 1 93.94 98 GLY B C 1
ATOM 4929 O O . GLY B 1 98 ? -12.078 -43.688 -2.572 1 93.94 98 GLY B O 1
ATOM 4930 N N . LYS B 1 99 ? -10.766 -43.625 -4.32 1 89.19 99 LYS B N 1
ATOM 4931 C CA . LYS B 1 99 ? -10.25 -44.969 -4.176 1 89.19 99 LYS B CA 1
ATOM 4932 C C . LYS B 1 99 ? -9.094 -45.031 -3.174 1 89.19 99 LYS B C 1
ATOM 4934 O O . LYS B 1 99 ? -9.117 -45.812 -2.229 1 89.19 99 LYS B O 1
ATOM 4939 N N . ASN B 1 100 ? -8.117 -44.219 -3.43 1 88.69 100 ASN B N 1
ATOM 4940 C CA . ASN B 1 100 ? -6.961 -44.094 -2.555 1 88.69 100 ASN B CA 1
ATOM 4941 C C . ASN B 1 100 ? -6.699 -42.625 -2.176 1 88.69 100 ASN B C 1
ATOM 4943 O O . ASN B 1 100 ? -6.684 -41.75 -3.039 1 88.69 100 ASN B O 1
ATOM 4947 N N . ALA B 1 101 ? -6.598 -42.5 -0.837 1 91.31 101 ALA B N 1
ATOM 4948 C CA . ALA B 1 101 ? -6.391 -41.125 -0.365 1 91.31 101 ALA B CA 1
ATOM 4949 C C . ALA B 1 101 ? -4.91 -40.75 -0.385 1 91.31 101 ALA B C 1
ATOM 4951 O O . ALA B 1 101 ? -4.09 -41.406 0.263 1 91.31 101 ALA B O 1
ATOM 4952 N N . SER B 1 102 ? -4.559 -39.812 -1.224 1 95.81 102 SER B N 1
ATOM 4953 C CA . SER B 1 102 ? -3.264 -39.125 -1.156 1 95.81 102 SER B CA 1
ATOM 4954 C C . SER B 1 102 ? -3.33 -37.875 -0.288 1 95.81 102 SER B C 1
ATOM 4956 O O . SER B 1 102 ? -4.41 -37.469 0.143 1 95.81 102 SER B O 1
ATOM 4958 N N . SER B 1 103 ? -2.129 -37.344 0.094 1 98.31 103 SER B N 1
ATOM 4959 C CA . SER B 1 103 ? -2.117 -36.094 0.839 1 98.31 103 SER B CA 1
ATOM 4960 C C . SER B 1 103 ? -2.51 -34.938 -0.051 1 98.31 103 SER B C 1
ATOM 4962 O O . SER B 1 103 ? -2.475 -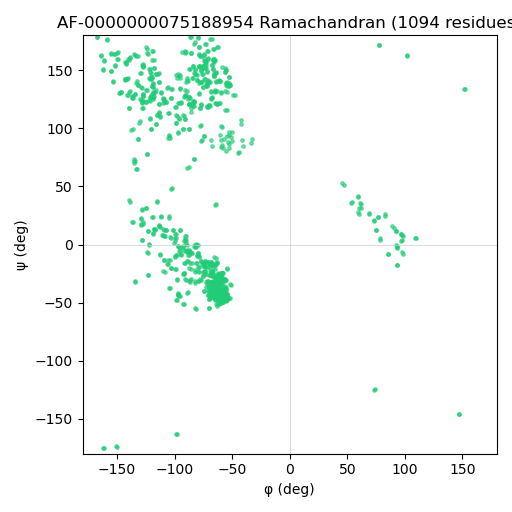35.031 -1.278 1 98.31 103 SER B O 1
ATOM 4964 N N . ILE B 1 104 ? -2.928 -33.812 0.558 1 98.75 104 ILE B N 1
ATOM 4965 C CA . ILE B 1 104 ? -3.18 -32.594 -0.17 1 98.75 104 ILE B CA 1
ATOM 4966 C C . ILE B 1 104 ? -1.932 -32.188 -0.957 1 98.75 104 ILE B C 1
ATOM 4968 O O . ILE B 1 104 ? -2.021 -31.828 -2.131 1 98.75 104 ILE B O 1
ATOM 4972 N N . SER B 1 105 ? -0.782 -32.406 -0.344 1 98.81 105 SER B N 1
ATOM 4973 C CA . SER B 1 105 ? 0.5 -32.031 -0.929 1 98.81 105 SER B CA 1
ATOM 4974 C C . SER B 1 105 ? 0.773 -32.812 -2.213 1 98.81 105 SER B C 1
ATOM 4976 O O . SER B 1 105 ? 1.207 -32.219 -3.213 1 98.81 105 SER B O 1
ATOM 4978 N N . GLU B 1 106 ? 0.496 -34.062 -2.178 1 98.38 106 GLU B N 1
ATOM 4979 C CA . GLU B 1 106 ? 0.724 -34.906 -3.352 1 98.38 106 GLU B CA 1
ATOM 4980 C C . GLU B 1 106 ? -0.196 -34.5 -4.504 1 98.38 106 GLU B C 1
ATOM 4982 O O . GLU B 1 106 ? 0.236 -34.438 -5.656 1 98.38 106 GLU B O 1
ATOM 4987 N N . GLU B 1 107 ? -1.399 -34.219 -4.168 1 98.25 107 GLU B N 1
ATOM 4988 C CA . GLU B 1 107 ? -2.373 -33.844 -5.191 1 98.25 107 GLU B CA 1
ATOM 4989 C C . GLU B 1 107 ? -2.1 -32.469 -5.742 1 98.25 107 GLU B C 1
ATOM 4991 O O . GLU B 1 107 ? -2.332 -32.188 -6.926 1 98.25 107 GLU B O 1
ATOM 4996 N N . ALA B 1 108 ? -1.552 -31.578 -4.922 1 98.56 108 ALA B N 1
ATOM 4997 C CA . ALA B 1 108 ? -1.312 -30.188 -5.285 1 98.56 108 ALA B CA 1
ATOM 4998 C C . ALA B 1 108 ? -0.228 -30.078 -6.352 1 98.56 108 ALA B C 1
ATOM 5000 O O . ALA B 1 108 ? -0.218 -29.125 -7.141 1 98.56 108 ALA B O 1
ATOM 5001 N N . VAL B 1 109 ? 0.703 -31.047 -6.438 1 98.25 109 VAL B N 1
ATOM 5002 C CA . VAL B 1 109 ? 1.845 -30.906 -7.336 1 98.25 109 VAL B CA 1
ATOM 5003 C C . VAL B 1 109 ? 1.72 -31.891 -8.492 1 98.25 109 VAL B C 1
ATOM 5005 O O . VAL B 1 109 ? 2.664 -32.062 -9.266 1 98.25 109 VAL B O 1
ATOM 5008 N N . ALA B 1 110 ? 0.546 -32.562 -8.57 1 97.69 110 ALA B N 1
ATOM 5009 C CA . ALA B 1 110 ? 0.275 -33.375 -9.742 1 97.69 110 ALA B CA 1
ATOM 5010 C C . ALA B 1 110 ? 0.136 -32.531 -11 1 97.69 110 ALA B C 1
ATOM 5012 O O . ALA B 1 110 ? 0.147 -31.312 -10.93 1 97.69 110 ALA B O 1
ATOM 5013 N N . GLU B 1 111 ? 0.119 -33.156 -12.156 1 96.81 111 GLU B N 1
ATOM 5014 C CA . GLU B 1 111 ? -0.126 -32.438 -13.398 1 96.81 111 GLU B CA 1
ATOM 5015 C C . GLU B 1 111 ? -1.407 -31.609 -13.312 1 96.81 111 GLU B C 1
ATOM 5017 O O . GLU B 1 111 ? -2.41 -32.062 -12.766 1 96.81 111 GLU B O 1
ATOM 5022 N N . LEU B 1 112 ? -1.37 -30.469 -13.812 1 96.5 112 LEU B N 1
ATOM 5023 C CA . LEU B 1 112 ? -2.436 -29.484 -13.641 1 96.5 112 LEU B CA 1
ATOM 5024 C C . LEU B 1 112 ? -3.785 -30.078 -14.039 1 96.5 112 LEU B C 1
ATOM 5026 O O . LEU B 1 112 ? -4.75 -30 -13.273 1 96.5 112 LEU B O 1
ATOM 5030 N N . GLU B 1 113 ? -3.84 -30.719 -15.125 1 95.44 113 GLU B N 1
ATOM 5031 C CA . GLU B 1 113 ? -5.109 -31.172 -15.688 1 95.44 113 GLU B CA 1
ATOM 5032 C C . GLU B 1 113 ? -5.59 -32.438 -14.992 1 95.44 113 GLU B C 1
ATOM 5034 O O . GLU B 1 113 ? -6.734 -32.875 -15.18 1 95.44 113 GLU B O 1
ATOM 5039 N N . SER B 1 114 ? -4.77 -33.031 -14.125 1 96.06 114 SER B N 1
ATOM 5040 C CA . SER B 1 114 ? -5.145 -34.25 -13.43 1 96.06 114 SER B CA 1
ATOM 5041 C C . SER B 1 114 ? -5.66 -33.969 -12.023 1 96.06 114 SER B C 1
ATOM 5043 O O . SER B 1 114 ? -6.164 -34.844 -11.344 1 96.06 114 SER B O 1
ATOM 5045 N N . ARG B 1 115 ? -5.52 -32.75 -11.594 1 97.19 115 ARG B N 1
ATOM 5046 C CA . ARG B 1 115 ? -5.953 -32.375 -10.242 1 97.19 115 ARG B CA 1
ATOM 5047 C C . ARG B 1 115 ? -7.473 -32.344 -10.148 1 97.19 115 ARG B C 1
ATOM 5049 O O . ARG B 1 115 ? -8.148 -31.891 -11.078 1 97.19 115 ARG B O 1
ATOM 5056 N N . VAL B 1 116 ? -7.961 -32.844 -9.039 1 97.5 116 VAL B N 1
ATOM 5057 C CA . VAL B 1 116 ? -9.406 -32.844 -8.812 1 97.5 116 VAL B CA 1
ATOM 5058 C C . VAL B 1 116 ? -9.742 -31.969 -7.613 1 97.5 116 VAL B C 1
ATOM 5060 O O . VAL B 1 116 ? -9.641 -32.406 -6.469 1 97.5 116 VAL B O 1
ATOM 5063 N N . ASP B 1 117 ? -10.25 -30.781 -7.898 1 98.19 117 ASP B N 1
ATOM 5064 C CA . ASP B 1 117 ? -10.578 -29.781 -6.887 1 98.19 117 ASP B CA 1
ATOM 5065 C C . ASP B 1 117 ? -12.062 -29.828 -6.527 1 98.19 117 ASP B C 1
ATOM 5067 O O . ASP B 1 117 ? -12.523 -29.094 -5.652 1 98.19 117 ASP B O 1
ATOM 5071 N N . SER B 1 118 ? -12.859 -30.656 -7.102 1 98.5 118 SER B N 1
ATOM 5072 C CA . SER B 1 118 ? -14.32 -30.625 -7 1 98.5 118 SER B CA 1
ATOM 5073 C C . SER B 1 118 ? -14.789 -31.125 -5.641 1 98.5 118 SER B C 1
ATOM 5075 O O . SER B 1 118 ? -14.125 -31.969 -5.027 1 98.5 118 SER B O 1
ATOM 5077 N N . TYR B 1 119 ? -15.945 -30.672 -5.207 1 98.81 119 TYR B N 1
ATOM 5078 C CA . TYR B 1 119 ? -16.562 -31.078 -3.953 1 98.81 119 TYR B CA 1
ATOM 5079 C C . TYR B 1 119 ? -18.047 -30.688 -3.932 1 98.81 119 TYR B C 1
ATOM 5081 O O . TYR B 1 119 ? -18.5 -29.906 -4.766 1 98.81 119 TYR B O 1
ATOM 5089 N N . THR B 1 120 ? -18.75 -31.297 -3.041 1 98.81 120 THR B N 1
ATOM 5090 C CA . THR B 1 120 ? -20.078 -30.844 -2.656 1 98.81 120 THR B CA 1
ATOM 5091 C C . THR B 1 120 ? -20.141 -30.516 -1.169 1 98.81 120 THR B C 1
ATOM 5093 O O . THR B 1 120 ? -19.391 -31.078 -0.372 1 98.81 120 THR B O 1
ATOM 5096 N N . LEU B 1 121 ? -20.891 -29.547 -0.791 1 98.81 121 LEU B N 1
ATOM 5097 C CA . LEU B 1 121 ? -21.094 -29.125 0.593 1 98.81 121 LEU B CA 1
ATOM 5098 C C . LEU B 1 121 ? -22.594 -29 0.899 1 98.81 121 LEU B C 1
ATOM 5100 O O . LEU B 1 121 ? -23.328 -28.344 0.158 1 98.81 121 LEU B O 1
ATOM 5104 N N . SER B 1 122 ? -23.016 -29.688 1.924 1 98.69 122 SER B N 1
ATOM 5105 C CA . SER B 1 122 ? -24.391 -29.594 2.408 1 98.69 122 SER B CA 1
ATOM 5106 C C . SER B 1 122 ? -24.438 -29.172 3.873 1 98.69 122 SER B C 1
ATOM 5108 O O . SER B 1 122 ? -23.812 -29.812 4.727 1 98.69 122 SER B O 1
ATOM 5110 N N . VAL B 1 123 ? -25.125 -28.125 4.18 1 98.31 123 VAL B N 1
ATOM 5111 C CA . VAL B 1 123 ? -25.359 -27.625 5.535 1 98.31 123 VAL B CA 1
ATOM 5112 C C . VAL B 1 123 ? -26.859 -27.562 5.82 1 98.31 123 VAL B C 1
ATOM 5114 O O . VAL B 1 123 ? -27.547 -26.672 5.328 1 98.31 123 VAL B O 1
ATOM 5117 N N . PRO B 1 124 ? -27.344 -28.438 6.652 1 97.69 124 PRO B N 1
ATOM 5118 C CA . PRO B 1 124 ? -28.781 -28.438 6.953 1 97.69 124 PRO B CA 1
ATOM 5119 C C . PRO B 1 124 ? -29.188 -27.281 7.875 1 97.69 124 PRO B C 1
ATOM 5121 O O . PRO B 1 124 ? -28.344 -26.734 8.594 1 97.69 124 PRO B O 1
ATOM 5124 N N . ALA B 1 125 ? -30.484 -26.969 7.859 1 95.44 125 ALA B N 1
ATOM 5125 C CA . ALA B 1 125 ? -30.984 -25.891 8.695 1 95.44 125 ALA B CA 1
ATOM 5126 C C . ALA B 1 125 ? -31.344 -26.391 10.086 1 95.44 125 ALA B C 1
ATOM 5128 O O . ALA B 1 125 ? -31.422 -25.609 11.039 1 95.44 125 ALA B O 1
ATOM 5129 N N . ASN B 1 126 ? -31.562 -27.703 10.188 1 93.38 126 ASN B N 1
ATOM 5130 C CA . ASN B 1 126 ? -32.125 -28.25 11.414 1 93.38 126 ASN B CA 1
ATOM 5131 C C . ASN B 1 126 ? -31.016 -28.672 12.391 1 93.38 126 ASN B C 1
ATOM 5133 O O . ASN B 1 126 ? -31.297 -29.328 13.398 1 93.38 126 ASN B O 1
ATOM 5137 N N . GLY B 1 127 ? -29.844 -28.469 12.094 1 90.81 127 GLY B N 1
ATOM 5138 C CA . GLY B 1 127 ? -28.75 -28.734 13.008 1 90.81 127 GLY B CA 1
ATOM 5139 C C . GLY B 1 127 ? -28.156 -30.125 12.836 1 90.81 127 GLY B C 1
ATOM 5140 O O . GLY B 1 127 ? -27.203 -30.484 13.531 1 90.81 127 GLY B O 1
ATOM 5141 N N . ARG B 1 128 ? -28.734 -30.828 11.93 1 92.12 128 ARG B N 1
ATOM 5142 C CA . ARG B 1 128 ? -28.062 -32.094 11.586 1 92.12 128 ARG B CA 1
ATOM 5143 C C . ARG B 1 128 ? -26.688 -31.828 11 1 92.12 128 ARG B C 1
ATOM 5145 O O . ARG B 1 128 ? -26.359 -30.703 10.625 1 92.12 128 ARG B O 1
ATOM 5152 N N . ASP B 1 129 ? -25.938 -32.938 10.859 1 97.06 129 ASP B N 1
ATOM 5153 C CA . ASP B 1 129 ? -24.531 -32.781 10.469 1 97.06 129 ASP B CA 1
ATOM 5154 C C . ASP B 1 129 ? -24.406 -32.188 9.07 1 97.06 129 ASP B C 1
ATOM 5156 O O . ASP B 1 129 ? -25.172 -32.531 8.172 1 97.06 129 ASP B O 1
ATOM 5160 N N . ALA B 1 130 ? -23.547 -31.188 8.922 1 98.69 130 ALA B N 1
ATOM 5161 C CA . ALA B 1 130 ? -23.125 -30.75 7.598 1 98.69 130 ALA B CA 1
ATOM 5162 C C . ALA B 1 130 ? -22.156 -31.766 6.973 1 98.69 130 ALA B C 1
ATOM 5164 O O . ALA B 1 130 ? -21.562 -32.562 7.676 1 98.69 130 ALA B O 1
ATOM 5165 N N . THR B 1 131 ? -22.047 -31.75 5.633 1 98.88 131 THR B N 1
ATOM 5166 C CA . THR B 1 131 ? -21.203 -32.719 4.957 1 98.88 131 THR B CA 1
ATOM 5167 C C . THR B 1 131 ? -20.453 -32.094 3.785 1 98.88 131 THR B C 1
ATOM 5169 O O . THR B 1 131 ? -21.062 -31.359 2.99 1 98.88 131 THR B O 1
ATOM 5172 N N . VAL B 1 132 ? -19.188 -32.25 3.711 1 98.94 132 VAL B N 1
ATOM 5173 C CA . VAL B 1 132 ? -18.391 -32.031 2.506 1 98.94 132 VAL B CA 1
ATOM 5174 C C . VAL B 1 132 ? -18.016 -33.375 1.878 1 98.94 132 VAL B C 1
ATOM 5176 O O . VAL B 1 132 ? -17.469 -34.25 2.547 1 98.94 132 VAL B O 1
ATOM 5179 N N . THR B 1 133 ? -18.297 -33.594 0.643 1 98.88 133 THR B N 1
ATOM 5180 C CA . THR B 1 133 ? -17.969 -34.812 -0.071 1 98.88 133 THR B CA 1
ATOM 5181 C C . THR B 1 133 ? -17.047 -34.531 -1.247 1 98.88 133 THR B C 1
ATOM 5183 O O . THR B 1 133 ? -17.281 -33.562 -2.01 1 98.88 133 THR B O 1
ATOM 5186 N N . ALA B 1 134 ? -16.031 -35.312 -1.428 1 98.75 134 ALA B N 1
ATOM 5187 C CA . ALA B 1 134 ? -15.109 -35.156 -2.549 1 98.75 134 ALA B CA 1
ATOM 5188 C C . ALA B 1 134 ? -14.422 -36.5 -2.875 1 98.75 134 ALA B C 1
ATOM 5190 O O . ALA B 1 134 ? -14.406 -37.406 -2.055 1 98.75 134 ALA B O 1
ATOM 5191 N N . ASN B 1 135 ? -13.805 -36.594 -4.051 1 98 135 ASN B N 1
ATOM 5192 C CA . ASN B 1 135 ? -13.078 -37.75 -4.5 1 98 135 ASN B CA 1
ATOM 5193 C C . ASN B 1 135 ? -11.57 -37.594 -4.328 1 98 135 ASN B C 1
ATOM 5195 O O . ASN B 1 135 ? -10.789 -38.438 -4.754 1 98 135 ASN B O 1
ATOM 5199 N N . SER B 1 136 ? -11.172 -36.5 -3.797 1 98.25 136 SER B N 1
ATOM 5200 C CA . SER B 1 136 ? -9.773 -36.188 -3.518 1 98.25 136 SER B CA 1
ATOM 5201 C C . SER B 1 136 ? -9.625 -35.438 -2.203 1 98.25 136 SER B C 1
ATOM 5203 O O . SER B 1 136 ? -10.586 -34.812 -1.723 1 98.25 136 SER B O 1
ATOM 5205 N N . THR B 1 137 ? -8.422 -35.531 -1.564 1 98.44 137 THR B N 1
ATOM 5206 C CA . THR B 1 137 ? -8.172 -34.719 -0.365 1 98.44 137 THR B CA 1
ATOM 5207 C C . THR B 1 137 ? -8.109 -33.25 -0.703 1 98.44 137 THR B C 1
ATOM 5209 O O . THR B 1 137 ? -8.5 -32.406 0.107 1 98.44 137 THR B O 1
ATOM 5212 N N . LEU B 1 138 ? -7.625 -32.938 -1.904 1 98.62 138 LEU B N 1
ATOM 5213 C CA . LEU B 1 138 ? -7.648 -31.547 -2.381 1 98.62 138 LEU B CA 1
ATOM 5214 C C . LEU B 1 138 ? -9.078 -31.031 -2.449 1 98.62 138 LEU B C 1
ATOM 5216 O O . LEU B 1 138 ? -9.344 -29.891 -2.055 1 98.62 138 LEU B O 1
ATOM 5220 N N . GLY B 1 139 ? -9.953 -31.812 -2.941 1 98.75 139 GLY B N 1
ATOM 5221 C CA . GLY B 1 139 ? -11.367 -31.453 -2.951 1 98.75 139 GLY B CA 1
ATOM 5222 C C . GLY B 1 139 ? -11.93 -31.219 -1.563 1 98.75 139 GLY B C 1
ATOM 5223 O O . GLY B 1 139 ? -12.688 -30.281 -1.342 1 98.75 139 GLY B O 1
ATOM 5224 N N . LEU B 1 140 ? -11.625 -32.125 -0.639 1 98.88 140 LEU B N 1
ATOM 5225 C CA . LEU B 1 140 ? -12.055 -31.938 0.741 1 98.88 140 LEU B CA 1
ATOM 5226 C C . LEU B 1 140 ? -11.539 -30.609 1.296 1 98.88 140 LEU B C 1
ATOM 5228 O O . LEU B 1 140 ? -12.281 -29.891 1.963 1 98.88 140 LEU B O 1
ATOM 5232 N N . PHE B 1 141 ? -10.289 -30.328 1.031 1 98.81 141 PHE B N 1
ATOM 5233 C CA . PHE B 1 141 ? -9.68 -29.094 1.496 1 98.81 141 PHE B CA 1
ATOM 5234 C C . PHE B 1 141 ? -10.414 -27.875 0.924 1 98.81 141 PHE B C 1
ATOM 5236 O O . PHE B 1 141 ? -10.68 -26.906 1.64 1 98.81 141 PHE B O 1
ATOM 5243 N N . ARG B 1 142 ? -10.727 -27.906 -0.394 1 98.88 142 ARG B N 1
ATOM 5244 C CA . ARG B 1 142 ? -11.477 -26.812 -1.009 1 98.88 142 ARG B CA 1
ATOM 5245 C C . ARG B 1 142 ? -12.852 -26.656 -0.358 1 98.88 142 ARG B C 1
ATOM 5247 O O . ARG B 1 142 ? -13.312 -25.531 -0.14 1 98.88 142 ARG B O 1
ATOM 5254 N N . GLY B 1 143 ? -13.492 -27.781 -0.091 1 98.88 143 GLY B N 1
ATOM 5255 C CA . GLY B 1 143 ? -14.766 -27.734 0.62 1 98.88 143 GLY B CA 1
ATOM 5256 C C . GLY B 1 143 ? -14.656 -27.109 1.998 1 98.88 143 GLY B C 1
ATOM 5257 O O . GLY B 1 143 ? -15.531 -26.344 2.41 1 98.88 143 GLY B O 1
ATOM 5258 N N . LEU B 1 144 ? -13.602 -27.422 2.748 1 98.75 144 LEU B N 1
ATOM 5259 C CA . LEU B 1 144 ? -13.328 -26.812 4.047 1 98.75 144 LEU B CA 1
ATOM 5260 C C . LEU B 1 144 ? -13.195 -25.297 3.924 1 98.75 144 LEU B C 1
ATOM 5262 O O . LEU B 1 144 ? -13.68 -24.562 4.777 1 98.75 144 LEU B O 1
ATOM 5266 N N . THR B 1 145 ? -12.484 -24.891 2.869 1 98.56 145 THR B N 1
ATOM 5267 C CA . THR B 1 145 ? -12.297 -23.469 2.629 1 98.56 145 THR B CA 1
ATOM 5268 C C . THR B 1 145 ? -13.641 -22.766 2.436 1 98.56 145 THR B C 1
ATOM 5270 O O . THR B 1 145 ? -13.883 -21.719 3.014 1 98.56 145 THR B O 1
ATOM 5273 N N . THR B 1 146 ? -14.477 -23.359 1.696 1 98.56 146 THR B N 1
ATOM 5274 C CA . THR B 1 146 ? -15.812 -22.828 1.476 1 98.56 146 THR B CA 1
ATOM 5275 C C . THR B 1 146 ? -16.594 -22.781 2.783 1 98.56 146 THR B C 1
ATOM 5277 O O . THR B 1 146 ? -17.188 -21.75 3.117 1 98.56 146 THR B O 1
ATOM 5280 N N . PHE B 1 147 ? -16.562 -23.859 3.527 1 98.38 147 PHE B N 1
ATOM 5281 C CA . PHE B 1 147 ? -17.297 -23.938 4.789 1 98.38 147 PHE B CA 1
ATOM 5282 C C . PHE B 1 147 ? -16.859 -22.828 5.734 1 98.38 147 PHE B C 1
ATOM 5284 O O . PHE B 1 147 ? -17.688 -22.219 6.41 1 98.38 147 PHE B O 1
ATOM 5291 N N . SER B 1 148 ? -15.602 -22.516 5.746 1 97.94 148 SER B N 1
ATOM 5292 C CA . SER B 1 148 ? -15.047 -21.562 6.688 1 97.94 148 SER B CA 1
ATOM 5293 C C . SER B 1 148 ? -15.516 -20.141 6.367 1 97.94 148 SER B C 1
ATOM 5295 O O . SER B 1 148 ? -15.398 -19.234 7.203 1 97.94 148 SER B O 1
ATOM 5297 N N . GLN B 1 149 ? -16.031 -19.906 5.195 1 97.38 149 GLN B N 1
ATOM 5298 C CA . GLN B 1 149 ? -16.422 -18.562 4.77 1 97.38 149 GLN B CA 1
ATOM 5299 C C . GLN B 1 149 ? -17.891 -18.297 5.078 1 97.38 149 GLN B C 1
ATOM 5301 O O . GLN B 1 149 ? -18.359 -17.172 4.914 1 97.38 149 GLN B O 1
ATOM 5306 N N . LEU B 1 150 ? -18.625 -19.234 5.625 1 96.88 150 LEU B N 1
ATOM 5307 C CA . LEU B 1 150 ? -20.078 -19.156 5.719 1 96.88 150 LEU B CA 1
ATOM 5308 C C . LEU B 1 150 ? -20.5 -18.391 6.973 1 96.88 150 LEU B C 1
ATOM 5310 O O . LEU B 1 150 ? -21.688 -18.062 7.133 1 96.88 150 LEU B O 1
ATOM 5314 N N . TRP B 1 151 ? -19.625 -18.062 7.82 1 96.56 151 TRP B N 1
ATOM 5315 C CA . TRP B 1 151 ? -20.031 -17.75 9.188 1 96.56 151 TRP B CA 1
ATOM 5316 C C . TRP B 1 151 ? -19.734 -16.281 9.523 1 96.56 151 TRP B C 1
ATOM 5318 O O . TRP B 1 151 ? -18.734 -15.727 9.055 1 96.56 151 TRP B O 1
ATOM 5328 N N . TYR B 1 152 ? -20.562 -15.719 10.32 1 96.56 152 TYR B N 1
ATOM 5329 C CA . TYR B 1 152 ? -20.422 -14.383 10.891 1 96.56 152 TYR B CA 1
ATOM 5330 C C . TYR B 1 152 ? -20.469 -14.438 12.414 1 96.56 152 TYR B C 1
ATOM 5332 O O . TYR B 1 152 ? -20.781 -15.477 12.992 1 96.56 152 TYR B O 1
ATOM 5340 N N . ASP B 1 153 ? -20.047 -13.391 13.008 1 96.06 153 ASP B N 1
ATOM 5341 C CA . ASP B 1 153 ? -20.062 -13.258 14.461 1 96.06 153 ASP B CA 1
ATOM 5342 C C . ASP B 1 153 ? -21.078 -12.203 14.898 1 96.06 153 ASP B C 1
ATOM 5344 O O . ASP B 1 153 ? -21.172 -11.133 14.297 1 96.06 153 ASP B O 1
ATOM 5348 N N . TRP B 1 154 ? -21.922 -12.516 15.836 1 94.69 154 TRP B N 1
ATOM 5349 C CA . TRP B 1 154 ? -22.781 -11.57 16.531 1 94.69 154 TRP B CA 1
ATOM 5350 C C . TRP B 1 154 ? -22.672 -11.742 18.047 1 94.69 154 TRP B C 1
ATOM 5352 O O . TRP B 1 154 ? -23.234 -12.688 18.609 1 94.69 154 TRP B O 1
ATOM 5362 N N . GLU B 1 155 ? -21.969 -10.781 18.719 1 92.75 155 GLU B N 1
ATOM 5363 C CA . GLU B 1 155 ? -21.797 -10.781 20.172 1 92.75 155 GLU B CA 1
ATOM 5364 C C . GLU B 1 155 ? -21.234 -12.117 20.672 1 92.75 155 GLU B C 1
ATOM 5366 O O . GLU B 1 155 ? -21.75 -12.695 21.625 1 92.75 155 GLU B O 1
ATOM 5371 N N . GLY B 1 156 ? -20.391 -12.695 19.922 1 93.62 156 GLY B N 1
ATOM 5372 C CA . GLY B 1 156 ? -19.688 -13.898 20.344 1 93.62 156 GLY B CA 1
ATOM 5373 C C . GLY B 1 156 ? -20.312 -15.172 19.797 1 93.62 156 GLY B C 1
ATOM 5374 O O . GLY B 1 156 ? -19.75 -16.25 19.953 1 93.62 156 GLY B O 1
ATOM 5375 N N . ILE B 1 157 ? -21.469 -15.047 19.172 1 95.62 157 ILE B N 1
ATOM 5376 C CA . ILE B 1 157 ? -22.125 -16.219 18.594 1 95.62 157 ILE B CA 1
ATOM 5377 C C . ILE B 1 157 ? -21.734 -16.344 17.109 1 95.62 157 ILE B C 1
ATOM 5379 O O . ILE B 1 157 ? -21.922 -15.414 16.328 1 95.62 157 ILE B O 1
ATOM 5383 N N . THR B 1 158 ? -21.172 -17.469 16.75 1 96.88 158 THR B N 1
ATOM 5384 C CA . THR B 1 158 ? -20.875 -17.781 15.352 1 96.88 158 THR B CA 1
ATOM 5385 C C . THR B 1 158 ? -22.109 -18.344 14.648 1 96.88 158 THR B C 1
ATOM 5387 O O . THR B 1 158 ? -22.688 -19.344 15.094 1 96.88 158 THR B O 1
ATOM 5390 N N . TYR B 1 159 ? -22.562 -17.688 13.531 1 96.62 159 TYR B N 1
ATOM 5391 C CA . TYR B 1 159 ? -23.797 -18.125 12.891 1 96.62 159 TYR B CA 1
ATOM 5392 C C . TYR B 1 159 ? -23.766 -17.859 11.391 1 96.62 159 TYR B C 1
ATOM 5394 O O . TYR B 1 159 ? -22.906 -17.109 10.906 1 96.62 159 TYR B O 1
ATOM 5402 N N . THR B 1 160 ? -24.562 -18.516 10.641 1 96.44 160 THR B N 1
ATOM 5403 C CA . THR B 1 160 ? -24.844 -18.203 9.25 1 96.44 160 THR B CA 1
ATOM 5404 C C . THR B 1 160 ? -26.328 -17.875 9.055 1 96.44 160 THR B C 1
ATOM 5406 O O . THR B 1 160 ? -27.188 -18.469 9.688 1 96.44 160 THR B O 1
ATOM 5409 N N . PRO B 1 161 ? -26.609 -16.875 8.273 1 94.5 161 PRO B N 1
ATOM 5410 C CA . PRO B 1 161 ? -28.016 -16.469 8.07 1 94.5 161 PRO B CA 1
ATOM 5411 C C . PRO B 1 161 ? -28.672 -17.188 6.898 1 94.5 161 PRO B C 1
ATOM 5413 O O . PRO B 1 161 ? -29.812 -16.875 6.539 1 94.5 161 PRO B O 1
ATOM 5416 N N . GLU B 1 162 ? -28.016 -18.203 6.27 1 93.75 162 GLU B N 1
ATOM 5417 C CA . GLU B 1 162 ? -28.484 -18.625 4.949 1 93.75 162 GLU B CA 1
ATOM 5418 C C . GLU B 1 162 ? -28.688 -20.141 4.895 1 93.75 162 GLU B C 1
ATOM 5420 O O . GLU B 1 162 ? -28.609 -20.734 3.818 1 93.75 162 GLU B O 1
ATOM 5425 N N . ALA B 1 163 ? -28.859 -20.766 6.023 1 95.5 163 ALA B N 1
ATOM 5426 C CA . ALA B 1 163 ? -29.109 -22.203 5.996 1 95.5 163 ALA B CA 1
ATOM 5427 C C . ALA B 1 163 ? -30.531 -22.5 5.547 1 95.5 163 ALA B C 1
ATOM 5429 O O . ALA B 1 163 ? -31.453 -21.719 5.816 1 95.5 163 ALA B O 1
ATOM 5430 N N . PRO B 1 164 ? -30.797 -23.703 4.895 1 97 164 PRO B N 1
ATOM 5431 C CA . PRO B 1 164 ? -29.766 -24.672 4.484 1 97 164 PRO B CA 1
ATOM 5432 C C . PRO B 1 164 ? -28.969 -24.188 3.275 1 97 164 PRO B C 1
ATOM 5434 O O . PRO B 1 164 ? -29.391 -23.281 2.561 1 97 164 PRO B O 1
ATOM 5437 N N . LEU B 1 165 ? -27.812 -24.734 3.145 1 97.06 165 LEU B N 1
ATOM 5438 C CA . LEU B 1 165 ? -26.969 -24.469 1.991 1 97.06 165 LEU B CA 1
ATOM 5439 C C . LEU B 1 165 ? -26.562 -25.766 1.3 1 97.06 165 LEU B C 1
ATOM 5441 O O . LEU B 1 165 ? -26.203 -26.734 1.963 1 97.06 165 LEU B O 1
ATOM 5445 N N . ASP B 1 166 ? -26.688 -25.797 -0.056 1 98.12 166 ASP B N 1
ATOM 5446 C CA . ASP B 1 166 ? -26.203 -26.875 -0.9 1 98.12 166 ASP B CA 1
ATOM 5447 C C . ASP B 1 166 ? -25.328 -26.344 -2.035 1 98.12 166 ASP B C 1
ATOM 5449 O O . ASP B 1 166 ? -25.781 -25.516 -2.83 1 98.12 166 ASP B O 1
ATOM 5453 N N . ILE B 1 167 ? -24.094 -26.828 -2.084 1 98.44 167 ILE B N 1
ATOM 5454 C CA . ILE B 1 167 ? -23.109 -26.312 -3.025 1 98.44 167 ILE B CA 1
ATOM 5455 C C . ILE B 1 167 ? -22.5 -27.469 -3.82 1 98.44 167 ILE B C 1
ATOM 5457 O O . ILE B 1 167 ? -22.203 -28.516 -3.262 1 98.44 167 ILE B O 1
ATOM 5461 N N . VAL B 1 168 ? -22.453 -27.391 -5.121 1 98.75 168 VAL B N 1
ATOM 5462 C CA . VAL B 1 168 ? -21.641 -28.188 -6.031 1 98.75 168 VAL B CA 1
ATOM 5463 C C . VAL B 1 168 ? -20.594 -27.312 -6.711 1 98.75 168 VAL B C 1
ATOM 5465 O O . VAL B 1 168 ? -20.953 -26.328 -7.379 1 98.75 168 VAL B O 1
ATOM 5468 N N . ASP B 1 169 ? -19.312 -27.672 -6.523 1 98.62 169 ASP B N 1
ATOM 5469 C CA . ASP B 1 169 ? -18.312 -26.688 -6.941 1 98.62 169 ASP B CA 1
ATOM 5470 C C . ASP B 1 169 ? -17.094 -27.375 -7.551 1 98.62 169 ASP B C 1
ATOM 5472 O O . ASP B 1 169 ? -16.734 -28.484 -7.16 1 98.62 169 ASP B O 1
ATOM 5476 N N . ALA B 1 170 ? -16.562 -26.766 -8.547 1 98.62 170 ALA B N 1
ATOM 5477 C CA . ALA B 1 170 ? -15.336 -27.172 -9.242 1 98.62 170 ALA B CA 1
ATOM 5478 C C . ALA B 1 170 ? -14.766 -26.016 -10.07 1 98.62 170 ALA B C 1
ATOM 5480 O O . ALA B 1 170 ? -15.508 -25.156 -10.523 1 98.62 170 ALA B O 1
ATOM 5481 N N . PRO B 1 171 ? -13.469 -25.984 -10.266 1 98.5 171 PRO B N 1
ATOM 5482 C CA . PRO B 1 171 ? -12.906 -24.922 -11.102 1 98.5 171 PRO B CA 1
ATOM 5483 C C . PRO B 1 171 ? -13.18 -25.125 -12.594 1 98.5 171 PRO B C 1
ATOM 5485 O O . PRO B 1 171 ? -13.242 -26.266 -13.055 1 98.5 171 PRO B O 1
ATOM 5488 N N . VAL B 1 172 ? -13.188 -24 -13.312 1 97.56 172 VAL B N 1
ATOM 5489 C CA . VAL B 1 172 ? -13.359 -24.047 -14.766 1 97.56 172 VAL B CA 1
ATOM 5490 C C . VAL B 1 172 ? -12 -24.234 -15.438 1 97.56 172 VAL B C 1
ATOM 5492 O O . VAL B 1 172 ? -11.898 -24.875 -16.484 1 97.56 172 VAL B O 1
ATOM 5495 N N . TYR B 1 173 ? -10.953 -23.734 -14.891 1 98.44 173 TYR B N 1
ATOM 5496 C CA . TYR B 1 173 ? -9.609 -23.859 -15.438 1 98.44 173 TYR B CA 1
ATOM 5497 C C . TYR B 1 173 ? -8.68 -24.547 -14.445 1 98.44 173 TYR B C 1
ATOM 5499 O O . TYR B 1 173 ? -8.805 -24.359 -13.227 1 98.44 173 TYR B O 1
ATOM 5507 N N . PRO B 1 174 ? -7.746 -25.25 -14.906 1 98.31 174 PRO B N 1
ATOM 5508 C CA . PRO B 1 174 ? -6.859 -25.984 -14.008 1 98.31 174 PRO B CA 1
ATOM 5509 C C . PRO B 1 174 ? -5.781 -25.109 -13.383 1 98.31 174 PRO B C 1
ATOM 5511 O O . PRO B 1 174 ? -5.227 -25.438 -12.336 1 98.31 174 PRO B O 1
ATOM 5514 N N . TYR B 1 175 ? -5.441 -23.969 -14.023 1 98.81 175 TYR B N 1
ATOM 5515 C CA . TYR B 1 175 ? -4.379 -23.094 -13.539 1 98.81 175 TYR B CA 1
ATOM 5516 C C . TYR B 1 175 ? -4.961 -21.812 -12.953 1 98.81 175 TYR B C 1
ATOM 5518 O O . TYR B 1 175 ? -5.648 -21.062 -13.641 1 98.81 175 TYR B O 1
ATOM 5526 N N . ARG B 1 176 ? -4.684 -21.484 -11.719 1 98.88 176 ARG B N 1
ATOM 5527 C CA . ARG B 1 176 ? -5.039 -20.281 -10.984 1 98.88 176 ARG B CA 1
ATOM 5528 C C . ARG B 1 176 ? -3.861 -19.781 -10.156 1 98.88 176 ARG B C 1
ATOM 5530 O O . ARG B 1 176 ? -3.619 -20.266 -9.055 1 98.88 176 ARG B O 1
ATOM 5537 N N . GLY B 1 177 ? -3.15 -18.766 -10.719 1 98.88 177 GLY B N 1
ATOM 5538 C CA . GLY B 1 177 ? -1.845 -18.469 -10.156 1 98.88 177 GLY B CA 1
ATOM 5539 C C . GLY B 1 177 ? -1.74 -17.062 -9.609 1 98.88 177 GLY B C 1
ATOM 5540 O O . GLY B 1 177 ? -2.65 -16.25 -9.789 1 98.88 177 GLY B O 1
ATOM 5541 N N . PHE B 1 178 ? -0.715 -16.812 -8.852 1 98.94 178 PHE B N 1
ATOM 5542 C CA . PHE B 1 178 ? -0.185 -15.516 -8.414 1 98.94 178 PHE B CA 1
ATOM 5543 C C . PHE B 1 178 ? 1.335 -15.492 -8.531 1 98.94 178 PHE B C 1
ATOM 5545 O O . PHE B 1 178 ? 2.014 -16.406 -8.055 1 98.94 178 PHE B O 1
ATOM 5552 N N . MET B 1 179 ? 1.869 -14.461 -9.211 1 98.94 179 MET B N 1
ATOM 5553 C CA . MET B 1 179 ? 3.316 -14.328 -9.359 1 98.94 179 MET B CA 1
ATOM 5554 C C . MET B 1 179 ? 3.865 -13.281 -8.398 1 98.94 179 MET B C 1
ATOM 5556 O O . MET B 1 179 ? 3.285 -12.203 -8.258 1 98.94 179 MET B O 1
ATOM 5560 N N . LEU B 1 180 ? 4.914 -13.578 -7.734 1 98.94 180 LEU B N 1
ATOM 5561 C CA . LEU B 1 180 ? 5.625 -12.641 -6.871 1 98.94 180 LEU B CA 1
ATOM 5562 C C . LEU B 1 180 ? 7.105 -12.594 -7.227 1 98.94 180 LEU B C 1
ATOM 5564 O O . LEU B 1 180 ? 7.773 -13.625 -7.281 1 98.94 180 LEU B O 1
ATOM 5568 N N . ASP B 1 181 ? 7.574 -11.469 -7.527 1 98.88 181 ASP B N 1
ATOM 5569 C CA . ASP B 1 181 ? 8.992 -11.188 -7.711 1 98.88 181 ASP B CA 1
ATOM 5570 C C . ASP B 1 181 ? 9.68 -10.914 -6.375 1 98.88 181 ASP B C 1
ATOM 5572 O O . ASP B 1 181 ? 9.305 -9.977 -5.66 1 98.88 181 ASP B O 1
ATOM 5576 N N . THR B 1 182 ? 10.719 -11.703 -6.039 1 98.88 182 THR B N 1
ATOM 5577 C CA . THR B 1 182 ? 11.422 -11.492 -4.777 1 98.88 182 THR B CA 1
ATOM 5578 C C . THR B 1 182 ? 12.883 -11.133 -5.023 1 98.88 182 THR B C 1
ATOM 5580 O O . THR B 1 182 ? 13.703 -11.203 -4.113 1 98.88 182 THR B O 1
ATOM 5583 N N . ALA B 1 183 ? 13.18 -10.805 -6.297 1 98.75 183 ALA B N 1
ATOM 5584 C CA . ALA B 1 183 ? 14.562 -10.508 -6.652 1 98.75 183 ALA B CA 1
ATOM 5585 C C . ALA B 1 183 ? 14.836 -9.008 -6.609 1 98.75 183 ALA B C 1
ATOM 5587 O O . ALA B 1 183 ? 15.906 -8.578 -6.176 1 98.75 183 ALA B O 1
ATOM 5588 N N . ARG B 1 184 ? 13.961 -8.211 -7.141 1 98.69 184 ARG B N 1
ATOM 5589 C CA . ARG B 1 184 ? 14.164 -6.762 -7.172 1 98.69 184 ARG B CA 1
ATOM 5590 C C . ARG B 1 184 ? 14.18 -6.184 -5.762 1 98.69 184 ARG B C 1
ATOM 5592 O O . ARG B 1 184 ? 14.953 -5.266 -5.469 1 98.69 184 ARG B O 1
ATOM 5599 N N . ASN B 1 185 ? 13.281 -6.676 -4.945 1 98.81 185 ASN B N 1
ATOM 5600 C CA . ASN B 1 185 ? 13.32 -6.492 -3.5 1 98.81 185 ASN B CA 1
ATOM 5601 C C . ASN B 1 185 ? 13.07 -7.801 -2.76 1 98.81 185 ASN B C 1
ATOM 5603 O O . ASN B 1 185 ? 12.227 -8.602 -3.17 1 98.81 185 ASN B O 1
ATOM 5607 N N . PHE B 1 186 ? 13.852 -8.039 -1.647 1 98.62 186 PHE B N 1
ATOM 5608 C CA . PHE B 1 186 ? 13.797 -9.289 -0.9 1 98.62 186 PHE B CA 1
ATOM 5609 C C . PHE B 1 186 ? 12.57 -9.328 -0 1 98.62 186 PHE B C 1
ATOM 5611 O O . PHE B 1 186 ? 12.195 -8.32 0.602 1 98.62 186 PHE B O 1
ATOM 5618 N N . PHE B 1 187 ? 11.914 -10.438 0.108 1 98.88 187 PHE B N 1
ATOM 5619 C CA . PHE B 1 187 ? 10.812 -10.711 1.021 1 98.88 187 PHE B CA 1
ATOM 5620 C C . PHE B 1 187 ? 11.164 -11.844 1.979 1 98.88 187 PHE B C 1
ATOM 5622 O O . PHE B 1 187 ? 11.594 -12.914 1.548 1 98.88 187 PHE B O 1
ATOM 5629 N N . PRO B 1 188 ? 10.945 -11.672 3.244 1 98.56 188 PRO B N 1
ATOM 5630 C CA . PRO B 1 188 ? 11.211 -12.758 4.191 1 98.56 188 PRO B CA 1
ATOM 5631 C C . PRO B 1 188 ? 10.289 -13.961 3.98 1 98.56 188 PRO B C 1
ATOM 5633 O O . PRO B 1 188 ? 9.18 -13.812 3.457 1 98.56 188 PRO B O 1
ATOM 5636 N N . VAL B 1 189 ? 10.688 -15.117 4.418 1 98.81 189 VAL B N 1
ATOM 5637 C CA . VAL B 1 189 ? 9.945 -16.375 4.281 1 98.81 189 VAL B CA 1
ATOM 5638 C C . VAL B 1 189 ? 8.562 -16.219 4.906 1 98.81 189 VAL B C 1
ATOM 5640 O O . VAL B 1 189 ? 7.57 -16.703 4.359 1 98.81 189 VAL B O 1
ATOM 5643 N N . SER B 1 190 ? 8.453 -15.492 6.008 1 98.81 190 SER B N 1
ATOM 5644 C CA . SER B 1 190 ? 7.176 -15.305 6.688 1 98.81 190 SER B CA 1
ATOM 5645 C C . SER B 1 190 ? 6.172 -14.586 5.793 1 98.81 190 SER B C 1
ATOM 5647 O O . SER B 1 190 ? 4.98 -14.891 5.812 1 98.81 190 SER B O 1
ATOM 5649 N N . ASP B 1 191 ? 6.664 -13.578 5.031 1 98.81 191 ASP B N 1
ATOM 5650 C CA . ASP B 1 191 ? 5.789 -12.859 4.109 1 98.81 191 ASP B CA 1
ATOM 5651 C C . ASP B 1 191 ? 5.293 -13.773 2.994 1 98.81 191 ASP B C 1
ATOM 5653 O O . ASP B 1 191 ? 4.133 -13.695 2.584 1 98.81 191 ASP B O 1
ATOM 5657 N N . ILE B 1 192 ? 6.137 -14.578 2.451 1 98.94 192 ILE B N 1
ATOM 5658 C CA . ILE B 1 192 ? 5.781 -15.516 1.396 1 98.94 192 ILE B CA 1
ATOM 5659 C C . ILE B 1 192 ? 4.734 -16.5 1.914 1 98.94 192 ILE B C 1
ATOM 5661 O O . ILE B 1 192 ? 3.727 -16.75 1.247 1 98.94 192 ILE B O 1
ATOM 5665 N N . LYS B 1 193 ? 4.926 -17.016 3.129 1 98.94 193 LYS B N 1
ATOM 5666 C CA . LYS B 1 193 ? 3.977 -17.969 3.711 1 98.94 193 LYS B CA 1
ATOM 5667 C C . LYS B 1 193 ? 2.617 -17.312 3.943 1 98.94 193 LYS B C 1
ATOM 5669 O O . LYS B 1 193 ? 1.576 -17.922 3.697 1 98.94 193 LYS B O 1
ATOM 5674 N N . ARG B 1 194 ? 2.609 -16.031 4.414 1 98.88 194 ARG B N 1
ATOM 5675 C CA . ARG B 1 194 ? 1.364 -15.297 4.59 1 98.88 194 ARG B CA 1
ATOM 5676 C C . ARG B 1 194 ? 0.632 -15.133 3.264 1 98.88 194 ARG B C 1
ATOM 5678 O O . ARG B 1 194 ? -0.595 -15.234 3.209 1 98.88 194 ARG B O 1
ATOM 5685 N N . THR B 1 195 ? 1.398 -14.914 2.24 1 98.94 195 THR B N 1
ATOM 5686 C CA . THR B 1 195 ? 0.828 -14.82 0.9 1 98.94 195 THR B CA 1
ATOM 5687 C C . THR B 1 195 ? 0.216 -16.156 0.477 1 98.94 195 THR B C 1
ATOM 5689 O O . THR B 1 195 ? -0.876 -16.188 -0.095 1 98.94 195 THR B O 1
ATOM 5692 N N . LEU B 1 196 ? 0.896 -17.234 0.787 1 98.94 196 LEU B N 1
ATOM 5693 C CA . LEU B 1 196 ? 0.394 -18.562 0.462 1 98.94 196 LEU B CA 1
ATOM 5694 C C . LEU B 1 196 ? -0.901 -18.859 1.212 1 98.94 196 LEU B C 1
ATOM 5696 O O . LEU B 1 196 ? -1.819 -19.469 0.661 1 98.94 196 LEU B O 1
ATOM 5700 N N . ASP B 1 197 ? -0.995 -18.422 2.451 1 98.94 197 ASP B N 1
ATOM 5701 C CA . ASP B 1 197 ? -2.248 -18.562 3.189 1 98.94 197 ASP B CA 1
ATOM 5702 C C . ASP B 1 197 ? -3.391 -17.859 2.461 1 98.94 197 ASP B C 1
ATOM 5704 O O . ASP B 1 197 ? -4.445 -18.453 2.23 1 98.94 197 ASP B O 1
ATOM 5708 N N . ALA B 1 198 ? -3.135 -16.625 2.096 1 98.94 198 ALA B N 1
ATOM 5709 C CA . ALA B 1 198 ? -4.168 -15.844 1.429 1 98.94 198 ALA B CA 1
ATOM 5710 C C . ALA B 1 198 ? -4.586 -16.484 0.111 1 98.94 198 ALA B C 1
ATOM 5712 O O . ALA B 1 198 ? -5.777 -16.547 -0.206 1 98.94 198 ALA B O 1
ATOM 5713 N N . MET B 1 199 ? -3.609 -16.969 -0.659 1 98.94 199 MET B N 1
ATOM 5714 C CA . MET B 1 199 ? -3.893 -17.672 -1.902 1 98.94 199 MET B CA 1
ATOM 5715 C C . MET B 1 199 ? -4.832 -18.859 -1.653 1 98.94 199 MET B C 1
ATOM 5717 O O . MET B 1 199 ? -5.797 -19.062 -2.393 1 98.94 199 MET B O 1
ATOM 5721 N N . SER B 1 200 ? -4.551 -19.562 -0.611 1 98.88 200 SER B N 1
ATOM 5722 C CA . SER B 1 200 ? -5.328 -20.766 -0.318 1 98.88 200 SER B CA 1
ATOM 5723 C C . SER B 1 200 ? -6.773 -20.422 0.022 1 98.88 200 SER B C 1
ATOM 5725 O O . SER B 1 200 ? -7.691 -21.188 -0.288 1 98.88 200 SER B O 1
ATOM 5727 N N . TRP B 1 201 ? -7.012 -19.234 0.568 1 98.75 201 TRP B N 1
ATOM 5728 C CA . TRP B 1 201 ? -8.352 -18.828 0.987 1 98.75 201 TRP B CA 1
ATOM 5729 C C . TRP B 1 201 ? -9.219 -18.5 -0.219 1 98.75 201 TRP B C 1
ATOM 5731 O O . TRP B 1 201 ? -10.445 -18.406 -0.102 1 98.75 201 TRP B O 1
ATOM 5741 N N . VAL B 1 202 ? -8.578 -18.266 -1.373 1 98.81 202 VAL B N 1
ATOM 5742 C CA . VAL B 1 202 ? -9.352 -18 -2.58 1 98.81 202 VAL B CA 1
ATOM 5743 C C . VAL B 1 202 ? -9.102 -19.094 -3.615 1 98.81 202 VAL B C 1
ATOM 5745 O O . VAL B 1 202 ? -9.367 -18.906 -4.805 1 98.81 202 VAL B O 1
ATOM 5748 N N . LYS B 1 203 ? -8.469 -20.203 -3.191 1 98.81 203 LYS B N 1
ATOM 5749 C CA . LYS B 1 203 ? -8.328 -21.469 -3.926 1 98.81 203 LYS B CA 1
ATOM 5750 C C . LYS B 1 203 ? -7.402 -21.297 -5.129 1 98.81 203 LYS B C 1
ATOM 5752 O O . LYS B 1 203 ? -7.609 -21.922 -6.168 1 98.81 203 LYS B O 1
ATOM 5757 N N . MET B 1 204 ? -6.492 -20.359 -5.074 1 98.94 204 MET B N 1
ATOM 5758 C CA . MET B 1 204 ? -5.387 -20.344 -6.031 1 98.94 204 MET B CA 1
ATOM 5759 C C . MET B 1 204 ? -4.5 -21.578 -5.852 1 98.94 204 MET B C 1
ATOM 5761 O O . MET B 1 204 ? -4.328 -22.062 -4.734 1 98.94 204 MET B O 1
ATOM 5765 N N . ASN B 1 205 ? -3.922 -22.031 -6.973 1 98.94 205 ASN B N 1
ATOM 5766 C CA . ASN B 1 205 ? -3.248 -23.312 -6.832 1 98.94 205 ASN B CA 1
ATOM 5767 C C . ASN B 1 205 ? -1.817 -23.25 -7.363 1 98.94 205 ASN B C 1
ATOM 5769 O O . ASN B 1 205 ? -1.135 -24.281 -7.426 1 98.94 205 ASN B O 1
ATOM 5773 N N . THR B 1 206 ? -1.349 -22.094 -7.789 1 98.94 206 THR B N 1
ATOM 5774 C CA . THR B 1 206 ? 0.007 -22 -8.32 1 98.94 206 THR B CA 1
ATOM 5775 C C . THR B 1 206 ? 0.678 -20.719 -7.844 1 98.94 206 THR B C 1
ATOM 5777 O O . THR B 1 206 ? 0.162 -19.609 -8.07 1 98.94 206 THR B O 1
ATOM 5780 N N . PHE B 1 207 ? 1.696 -20.844 -7.137 1 98.94 207 PHE B N 1
ATOM 5781 C CA . PHE B 1 207 ? 2.58 -19.734 -6.793 1 98.94 207 PHE B CA 1
ATOM 5782 C C . PHE B 1 207 ? 3.729 -19.625 -7.793 1 98.94 207 PHE B C 1
ATOM 5784 O O . PHE B 1 207 ? 4.664 -20.422 -7.754 1 98.94 207 PHE B O 1
ATOM 5791 N N . HIS B 1 208 ? 3.598 -18.703 -8.742 1 98.94 208 HIS B N 1
ATOM 5792 C CA . HIS B 1 208 ? 4.672 -18.406 -9.68 1 98.94 208 HIS B CA 1
ATOM 5793 C C . HIS B 1 208 ? 5.746 -17.531 -9.031 1 98.94 208 HIS B C 1
ATOM 5795 O O . HIS B 1 208 ? 5.578 -16.328 -8.914 1 98.94 208 HIS B O 1
ATOM 5801 N N . TRP B 1 209 ? 6.836 -18.188 -8.664 1 98.94 209 TRP B N 1
ATOM 5802 C CA . TRP B 1 209 ? 7.875 -17.531 -7.875 1 98.94 209 TRP B CA 1
ATOM 5803 C C . TRP B 1 209 ? 9 -17.031 -8.773 1 98.94 209 TRP B C 1
ATOM 5805 O O . TRP B 1 209 ? 9.883 -17.797 -9.156 1 98.94 209 TRP B O 1
ATOM 5815 N N . HIS B 1 210 ? 8.969 -15.773 -9.141 1 98.81 210 HIS B N 1
ATOM 5816 C CA . HIS B 1 210 ? 10.086 -15.117 -9.805 1 98.81 210 HIS B CA 1
ATOM 5817 C C . HIS B 1 210 ? 11.211 -14.82 -8.828 1 98.81 210 HIS B C 1
ATOM 5819 O O . HIS B 1 210 ? 11.289 -13.727 -8.273 1 98.81 210 HIS B O 1
ATOM 5825 N N . VAL B 1 211 ? 12.164 -15.648 -8.68 1 98.06 211 VAL B N 1
ATOM 5826 C CA . VAL B 1 211 ? 13.008 -15.727 -7.488 1 98.06 211 VAL B CA 1
ATOM 5827 C C . VAL B 1 211 ? 14.312 -14.977 -7.73 1 98.06 211 VAL B C 1
ATOM 5829 O O . VAL B 1 211 ? 14.945 -14.484 -6.785 1 98.06 211 VAL B O 1
ATOM 5832 N N . VAL B 1 212 ? 14.781 -14.953 -9.016 1 98.44 212 VAL B N 1
ATOM 5833 C CA . VAL B 1 212 ? 16.031 -14.281 -9.352 1 98.44 212 VAL B CA 1
ATOM 5834 C C . VAL B 1 212 ? 15.805 -13.312 -10.5 1 98.44 212 VAL B C 1
ATOM 5836 O O . VAL B 1 212 ? 14.844 -13.453 -11.266 1 98.44 212 VAL B O 1
ATOM 5839 N N . ASP B 1 213 ? 16.641 -12.32 -10.578 1 98.75 213 ASP B N 1
ATOM 5840 C CA . ASP B 1 213 ? 16.625 -11.344 -11.656 1 98.75 213 ASP B CA 1
ATOM 5841 C C . ASP B 1 213 ? 17.953 -10.586 -11.727 1 98.75 213 ASP B C 1
ATOM 5843 O O . ASP B 1 213 ? 18.906 -10.938 -11.031 1 98.75 213 ASP B O 1
ATOM 5847 N N . SER B 1 214 ? 18.031 -9.609 -12.586 1 98.69 214 SER B N 1
ATOM 5848 C CA . SER B 1 214 ? 19.25 -8.844 -12.836 1 98.69 214 SER B CA 1
ATOM 5849 C C . SER B 1 214 ? 19.75 -8.18 -11.57 1 98.69 214 SER B C 1
ATOM 5851 O O . SER B 1 214 ? 20.953 -7.957 -11.414 1 98.69 214 SER B O 1
ATOM 5853 N N . GLN B 1 215 ? 18.906 -7.934 -10.617 1 98.5 215 GLN B N 1
ATOM 5854 C CA . GLN B 1 215 ? 19.25 -7.105 -9.461 1 98.5 215 GLN B CA 1
ATOM 5855 C C . GLN B 1 215 ? 19.797 -7.953 -8.32 1 98.5 215 GLN B C 1
ATOM 5857 O O . GLN B 1 215 ? 20.594 -7.469 -7.516 1 98.5 215 GLN B O 1
ATOM 5862 N N . SER B 1 216 ? 19.328 -9.211 -8.25 1 98.75 216 SER B N 1
ATOM 5863 C CA . SER B 1 216 ? 19.844 -10.047 -7.172 1 98.75 216 SER B CA 1
ATOM 5864 C C . SER B 1 216 ? 19.609 -11.531 -7.457 1 98.75 216 SER B C 1
ATOM 5866 O O . SER B 1 216 ? 18.797 -11.875 -8.32 1 98.75 216 SER B O 1
ATOM 5868 N N . PHE B 1 217 ? 20.375 -12.383 -6.836 1 98.81 217 PHE B N 1
ATOM 5869 C CA . PHE B 1 217 ? 20.25 -13.836 -6.848 1 98.81 217 PHE B CA 1
ATOM 5870 C C . PHE B 1 217 ? 20.125 -14.383 -5.43 1 98.81 217 PHE B C 1
ATOM 5872 O O . PHE B 1 217 ? 21.078 -14.945 -4.895 1 98.81 217 PHE B O 1
ATOM 5879 N N . PRO B 1 218 ? 18.922 -14.266 -4.832 1 98.69 218 PRO B N 1
ATOM 5880 C CA . PRO B 1 218 ? 18.75 -14.625 -3.422 1 98.69 218 PRO B CA 1
ATOM 5881 C C . PRO B 1 218 ? 18.609 -16.125 -3.211 1 98.69 218 PRO B C 1
ATOM 5883 O O . PRO B 1 218 ? 18.5 -16.594 -2.072 1 98.69 218 PRO B O 1
ATOM 5886 N N . LEU B 1 219 ? 18.641 -16.922 -4.242 1 98.56 219 LEU B N 1
ATOM 5887 C CA . LEU B 1 219 ? 18.469 -18.359 -4.16 1 98.56 219 LEU B CA 1
ATOM 5888 C C . LEU B 1 219 ? 19.797 -19.062 -3.893 1 98.56 219 LEU B C 1
ATOM 5890 O O . LEU B 1 219 ? 20.734 -18.922 -4.668 1 98.56 219 LEU B O 1
ATOM 5894 N N . GLU B 1 220 ? 19.891 -19.781 -2.832 1 98.25 220 GLU B N 1
ATOM 5895 C CA . GLU B 1 220 ? 21.062 -20.594 -2.568 1 98.25 220 GLU B CA 1
ATOM 5896 C C . GLU B 1 220 ? 21.047 -21.875 -3.395 1 98.25 220 GLU B C 1
ATOM 5898 O O . GLU B 1 220 ? 20.109 -22.672 -3.291 1 98.25 220 GLU B O 1
ATOM 5903 N N . VAL B 1 221 ? 21.984 -22.094 -4.266 1 98.12 221 VAL B N 1
ATOM 5904 C CA . VAL B 1 221 ? 22.156 -23.297 -5.082 1 98.12 221 VAL B CA 1
ATOM 5905 C C . VAL B 1 221 ? 23.438 -24.016 -4.664 1 98.12 221 VAL B C 1
ATOM 5907 O O . VAL B 1 221 ? 24.547 -23.531 -4.914 1 98.12 221 VAL B O 1
ATOM 5910 N N . ALA B 1 222 ? 23.312 -25.156 -4.117 1 97.56 222 ALA B N 1
ATOM 5911 C CA . ALA B 1 222 ? 24.422 -25.875 -3.506 1 97.56 222 ALA B CA 1
ATOM 5912 C C . ALA B 1 222 ? 25.562 -26.078 -4.508 1 97.56 222 ALA B C 1
ATOM 5914 O O . ALA B 1 222 ? 26.734 -25.969 -4.16 1 97.56 222 ALA B O 1
ATOM 5915 N N . GLU B 1 223 ? 25.25 -26.406 -5.723 1 97.62 223 GLU B N 1
ATOM 5916 C CA . GLU B 1 223 ? 26.234 -26.703 -6.762 1 97.62 223 GLU B CA 1
ATOM 5917 C C . GLU B 1 223 ? 26.922 -25.438 -7.262 1 97.62 223 GLU B C 1
ATOM 5919 O O . GLU B 1 223 ? 27.953 -25.5 -7.922 1 97.62 223 GLU B O 1
ATOM 5924 N N . PHE B 1 224 ? 26.297 -24.312 -7.008 1 98.38 224 PHE B N 1
ATOM 5925 C CA . PHE B 1 224 ? 26.797 -23.016 -7.426 1 98.38 224 PHE B CA 1
ATOM 5926 C C . PHE B 1 224 ? 26.734 -22 -6.277 1 98.38 224 PHE B C 1
ATOM 5928 O O . PHE B 1 224 ? 26.078 -20.984 -6.383 1 98.38 224 PHE B O 1
ATOM 5935 N N . PRO B 1 225 ? 27.469 -22.203 -5.234 1 97.62 225 PRO B N 1
ATOM 5936 C CA . PRO B 1 225 ? 27.297 -21.438 -4 1 97.62 225 PRO B CA 1
ATOM 5937 C C . PRO B 1 225 ? 27.656 -19.953 -4.176 1 97.62 225 PRO B C 1
ATOM 5939 O O . PRO B 1 225 ? 27.172 -19.109 -3.422 1 97.62 225 PRO B O 1
ATOM 5942 N N . ASN B 1 226 ? 28.438 -19.578 -5.207 1 98.25 226 ASN B N 1
ATOM 5943 C CA . ASN B 1 226 ? 28.891 -18.203 -5.383 1 98.25 226 ASN B CA 1
ATOM 5944 C C . ASN B 1 226 ? 27.781 -17.312 -5.91 1 98.25 226 ASN B C 1
ATOM 5946 O O . ASN B 1 226 ? 27.875 -16.078 -5.828 1 98.25 226 ASN B O 1
ATOM 5950 N N . LEU B 1 227 ? 26.719 -17.891 -6.461 1 98.62 227 LEU B N 1
ATOM 5951 C CA . LEU B 1 227 ? 25.641 -17.078 -7.031 1 98.62 227 LEU B CA 1
ATOM 5952 C C . LEU B 1 227 ? 24.953 -16.25 -5.953 1 98.62 227 LEU B C 1
ATOM 5954 O O . LEU B 1 227 ? 24.844 -15.031 -6.082 1 98.62 227 LEU B O 1
ATOM 5958 N N . SER B 1 228 ? 24.516 -16.891 -4.84 1 98.38 228 SER B N 1
ATOM 5959 C CA . SER B 1 228 ? 23.859 -16.125 -3.771 1 98.38 228 SER B CA 1
ATOM 5960 C C . SER B 1 228 ? 24.891 -15.414 -2.9 1 98.38 228 SER B C 1
ATOM 5962 O O . SER B 1 228 ? 24.625 -14.32 -2.393 1 98.38 228 SER B O 1
ATOM 5964 N N . ALA B 1 229 ? 26.078 -16 -2.748 1 97.81 229 ALA B N 1
ATOM 5965 C CA . ALA B 1 229 ? 27.109 -15.383 -1.922 1 97.81 229 ALA B CA 1
ATOM 5966 C C . ALA B 1 229 ? 27.5 -14.008 -2.463 1 97.81 229 ALA B C 1
ATOM 5968 O O . ALA B 1 229 ? 27.75 -13.078 -1.691 1 97.81 229 ALA B O 1
ATOM 5969 N N . LYS B 1 230 ? 27.531 -13.922 -3.805 1 97.88 230 LYS B N 1
ATOM 5970 C CA . LYS B 1 230 ? 28 -12.68 -4.418 1 97.88 230 LYS B CA 1
ATOM 5971 C C . LYS B 1 230 ? 26.828 -11.891 -5.008 1 97.88 230 LYS B C 1
ATOM 5973 O O . LYS B 1 230 ? 26.953 -10.695 -5.27 1 97.88 230 LYS B O 1
ATOM 5978 N N . GLY B 1 231 ? 25.688 -12.562 -5.195 1 98.19 231 GLY B N 1
ATOM 5979 C CA . GLY B 1 231 ? 24.625 -11.938 -5.965 1 98.19 231 GLY B CA 1
ATOM 5980 C C . GLY B 1 231 ? 23.438 -11.539 -5.117 1 98.19 231 GLY B C 1
ATOM 5981 O O . GLY B 1 231 ? 22.531 -10.844 -5.594 1 98.19 231 GLY B O 1
ATOM 5982 N N . ALA B 1 232 ? 23.344 -12.023 -3.842 1 98.31 232 ALA B N 1
ATOM 5983 C CA . ALA B 1 232 ? 22.281 -11.594 -2.949 1 98.31 232 ALA B CA 1
ATOM 5984 C C . ALA B 1 232 ? 22.562 -10.203 -2.383 1 98.31 232 ALA B C 1
ATOM 5986 O O . ALA B 1 232 ? 23.703 -9.734 -2.424 1 98.31 232 ALA B O 1
ATOM 5987 N N . TYR B 1 233 ? 21.578 -9.539 -1.872 1 97.38 233 TYR B N 1
ATOM 5988 C CA . TYR B 1 233 ? 21.75 -8.211 -1.3 1 97.38 233 TYR B CA 1
ATOM 5989 C C . TYR B 1 233 ? 22.578 -8.273 -0.016 1 97.38 233 TYR B C 1
ATOM 5991 O O . TYR B 1 233 ? 23.297 -7.328 0.318 1 97.38 233 TYR B O 1
ATOM 5999 N N . SER B 1 234 ? 22.391 -9.281 0.744 1 94.5 234 SER B N 1
ATOM 6000 C CA . SER B 1 234 ? 23.109 -9.539 1.985 1 94.5 234 SER B CA 1
ATOM 6001 C C . SER B 1 234 ? 23.047 -11.016 2.363 1 94.5 234 SER B C 1
ATOM 6003 O O . SER B 1 234 ? 22.344 -11.797 1.715 1 94.5 234 SER B O 1
ATOM 6005 N N . SER B 1 235 ? 23.688 -11.383 3.4 1 92.88 235 SER B N 1
ATOM 6006 C CA . SER B 1 235 ? 23.672 -12.766 3.867 1 92.88 235 SER B CA 1
ATOM 6007 C C . SER B 1 235 ? 22.312 -13.133 4.449 1 92.88 235 SER B C 1
ATOM 6009 O O . SER B 1 235 ? 21.953 -14.312 4.516 1 92.88 235 SER B O 1
ATOM 6011 N N . SER B 1 236 ? 21.547 -12.062 4.801 1 93.5 236 SER B N 1
ATOM 6012 C CA . SER B 1 236 ? 20.234 -12.32 5.363 1 93.5 236 SER B CA 1
ATOM 6013 C C . SER B 1 236 ? 19.156 -12.25 4.289 1 93.5 236 SER B C 1
ATOM 6015 O O . SER B 1 236 ? 17.984 -12.562 4.551 1 93.5 236 SER B O 1
ATOM 6017 N N . SER B 1 237 ? 19.531 -11.867 3.096 1 97.56 237 SER B N 1
ATOM 6018 C CA . SER B 1 237 ? 18.594 -11.812 1.976 1 97.56 237 SER B CA 1
ATOM 6019 C C . SER B 1 237 ? 18.781 -13 1.038 1 97.56 237 SER B C 1
ATOM 6021 O O . SER B 1 237 ? 18.938 -12.828 -0.172 1 97.56 237 SER B O 1
ATOM 6023 N N . VAL B 1 238 ? 18.844 -14.164 1.636 1 98.5 238 VAL B N 1
ATOM 6024 C CA . VAL B 1 238 ? 19.062 -15.414 0.914 1 98.5 238 VAL B CA 1
ATOM 6025 C C . VAL B 1 238 ? 18 -16.422 1.309 1 98.5 238 VAL B C 1
ATOM 6027 O O . VAL B 1 238 ? 17.625 -16.531 2.48 1 98.5 238 VAL B O 1
ATOM 6030 N N . TYR B 1 239 ? 17.453 -17.078 0.331 1 98.81 239 TYR B N 1
ATOM 6031 C CA . TYR B 1 239 ? 16.625 -18.25 0.587 1 98.81 239 TYR B CA 1
ATOM 6032 C C . TYR B 1 239 ? 17.453 -19.531 0.581 1 98.81 239 TYR B C 1
ATOM 6034 O O . TYR B 1 239 ? 17.875 -20 -0.481 1 98.81 239 TYR B O 1
ATOM 6042 N N . SER B 1 240 ? 17.656 -20.094 1.688 1 98.31 240 SER B N 1
ATOM 6043 C CA . SER B 1 240 ? 18.438 -21.312 1.823 1 98.31 240 SER B CA 1
ATOM 6044 C C . SER B 1 240 ? 17.688 -22.516 1.27 1 98.31 240 SER B C 1
ATOM 6046 O O . SER B 1 240 ? 16.5 -22.422 0.971 1 98.31 240 SER B O 1
ATOM 6048 N N . ALA B 1 241 ? 18.375 -23.641 1.08 1 96.5 241 ALA B N 1
ATOM 6049 C CA . ALA B 1 241 ? 17.734 -24.891 0.658 1 96.5 241 ALA B CA 1
ATOM 6050 C C . ALA B 1 241 ? 16.609 -25.281 1.615 1 96.5 241 ALA B C 1
ATOM 6052 O O . ALA B 1 241 ? 15.562 -25.766 1.187 1 96.5 241 ALA B O 1
ATOM 6053 N N . SER B 1 242 ? 16.906 -25.047 2.865 1 97.88 242 SER B N 1
ATOM 6054 C CA . SER B 1 242 ? 15.898 -25.344 3.873 1 97.88 242 SER B CA 1
ATOM 6055 C C . SER B 1 242 ? 14.688 -24.438 3.73 1 97.88 242 SER B C 1
ATOM 6057 O O . SER B 1 242 ? 13.547 -24.875 3.904 1 97.88 242 SER B O 1
ATOM 6059 N N . ASP B 1 243 ? 14.938 -23.125 3.461 1 98.62 243 ASP B N 1
ATOM 6060 C CA . ASP B 1 243 ? 13.844 -22.188 3.229 1 98.62 243 ASP B CA 1
ATOM 6061 C C . ASP B 1 243 ? 12.984 -22.641 2.053 1 98.62 243 ASP B C 1
ATOM 6063 O O . ASP B 1 243 ? 11.75 -22.609 2.131 1 98.62 243 ASP B O 1
ATOM 6067 N N . ILE B 1 244 ? 13.609 -23.031 1.011 1 98.56 244 ILE B N 1
ATOM 6068 C CA . ILE B 1 244 ? 12.906 -23.453 -0.199 1 98.56 244 ILE B CA 1
ATOM 6069 C C . ILE B 1 244 ? 12.047 -24.672 0.094 1 98.56 244 ILE B C 1
ATOM 6071 O O . ILE B 1 244 ? 10.875 -24.734 -0.273 1 98.56 244 ILE B O 1
ATOM 6075 N N . LYS B 1 245 ? 12.641 -25.672 0.757 1 98.44 245 LYS B N 1
ATOM 6076 C CA . LYS B 1 245 ? 11.898 -26.875 1.13 1 98.44 245 LYS B CA 1
ATOM 6077 C C . LYS B 1 245 ? 10.688 -26.516 1.984 1 98.44 245 LYS B C 1
ATOM 6079 O O . LYS B 1 245 ? 9.602 -27.078 1.792 1 98.44 245 LYS B O 1
ATOM 6084 N N . ASP B 1 246 ? 10.93 -25.625 2.879 1 98.81 246 ASP B N 1
ATOM 6085 C CA . ASP B 1 246 ? 9.867 -25.203 3.779 1 98.81 246 ASP B CA 1
ATOM 6086 C C . ASP B 1 246 ? 8.742 -24.516 3.008 1 98.81 246 ASP B C 1
ATOM 6088 O O . ASP B 1 246 ? 7.562 -24.812 3.213 1 98.81 246 ASP B O 1
ATOM 6092 N N . ILE B 1 247 ? 9.055 -23.594 2.104 1 98.88 247 ILE B N 1
ATOM 6093 C CA . ILE B 1 247 ? 8.07 -22.844 1.322 1 98.88 247 ILE B CA 1
ATOM 6094 C C . ILE B 1 247 ? 7.293 -23.797 0.42 1 98.88 247 ILE B C 1
ATOM 6096 O O . ILE B 1 247 ? 6.066 -23.719 0.328 1 98.88 247 ILE B O 1
ATOM 6100 N N . VAL B 1 248 ? 7.977 -24.75 -0.205 1 98.88 248 VAL B N 1
ATOM 6101 C CA . VAL B 1 248 ? 7.359 -25.688 -1.129 1 98.88 248 VAL B CA 1
ATOM 6102 C C . VAL B 1 248 ? 6.395 -26.594 -0.371 1 98.88 248 VAL B C 1
ATOM 6104 O O . VAL B 1 248 ? 5.258 -26.812 -0.801 1 98.88 248 VAL B O 1
ATOM 6107 N N . ALA B 1 249 ? 6.82 -27.109 0.792 1 98.88 249 ALA B N 1
ATOM 6108 C CA . ALA B 1 249 ? 5.969 -27.984 1.604 1 98.88 249 ALA B CA 1
ATOM 6109 C C . ALA B 1 249 ? 4.766 -27.219 2.145 1 98.88 249 ALA B C 1
ATOM 6111 O O . ALA B 1 249 ? 3.646 -27.734 2.16 1 98.88 249 ALA B O 1
ATOM 6112 N N . TYR B 1 250 ? 5.062 -26.016 2.602 1 98.94 250 TYR B N 1
ATOM 6113 C CA . TYR B 1 250 ? 4.004 -25.172 3.129 1 98.94 250 TYR B CA 1
ATOM 6114 C C . TYR B 1 250 ? 2.939 -24.906 2.07 1 98.94 250 TYR B C 1
ATOM 6116 O O . TYR B 1 250 ? 1.741 -25 2.348 1 98.94 250 TYR B O 1
ATOM 6124 N N . ALA B 1 251 ? 3.387 -24.578 0.882 1 98.94 251 ALA B N 1
ATOM 6125 C CA . ALA B 1 251 ? 2.486 -24.312 -0.238 1 98.94 251 ALA B CA 1
ATOM 6126 C C . ALA B 1 251 ? 1.676 -25.562 -0.594 1 98.94 251 ALA B C 1
ATOM 6128 O O . ALA B 1 251 ? 0.449 -25.5 -0.697 1 98.94 251 ALA B O 1
ATOM 6129 N N . ALA B 1 252 ? 2.299 -26.672 -0.707 1 98.94 252 ALA B N 1
ATOM 6130 C CA . ALA B 1 252 ? 1.646 -27.906 -1.131 1 98.94 252 ALA B CA 1
ATOM 6131 C C . ALA B 1 252 ? 0.56 -28.312 -0.141 1 98.94 252 ALA B C 1
ATOM 6133 O O . ALA B 1 252 ? -0.523 -28.75 -0.542 1 98.94 252 ALA B O 1
ATOM 6134 N N . ALA B 1 253 ? 0.86 -28.172 1.101 1 98.88 253 ALA B N 1
ATOM 6135 C CA . ALA B 1 253 ? -0.1 -28.516 2.143 1 98.88 253 ALA B CA 1
ATOM 6136 C C . ALA B 1 253 ? -1.333 -27.625 2.082 1 98.88 253 ALA B C 1
ATOM 6138 O O . ALA B 1 253 ? -2.361 -27.938 2.688 1 98.88 253 ALA B O 1
ATOM 6139 N N . ARG B 1 254 ? -1.252 -26.609 1.318 1 98.88 254 ARG B N 1
ATOM 6140 C CA . ARG B 1 254 ? -2.357 -25.672 1.154 1 98.88 254 ARG B CA 1
ATOM 6141 C C . ARG B 1 254 ? -2.92 -25.734 -0.262 1 98.88 254 ARG B C 1
ATOM 6143 O O . ARG B 1 254 ? -3.609 -24.812 -0.7 1 98.88 254 ARG B O 1
ATOM 6150 N N . GLY B 1 255 ? -2.555 -26.797 -0.969 1 98.88 255 GLY B N 1
ATOM 6151 C CA . GLY B 1 255 ? -3.088 -27.016 -2.303 1 98.88 255 GLY B CA 1
ATOM 6152 C C . GLY B 1 255 ? -2.449 -26.125 -3.357 1 98.88 255 GLY B C 1
ATOM 6153 O O . GLY B 1 255 ? -3.061 -25.844 -4.391 1 98.88 255 GLY B O 1
ATOM 6154 N N . ILE B 1 256 ? -1.231 -25.641 -3.107 1 98.94 256 ILE B N 1
ATOM 6155 C CA . ILE B 1 256 ? -0.562 -24.703 -4.004 1 98.94 256 ILE B CA 1
ATOM 6156 C C . ILE B 1 256 ? 0.758 -25.297 -4.484 1 98.94 256 ILE B C 1
ATOM 6158 O O . ILE B 1 256 ? 1.555 -25.781 -3.678 1 98.94 256 ILE B O 1
ATOM 6162 N N . ASP B 1 257 ? 0.919 -25.312 -5.785 1 98.94 257 ASP B N 1
ATOM 6163 C CA . ASP B 1 257 ? 2.172 -25.688 -6.426 1 98.94 257 ASP B CA 1
ATOM 6164 C C . ASP B 1 257 ? 3.094 -24.484 -6.609 1 98.94 257 ASP B C 1
ATOM 6166 O O . ASP B 1 257 ? 2.631 -23.391 -6.902 1 98.94 257 ASP B O 1
ATOM 6170 N N . VAL B 1 258 ? 4.398 -24.688 -6.387 1 98.94 258 VAL B N 1
ATOM 6171 C CA . VAL B 1 258 ? 5.348 -23.594 -6.578 1 98.94 258 VAL B CA 1
ATOM 6172 C C . VAL B 1 258 ? 6.016 -23.719 -7.945 1 98.94 258 VAL B C 1
ATOM 6174 O O . VAL B 1 258 ? 6.871 -24.578 -8.141 1 98.94 258 VAL B O 1
ATOM 6177 N N . LEU B 1 259 ? 5.621 -22.922 -8.836 1 98.88 259 LEU B N 1
ATOM 6178 C CA . LEU B 1 259 ? 6.254 -22.781 -10.148 1 98.88 259 LEU B CA 1
ATOM 6179 C C . LEU B 1 259 ? 7.387 -21.75 -10.094 1 98.88 259 LEU B C 1
ATOM 6181 O O . LEU B 1 259 ? 7.152 -20.547 -10.188 1 98.88 259 LEU B O 1
ATOM 6185 N N . ALA B 1 260 ? 8.609 -22.266 -9.984 1 98.75 260 ALA B N 1
ATOM 6186 C CA . ALA B 1 260 ? 9.758 -21.359 -9.906 1 98.75 260 ALA B CA 1
ATOM 6187 C C . ALA B 1 260 ? 10.188 -20.891 -11.297 1 98.75 260 ALA B C 1
ATOM 6189 O O . ALA B 1 260 ? 9.992 -21.609 -12.281 1 98.75 260 ALA B O 1
ATOM 6190 N N . GLU B 1 261 ? 10.727 -19.734 -11.297 1 98.81 261 GLU B N 1
ATOM 6191 C CA . GLU B 1 261 ? 11.258 -19.188 -12.539 1 98.81 261 GLU B CA 1
ATOM 6192 C C . GLU B 1 261 ? 12.719 -18.781 -12.383 1 98.81 261 GLU B C 1
ATOM 6194 O O . GLU B 1 261 ? 13.07 -18.047 -11.461 1 98.81 261 GLU B O 1
ATOM 6199 N N . PHE B 1 262 ? 13.516 -19.344 -13.195 1 98.38 262 PHE B N 1
ATOM 6200 C CA . PHE B 1 262 ? 14.852 -18.828 -13.516 1 98.38 262 PHE B CA 1
ATOM 6201 C C . PHE B 1 262 ? 14.867 -18.188 -14.891 1 98.38 262 PHE B C 1
ATOM 6203 O O . PHE B 1 262 ? 15.078 -18.859 -15.898 1 98.38 262 PHE B O 1
ATOM 6210 N N . ASP B 1 263 ? 14.656 -16.844 -14.875 1 98.44 263 ASP B N 1
ATOM 6211 C CA . ASP B 1 263 ? 14.469 -16.078 -16.109 1 98.44 263 ASP B CA 1
ATOM 6212 C C . ASP B 1 263 ? 15.773 -15.977 -16.891 1 98.44 263 ASP B C 1
ATOM 6214 O O . ASP B 1 263 ? 16.766 -15.445 -16.391 1 98.44 263 ASP B O 1
ATOM 6218 N N . THR B 1 264 ? 15.781 -16.516 -18.109 1 98.25 264 THR B N 1
ATOM 6219 C CA . THR B 1 264 ? 16.922 -16.531 -19.016 1 98.25 264 THR B CA 1
ATOM 6220 C C . THR B 1 264 ? 16.484 -16.281 -20.453 1 98.25 264 THR B C 1
ATOM 6222 O O . THR B 1 264 ? 15.32 -16.5 -20.797 1 98.25 264 THR B O 1
ATOM 6225 N N . PRO B 1 265 ? 17.391 -15.844 -21.359 1 98.31 265 PRO B N 1
ATOM 6226 C CA . PRO B 1 265 ? 18.766 -15.461 -21.047 1 98.31 265 PRO B CA 1
ATOM 6227 C C . PRO B 1 265 ? 18.859 -14.039 -20.484 1 98.31 265 PRO B C 1
ATOM 6229 O O . PRO B 1 265 ? 19.922 -13.648 -19.984 1 98.31 265 PRO B O 1
ATOM 6232 N N . GLY B 1 266 ? 17.75 -13.211 -20.656 1 98 266 GLY B N 1
ATOM 6233 C CA . GLY B 1 266 ? 17.703 -11.891 -20.062 1 98 266 GLY B CA 1
ATOM 6234 C C . GLY B 1 266 ? 17.625 -11.93 -18.547 1 98 266 GLY B C 1
ATOM 6235 O O . GLY B 1 266 ? 17.625 -13 -17.938 1 98 266 GLY B O 1
ATOM 6236 N N . HIS B 1 267 ? 17.641 -10.805 -17.922 1 98.19 267 HIS B N 1
ATOM 6237 C CA . HIS B 1 267 ? 17.375 -10.695 -16.484 1 98.19 267 HIS B CA 1
ATOM 6238 C C . HIS B 1 267 ? 18.422 -11.477 -15.68 1 98.19 267 HIS B C 1
ATOM 6240 O O . HIS B 1 267 ? 18.078 -12.141 -14.703 1 98.19 267 HIS B O 1
ATOM 6246 N N . THR B 1 268 ? 19.688 -11.516 -16.125 1 98.69 268 THR B N 1
ATOM 6247 C CA . THR B 1 268 ? 20.672 -12.375 -15.492 1 98.69 268 THR B CA 1
ATOM 6248 C C . THR B 1 268 ? 21.938 -11.578 -15.156 1 98.69 268 THR B C 1
ATOM 6250 O O . THR B 1 268 ? 23 -12.164 -14.922 1 98.69 268 THR B O 1
ATOM 6253 N N . ALA B 1 269 ? 21.844 -10.258 -15.133 1 98.81 269 ALA B N 1
ATOM 6254 C CA . ALA B 1 269 ? 23.016 -9.398 -14.977 1 98.81 269 ALA B CA 1
ATOM 6255 C C . ALA B 1 269 ? 23.781 -9.75 -13.711 1 98.81 269 ALA B C 1
ATOM 6257 O O . ALA B 1 269 ? 25.016 -9.758 -13.703 1 98.81 269 ALA B O 1
ATOM 6258 N N . ILE B 1 270 ? 23.141 -10.094 -12.68 1 98.75 270 ILE B N 1
ATOM 6259 C CA . ILE B 1 270 ? 23.75 -10.258 -11.359 1 98.75 270 ILE B CA 1
ATOM 6260 C C . ILE B 1 270 ? 24.672 -11.477 -11.367 1 98.75 270 ILE B C 1
ATOM 6262 O O . ILE B 1 270 ? 25.562 -11.586 -10.531 1 98.75 270 ILE B O 1
ATOM 6266 N N . ILE B 1 271 ? 24.469 -12.391 -12.242 1 98.88 271 ILE B N 1
ATOM 6267 C CA . ILE B 1 271 ? 25.312 -13.578 -12.359 1 98.88 271 ILE B CA 1
ATOM 6268 C C . ILE B 1 271 ? 26.75 -13.164 -12.656 1 98.88 271 ILE B C 1
ATOM 6270 O O . ILE B 1 271 ? 27.703 -13.883 -12.305 1 98.88 271 ILE B O 1
ATOM 6274 N N . SER B 1 272 ? 26.984 -11.992 -13.242 1 98.75 272 SER B N 1
ATOM 6275 C CA . SER B 1 272 ? 28.328 -11.516 -13.586 1 98.75 272 SER B CA 1
ATOM 6276 C C . SER B 1 272 ? 29.188 -11.336 -12.352 1 98.75 272 SER B C 1
ATOM 6278 O O . SER B 1 272 ? 30.422 -11.383 -12.438 1 98.75 272 SER B O 1
ATOM 6280 N N . GLU B 1 273 ? 28.531 -11.117 -11.172 1 98 273 GLU B N 1
ATOM 6281 C CA . GLU B 1 273 ? 29.297 -10.961 -9.938 1 98 273 GLU B CA 1
ATOM 6282 C C . GLU B 1 273 ? 30.078 -12.234 -9.602 1 98 273 GLU B C 1
ATOM 6284 O O . GLU B 1 273 ? 31.156 -12.164 -9.023 1 98 273 GLU B O 1
ATOM 6289 N N . ALA B 1 274 ? 29.516 -13.359 -9.977 1 98.5 274 ALA B N 1
ATOM 6290 C CA . ALA B 1 274 ? 30.156 -14.648 -9.688 1 98.5 274 ALA B CA 1
ATOM 6291 C C . ALA B 1 274 ? 30.797 -15.234 -10.938 1 98.5 274 ALA B C 1
ATOM 6293 O O . ALA B 1 274 ? 31.859 -15.859 -10.852 1 98.5 274 ALA B O 1
ATOM 6294 N N . TYR B 1 275 ? 30.172 -15.062 -12.07 1 98.56 275 TYR B N 1
ATOM 6295 C CA . TYR B 1 275 ? 30.594 -15.688 -13.32 1 98.56 275 TYR B CA 1
ATOM 6296 C C . TYR B 1 275 ? 30.562 -14.688 -14.469 1 98.56 275 TYR B C 1
ATOM 6298 O O . TYR B 1 275 ? 29.797 -14.844 -15.414 1 98.56 275 TYR B O 1
ATOM 6306 N N . PRO B 1 276 ? 31.5 -13.773 -14.516 1 98.31 276 PRO B N 1
ATOM 6307 C CA . PRO B 1 276 ? 31.453 -12.68 -15.492 1 98.31 276 PRO B CA 1
ATOM 6308 C C . PRO B 1 276 ? 31.609 -13.18 -16.938 1 98.31 276 PRO B C 1
ATOM 6310 O O . PRO B 1 276 ? 31.094 -12.555 -17.859 1 98.31 276 PRO B O 1
ATOM 6313 N N . ASP B 1 277 ? 32.281 -14.328 -17.125 1 98.06 277 ASP B N 1
ATOM 6314 C CA . ASP B 1 277 ? 32.562 -14.82 -18.484 1 98.06 277 ASP B CA 1
ATOM 6315 C C . ASP B 1 277 ? 31.281 -15.242 -19.188 1 98.06 277 ASP B C 1
ATOM 6317 O O . ASP B 1 277 ? 31.25 -15.312 -20.422 1 98.06 277 ASP B O 1
ATOM 6321 N N . HIS B 1 278 ? 30.219 -15.461 -18.406 1 98.69 278 HIS B N 1
ATOM 6322 C CA . HIS B 1 278 ? 29 -15.984 -19 1 98.69 278 HIS B CA 1
ATOM 6323 C C . HIS B 1 278 ? 28.016 -14.867 -19.344 1 98.69 278 HIS B C 1
ATOM 6325 O O . HIS B 1 278 ? 26.953 -15.117 -19.906 1 98.69 278 HIS B O 1
ATOM 6331 N N . ILE B 1 279 ? 28.297 -13.602 -19.047 1 98.88 279 ILE B N 1
ATOM 6332 C CA . ILE B 1 279 ? 27.328 -12.516 -19.172 1 98.88 279 ILE B CA 1
ATOM 6333 C C . ILE B 1 279 ? 27.828 -11.5 -20.188 1 98.88 279 ILE B C 1
ATOM 6335 O O . ILE B 1 279 ? 28.969 -11.016 -20.094 1 98.88 279 ILE B O 1
ATOM 6339 N N . ALA B 1 280 ? 27.016 -11.195 -21.125 1 98.56 280 ALA B N 1
ATOM 6340 C CA . ALA B 1 280 ? 27.25 -10.125 -22.094 1 98.56 280 ALA B CA 1
ATOM 6341 C C . ALA B 1 280 ? 26.812 -8.773 -21.531 1 98.56 280 ALA B C 1
ATOM 6343 O O . ALA B 1 280 ? 25.812 -8.688 -20.812 1 98.56 280 ALA B O 1
ATOM 6344 N N . CYS B 1 281 ? 27.547 -7.68 -21.828 1 97.94 281 CYS B N 1
ATOM 6345 C CA . CYS B 1 281 ? 27.234 -6.281 -21.562 1 97.94 281 CYS B CA 1
ATOM 6346 C C . CYS B 1 281 ? 27.047 -6.031 -20.078 1 97.94 281 CYS B C 1
ATOM 6348 O O . CYS B 1 281 ? 26.25 -5.18 -19.672 1 97.94 281 CYS B O 1
ATOM 6350 N N . ALA B 1 282 ? 27.672 -6.789 -19.219 1 97.75 282 ALA B N 1
ATOM 6351 C CA . ALA B 1 282 ? 27.516 -6.641 -17.781 1 97.75 282 ALA B CA 1
ATOM 6352 C C . ALA B 1 282 ? 27.844 -5.219 -17.328 1 97.75 282 ALA B C 1
ATOM 6354 O O . ALA B 1 282 ? 28.969 -4.754 -17.5 1 97.75 282 ALA B O 1
ATOM 6355 N N . GLY B 1 283 ? 26.859 -4.504 -16.797 1 96 283 GLY B N 1
ATOM 6356 C CA . GLY B 1 283 ? 27.047 -3.178 -16.234 1 96 283 GLY B CA 1
ATOM 6357 C C . GLY B 1 283 ? 27.234 -2.102 -17.281 1 96 283 GLY B C 1
ATOM 6358 O O . GLY B 1 283 ? 27.625 -0.974 -16.969 1 96 283 GLY B O 1
ATOM 6359 N N . ALA B 1 284 ? 26.953 -2.463 -18.5 1 97.06 284 ALA B N 1
ATOM 6360 C CA . ALA B 1 284 ? 27.141 -1.502 -19.578 1 97.06 284 ALA B CA 1
ATOM 6361 C C . ALA B 1 284 ? 26.25 -0.28 -19.391 1 97.06 284 ALA B C 1
ATOM 6363 O O . ALA B 1 284 ? 25.109 -0.402 -18.938 1 97.06 284 ALA B O 1
ATOM 6364 N N . THR B 1 285 ? 26.75 0.898 -19.703 1 94.5 285 THR B N 1
ATOM 6365 C CA . THR B 1 285 ? 26.047 2.176 -19.625 1 94.5 285 THR B CA 1
ATOM 6366 C C . THR B 1 285 ? 26.141 2.928 -20.953 1 94.5 285 THR B C 1
ATOM 6368 O O . THR B 1 285 ? 27.125 2.783 -21.672 1 94.5 285 THR B O 1
ATOM 6371 N N . PRO B 1 286 ? 25.141 3.807 -21.234 1 95.38 286 PRO B N 1
ATOM 6372 C CA . PRO B 1 286 ? 23.844 3.943 -20.562 1 95.38 286 PRO B CA 1
ATOM 6373 C C . PRO B 1 286 ? 23.016 2.666 -20.625 1 95.38 286 PRO B C 1
ATOM 6375 O O . PRO B 1 286 ? 22.828 2.09 -21.703 1 95.38 286 PRO B O 1
ATOM 6378 N N . TRP B 1 287 ? 22.516 2.268 -19.5 1 96.56 287 TRP B N 1
ATOM 6379 C CA . TRP B 1 287 ? 21.891 0.952 -19.391 1 96.56 287 TRP B CA 1
ATOM 6380 C C . TRP B 1 287 ? 20.766 0.784 -20.406 1 96.56 287 TRP B C 1
ATOM 6382 O O . TRP B 1 287 ? 20.531 -0.322 -20.906 1 96.56 287 TRP B O 1
ATOM 6392 N N . GLY B 1 288 ? 20.094 1.877 -20.797 1 95.25 288 GLY B N 1
ATOM 6393 C CA . GLY B 1 288 ? 18.953 1.834 -21.703 1 95.25 288 GLY B CA 1
ATOM 6394 C C . GLY B 1 288 ? 19.297 1.334 -23.094 1 95.25 288 GLY B C 1
ATOM 6395 O O . GLY B 1 288 ? 18.438 0.884 -23.844 1 95.25 288 GLY B O 1
ATOM 6396 N N . THR B 1 289 ? 20.578 1.32 -23.438 1 96.31 289 THR B N 1
ATOM 6397 C CA . THR B 1 289 ? 21.062 0.819 -24.719 1 96.31 289 THR B CA 1
ATOM 6398 C C . THR B 1 289 ? 21.188 -0.701 -24.688 1 96.31 289 THR B C 1
ATOM 6400 O O . THR B 1 289 ? 21.062 -1.358 -25.734 1 96.31 289 THR B O 1
ATOM 6403 N N . TYR B 1 290 ? 21.328 -1.242 -23.516 1 97 290 TYR B N 1
ATOM 6404 C CA . TYR B 1 290 ? 21.781 -2.627 -23.422 1 97 290 TYR B CA 1
ATOM 6405 C C . TYR B 1 290 ? 20.781 -3.475 -22.641 1 97 290 TYR B C 1
ATOM 6407 O O . TYR B 1 290 ? 20.938 -4.695 -22.547 1 97 290 TYR B O 1
ATOM 6415 N N . ALA B 1 291 ? 19.781 -2.822 -22.062 1 96.38 291 ALA B N 1
ATOM 6416 C CA . ALA B 1 291 ? 18.797 -3.533 -21.234 1 96.38 291 ALA B CA 1
ATOM 6417 C C . ALA B 1 291 ? 17.453 -2.818 -21.25 1 96.38 291 ALA B C 1
ATOM 6419 O O . ALA B 1 291 ? 17.359 -1.672 -21.688 1 96.38 291 ALA B O 1
ATOM 6420 N N . ASN B 1 292 ? 16.422 -3.541 -20.812 1 93.94 292 ASN B N 1
ATOM 6421 C CA . ASN B 1 292 ? 15.109 -2.941 -20.625 1 93.94 292 ASN B CA 1
ATOM 6422 C C . ASN B 1 292 ? 14.977 -2.309 -19.25 1 93.94 292 ASN B C 1
ATOM 6424 O O . ASN B 1 292 ? 14.148 -1.419 -19.047 1 93.94 292 ASN B O 1
ATOM 6428 N N . GLU B 1 293 ? 15.648 -2.807 -18.219 1 95 293 GLU B N 1
ATOM 6429 C CA . GLU B 1 293 ? 15.781 -2.289 -16.875 1 95 293 GLU B CA 1
ATOM 6430 C C . GLU B 1 293 ? 17.203 -2.484 -16.344 1 95 293 GLU B C 1
ATOM 6432 O O . GLU B 1 293 ? 17.859 -3.484 -16.656 1 95 293 GLU B O 1
ATOM 6437 N N . PRO B 1 294 ? 17.688 -1.499 -15.578 1 96.94 294 PRO B N 1
ATOM 6438 C CA . PRO B 1 294 ? 19.047 -1.656 -15.039 1 96.94 294 PRO B CA 1
ATOM 6439 C C . PRO B 1 294 ? 19.125 -2.707 -13.938 1 96.94 294 PRO B C 1
ATOM 6441 O O . PRO B 1 294 ? 18.141 -2.922 -13.211 1 96.94 294 PRO B O 1
ATOM 6444 N N . PRO B 1 295 ? 20.234 -3.332 -13.859 1 98 295 PRO B N 1
ATOM 6445 C CA . PRO B 1 295 ? 21.453 -3.184 -14.641 1 98 295 PRO B CA 1
ATOM 6446 C C . PRO B 1 295 ? 21.438 -4 -15.93 1 98 295 PRO B C 1
ATOM 6448 O O . PRO B 1 295 ? 20.656 -4.945 -16.047 1 98 295 PRO B O 1
ATOM 6451 N N . ALA B 1 296 ? 22.359 -3.668 -16.797 1 98.31 296 ALA B N 1
ATOM 6452 C CA . ALA B 1 296 ? 22.516 -4.41 -18.047 1 98.31 296 ALA B CA 1
ATOM 6453 C C . ALA B 1 296 ? 23.312 -5.691 -17.828 1 98.31 296 ALA B C 1
ATOM 6455 O O . ALA B 1 296 ? 24.25 -5.719 -17.031 1 98.31 296 ALA B O 1
ATOM 6456 N N . GLY B 1 297 ? 22.906 -6.703 -18.609 1 98.44 297 GLY B N 1
ATOM 6457 C CA . GLY B 1 297 ? 23.594 -7.988 -18.609 1 98.44 297 GLY B CA 1
ATOM 6458 C C . GLY B 1 297 ? 22.672 -9.141 -18.984 1 98.44 297 GLY B C 1
ATOM 6459 O O . GLY B 1 297 ? 21.547 -9.219 -18.516 1 98.44 297 GLY B O 1
ATOM 6460 N N . GLN B 1 298 ? 23.078 -9.992 -19.828 1 98.5 298 GLN B N 1
ATOM 6461 C CA . GLN B 1 298 ? 22.344 -11.188 -20.188 1 98.5 298 GLN B CA 1
ATOM 6462 C C . GLN B 1 298 ? 23.266 -12.312 -20.625 1 98.5 298 GLN B C 1
ATOM 6464 O O . GLN B 1 298 ? 24.391 -12.055 -21.078 1 98.5 298 GLN B O 1
ATOM 6469 N N . LEU B 1 299 ? 22.922 -13.523 -20.516 1 98.81 299 LEU B N 1
ATOM 6470 C CA . LEU B 1 299 ? 23.75 -14.695 -20.766 1 98.81 299 LEU B CA 1
ATOM 6471 C C . LEU B 1 299 ? 24.234 -14.719 -22.219 1 98.81 299 LEU B C 1
ATOM 6473 O O . LEU B 1 299 ? 23.469 -14.422 -23.125 1 98.81 299 LEU B O 1
ATOM 6477 N N . ARG B 1 300 ? 25.5 -15.125 -22.469 1 98.5 300 ARG B N 1
ATOM 6478 C CA . ARG B 1 300 ? 26.094 -15.266 -23.797 1 98.5 300 ARG B CA 1
ATOM 6479 C C . ARG B 1 300 ? 25.594 -16.531 -24.484 1 98.5 300 ARG B C 1
ATOM 6481 O O . ARG B 1 300 ? 26.297 -17.547 -24.531 1 98.5 300 ARG B O 1
ATOM 6488 N N . ILE B 1 301 ? 24.547 -16.406 -25.188 1 98 301 ILE B N 1
ATOM 6489 C CA . ILE B 1 301 ? 23.766 -17.562 -25.641 1 98 301 ILE B CA 1
ATOM 6490 C C . ILE B 1 301 ? 24.516 -18.266 -26.766 1 98 301 ILE B C 1
ATOM 6492 O O . ILE B 1 301 ? 24.203 -19.406 -27.109 1 98 301 ILE B O 1
ATOM 6496 N N . ALA B 1 302 ? 25.531 -17.609 -27.391 1 97.75 302 ALA B N 1
ATOM 6497 C CA . ALA B 1 302 ? 26.25 -18.203 -28.516 1 97.75 302 ALA B CA 1
ATOM 6498 C C . ALA B 1 302 ? 27.484 -18.969 -28.047 1 97.75 302 ALA B C 1
ATOM 6500 O O . ALA B 1 302 ? 28.156 -19.625 -28.844 1 97.75 302 ALA B O 1
ATOM 6501 N N . SER B 1 303 ? 27.781 -18.922 -26.781 1 98.06 303 SER B N 1
ATOM 6502 C CA . SER B 1 303 ? 28.922 -19.594 -26.203 1 98.06 303 SER B CA 1
ATOM 6503 C C . SER B 1 303 ? 28.547 -20.984 -25.703 1 98.06 303 SER B C 1
ATOM 6505 O O . SER B 1 303 ? 27.656 -21.141 -24.859 1 98.06 303 SER B O 1
ATOM 6507 N N . SER B 1 304 ? 29.281 -21.984 -26.141 1 97.44 304 SER B N 1
ATOM 6508 C CA . SER B 1 304 ? 29.016 -23.344 -25.688 1 97.44 304 SER B CA 1
ATOM 6509 C C . SER B 1 304 ? 29.234 -23.484 -24.188 1 97.44 304 SER B C 1
ATOM 6511 O O . SER B 1 304 ? 28.516 -24.234 -23.516 1 97.44 304 SER B O 1
ATOM 6513 N N . ALA B 1 305 ? 30.188 -22.766 -23.703 1 98.19 305 ALA B N 1
ATOM 6514 C CA . ALA B 1 305 ? 30.438 -22.781 -22.266 1 98.19 305 ALA B CA 1
ATOM 6515 C C . ALA B 1 305 ? 29.266 -22.219 -21.484 1 98.19 305 ALA B C 1
ATOM 6517 O O . ALA B 1 305 ? 28.875 -22.75 -20.438 1 98.19 305 ALA B O 1
ATOM 6518 N N . THR B 1 306 ? 28.703 -21.156 -21.984 1 98.69 306 THR B N 1
ATOM 6519 C CA . THR B 1 306 ? 27.562 -20.531 -21.312 1 98.69 306 THR B CA 1
ATOM 6520 C C . THR B 1 306 ? 26.328 -21.406 -21.422 1 98.69 306 THR B C 1
ATOM 6522 O O . THR B 1 306 ? 25.547 -21.516 -20.469 1 98.69 306 THR B O 1
ATOM 6525 N N . VAL B 1 307 ? 26.141 -22 -22.562 1 98.44 307 VAL B N 1
ATOM 6526 C CA . VAL B 1 307 ? 25.016 -22.906 -22.766 1 98.44 307 VAL B CA 1
ATOM 6527 C C . VAL B 1 307 ? 25.094 -24.062 -21.766 1 98.44 307 VAL B C 1
ATOM 6529 O O . VAL B 1 307 ? 24.109 -24.391 -21.094 1 98.44 307 VAL B O 1
ATOM 6532 N N . ASN B 1 308 ? 26.281 -24.656 -21.625 1 98.38 308 ASN B N 1
ATOM 6533 C CA . ASN B 1 308 ? 26.484 -25.75 -20.688 1 98.38 308 ASN B CA 1
ATOM 6534 C C . ASN B 1 308 ? 26.297 -25.297 -19.25 1 98.38 308 ASN B C 1
ATOM 6536 O O . ASN B 1 308 ? 25.688 -26.016 -18.438 1 98.38 308 ASN B O 1
ATOM 6540 N N . PHE B 1 309 ? 26.844 -24.172 -18.938 1 98.38 309 PHE B N 1
ATOM 6541 C CA . PHE B 1 309 ? 26.672 -23.578 -17.625 1 98.38 309 PHE B CA 1
ATOM 6542 C C . PHE B 1 309 ? 25.188 -23.406 -17.281 1 98.38 309 PHE B C 1
ATOM 6544 O O . PHE B 1 309 ? 24.75 -23.812 -16.203 1 98.38 309 PHE B O 1
ATOM 6551 N N . THR B 1 310 ? 24.438 -22.875 -18.188 1 98.75 310 THR B N 1
ATOM 6552 C CA . THR B 1 310 ? 23.016 -22.562 -17.953 1 98.75 310 THR B CA 1
ATOM 6553 C C . THR B 1 310 ? 22.203 -23.859 -17.812 1 98.75 310 THR B C 1
ATOM 6555 O O . THR B 1 310 ? 21.328 -23.953 -16.969 1 98.75 310 THR B O 1
ATOM 6558 N N . ALA B 1 311 ? 22.484 -24.828 -18.672 1 98.38 311 ALA B N 1
ATOM 6559 C CA . ALA B 1 311 ? 21.797 -26.109 -18.578 1 98.38 311 ALA B CA 1
ATOM 6560 C C . ALA B 1 311 ? 22.031 -26.766 -17.219 1 98.38 311 ALA B C 1
ATOM 6562 O O . ALA B 1 311 ? 21.094 -27.297 -16.609 1 98.38 311 ALA B O 1
ATOM 6563 N N . SER B 1 312 ? 23.266 -26.672 -16.75 1 98.25 312 SER B N 1
ATOM 6564 C CA . SER B 1 312 ? 23.594 -27.219 -15.438 1 98.25 312 SER B CA 1
ATOM 6565 C C . SER B 1 312 ? 22.875 -26.469 -14.32 1 98.25 312 SER B C 1
ATOM 6567 O O . SER B 1 312 ? 22.391 -27.078 -13.359 1 98.25 312 SER B O 1
ATOM 6569 N N . LEU B 1 313 ? 22.828 -25.203 -14.453 1 98.31 313 LEU B N 1
ATOM 6570 C CA . LEU B 1 313 ? 22.172 -24.359 -13.453 1 98.31 313 LEU B CA 1
ATOM 6571 C C . LEU B 1 313 ? 20.672 -24.609 -13.438 1 98.31 313 LEU B C 1
ATOM 6573 O O . LEU B 1 313 ? 20.062 -24.703 -12.367 1 98.31 313 LEU B O 1
ATOM 6577 N N . VAL B 1 314 ? 20.062 -24.703 -14.57 1 98.12 314 VAL B N 1
ATOM 6578 C CA . VAL B 1 314 ? 18.641 -25 -14.688 1 98.12 314 VAL B CA 1
ATOM 6579 C C . VAL B 1 314 ? 18.344 -26.344 -14.023 1 98.12 314 VAL B C 1
ATOM 6581 O O . VAL B 1 314 ? 17.344 -26.469 -13.297 1 98.12 314 VAL B O 1
ATOM 6584 N N . SER B 1 315 ? 19.188 -27.297 -14.305 1 97.62 315 SER B N 1
ATOM 6585 C CA . SER B 1 315 ? 19.016 -28.609 -13.688 1 97.62 315 SER B CA 1
ATOM 6586 C C . SER B 1 315 ? 19.109 -28.516 -12.172 1 97.62 315 SER B C 1
ATOM 6588 O O . SER B 1 315 ? 18.266 -29.078 -11.461 1 97.62 315 SER B O 1
ATOM 6590 N N . ALA B 1 316 ? 20.078 -27.781 -11.711 1 97.88 316 ALA B N 1
ATOM 6591 C CA . ALA B 1 316 ? 20.297 -27.641 -10.273 1 97.88 316 ALA B CA 1
ATOM 6592 C C . ALA B 1 316 ? 19.109 -26.922 -9.617 1 97.88 316 ALA B C 1
ATOM 6594 O O . ALA B 1 316 ? 18.594 -27.375 -8.602 1 97.88 316 ALA B O 1
ATOM 6595 N N . ILE B 1 317 ? 18.656 -25.828 -10.172 1 98.06 317 ILE B N 1
ATOM 6596 C CA . ILE B 1 317 ? 17.594 -25.031 -9.578 1 98.06 317 ILE B CA 1
ATOM 6597 C C . ILE B 1 317 ? 16.266 -25.797 -9.641 1 98.06 317 ILE B C 1
ATOM 6599 O O . ILE B 1 317 ? 15.531 -25.859 -8.656 1 98.06 317 ILE B O 1
ATOM 6603 N N . SER B 1 318 ? 15.977 -26.359 -10.766 1 97.62 318 SER B N 1
ATOM 6604 C CA . SER B 1 318 ? 14.695 -27.047 -10.93 1 97.62 318 SER B CA 1
ATOM 6605 C C . SER B 1 318 ? 14.562 -28.219 -9.969 1 97.62 318 SER B C 1
ATOM 6607 O O . SER B 1 318 ? 13.461 -28.531 -9.508 1 97.62 318 SER B O 1
ATOM 6609 N N . SER B 1 319 ? 15.656 -28.859 -9.609 1 96.5 319 SER B N 1
ATOM 6610 C CA . SER B 1 319 ? 15.641 -30.016 -8.727 1 96.5 319 SER B CA 1
ATOM 6611 C C . SER B 1 319 ? 15.242 -29.625 -7.305 1 96.5 319 SER B C 1
ATOM 6613 O O . SER B 1 319 ? 14.859 -30.484 -6.504 1 96.5 319 SER B O 1
ATOM 6615 N N . MET B 1 320 ? 15.305 -28.344 -7.023 1 97.19 320 MET B N 1
ATOM 6616 C CA . MET B 1 320 ? 14.969 -27.844 -5.688 1 97.19 320 MET B CA 1
ATOM 6617 C C . MET B 1 320 ? 13.453 -27.766 -5.516 1 97.19 320 MET B C 1
ATOM 6619 O O . MET B 1 320 ? 12.961 -27.609 -4.395 1 97.19 320 MET B O 1
ATOM 6623 N N . PHE B 1 321 ? 12.688 -27.922 -6.562 1 98 321 PHE B N 1
ATOM 6624 C CA . PHE B 1 321 ? 11.242 -27.75 -6.555 1 98 321 PHE B CA 1
ATOM 6625 C C . PHE B 1 321 ? 10.531 -29.016 -7.004 1 98 321 PHE B C 1
ATOM 6627 O O . PHE B 1 321 ? 10.992 -29.703 -7.922 1 98 321 PHE B O 1
ATOM 6634 N N . THR B 1 322 ? 9.438 -29.297 -6.406 1 97.31 322 THR B N 1
ATOM 6635 C CA . THR B 1 322 ? 8.742 -30.547 -6.684 1 97.31 322 THR B CA 1
ATOM 6636 C C . THR B 1 322 ? 7.781 -30.391 -7.859 1 97.31 322 THR B C 1
ATOM 6638 O O . THR B 1 322 ? 7.281 -31.375 -8.406 1 97.31 322 THR B O 1
ATOM 6641 N N . SER B 1 323 ? 7.516 -29.125 -8.227 1 98.38 323 SER B N 1
ATOM 6642 C CA . SER B 1 323 ? 6.574 -28.875 -9.312 1 98.38 323 SER B CA 1
ATOM 6643 C C . SER B 1 323 ? 6.988 -29.594 -10.586 1 98.38 323 SER B C 1
ATOM 6645 O O . SER B 1 323 ? 8.18 -29.703 -10.883 1 98.38 323 SER B O 1
ATOM 6647 N N . LYS B 1 324 ? 6.047 -30 -11.375 1 97.88 324 LYS B N 1
ATOM 6648 C CA . LYS B 1 324 ? 6.289 -30.578 -12.688 1 97.88 324 LYS B CA 1
ATOM 6649 C C . LYS B 1 324 ? 6.5 -29.5 -13.742 1 97.88 324 LYS B C 1
ATOM 6651 O O . LYS B 1 324 ? 6.793 -29.797 -14.898 1 97.88 324 LYS B O 1
ATOM 6656 N N . TYR B 1 325 ? 6.398 -28.281 -13.352 1 98.56 325 TYR B N 1
ATOM 6657 C CA . TYR B 1 325 ? 6.566 -27.141 -14.234 1 98.56 325 TYR B CA 1
ATOM 6658 C C . TYR B 1 325 ? 7.715 -26.25 -13.766 1 98.56 325 TYR B C 1
ATOM 6660 O O . TYR B 1 325 ? 7.957 -26.125 -12.562 1 98.56 325 TYR B O 1
ATOM 6668 N N . PHE B 1 326 ? 8.438 -25.703 -14.672 1 98.75 326 PHE B N 1
ATOM 6669 C CA . PHE B 1 326 ? 9.531 -24.797 -14.383 1 98.75 326 PHE B CA 1
ATOM 6670 C C . PHE B 1 326 ? 9.672 -23.75 -15.492 1 98.75 326 PHE B C 1
ATOM 6672 O O . PHE B 1 326 ? 9.672 -24.094 -16.672 1 98.75 326 PHE B O 1
ATOM 6679 N N . SER B 1 327 ? 9.758 -22.469 -15.086 1 98.88 327 SER B N 1
ATOM 6680 C CA . SER B 1 327 ? 9.828 -21.406 -16.078 1 98.88 327 SER B CA 1
ATOM 6681 C C . SER B 1 327 ? 11.273 -21 -16.359 1 98.88 327 SER B C 1
ATOM 6683 O O . SER B 1 327 ? 12.055 -20.812 -15.43 1 98.88 327 SER B O 1
ATOM 6685 N N . THR B 1 328 ? 11.594 -20.859 -17.656 1 98.62 328 THR B N 1
ATOM 6686 C CA . THR B 1 328 ? 12.914 -20.391 -18.047 1 98.62 328 THR B CA 1
ATOM 6687 C C . THR B 1 328 ? 12.844 -18.984 -18.609 1 98.62 328 THR B C 1
ATOM 6689 O O . THR B 1 328 ? 13.82 -18.484 -19.172 1 98.62 328 THR B O 1
ATOM 6692 N N . GLY B 1 329 ? 11.703 -18.391 -18.516 1 98.5 329 GLY B N 1
ATOM 6693 C CA . GLY B 1 329 ? 11.523 -17 -18.875 1 98.5 329 GLY B CA 1
ATOM 6694 C C . GLY B 1 329 ? 11.539 -16.766 -20.375 1 98.5 329 GLY B C 1
ATOM 6695 O O . GLY B 1 329 ? 10.797 -17.406 -21.109 1 98.5 329 GLY B O 1
ATOM 6696 N N . GLY B 1 330 ? 12.406 -15.906 -20.781 1 98.12 330 GLY B N 1
ATOM 6697 C CA . GLY B 1 330 ? 12.562 -15.641 -22.203 1 98.12 330 GLY B CA 1
ATOM 6698 C C . GLY B 1 330 ? 12.039 -14.281 -22.625 1 98.12 330 GLY B C 1
ATOM 6699 O O . GLY B 1 330 ? 12.016 -13.961 -23.812 1 98.12 330 GLY B O 1
ATOM 6700 N N . ASP B 1 331 ? 11.602 -13.422 -21.641 1 97.62 331 ASP B N 1
ATOM 6701 C CA . ASP B 1 331 ? 11.055 -12.117 -21.984 1 97.62 331 ASP B CA 1
ATOM 6702 C C . ASP B 1 331 ? 12.164 -11.07 -22.109 1 97.62 331 ASP B C 1
ATOM 6704 O O . ASP B 1 331 ? 13.25 -11.242 -21.547 1 97.62 331 ASP B O 1
ATOM 6708 N N . GLU B 1 332 ? 12 -10.055 -22.922 1 97.19 332 GLU B N 1
ATOM 6709 C CA . GLU B 1 332 ? 12.719 -8.789 -23 1 97.19 332 GLU B CA 1
ATOM 6710 C C . GLU B 1 332 ? 14.211 -9.016 -23.25 1 97.19 332 GLU B C 1
ATOM 6712 O O . GLU B 1 332 ? 15.055 -8.383 -22.594 1 97.19 332 GLU B O 1
ATOM 6717 N N . ILE B 1 333 ? 14.562 -9.945 -24.109 1 97.75 333 ILE B N 1
ATOM 6718 C CA . ILE B 1 333 ? 15.945 -10.133 -24.516 1 97.75 333 ILE B CA 1
ATOM 6719 C C . ILE B 1 333 ? 16.406 -8.93 -25.344 1 97.75 333 ILE B C 1
ATOM 6721 O O . ILE B 1 333 ? 15.758 -8.547 -26.312 1 97.75 333 ILE B O 1
ATOM 6725 N N . ASN B 1 334 ? 17.516 -8.32 -24.938 1 97.25 334 ASN B N 1
ATOM 6726 C CA . ASN B 1 334 ? 18 -7.117 -25.594 1 97.25 334 ASN B CA 1
ATOM 6727 C C . ASN B 1 334 ? 18.984 -7.449 -26.719 1 97.25 334 ASN B C 1
ATOM 6729 O O . ASN B 1 334 ? 20.141 -7.797 -26.438 1 97.25 334 ASN B O 1
ATOM 6733 N N . ALA B 1 335 ? 18.625 -7.254 -27.906 1 94.75 335 ALA B N 1
ATOM 6734 C CA . ALA B 1 335 ? 19.438 -7.605 -29.078 1 94.75 335 ALA B CA 1
ATOM 6735 C C . ALA B 1 335 ? 20.656 -6.707 -29.188 1 94.75 335 ALA B C 1
ATOM 6737 O O . ALA B 1 335 ? 21.719 -7.152 -29.625 1 94.75 335 ALA B O 1
ATOM 6738 N N . ASN B 1 336 ? 20.547 -5.449 -28.797 1 96.62 336 ASN B N 1
ATOM 6739 C CA . ASN B 1 336 ? 21.656 -4.508 -28.859 1 96.62 336 ASN B CA 1
ATOM 6740 C C . ASN B 1 336 ? 22.812 -4.945 -27.984 1 96.62 336 ASN B C 1
ATOM 6742 O O . ASN B 1 336 ? 23.984 -4.707 -28.328 1 96.62 336 ASN B O 1
ATOM 6746 N N . CYS B 1 337 ? 22.5 -5.52 -26.891 1 97.69 337 CYS B N 1
ATOM 6747 C CA . CYS B 1 337 ? 23.531 -6.07 -26.031 1 97.69 337 CYS B CA 1
ATOM 6748 C C . CYS B 1 337 ? 24.391 -7.074 -26.781 1 97.69 337 CYS B C 1
ATOM 6750 O O . CYS B 1 337 ? 25.625 -6.969 -26.781 1 97.69 337 CYS B O 1
ATOM 6752 N N . TYR B 1 338 ? 23.844 -8.016 -27.547 1 97.62 338 TYR B N 1
ATOM 6753 C CA . TYR B 1 338 ? 24.578 -9.039 -28.266 1 97.62 338 TYR B CA 1
ATOM 6754 C C . TYR B 1 338 ? 25.312 -8.445 -29.453 1 97.62 338 TYR B C 1
ATOM 6756 O O . TYR B 1 338 ? 26.438 -8.867 -29.781 1 97.62 338 TYR B O 1
ATOM 6764 N N . THR B 1 339 ? 24.672 -7.457 -30.094 1 97.19 339 THR B N 1
ATOM 6765 C CA . THR B 1 339 ? 25.297 -6.801 -31.234 1 97.19 339 THR B CA 1
ATOM 6766 C C . THR B 1 339 ? 26.594 -6.105 -30.812 1 97.19 339 THR B C 1
ATOM 6768 O O . THR B 1 339 ? 27.547 -6.066 -31.578 1 97.19 339 THR B O 1
ATOM 6771 N N . ASN B 1 340 ? 26.609 -5.652 -29.562 1 96.81 340 ASN B N 1
ATOM 6772 C CA . ASN B 1 340 ? 27.734 -4.863 -29.094 1 96.81 340 ASN B CA 1
ATOM 6773 C C . ASN B 1 340 ? 28.672 -5.688 -28.203 1 96.81 340 ASN B C 1
ATOM 6775 O O . ASN B 1 340 ? 29.578 -5.141 -27.578 1 96.81 340 ASN B O 1
ATOM 6779 N N . ASP B 1 341 ? 28.438 -6.91 -28.078 1 97.62 341 ASP B N 1
ATOM 6780 C CA . ASP B 1 341 ? 29.297 -7.801 -27.312 1 97.62 341 ASP B CA 1
ATOM 6781 C C . ASP B 1 341 ? 30.266 -8.555 -28.234 1 97.62 341 ASP B C 1
ATOM 6783 O O . ASP B 1 341 ? 29.859 -9.508 -28.906 1 97.62 341 ASP B O 1
ATOM 6787 N N . ALA B 1 342 ? 31.562 -8.266 -28.188 1 97.19 342 ALA B N 1
ATOM 6788 C CA . ALA B 1 342 ? 32.562 -8.797 -29.109 1 97.19 342 ALA B CA 1
ATOM 6789 C C . ALA B 1 342 ? 32.656 -10.32 -29 1 97.19 342 ALA B C 1
ATOM 6791 O O . ALA B 1 342 ? 32.781 -11.008 -30.016 1 97.19 342 ALA B O 1
ATOM 6792 N N . ALA B 1 343 ? 32.531 -10.797 -27.844 1 97.69 343 ALA B N 1
ATOM 6793 C CA . ALA B 1 343 ? 32.625 -12.242 -27.656 1 97.69 343 ALA B CA 1
ATOM 6794 C C . ALA B 1 343 ? 31.469 -12.961 -28.328 1 97.69 343 ALA B C 1
ATOM 6796 O O . ALA B 1 343 ? 31.656 -13.984 -28.984 1 97.69 343 ALA B O 1
ATOM 6797 N N . THR B 1 344 ? 30.25 -12.469 -28.172 1 97.94 344 THR B N 1
ATOM 6798 C CA . THR B 1 344 ? 29.078 -13.062 -28.797 1 97.94 344 THR B CA 1
ATOM 6799 C C . THR B 1 344 ? 29.172 -13 -30.312 1 97.94 344 THR B C 1
ATOM 6801 O O . THR B 1 344 ? 28.875 -13.977 -31 1 97.94 344 THR B O 1
ATOM 6804 N N . GLN B 1 345 ? 29.641 -11.875 -30.797 1 97.62 345 GLN B N 1
ATOM 6805 C CA . GLN B 1 345 ? 29.781 -11.719 -32.25 1 97.62 345 GLN B CA 1
ATOM 6806 C C . GLN B 1 345 ? 30.797 -12.719 -32.812 1 97.62 345 GLN B C 1
ATOM 6808 O O . GLN B 1 345 ? 30.578 -13.289 -33.875 1 97.62 345 GLN B O 1
ATOM 6813 N N . ALA B 1 346 ? 31.844 -12.891 -32.094 1 98.06 346 ALA B N 1
ATOM 6814 C CA . ALA B 1 346 ? 32.875 -13.852 -32.531 1 98.06 346 ALA B CA 1
ATOM 6815 C C . ALA B 1 346 ? 32.281 -15.266 -32.562 1 98.06 346 ALA B C 1
ATOM 6817 O O . ALA B 1 346 ? 32.531 -16.031 -33.5 1 98.06 346 ALA B O 1
ATOM 6818 N N . ASP B 1 347 ? 31.531 -15.625 -31.562 1 98.12 347 ASP B N 1
ATOM 6819 C CA . ASP B 1 347 ? 30.938 -16.953 -31.469 1 98.12 347 ASP B CA 1
ATOM 6820 C C . ASP B 1 347 ? 29.906 -17.172 -32.562 1 98.12 347 ASP B C 1
ATOM 6822 O O . ASP B 1 347 ? 29.828 -18.25 -33.188 1 98.12 347 ASP B O 1
ATOM 6826 N N . LEU B 1 348 ? 29.094 -16.188 -32.812 1 97.88 348 LEU B N 1
ATOM 6827 C CA . LEU B 1 348 ? 28.109 -16.266 -33.906 1 97.88 348 LEU B CA 1
ATOM 6828 C C . LEU B 1 348 ? 28.781 -16.469 -35.25 1 97.88 348 LEU B C 1
ATOM 6830 O O . LEU B 1 348 ? 28.359 -17.297 -36.062 1 97.88 348 LEU B O 1
ATOM 6834 N N . SER B 1 349 ? 29.859 -15.688 -35.406 1 97.56 349 SER B N 1
ATOM 6835 C CA . SER B 1 349 ? 30.609 -15.789 -36.656 1 97.56 349 SER B CA 1
ATOM 6836 C C . SER B 1 349 ? 31.234 -17.172 -36.812 1 97.56 349 SER B C 1
ATOM 6838 O O . SER B 1 349 ? 31.156 -17.781 -37.875 1 97.56 349 SER B O 1
ATOM 6840 N N . ALA B 1 350 ? 31.781 -17.656 -35.844 1 97.69 350 ALA B N 1
ATOM 6841 C CA . ALA B 1 350 ? 32.469 -18.938 -35.875 1 97.69 350 ALA B CA 1
ATOM 6842 C C . ALA B 1 350 ? 31.5 -20.094 -36.125 1 97.69 350 ALA B C 1
ATOM 6844 O O . ALA B 1 350 ? 31.828 -21.062 -36.812 1 97.69 350 ALA B O 1
ATOM 6845 N N . SER B 1 351 ? 30.312 -20 -35.594 1 96.06 351 SER B N 1
ATOM 6846 C CA . SER B 1 351 ? 29.344 -21.078 -35.688 1 96.06 351 SER B CA 1
ATOM 6847 C C . SER B 1 351 ? 28.453 -20.891 -36.938 1 96.06 351 SER B C 1
ATOM 6849 O O . SER B 1 351 ? 27.766 -21.828 -37.344 1 96.06 351 SER B O 1
ATOM 6851 N N . GLY B 1 352 ? 28.484 -19.656 -37.5 1 96.62 352 GLY B N 1
ATOM 6852 C CA . GLY B 1 352 ? 27.641 -19.359 -38.625 1 96.62 352 GLY B CA 1
ATOM 6853 C C . GLY B 1 352 ? 26.172 -19.219 -38.25 1 96.62 352 GLY B C 1
ATOM 6854 O O . GLY B 1 352 ? 25.297 -19.375 -39.125 1 96.62 352 GLY B O 1
ATOM 6855 N N . GLN B 1 353 ? 25.875 -18.953 -37 1 96 353 GLN B N 1
ATOM 6856 C CA . GLN B 1 353 ? 24.5 -18.828 -36.531 1 96 353 GLN B CA 1
ATOM 6857 C C . GLN B 1 353 ? 24.078 -17.375 -36.438 1 96 353 GLN B C 1
ATOM 6859 O O . GLN B 1 353 ? 24.891 -16.5 -36.125 1 96 353 GLN B O 1
ATOM 6864 N N . THR B 1 354 ? 22.812 -17.188 -36.719 1 95.38 354 THR B N 1
ATOM 6865 C CA . THR B 1 354 ? 22.188 -15.906 -36.375 1 95.38 354 THR B CA 1
ATOM 6866 C C . THR B 1 354 ? 21.859 -15.867 -34.875 1 95.38 354 THR B C 1
ATOM 6868 O O . THR B 1 354 ? 21.953 -16.875 -34.188 1 95.38 354 THR B O 1
ATOM 6871 N N . PHE B 1 355 ? 21.5 -14.711 -34.469 1 94.62 355 PHE B N 1
ATOM 6872 C CA . PHE B 1 355 ? 21.062 -14.531 -33.094 1 94.62 355 PHE B CA 1
ATOM 6873 C C . PHE B 1 355 ? 19.906 -15.484 -32.75 1 94.62 355 PHE B C 1
ATOM 6875 O O . PHE B 1 355 ? 19.953 -16.188 -31.734 1 94.62 355 PHE B O 1
ATOM 6882 N N . THR B 1 356 ? 18.938 -15.539 -33.594 1 95.38 356 THR B N 1
ATOM 6883 C CA . THR B 1 356 ? 17.75 -16.344 -33.344 1 95.38 356 THR B CA 1
ATOM 6884 C C . THR B 1 356 ? 18.078 -17.828 -33.344 1 95.38 356 THR B C 1
ATOM 6886 O O . THR B 1 356 ? 17.516 -18.609 -32.594 1 95.38 356 THR B O 1
ATOM 6889 N N . GLN B 1 357 ? 18.984 -18.219 -34.25 1 96 357 GLN B N 1
ATOM 6890 C CA . GLN B 1 357 ? 19.406 -19.609 -34.281 1 96 357 GLN B CA 1
ATOM 6891 C C . GLN B 1 357 ? 20.172 -19.984 -33 1 96 357 GLN B C 1
ATOM 6893 O O . GLN B 1 357 ? 19.984 -21.062 -32.469 1 96 357 GLN B O 1
ATOM 6898 N N . ALA B 1 358 ? 21.016 -19.047 -32.594 1 97.06 358 ALA B N 1
ATOM 6899 C CA . ALA B 1 358 ? 21.734 -19.266 -31.328 1 97.06 358 ALA B CA 1
ATOM 6900 C C . ALA B 1 358 ? 20.781 -19.375 -30.156 1 97.06 358 ALA B C 1
ATOM 6902 O O . ALA B 1 358 ? 20.953 -20.219 -29.266 1 97.06 358 ALA B O 1
ATOM 6903 N N . LEU B 1 359 ? 19.734 -18.516 -30.125 1 97.69 359 LEU B N 1
ATOM 6904 C CA . LEU B 1 359 ? 18.734 -18.562 -29.062 1 97.69 359 LEU B CA 1
ATOM 6905 C C . LEU B 1 359 ? 17.984 -19.891 -29.078 1 97.69 359 LEU B C 1
ATOM 6907 O O . LEU B 1 359 ? 17.703 -20.469 -28.031 1 97.69 359 LEU B O 1
ATOM 6911 N N . SER B 1 360 ? 17.656 -20.375 -30.266 1 97.62 360 SER B N 1
ATOM 6912 C CA . SER B 1 360 ? 16.984 -21.656 -30.391 1 97.62 360 SER B CA 1
ATOM 6913 C C . SER B 1 360 ? 17.844 -22.797 -29.859 1 97.62 360 SER B C 1
ATOM 6915 O O . SER B 1 360 ? 17.359 -23.688 -29.156 1 97.62 360 SER B O 1
ATOM 6917 N N . SER B 1 361 ? 19.141 -22.766 -30.188 1 97 361 SER B N 1
ATOM 6918 C CA . SER B 1 361 ? 20.078 -23.781 -29.703 1 97 361 SER B CA 1
ATOM 6919 C C . SER B 1 361 ? 20.219 -23.719 -28.188 1 97 361 SER B C 1
ATOM 6921 O O . SER B 1 361 ? 20.25 -24.766 -27.516 1 97 361 SER B O 1
ATOM 6923 N N . PHE B 1 362 ? 20.375 -22.547 -27.688 1 98 362 PHE B N 1
ATOM 6924 C CA . PHE B 1 362 ? 20.438 -22.297 -26.25 1 98 362 PHE B CA 1
ATOM 6925 C C . PHE B 1 362 ? 19.219 -22.875 -25.547 1 98 362 PHE B C 1
ATOM 6927 O O . PHE B 1 362 ? 19.344 -23.594 -24.562 1 98 362 PHE B O 1
ATOM 6934 N N . THR B 1 363 ? 18.031 -22.609 -26.078 1 98.19 363 THR B N 1
ATOM 6935 C CA . THR B 1 363 ? 16.766 -23.047 -25.516 1 98.19 363 THR B CA 1
ATOM 6936 C C . THR B 1 363 ? 16.641 -24.562 -25.578 1 98.19 363 THR B C 1
ATOM 6938 O O . THR B 1 363 ? 16.188 -25.203 -24.625 1 98.19 363 THR B O 1
ATOM 6941 N N . GLU B 1 364 ? 17.016 -25.109 -26.703 1 97.75 364 GLU B N 1
ATOM 6942 C CA . GLU B 1 364 ? 16.984 -26.562 -26.859 1 97.75 364 GLU B CA 1
ATOM 6943 C C . GLU B 1 364 ? 17.797 -27.25 -25.75 1 97.75 364 GLU B C 1
ATOM 6945 O O . GLU B 1 364 ? 17.312 -28.203 -25.125 1 97.75 364 GLU B O 1
ATOM 6950 N N . SER B 1 365 ? 18.969 -26.766 -25.5 1 97.88 365 SER B N 1
ATOM 6951 C CA . SER B 1 365 ? 19.859 -27.359 -24.5 1 97.88 365 SER B CA 1
ATOM 6952 C C . SER B 1 365 ? 19.281 -27.219 -23.094 1 97.88 365 SER B C 1
ATOM 6954 O O . SER B 1 365 ? 19.297 -28.172 -22.312 1 97.88 365 SER B O 1
ATOM 6956 N N . THR B 1 366 ? 18.781 -26.062 -22.734 1 97.88 366 THR B N 1
ATOM 6957 C CA . THR B 1 366 ? 18.25 -25.812 -21.406 1 97.88 366 THR B CA 1
ATOM 6958 C C . THR B 1 366 ? 16.953 -26.594 -21.172 1 97.88 366 THR B C 1
ATOM 6960 O O . THR B 1 366 ? 16.75 -27.172 -20.109 1 97.88 366 THR B O 1
ATOM 6963 N N . HIS B 1 367 ? 16.094 -26.672 -22.219 1 98.38 367 HIS B N 1
ATOM 6964 C CA . HIS B 1 367 ? 14.844 -27.406 -22.094 1 98.38 367 HIS B CA 1
ATOM 6965 C C . HIS B 1 367 ? 15.086 -28.906 -22.047 1 98.38 367 HIS B C 1
ATOM 6967 O O . HIS B 1 367 ? 14.336 -29.641 -21.406 1 98.38 367 HIS B O 1
ATOM 6973 N N . LYS B 1 368 ? 16.125 -29.344 -22.781 1 97.88 368 LYS B N 1
ATOM 6974 C CA . LYS B 1 368 ? 16.484 -30.75 -22.688 1 97.88 368 LYS B CA 1
ATOM 6975 C C . LYS B 1 368 ? 16.859 -31.141 -21.25 1 97.88 368 LYS B C 1
ATOM 6977 O O . LYS B 1 368 ? 16.438 -32.188 -20.766 1 97.88 368 LYS B O 1
ATOM 6982 N N . ALA B 1 369 ? 17.578 -30.312 -20.641 1 97.12 369 ALA B N 1
ATOM 6983 C CA . ALA B 1 369 ? 17.938 -30.547 -19.234 1 97.12 369 ALA B CA 1
ATOM 6984 C C . ALA B 1 369 ? 16.703 -30.594 -18.344 1 97.12 369 ALA B C 1
ATOM 6986 O O . ALA B 1 369 ? 16.625 -31.422 -17.438 1 97.12 369 ALA B O 1
ATOM 6987 N N . LEU B 1 370 ? 15.766 -29.719 -18.531 1 97 370 LEU B N 1
ATOM 6988 C CA . LEU B 1 370 ? 14.539 -29.656 -17.734 1 97 370 LEU B CA 1
ATOM 6989 C C . LEU B 1 370 ? 13.695 -30.906 -17.938 1 97 370 LEU B C 1
ATOM 6991 O O . LEU B 1 370 ? 13.164 -31.469 -16.984 1 97 370 LEU B O 1
ATOM 6995 N N . ARG B 1 371 ? 13.57 -31.297 -19.172 1 96.56 371 ARG B N 1
ATOM 6996 C CA . ARG B 1 371 ? 12.781 -32.5 -19.5 1 96.56 371 ARG B CA 1
ATOM 6997 C C . ARG B 1 371 ? 13.422 -33.75 -18.906 1 96.56 371 ARG B C 1
ATOM 6999 O O . ARG B 1 371 ? 12.711 -34.656 -18.484 1 96.56 371 ARG B O 1
ATOM 7006 N N . ALA B 1 372 ? 14.711 -33.719 -18.953 1 95.75 372 ALA B N 1
ATOM 7007 C CA . ALA B 1 372 ? 15.422 -34.844 -18.344 1 95.75 372 ALA B CA 1
ATOM 7008 C C . ALA B 1 372 ? 15.141 -34.938 -16.844 1 95.75 372 ALA B C 1
ATOM 7010 O O . ALA B 1 372 ? 15.164 -36.031 -16.266 1 95.75 372 ALA B O 1
ATOM 7011 N N . ALA B 1 373 ? 14.812 -33.812 -16.312 1 93.81 373 ALA B N 1
ATOM 7012 C CA . ALA B 1 373 ? 14.477 -33.75 -14.898 1 93.81 373 ALA B CA 1
ATOM 7013 C C . ALA B 1 373 ? 12.984 -33.969 -14.68 1 93.81 373 ALA B C 1
ATOM 7015 O O . ALA B 1 373 ? 12.492 -33.844 -13.555 1 93.81 373 ALA B O 1
ATOM 7016 N N . GLY B 1 374 ? 12.242 -34.25 -15.719 1 93.94 374 GLY B N 1
ATOM 7017 C CA . GLY B 1 374 ? 10.828 -34.562 -15.625 1 93.94 374 GLY B CA 1
ATOM 7018 C C . GLY B 1 374 ? 9.945 -33.312 -15.555 1 93.94 374 GLY B C 1
ATOM 7019 O O . GLY B 1 374 ? 8.844 -33.375 -15 1 93.94 374 GLY B O 1
ATOM 7020 N N . LYS B 1 375 ? 10.461 -32.281 -16.062 1 96.81 375 LYS B N 1
ATOM 7021 C CA . LYS B 1 375 ? 9.695 -31.031 -15.953 1 96.81 375 LYS B CA 1
ATOM 7022 C C . LYS B 1 375 ? 9.227 -30.547 -17.312 1 96.81 375 LYS B C 1
ATOM 7024 O O . LYS B 1 375 ? 9.906 -30.75 -18.328 1 96.81 375 LYS B O 1
ATOM 7029 N N . THR B 1 376 ? 8.078 -29.922 -17.297 1 97.62 376 THR B N 1
ATOM 7030 C CA . THR B 1 376 ? 7.555 -29.219 -18.453 1 97.62 376 THR B CA 1
ATOM 7031 C C . THR B 1 376 ? 7.992 -27.75 -18.438 1 97.62 376 THR B C 1
ATOM 7033 O O . THR B 1 376 ? 7.773 -27.047 -17.453 1 97.62 376 THR B O 1
ATOM 7036 N N . PRO B 1 377 ? 8.57 -27.281 -19.562 1 98.38 377 PRO B N 1
ATOM 7037 C CA . PRO B 1 377 ? 9.016 -25.891 -19.594 1 98.38 377 PRO B CA 1
ATOM 7038 C C . PRO B 1 377 ? 7.863 -24.891 -19.703 1 98.38 377 PRO B C 1
ATOM 7040 O O . PRO B 1 377 ? 6.879 -25.172 -20.391 1 98.38 377 PRO B O 1
ATOM 7043 N N . VAL B 1 378 ? 7.957 -23.766 -19.031 1 98.81 378 VAL B N 1
ATOM 7044 C CA . VAL B 1 378 ? 7.102 -22.594 -19.141 1 98.81 378 VAL B CA 1
ATOM 7045 C C . VAL B 1 378 ? 7.926 -21.406 -19.641 1 98.81 378 VAL B C 1
ATOM 7047 O O . VAL B 1 378 ? 9.055 -21.203 -19.188 1 98.81 378 VAL B O 1
ATOM 7050 N N . VAL B 1 379 ? 7.43 -20.656 -20.641 1 98.81 379 VAL B N 1
ATOM 7051 C CA . VAL B 1 379 ? 8.172 -19.531 -21.188 1 98.81 379 VAL B CA 1
ATOM 7052 C C . VAL B 1 379 ? 7.246 -18.312 -21.312 1 98.81 379 VAL B C 1
ATOM 7054 O O . VAL B 1 379 ? 6.02 -18.469 -21.266 1 98.81 379 VAL B O 1
ATOM 7057 N N . TRP B 1 380 ? 7.789 -17.141 -21.438 1 98.81 380 TRP B N 1
ATOM 7058 C CA . TRP B 1 380 ? 7.039 -15.93 -21.797 1 98.81 380 TRP B CA 1
ATOM 7059 C C . TRP B 1 380 ? 6.762 -15.883 -23.281 1 98.81 380 TRP B C 1
ATOM 7061 O O . TRP B 1 380 ? 7.473 -16.5 -24.078 1 98.81 380 TRP B O 1
ATOM 7071 N N . GLU B 1 381 ? 5.875 -15.086 -23.719 1 98.69 381 GLU B N 1
ATOM 7072 C CA . GLU B 1 381 ? 5.277 -15.117 -25.047 1 98.69 381 GLU B CA 1
ATOM 7073 C C . GLU B 1 381 ? 6.301 -14.758 -26.125 1 98.69 381 GLU B C 1
ATOM 7075 O O . GLU B 1 381 ? 6.148 -15.141 -27.281 1 98.69 381 GLU B O 1
ATOM 7080 N N . GLU B 1 382 ? 7.348 -14.031 -25.781 1 98.19 382 GLU B N 1
ATOM 7081 C CA . GLU B 1 382 ? 8.328 -13.602 -26.781 1 98.19 382 GLU B CA 1
ATOM 7082 C C . GLU B 1 382 ? 9 -14.789 -27.453 1 98.19 382 GLU B C 1
ATOM 7084 O O . GLU B 1 382 ? 9.352 -14.727 -28.641 1 98.19 382 GLU B O 1
ATOM 7089 N N . MET B 1 383 ? 9.164 -15.859 -26.719 1 98.19 383 MET B N 1
ATOM 7090 C CA . MET B 1 383 ? 9.836 -17.047 -27.25 1 98.19 383 MET B CA 1
ATOM 7091 C C . MET B 1 383 ? 9.062 -17.625 -28.438 1 98.19 383 MET B C 1
ATOM 7093 O O . MET B 1 383 ? 9.656 -18.219 -29.328 1 98.19 383 MET B O 1
ATOM 7097 N N . VAL B 1 384 ? 7.758 -17.391 -28.422 1 97.88 384 VAL B N 1
ATOM 7098 C CA . VAL B 1 384 ? 6.883 -17.906 -29.469 1 97.88 384 VAL B CA 1
ATOM 7099 C C . VAL B 1 384 ? 6.633 -16.812 -30.516 1 97.88 384 VAL B C 1
ATOM 7101 O O . VAL B 1 384 ? 6.727 -17.062 -31.719 1 97.88 384 VAL B O 1
ATOM 7104 N N . LEU B 1 385 ? 6.395 -15.602 -30.062 1 97.44 385 LEU B N 1
ATOM 7105 C CA . LEU B 1 385 ? 5.84 -14.578 -30.953 1 97.44 385 LEU B CA 1
ATOM 7106 C C . LEU B 1 385 ? 6.945 -13.695 -31.516 1 97.44 385 LEU B C 1
ATOM 7108 O O . LEU B 1 385 ? 6.922 -13.336 -32.688 1 97.44 385 LEU B O 1
ATOM 7112 N N . ASP B 1 386 ? 7.871 -13.328 -30.703 1 95.88 386 ASP B N 1
ATOM 7113 C CA . ASP B 1 386 ? 8.883 -12.367 -31.125 1 95.88 386 ASP B CA 1
ATOM 7114 C C . ASP B 1 386 ? 10.086 -13.078 -31.75 1 95.88 386 ASP B C 1
ATOM 7116 O O . ASP B 1 386 ? 10.602 -12.648 -32.781 1 95.88 386 ASP B O 1
ATOM 7120 N N . TYR B 1 387 ? 10.5 -14.18 -31.141 1 94.31 387 TYR B N 1
ATOM 7121 C CA . TYR B 1 387 ? 11.742 -14.82 -31.562 1 94.31 387 TYR B CA 1
ATOM 7122 C C . TYR B 1 387 ? 11.461 -16.062 -32.375 1 94.31 387 TYR B C 1
ATOM 7124 O O . TYR B 1 387 ? 12.367 -16.609 -33.031 1 94.31 387 TYR B O 1
ATOM 7132 N N . ASN B 1 388 ? 10.273 -16.531 -32.375 1 92.81 388 ASN B N 1
ATOM 7133 C CA . ASN B 1 388 ? 9.883 -17.734 -33.125 1 92.81 388 ASN B CA 1
ATOM 7134 C C . ASN B 1 388 ? 10.883 -18.859 -32.906 1 92.81 388 ASN B C 1
ATOM 7136 O O . ASN B 1 388 ? 11.414 -19.422 -33.875 1 92.81 388 ASN B O 1
ATOM 7140 N N . VAL B 1 389 ? 11.148 -19.125 -31.656 1 93 389 VAL B N 1
ATOM 7141 C CA . VAL B 1 389 ? 12.117 -20.172 -31.297 1 93 389 VAL B CA 1
ATOM 7142 C C . VAL B 1 389 ? 11.617 -21.531 -31.781 1 93 389 VAL B C 1
ATOM 7144 O O . VAL B 1 389 ? 10.594 -22.031 -31.312 1 93 389 VAL B O 1
ATOM 7147 N N . THR B 1 390 ? 12.312 -22.219 -32.594 1 87.75 390 THR B N 1
ATOM 7148 C CA . THR B 1 390 ? 11.859 -23.422 -33.281 1 87.75 390 THR B CA 1
ATOM 7149 C C . THR B 1 390 ? 12.062 -24.656 -32.406 1 87.75 390 THR B C 1
ATOM 7151 O O . THR B 1 390 ? 11.484 -25.719 -32.688 1 87.75 390 THR B O 1
ATOM 7154 N N . SER B 1 391 ? 12.828 -24.547 -31.422 1 90.31 391 SER B N 1
ATOM 7155 C CA . SER B 1 391 ? 13.156 -25.703 -30.594 1 90.31 391 SER B CA 1
ATOM 7156 C C . SER B 1 391 ? 12.156 -25.859 -29.453 1 90.31 391 SER B C 1
ATOM 7158 O O . SER B 1 391 ? 12.289 -26.781 -28.625 1 90.31 391 SER B O 1
ATOM 7160 N N . LEU B 1 392 ? 11.18 -24.984 -29.359 1 94.56 392 LEU B N 1
ATOM 7161 C CA . LEU B 1 392 ? 10.195 -25.125 -28.281 1 94.56 392 LEU B CA 1
ATOM 7162 C C . LEU B 1 392 ? 9.352 -26.375 -28.484 1 94.56 392 LEU B C 1
ATOM 7164 O O . LEU B 1 392 ? 8.766 -26.578 -29.547 1 94.56 392 LEU B O 1
ATOM 7168 N N . GLY B 1 393 ? 9.32 -27.172 -27.516 1 93.62 393 GLY B N 1
ATOM 7169 C CA . GLY B 1 393 ? 8.445 -28.344 -27.578 1 93.62 393 GLY B CA 1
ATOM 7170 C C . GLY B 1 393 ? 6.973 -27.984 -27.547 1 93.62 393 GLY B C 1
ATOM 7171 O O . GLY B 1 393 ? 6.582 -27 -26.938 1 93.62 393 GLY B O 1
ATOM 7172 N N . ASN B 1 394 ? 6.168 -28.844 -28.094 1 92.88 394 ASN B N 1
ATOM 7173 C CA . ASN B 1 394 ? 4.73 -28.609 -28.156 1 92.88 394 ASN B CA 1
ATOM 7174 C C . ASN B 1 394 ? 4.094 -28.656 -26.766 1 92.88 394 ASN B C 1
ATOM 7176 O O . ASN B 1 394 ? 2.99 -28.141 -26.578 1 92.88 394 ASN B O 1
ATOM 7180 N N . ASP B 1 395 ? 4.805 -29.172 -25.859 1 94.5 395 ASP B N 1
ATOM 7181 C CA . ASP B 1 395 ? 4.281 -29.312 -24.5 1 94.5 395 ASP B CA 1
ATOM 7182 C C . ASP B 1 395 ? 4.566 -28.047 -23.672 1 94.5 395 ASP B C 1
ATOM 7184 O O . ASP B 1 395 ? 4.109 -27.938 -22.531 1 94.5 395 ASP B O 1
ATOM 7188 N N . THR B 1 396 ? 5.34 -27.141 -24.297 1 97.88 396 THR B N 1
ATOM 7189 C CA . THR B 1 396 ? 5.711 -25.922 -23.578 1 97.88 396 THR B CA 1
ATOM 7190 C C . THR B 1 396 ? 4.477 -25.078 -23.281 1 97.88 396 THR B C 1
ATOM 7192 O O . THR B 1 396 ? 3.6 -24.922 -24.125 1 97.88 396 THR B O 1
ATOM 7195 N N . VAL B 1 397 ? 4.34 -24.609 -22 1 98.62 397 VAL B N 1
ATOM 7196 C CA . VAL B 1 397 ? 3.279 -23.688 -21.625 1 98.62 397 VAL B CA 1
ATOM 7197 C C . VAL B 1 397 ? 3.76 -22.25 -21.781 1 98.62 397 VAL B C 1
ATOM 7199 O O . VAL B 1 397 ? 4.871 -21.906 -21.375 1 98.62 397 VAL B O 1
ATOM 7202 N N . VAL B 1 398 ? 2.947 -21.422 -22.406 1 98.81 398 VAL B N 1
ATOM 7203 C CA . VAL B 1 398 ? 3.35 -20.062 -22.719 1 98.81 398 VAL B CA 1
ATOM 7204 C C . VAL B 1 398 ? 2.562 -19.078 -21.859 1 98.81 398 VAL B C 1
ATOM 7206 O O . VAL B 1 398 ? 1.33 -19.109 -21.844 1 98.81 398 VAL B O 1
ATOM 7209 N N . MET B 1 399 ? 3.252 -18.234 -21.141 1 98.81 399 MET B N 1
ATOM 7210 C CA . MET B 1 399 ? 2.637 -17.141 -20.406 1 98.81 399 MET B CA 1
ATOM 7211 C C . MET B 1 399 ? 2.508 -15.898 -21.281 1 98.81 399 MET B C 1
ATOM 7213 O O . MET B 1 399 ? 3.506 -15.398 -21.797 1 98.81 399 MET B O 1
ATOM 7217 N N . VAL B 1 400 ? 1.344 -15.359 -21.406 1 98.81 400 VAL B N 1
ATOM 7218 C CA . VAL B 1 400 ? 1.08 -14.18 -22.234 1 98.81 400 VAL B CA 1
ATOM 7219 C C . VAL B 1 400 ? 0.902 -12.953 -21.344 1 98.81 400 VAL B C 1
ATOM 7221 O O . VAL B 1 400 ? -0.091 -12.844 -20.609 1 98.81 400 VAL B O 1
ATOM 7224 N N . TRP B 1 401 ? 1.893 -12 -21.469 1 98.5 401 TRP B N 1
ATOM 7225 C CA . TRP B 1 401 ? 1.916 -10.992 -20.406 1 98.5 401 TRP B CA 1
ATOM 7226 C C . TRP B 1 401 ? 1.79 -9.586 -21 1 98.5 401 TRP B C 1
ATOM 7228 O O . TRP B 1 401 ? 1.31 -8.672 -20.328 1 98.5 401 TRP B O 1
ATOM 7238 N N . ILE B 1 402 ? 2.168 -9.289 -22.219 1 97.88 402 ILE B N 1
ATOM 7239 C CA . ILE B 1 402 ? 2.215 -7.934 -22.766 1 97.88 402 ILE B CA 1
ATOM 7240 C C . ILE B 1 402 ? 0.796 -7.406 -22.969 1 97.88 402 ILE B C 1
ATOM 7242 O O . ILE B 1 402 ? 0.437 -6.359 -22.422 1 97.88 402 ILE B O 1
ATOM 7246 N N . SER B 1 403 ? 0 -8.148 -23.703 1 97.44 403 SER B N 1
ATOM 7247 C CA . SER B 1 403 ? -1.393 -7.824 -23.984 1 97.44 403 SER B CA 1
ATOM 7248 C C . SER B 1 403 ? -2.26 -9.078 -24.016 1 97.44 403 SER B C 1
ATOM 7250 O O . SER B 1 403 ? -1.838 -10.117 -24.516 1 97.44 403 SER B O 1
ATOM 7252 N N . SER B 1 404 ? -3.445 -8.922 -23.5 1 97.31 404 SER B N 1
ATOM 7253 C CA . SER B 1 404 ? -4.383 -10.039 -23.516 1 97.31 404 SER B CA 1
ATOM 7254 C C . SER B 1 404 ? -4.734 -10.438 -24.938 1 97.31 404 SER B C 1
ATOM 7256 O O . SER B 1 404 ? -5.16 -11.57 -25.188 1 97.31 404 SER B O 1
ATOM 7258 N N . ASP B 1 405 ? -4.434 -9.602 -25.875 1 96.12 405 ASP B N 1
ATOM 7259 C CA . ASP B 1 405 ? -4.746 -9.859 -27.281 1 96.12 405 ASP B CA 1
ATOM 7260 C C . ASP B 1 405 ? -3.764 -10.852 -27.891 1 96.12 405 ASP B C 1
ATOM 7262 O O . ASP B 1 405 ? -4.035 -11.445 -28.938 1 96.12 405 ASP B O 1
ATOM 7266 N N . HIS B 1 406 ? -2.705 -11.102 -27.266 1 98.19 406 HIS B N 1
ATOM 7267 C CA . HIS B 1 406 ? -1.646 -11.914 -27.844 1 98.19 406 HIS B CA 1
ATOM 7268 C C . HIS B 1 406 ? -1.954 -13.398 -27.719 1 98.19 406 HIS B C 1
ATOM 7270 O O . HIS B 1 406 ? -1.314 -14.234 -28.359 1 98.19 406 HIS B O 1
ATOM 7276 N N . VAL B 1 407 ? -2.98 -13.758 -26.953 1 98.12 407 VAL B N 1
ATOM 7277 C CA . VAL B 1 407 ? -3.254 -15.164 -26.703 1 98.12 407 VAL B CA 1
ATOM 7278 C C . VAL B 1 407 ? -3.688 -15.852 -28 1 98.12 407 VAL B C 1
ATOM 7280 O O . VAL B 1 407 ? -3.408 -17.031 -28.203 1 98.12 407 VAL B O 1
ATOM 7283 N N . ALA B 1 408 ? -4.355 -15.133 -28.875 1 98 408 ALA B N 1
ATOM 7284 C CA . ALA B 1 408 ? -4.812 -15.727 -30.125 1 98 408 ALA B CA 1
ATOM 7285 C C . ALA B 1 408 ? -3.633 -16.203 -30.969 1 98 408 ALA B C 1
ATOM 7287 O O . ALA B 1 408 ? -3.668 -17.297 -31.531 1 98 408 ALA B O 1
ATOM 7288 N N . ALA B 1 409 ? -2.627 -15.391 -31.047 1 98.06 409 ALA B N 1
ATOM 7289 C CA . ALA B 1 409 ? -1.446 -15.734 -31.828 1 98.06 409 ALA B CA 1
ATOM 7290 C C . ALA B 1 409 ? -0.712 -16.938 -31.234 1 98.06 409 ALA B C 1
ATOM 7292 O O . ALA B 1 409 ? -0.191 -17.781 -31.953 1 98.06 409 ALA B O 1
ATOM 7293 N N . VAL B 1 410 ? -0.644 -17.031 -29.922 1 98.25 410 VAL B N 1
ATOM 7294 C CA . VAL B 1 410 ? -0 -18.156 -29.25 1 98.25 410 VAL B CA 1
ATOM 7295 C C . VAL B 1 410 ? -0.804 -19.422 -29.484 1 98.25 410 VAL B C 1
ATOM 7297 O O . VAL B 1 410 ? -0.238 -20.469 -29.812 1 98.25 410 VAL B O 1
ATOM 7300 N N . ALA B 1 411 ? -2.104 -19.328 -29.375 1 98.12 411 ALA B N 1
ATOM 7301 C CA . ALA B 1 411 ? -2.986 -20.469 -29.578 1 98.12 411 ALA B CA 1
ATOM 7302 C C . ALA B 1 411 ? -2.924 -20.953 -31.016 1 98.12 411 ALA B C 1
ATOM 7304 O O . ALA B 1 411 ? -3.006 -22.156 -31.281 1 98.12 411 ALA B O 1
ATOM 7305 N N . GLU B 1 412 ? -2.848 -20.016 -31.953 1 97.31 412 GLU B N 1
ATOM 7306 C CA . GLU B 1 412 ? -2.752 -20.375 -33.375 1 97.31 412 GLU B CA 1
ATOM 7307 C C . GLU B 1 412 ? -1.536 -21.25 -33.625 1 97.31 412 GLU B C 1
ATOM 7309 O O . GLU B 1 412 ? -1.567 -22.109 -34.531 1 97.31 412 GLU B O 1
ATOM 7314 N N . LYS B 1 413 ? -0.548 -21.094 -32.844 1 97.12 413 LYS B N 1
ATOM 7315 C CA . LYS B 1 413 ? 0.671 -21.891 -33 1 97.12 413 LYS B CA 1
ATOM 7316 C C . LYS B 1 413 ? 0.579 -23.203 -32.25 1 97.12 413 LYS B C 1
ATOM 7318 O O . LYS B 1 413 ? 1.523 -24 -32.25 1 97.12 413 LYS B O 1
ATOM 7323 N N . GLY B 1 414 ? -0.485 -23.391 -31.5 1 96.94 414 GLY B N 1
ATOM 7324 C CA . GLY B 1 414 ? -0.803 -24.703 -30.953 1 96.94 414 GLY B CA 1
ATOM 7325 C C . GLY B 1 414 ? -0.318 -24.875 -29.516 1 96.94 414 GLY B C 1
ATOM 7326 O O . GLY B 1 414 ? -0.349 -25.984 -28.984 1 96.94 414 GLY B O 1
ATOM 7327 N N . TYR B 1 415 ? 0.152 -23.844 -28.844 1 98.25 415 TYR B N 1
ATOM 7328 C CA . TYR B 1 415 ? 0.685 -23.953 -27.5 1 98.25 415 TYR B CA 1
ATOM 7329 C C . TYR B 1 415 ? -0.413 -23.766 -26.453 1 98.25 415 TYR B C 1
ATOM 7331 O O . TYR B 1 415 ? -1.299 -22.922 -26.625 1 98.25 415 TYR B O 1
ATOM 7339 N N . LYS B 1 416 ? -0.359 -24.516 -25.375 1 98.19 416 LYS B N 1
ATOM 7340 C CA . LYS B 1 416 ? -1.122 -24.172 -24.172 1 98.19 416 LYS B CA 1
ATOM 7341 C C . LYS B 1 416 ? -0.64 -22.844 -23.594 1 98.19 416 LYS B C 1
ATOM 7343 O O . LYS B 1 416 ? 0.54 -22.5 -23.703 1 98.19 416 LYS B O 1
ATOM 7348 N N . LEU B 1 417 ? -1.59 -22.141 -23 1 98.5 417 LEU B N 1
ATOM 7349 C CA . LEU B 1 417 ? -1.188 -20.812 -22.562 1 98.5 417 LEU B CA 1
ATOM 7350 C C . LEU B 1 417 ? -1.846 -20.453 -21.234 1 98.5 417 LEU B C 1
ATOM 7352 O O . LEU B 1 417 ? -2.855 -21.047 -20.859 1 98.5 417 LEU B O 1
ATOM 7356 N N . VAL B 1 418 ? -1.257 -19.531 -20.5 1 98.88 418 VAL B N 1
ATOM 7357 C CA . VAL B 1 418 ? -1.74 -18.922 -19.266 1 98.88 418 VAL B CA 1
ATOM 7358 C C . VAL B 1 418 ? -1.863 -17.422 -19.438 1 98.88 418 VAL B C 1
ATOM 7360 O O . VAL B 1 418 ? -0.924 -16.766 -19.891 1 98.88 418 VAL B O 1
ATOM 7363 N N . HIS B 1 419 ? -3.066 -16.859 -19.125 1 98.81 419 HIS B N 1
ATOM 7364 C CA . HIS B 1 419 ? -3.277 -15.422 -19.156 1 98.81 419 HIS B CA 1
ATOM 7365 C C . HIS B 1 419 ? -2.52 -14.727 -18.031 1 98.81 419 HIS B C 1
ATOM 7367 O O . HIS B 1 419 ? -2.758 -15.008 -16.859 1 98.81 419 HIS B O 1
ATOM 7373 N N . ALA B 1 420 ? -1.646 -13.852 -18.359 1 98.69 420 ALA B N 1
ATOM 7374 C CA . ALA B 1 420 ? -0.897 -13.031 -17.406 1 98.69 420 ALA B CA 1
ATOM 7375 C C . ALA B 1 420 ? -0.763 -11.602 -17.922 1 98.69 420 ALA B C 1
ATOM 7377 O O . ALA B 1 420 ? 0.273 -10.961 -17.719 1 98.69 420 ALA B O 1
ATOM 7378 N N . ALA B 1 421 ? -1.72 -11.086 -18.516 1 98.31 421 ALA B N 1
ATOM 7379 C CA . ALA B 1 421 ? -1.625 -9.875 -19.328 1 98.31 421 ALA B CA 1
ATOM 7380 C C . ALA B 1 421 ? -1.562 -8.633 -18.453 1 98.31 421 ALA B C 1
ATOM 7382 O O . ALA B 1 421 ? -2.332 -8.5 -17.5 1 98.31 421 ALA B O 1
ATOM 7383 N N . SER B 1 422 ? -0.724 -7.707 -18.859 1 98.12 422 SER B N 1
ATOM 7384 C CA . SER B 1 422 ? -0.497 -6.469 -18.125 1 98.12 422 SER B CA 1
ATOM 7385 C C . SER B 1 422 ? -1.749 -5.598 -18.094 1 98.12 422 SER B C 1
ATOM 7387 O O . SER B 1 422 ? -1.969 -4.836 -17.156 1 98.12 422 SER B O 1
ATOM 7389 N N . ASP B 1 423 ? -2.584 -5.695 -19.047 1 97.31 423 ASP B N 1
ATOM 7390 C CA . ASP B 1 423 ? -3.727 -4.797 -19.188 1 97.31 423 ASP B CA 1
ATOM 7391 C C . ASP B 1 423 ? -4.883 -5.238 -18.297 1 97.31 423 ASP B C 1
ATOM 7393 O O . ASP B 1 423 ? -5.883 -4.531 -18.172 1 97.31 423 ASP B O 1
ATOM 7397 N N . TYR B 1 424 ? -4.711 -6.441 -17.531 1 97.81 424 TYR B N 1
ATOM 7398 C CA . TYR B 1 424 ? -5.766 -6.855 -16.625 1 97.81 424 TYR B CA 1
ATOM 7399 C C . TYR B 1 424 ? -5.188 -7.277 -15.273 1 97.81 424 TYR B C 1
ATOM 7401 O O . TYR B 1 424 ? -5.812 -7.066 -14.234 1 97.81 424 TYR B O 1
ATOM 7409 N N . PHE B 1 425 ? -3.973 -7.828 -15.305 1 98.69 425 PHE B N 1
ATOM 7410 C CA . PHE B 1 425 ? -3.65 -8.656 -14.148 1 98.69 425 PHE B CA 1
ATOM 7411 C C . PHE B 1 425 ? -2.389 -8.156 -13.453 1 98.69 425 PHE B C 1
ATOM 7413 O O . PHE B 1 425 ? -1.964 -8.719 -12.445 1 98.69 425 PHE B O 1
ATOM 7420 N N . TYR B 1 426 ? -1.736 -7.074 -13.938 1 98.5 426 TYR B N 1
ATOM 7421 C CA . TYR B 1 426 ? -0.586 -6.52 -13.234 1 98.5 426 TYR B CA 1
ATOM 7422 C C . TYR B 1 426 ? -1.027 -5.738 -12 1 98.5 426 TYR B C 1
ATOM 7424 O O . TYR B 1 426 ? -1.961 -4.938 -12.07 1 98.5 426 TYR B O 1
ATOM 7432 N N . LEU B 1 427 ? -0.318 -5.969 -10.93 1 98.5 427 LEU B N 1
ATOM 7433 C CA . LEU B 1 427 ? -0.666 -5.328 -9.664 1 98.5 427 LEU B CA 1
ATOM 7434 C C . LEU B 1 427 ? 0.23 -4.121 -9.398 1 98.5 427 LEU B C 1
ATOM 7436 O O . LEU B 1 427 ? -0.03 -3.336 -8.484 1 98.5 427 LEU B O 1
ATOM 7440 N N . ASP B 1 428 ? 1.275 -3.939 -10.188 1 97.19 428 ASP B N 1
ATOM 7441 C CA . ASP B 1 428 ? 2.264 -2.895 -9.938 1 97.19 428 ASP B CA 1
ATOM 7442 C C . ASP B 1 428 ? 2.135 -1.762 -10.953 1 97.19 428 ASP B C 1
ATOM 7444 O O . ASP B 1 428 ? 2.986 -0.872 -11.008 1 97.19 428 ASP B O 1
ATOM 7448 N N . CYS B 1 429 ? 1.044 -1.719 -11.734 1 94.88 429 CYS B N 1
ATOM 7449 C CA . CYS B 1 429 ? 0.799 -0.617 -12.656 1 94.88 429 CYS B CA 1
ATOM 7450 C C . CYS B 1 429 ? 0.158 0.564 -11.938 1 94.88 429 CYS B C 1
ATOM 7452 O O . CYS B 1 429 ? -0.571 0.382 -10.961 1 94.88 429 CYS B O 1
ATOM 7454 N N . GLY B 1 430 ? 0.457 1.758 -12.367 1 92.06 430 GLY B N 1
ATOM 7455 C CA . GLY B 1 430 ? -0.244 2.932 -11.875 1 92.06 430 GLY B CA 1
ATOM 7456 C C . GLY B 1 430 ? 0.442 3.58 -10.688 1 92.06 430 GLY B C 1
ATOM 7457 O O . GLY B 1 430 ? -0.129 4.457 -10.031 1 92.06 430 GLY B O 1
ATOM 7458 N N . GLY B 1 431 ? 1.728 3.158 -10.367 1 92.06 431 GLY B N 1
ATOM 7459 C CA . GLY B 1 431 ? 2.467 3.715 -9.25 1 92.06 431 GLY B CA 1
ATOM 7460 C C . GLY B 1 431 ? 3.502 4.742 -9.664 1 92.06 431 GLY B C 1
ATOM 7461 O O . GLY B 1 431 ? 4.355 5.133 -8.867 1 92.06 431 GLY B O 1
ATOM 7462 N N . GLY B 1 432 ? 3.414 5.172 -10.93 1 93.19 432 GLY B N 1
ATOM 7463 C CA . GLY B 1 432 ? 4.434 6.078 -11.43 1 93.19 432 GLY B CA 1
ATOM 7464 C C . GLY B 1 432 ? 5.738 5.379 -11.773 1 93.19 432 GLY B C 1
ATOM 7465 O O . GLY B 1 432 ? 5.891 4.184 -11.516 1 93.19 432 GLY B O 1
ATOM 7466 N N . GLY B 1 433 ? 6.66 6.121 -12.398 1 93.75 433 GLY B N 1
ATOM 7467 C CA . GLY B 1 433 ? 7.969 5.578 -12.734 1 93.75 433 GLY B CA 1
ATOM 7468 C C . GLY B 1 433 ? 8.914 5.508 -11.547 1 93.75 433 GLY B C 1
ATOM 7469 O O . GLY B 1 433 ? 8.836 6.336 -10.641 1 93.75 433 GLY B O 1
ATOM 7470 N N . TRP B 1 434 ? 9.867 4.57 -11.609 1 95.19 434 TRP B N 1
ATOM 7471 C CA . TRP B 1 434 ? 10.75 4.363 -10.461 1 95.19 434 TRP B CA 1
ATOM 7472 C C . TRP B 1 434 ? 12.18 4.77 -10.797 1 95.19 434 TRP B C 1
ATOM 7474 O O . TRP B 1 434 ? 13.047 4.805 -9.914 1 95.19 434 TRP B O 1
ATOM 7484 N N . LEU B 1 435 ? 12.469 5.074 -12.07 1 95.44 435 LEU B N 1
ATOM 7485 C CA . LEU B 1 435 ? 13.805 5.5 -12.453 1 95.44 435 LEU B CA 1
ATOM 7486 C C . LEU B 1 435 ? 14.109 6.895 -11.922 1 95.44 435 LEU B C 1
ATOM 7488 O O . LEU B 1 435 ? 13.242 7.77 -11.938 1 95.44 435 LEU B O 1
ATOM 7492 N N . GLY B 1 436 ? 15.32 7.094 -11.492 1 92.56 436 GLY B N 1
ATOM 7493 C CA . GLY B 1 436 ? 15.727 8.391 -10.984 1 92.56 436 GLY B CA 1
ATOM 7494 C C . GLY B 1 436 ? 15.75 9.469 -12.047 1 92.56 436 GLY B C 1
ATOM 7495 O O . GLY B 1 436 ? 15.922 9.18 -13.234 1 92.56 436 GLY B O 1
ATOM 7496 N N . GLY B 1 437 ? 15.523 10.68 -11.648 1 86.5 437 GLY B N 1
ATOM 7497 C CA . GLY B 1 437 ? 15.664 11.836 -12.516 1 86.5 437 GLY B CA 1
ATOM 7498 C C . GLY B 1 437 ? 14.492 12.016 -13.461 1 86.5 437 GLY B C 1
ATOM 7499 O O . GLY B 1 437 ? 14.539 12.859 -14.359 1 86.5 437 GLY B O 1
ATOM 7500 N N . SER B 1 438 ? 13.461 11.18 -13.289 1 88.62 438 SER B N 1
ATOM 7501 C CA . SER B 1 438 ? 12.32 11.234 -14.195 1 88.62 438 SER B CA 1
ATOM 7502 C C . SER B 1 438 ? 11.109 11.875 -13.523 1 88.62 438 SER B C 1
ATOM 7504 O O . SER B 1 438 ? 10.227 11.172 -13.016 1 88.62 438 SER B O 1
ATOM 7506 N N . VAL B 1 439 ? 10.898 13.117 -13.617 1 90.25 439 VAL B N 1
ATOM 7507 C CA . VAL B 1 439 ? 9.852 13.875 -12.922 1 90.25 439 VAL B CA 1
ATOM 7508 C C . VAL B 1 439 ? 8.484 13.453 -13.445 1 90.25 439 VAL B C 1
ATOM 7510 O O . VAL B 1 439 ? 7.535 13.289 -12.672 1 90.25 439 VAL B O 1
ATOM 7513 N N . SER B 1 440 ? 8.352 13.195 -14.727 1 87.69 440 SER B N 1
ATOM 7514 C CA . SER B 1 440 ? 7.059 12.891 -15.328 1 87.69 440 SER B CA 1
ATOM 7515 C C . SER B 1 440 ? 6.977 11.43 -15.742 1 87.69 440 SER B C 1
ATOM 7517 O O . SER B 1 440 ? 6.117 11.055 -16.547 1 87.69 440 SER B O 1
ATOM 7519 N N . GLY B 1 441 ? 7.945 10.703 -15.234 1 88.88 441 GLY B N 1
ATOM 7520 C CA . GLY B 1 441 ? 7.93 9.289 -15.594 1 88.88 441 GLY B CA 1
ATOM 7521 C C . GLY B 1 441 ? 6.711 8.555 -15.07 1 88.88 441 GLY B C 1
ATOM 7522 O O . GLY B 1 441 ? 6.242 8.828 -13.961 1 88.88 441 GLY B O 1
ATOM 7523 N N . ASN B 1 442 ? 6.188 7.684 -15.875 1 90.12 442 ASN B N 1
ATOM 7524 C CA . ASN B 1 442 ? 5.047 6.855 -15.508 1 90.12 442 ASN B CA 1
ATOM 7525 C C . ASN B 1 442 ? 5.355 5.371 -15.664 1 90.12 442 ASN B C 1
ATOM 7527 O O . ASN B 1 442 ? 6.406 5.004 -16.203 1 90.12 442 ASN B O 1
ATOM 7531 N N . SER B 1 443 ? 4.469 4.523 -15.125 1 91 443 SER B N 1
ATOM 7532 C CA . SER B 1 443 ? 4.602 3.09 -15.375 1 91 443 SER B CA 1
ATOM 7533 C C . SER B 1 443 ? 4.371 2.764 -16.844 1 91 443 SER B C 1
ATOM 7535 O O . SER B 1 443 ? 3.525 3.379 -17.5 1 91 443 SER B O 1
ATOM 7537 N N . TRP B 1 444 ? 5.047 1.809 -17.359 1 92.44 444 TRP B N 1
ATOM 7538 C CA . TRP B 1 444 ? 4.93 1.425 -18.766 1 92.44 444 TRP B CA 1
ATOM 7539 C C . TRP B 1 444 ? 3.557 0.826 -19.062 1 92.44 444 TRP B C 1
ATOM 7541 O O . TRP B 1 444 ? 3.107 0.81 -20.203 1 92.44 444 TRP B O 1
ATOM 7551 N N . CYS B 1 445 ? 2.861 0.436 -18 1 94.19 445 CYS B N 1
ATOM 7552 C CA . CYS B 1 445 ? 1.597 -0.268 -18.188 1 94.19 445 CYS B CA 1
ATOM 7553 C C . CYS B 1 445 ? 0.443 0.512 -17.562 1 94.19 445 CYS B C 1
ATOM 7555 O O . CYS B 1 445 ? -0.546 -0.078 -17.125 1 94.19 445 CYS B O 1
ATOM 7557 N N . ASP B 1 446 ? 0.539 1.763 -17.391 1 91.38 446 ASP B N 1
ATOM 7558 C CA . ASP B 1 446 ? -0.559 2.604 -16.922 1 91.38 446 ASP B CA 1
ATOM 7559 C C . ASP B 1 446 ? -1.784 2.455 -17.812 1 91.38 446 ASP B C 1
ATOM 7561 O O . ASP B 1 446 ? -1.656 2.186 -19.016 1 91.38 446 ASP B O 1
ATOM 7565 N N . PRO B 1 447 ? -3.002 2.613 -17.344 1 91.88 447 PRO B N 1
ATOM 7566 C CA . PRO B 1 447 ? -3.326 3.041 -15.977 1 91.88 447 PRO B CA 1
ATOM 7567 C C . PRO B 1 447 ? -3.381 1.877 -14.984 1 91.88 447 PRO B C 1
ATOM 7569 O O . PRO B 1 447 ? -3.07 0.739 -15.352 1 91.88 447 PRO B O 1
ATOM 7572 N N . PHE B 1 448 ? -3.645 2.156 -13.719 1 95.69 448 PHE B N 1
ATOM 7573 C CA . PHE B 1 448 ? -3.889 1.197 -12.648 1 95.69 448 PHE B CA 1
ATOM 7574 C C . PHE B 1 448 ? -4.965 0.197 -13.055 1 95.69 448 PHE B C 1
ATOM 7576 O O . PHE B 1 448 ? -5.961 0.568 -13.68 1 95.69 448 PHE B O 1
ATOM 7583 N N . LYS B 1 449 ? -4.762 -1.107 -12.75 1 96.69 449 LYS B N 1
ATOM 7584 C CA . LYS B 1 449 ? -5.785 -2.119 -13 1 96.69 449 LYS B CA 1
ATOM 7585 C C . LYS B 1 449 ? -6.602 -2.393 -11.734 1 96.69 449 LYS B C 1
ATOM 7587 O O . LYS B 1 449 ? -6.121 -3.053 -10.812 1 96.69 449 LYS B O 1
ATOM 7592 N N . THR B 1 450 ? -7.828 -1.977 -11.688 1 96.56 450 THR B N 1
ATOM 7593 C CA . THR B 1 450 ? -8.711 -2.209 -10.547 1 96.56 450 THR B CA 1
ATOM 7594 C C . THR B 1 450 ? -9.18 -3.66 -10.516 1 96.56 450 THR B C 1
ATOM 7596 O O . THR B 1 450 ? -9.008 -4.398 -11.484 1 96.56 450 THR B O 1
ATOM 7599 N N . TRP B 1 451 ? -9.703 -4.074 -9.336 1 97.31 451 TRP B N 1
ATOM 7600 C CA . TRP B 1 451 ? -10.305 -5.402 -9.266 1 97.31 451 TRP B CA 1
ATOM 7601 C C . TRP B 1 451 ? -11.438 -5.547 -10.266 1 97.31 451 TRP B C 1
ATOM 7603 O O . TRP B 1 451 ? -11.633 -6.617 -10.852 1 97.31 451 TRP B O 1
ATOM 7613 N N . GLN B 1 452 ? -12.164 -4.465 -10.508 1 96.94 452 GLN B N 1
ATOM 7614 C CA . GLN B 1 452 ? -13.289 -4.484 -11.438 1 96.94 452 GLN B CA 1
ATOM 7615 C C . GLN B 1 452 ? -12.805 -4.766 -12.859 1 96.94 452 GLN B C 1
ATOM 7617 O O . GLN B 1 452 ? -13.422 -5.547 -13.586 1 96.94 452 GLN B O 1
ATOM 7622 N N . LYS B 1 453 ? -11.727 -4.051 -13.211 1 96.5 453 LYS B N 1
ATOM 7623 C CA . LYS B 1 453 ? -11.141 -4.281 -14.523 1 96.5 453 LYS B CA 1
ATOM 7624 C C . LYS B 1 453 ? -10.719 -5.738 -14.688 1 96.5 453 LYS B C 1
ATOM 7626 O O . LYS B 1 453 ? -11.055 -6.379 -15.688 1 96.5 453 LYS B O 1
ATOM 7631 N N . ALA B 1 454 ? -10.062 -6.258 -13.742 1 97.5 454 ALA B N 1
ATOM 7632 C CA . ALA B 1 454 ? -9.641 -7.656 -13.789 1 97.5 454 ALA B CA 1
ATOM 7633 C C . ALA B 1 454 ? -10.852 -8.594 -13.82 1 97.5 454 ALA B C 1
ATOM 7635 O O . ALA B 1 454 ? -10.883 -9.539 -14.609 1 97.5 454 ALA B O 1
ATOM 7636 N N . TYR B 1 455 ? -11.844 -8.266 -13.023 1 97.81 455 TYR B N 1
ATOM 7637 C CA . TYR B 1 455 ? -13.016 -9.117 -12.867 1 97.81 455 TYR B CA 1
ATOM 7638 C C . TYR B 1 455 ? -13.836 -9.156 -14.156 1 97.81 455 TYR B C 1
ATOM 7640 O O . TYR B 1 455 ? -14.57 -10.117 -14.398 1 97.81 455 TYR B O 1
ATOM 7648 N N . SER B 1 456 ? -13.703 -8.195 -14.977 1 97.38 456 SER B N 1
ATOM 7649 C CA . SER B 1 456 ? -14.469 -8.109 -16.219 1 97.38 456 SER B CA 1
ATOM 7650 C C . SER B 1 456 ? -13.828 -8.953 -17.312 1 97.38 456 SER B C 1
ATOM 7652 O O . SER B 1 456 ? -14.367 -9.055 -18.422 1 97.38 456 SER B O 1
ATOM 7654 N N . PHE B 1 457 ? -12.766 -9.594 -17.031 1 97.81 457 PHE B N 1
ATOM 7655 C CA . PHE B 1 457 ? -11.961 -10.281 -18.031 1 97.81 457 PHE B CA 1
ATOM 7656 C C . PHE B 1 457 ? -12.672 -11.539 -18.531 1 97.81 457 PHE B C 1
ATOM 7658 O O . PHE B 1 457 ? -13.25 -12.281 -17.734 1 97.81 457 PHE B O 1
ATOM 7665 N N . ASP B 1 458 ? -12.602 -11.711 -19.812 1 98.06 458 ASP B N 1
ATOM 7666 C CA . ASP B 1 458 ? -13.047 -12.945 -20.453 1 98.06 458 ASP B CA 1
ATOM 7667 C C . ASP B 1 458 ? -11.875 -13.672 -21.109 1 98.06 458 ASP B C 1
ATOM 7669 O O . ASP B 1 458 ? -11.398 -13.242 -22.172 1 98.06 458 ASP B O 1
ATOM 7673 N N . PRO B 1 459 ? -11.523 -14.789 -20.562 1 97.94 459 PRO B N 1
ATOM 7674 C CA . PRO B 1 459 ? -10.312 -15.477 -21.031 1 97.94 459 PRO B CA 1
ATOM 7675 C C . PRO B 1 459 ? -10.414 -15.953 -22.469 1 97.94 459 PRO B C 1
ATOM 7677 O O . PRO B 1 459 ? -9.398 -16.25 -23.094 1 97.94 459 PRO B O 1
ATOM 7680 N N . THR B 1 460 ? -11.578 -16.062 -23.078 1 97.56 460 THR B N 1
ATOM 7681 C CA . THR B 1 460 ? -11.711 -16.688 -24.391 1 97.56 460 THR B CA 1
ATOM 7682 C C . THR B 1 460 ? -12.359 -15.719 -25.375 1 97.56 460 THR B C 1
ATOM 7684 O O . THR B 1 460 ? -12.766 -16.125 -26.469 1 97.56 460 THR B O 1
ATOM 7687 N N . ALA B 1 461 ? -12.469 -14.438 -24.984 1 94.56 461 ALA B N 1
ATOM 7688 C CA . ALA B 1 461 ? -13.234 -13.453 -25.75 1 94.56 461 ALA B CA 1
ATOM 7689 C C . ALA B 1 461 ? -12.734 -13.367 -27.188 1 94.56 461 ALA B C 1
ATOM 7691 O O . ALA B 1 461 ? -13.523 -13.148 -28.109 1 94.56 461 ALA B O 1
ATOM 7692 N N . THR B 1 462 ? -11.508 -13.602 -27.422 1 93.38 462 THR B N 1
ATOM 7693 C CA . THR B 1 462 ? -10.938 -13.375 -28.75 1 93.38 462 THR B CA 1
ATOM 7694 C C . THR B 1 462 ? -10.516 -14.695 -29.391 1 93.38 462 THR B C 1
ATOM 7696 O O . THR B 1 462 ? -9.766 -14.703 -30.359 1 93.38 462 THR B O 1
ATOM 7699 N N . LEU B 1 463 ? -10.977 -15.836 -28.875 1 97.94 463 LEU B N 1
ATOM 7700 C CA . LEU B 1 463 ? -10.484 -17.141 -29.312 1 97.94 463 LEU B CA 1
ATOM 7701 C C . LEU B 1 463 ? -11.609 -17.969 -29.938 1 97.94 463 LEU B C 1
ATOM 7703 O O . LEU B 1 463 ? -12.781 -17.797 -29.578 1 97.94 463 LEU B O 1
ATOM 7707 N N . THR B 1 464 ? -11.266 -18.875 -30.859 1 97.25 464 THR B N 1
ATOM 7708 C CA . THR B 1 464 ? -12.188 -19.906 -31.328 1 97.25 464 THR B CA 1
ATOM 7709 C C . THR B 1 464 ? -12.391 -20.984 -30.266 1 97.25 464 THR B C 1
ATOM 7711 O O . THR B 1 464 ? -11.656 -21.031 -29.281 1 97.25 464 THR B O 1
ATOM 7714 N N . ASP B 1 465 ? -13.305 -21.859 -30.531 1 96.75 465 ASP B N 1
ATOM 7715 C CA . ASP B 1 465 ? -13.562 -22.953 -29.594 1 96.75 465 ASP B CA 1
ATOM 7716 C C . ASP B 1 465 ? -12.336 -23.859 -29.469 1 96.75 465 ASP B C 1
ATOM 7718 O O . ASP B 1 465 ? -12 -24.281 -28.359 1 96.75 465 ASP B O 1
ATOM 7722 N N . GLU B 1 466 ? -11.727 -24.094 -30.562 1 97.25 466 GLU B N 1
ATOM 7723 C CA . GLU B 1 466 ? -10.539 -24.953 -30.562 1 97.25 466 GLU B CA 1
ATOM 7724 C C . GLU B 1 466 ? -9.391 -24.297 -29.797 1 97.25 466 GLU B C 1
ATOM 7726 O O . GLU B 1 466 ? -8.727 -24.953 -28.984 1 97.25 466 GLU B O 1
ATOM 7731 N N . GLN B 1 467 ? -9.219 -23.031 -30.016 1 97.69 467 GLN B N 1
ATOM 7732 C CA . GLN B 1 467 ? -8.164 -22.281 -29.344 1 97.69 467 GLN B CA 1
ATOM 7733 C C . GLN B 1 467 ? -8.445 -22.172 -27.844 1 97.69 467 GLN B C 1
ATOM 7735 O O . GLN B 1 467 ? -7.516 -22.203 -27.031 1 97.69 467 GLN B O 1
ATOM 7740 N N . SER B 1 468 ? -9.68 -22.047 -27.531 1 97.94 468 SER B N 1
ATOM 7741 C CA . SER B 1 468 ? -10.078 -21.891 -26.125 1 97.94 468 SER B CA 1
ATOM 7742 C C . SER B 1 468 ? -9.664 -23.094 -25.297 1 97.94 468 SER B C 1
ATOM 7744 O O . SER B 1 468 ? -9.398 -22.969 -24.094 1 97.94 468 SER B O 1
ATOM 7746 N N . ARG B 1 469 ? -9.547 -24.25 -25.859 1 97.12 469 ARG B N 1
ATOM 7747 C CA . ARG B 1 469 ? -9.18 -25.469 -25.156 1 97.12 469 ARG B CA 1
ATOM 7748 C C . ARG B 1 469 ? -7.715 -25.438 -24.75 1 97.12 469 ARG B C 1
ATOM 7750 O O . ARG B 1 469 ? -7.281 -26.25 -23.906 1 97.12 469 ARG B O 1
ATOM 7757 N N . LEU B 1 470 ? -6.93 -24.516 -25.328 1 98.12 470 LEU B N 1
ATOM 7758 C CA . LEU B 1 470 ? -5.508 -24.391 -25.031 1 98.12 470 LEU B CA 1
ATOM 7759 C C . LEU B 1 470 ? -5.277 -23.469 -23.844 1 98.12 470 LEU B C 1
ATOM 7761 O O . LEU B 1 470 ? -4.164 -23.375 -23.328 1 98.12 470 LEU B O 1
ATOM 7765 N N . VAL B 1 471 ? -6.348 -22.766 -23.359 1 98.5 471 VAL B N 1
ATOM 7766 C CA . VAL B 1 471 ? -6.23 -21.891 -22.219 1 98.5 471 VAL B CA 1
ATOM 7767 C C . VAL B 1 471 ? -6.195 -22.703 -20.922 1 98.5 471 VAL B C 1
ATOM 7769 O O . VAL B 1 471 ? -7.152 -23.422 -20.609 1 98.5 471 VAL B O 1
ATOM 7772 N N . MET B 1 472 ? -5.164 -22.578 -20.188 1 98.62 472 MET B N 1
ATOM 7773 C CA . MET B 1 472 ? -5.012 -23.344 -18.953 1 98.62 472 MET B CA 1
ATOM 7774 C C . MET B 1 472 ? -5.566 -22.562 -17.766 1 98.62 472 MET B C 1
ATOM 7776 O O . MET B 1 472 ? -5.906 -23.156 -16.734 1 98.62 472 MET B O 1
ATOM 7780 N N . GLY B 1 473 ? -5.621 -21.266 -17.859 1 98.69 473 GLY B N 1
ATOM 7781 C CA . GLY B 1 473 ? -6.023 -20.359 -16.797 1 98.69 473 GLY B CA 1
ATOM 7782 C C . GLY B 1 473 ? -5.305 -19.031 -16.844 1 98.69 473 GLY B C 1
ATOM 7783 O O . GLY B 1 473 ? -5.059 -18.484 -17.922 1 98.69 473 GLY B O 1
ATOM 7784 N N . GLY B 1 474 ? -5.074 -18.516 -15.641 1 98.88 474 GLY B N 1
ATOM 7785 C CA . GLY B 1 474 ? -4.418 -17.219 -15.586 1 98.88 474 GLY B CA 1
ATOM 7786 C C . GLY B 1 474 ? -3.92 -16.859 -14.203 1 98.88 474 GLY B C 1
ATOM 7787 O O . GLY B 1 474 ? -4.031 -17.656 -13.273 1 98.88 474 GLY B O 1
ATOM 7788 N N . GLN B 1 475 ? -3.262 -15.648 -14.133 1 98.88 475 GLN B N 1
ATOM 7789 C CA . GLN B 1 475 ? -2.699 -15.234 -12.852 1 98.88 475 GLN B CA 1
ATOM 7790 C C . GLN B 1 475 ? -2.564 -13.711 -12.773 1 98.88 475 GLN B C 1
ATOM 7792 O O . GLN B 1 475 ? -2.41 -13.047 -13.805 1 98.88 475 GLN B O 1
ATOM 7797 N N . HIS B 1 476 ? -2.688 -13.188 -11.539 1 98.94 476 HIS B N 1
ATOM 7798 C CA . HIS B 1 476 ? -2.174 -11.859 -11.227 1 98.94 476 HIS B CA 1
ATOM 7799 C C . HIS B 1 476 ? -0.665 -11.883 -11.008 1 98.94 476 HIS B C 1
ATOM 7801 O O . HIS B 1 476 ? -0.102 -12.93 -10.68 1 98.94 476 HIS B O 1
ATOM 7807 N N . LEU B 1 477 ? -0.017 -10.758 -11.258 1 98.88 477 LEU B N 1
ATOM 7808 C CA . LEU B 1 477 ? 1.431 -10.641 -11.125 1 98.88 477 LEU B CA 1
ATOM 7809 C C . LEU B 1 477 ? 1.804 -9.391 -10.328 1 98.88 477 LEU B C 1
ATOM 7811 O O . LEU B 1 477 ? 1.214 -8.328 -10.531 1 98.88 477 LEU B O 1
ATOM 7815 N N . LEU B 1 478 ? 2.771 -9.562 -9.438 1 98.88 478 LEU B N 1
ATOM 7816 C CA . LEU B 1 478 ? 3.377 -8.414 -8.766 1 98.88 478 LEU B CA 1
ATOM 7817 C C . LEU B 1 478 ? 4.875 -8.352 -9.039 1 98.88 478 LEU B C 1
ATOM 7819 O O . LEU B 1 478 ? 5.652 -9.109 -8.453 1 98.88 478 LEU B O 1
ATOM 7823 N N . TRP B 1 479 ? 5.277 -7.531 -9.969 1 98.62 479 TRP B N 1
ATOM 7824 C CA . TRP B 1 479 ? 6.668 -7.109 -10.086 1 98.62 479 TRP B CA 1
ATOM 7825 C C . TRP B 1 479 ? 7.016 -6.078 -9.016 1 98.62 479 TRP B C 1
ATOM 7827 O O . TRP B 1 479 ? 6.176 -5.254 -8.648 1 98.62 479 TRP B O 1
ATOM 7837 N N . THR B 1 480 ? 8.234 -6.023 -8.492 1 98.5 480 THR B N 1
ATOM 7838 C CA . THR B 1 480 ? 8.406 -5.383 -7.188 1 98.5 480 THR B CA 1
ATOM 7839 C C . THR B 1 480 ? 9.445 -4.27 -7.266 1 98.5 480 THR B C 1
ATOM 7841 O O . THR B 1 480 ? 10.188 -4.031 -6.309 1 98.5 480 THR B O 1
ATOM 7844 N N . GLU B 1 481 ? 9.555 -3.602 -8.453 1 97.88 481 GLU B N 1
ATOM 7845 C CA . GLU B 1 481 ? 10.43 -2.432 -8.492 1 97.88 481 GLU B CA 1
ATOM 7846 C C . GLU B 1 481 ? 10.102 -1.459 -7.367 1 97.88 481 GLU B C 1
ATOM 7848 O O . GLU B 1 481 ? 11 -0.834 -6.801 1 97.88 481 GLU B O 1
ATOM 7853 N N . GLN B 1 482 ? 8.773 -1.398 -7.043 1 97.75 482 GLN B N 1
ATOM 7854 C CA . GLN B 1 482 ? 8.328 -0.452 -6.023 1 97.75 482 GLN B CA 1
ATOM 7855 C C . GLN B 1 482 ? 7.48 -1.146 -4.961 1 97.75 482 GLN B C 1
ATOM 7857 O O . GLN B 1 482 ? 6.516 -0.572 -4.457 1 97.75 482 GLN B O 1
ATOM 7862 N N . SER B 1 483 ? 7.758 -2.4 -4.727 1 98.5 483 SER B N 1
ATOM 7863 C CA . SER B 1 483 ? 7.098 -3.148 -3.658 1 98.5 483 SER B CA 1
ATOM 7864 C C . SER B 1 483 ? 8.117 -3.865 -2.779 1 98.5 483 SER B C 1
ATOM 7866 O O . SER B 1 483 ? 9.203 -4.219 -3.24 1 98.5 483 SER B O 1
ATOM 7868 N N . SER B 1 484 ? 7.805 -3.973 -1.602 1 98.44 484 SER B N 1
ATOM 7869 C CA . SER B 1 484 ? 8.578 -4.617 -0.547 1 98.44 484 SER B CA 1
ATOM 7870 C C . SER B 1 484 ? 7.668 -5.199 0.53 1 98.44 484 SER B C 1
ATOM 7872 O O . SER B 1 484 ? 6.445 -5.223 0.371 1 98.44 484 SER B O 1
ATOM 7874 N N . PRO B 1 485 ? 8.25 -5.695 1.58 1 98.38 485 PRO B N 1
ATOM 7875 C CA . PRO B 1 485 ? 7.398 -6.16 2.68 1 98.38 485 PRO B CA 1
ATOM 7876 C C . PRO B 1 485 ? 6.426 -5.09 3.172 1 98.38 485 PRO B C 1
ATOM 7878 O O . PRO B 1 485 ? 5.348 -5.414 3.668 1 98.38 485 PRO B O 1
ATOM 7881 N N . SER B 1 486 ? 6.668 -3.84 2.922 1 98.44 486 SER B N 1
ATOM 7882 C CA . SER B 1 486 ? 5.91 -2.717 3.465 1 98.44 486 SER B CA 1
ATOM 7883 C C . SER B 1 486 ? 4.539 -2.602 2.805 1 98.44 486 SER B C 1
ATOM 7885 O O . SER B 1 486 ? 3.605 -2.061 3.396 1 98.44 486 SER B O 1
ATOM 7887 N N . ASN B 1 487 ? 4.371 -3.096 1.567 1 98.56 487 ASN B N 1
ATOM 7888 C CA . ASN B 1 487 ? 3.098 -2.906 0.879 1 98.56 487 ASN B CA 1
ATOM 7889 C C . ASN B 1 487 ? 2.645 -4.18 0.174 1 98.56 487 ASN B C 1
ATOM 7891 O O . ASN B 1 487 ? 1.803 -4.133 -0.724 1 98.56 487 ASN B O 1
ATOM 7895 N N . LEU B 1 488 ? 3.184 -5.328 0.578 1 98.81 488 LEU B N 1
ATOM 7896 C CA . LEU B 1 488 ? 2.865 -6.586 -0.085 1 98.81 488 LEU B CA 1
ATOM 7897 C C . LEU B 1 488 ? 1.371 -6.879 -0.008 1 98.81 488 LEU B C 1
ATOM 7899 O O . LEU B 1 488 ? 0.717 -7.07 -1.036 1 98.81 488 LEU B O 1
ATOM 7903 N N . ASP B 1 489 ? 0.775 -6.812 1.164 1 98.81 489 ASP B N 1
ATOM 7904 C CA . ASP B 1 489 ? -0.605 -7.246 1.352 1 98.81 489 ASP B CA 1
ATOM 7905 C C . ASP B 1 489 ? -1.579 -6.293 0.664 1 98.81 489 ASP B C 1
ATOM 7907 O O . ASP B 1 489 ? -2.404 -6.719 -0.148 1 98.81 489 ASP B O 1
ATOM 7911 N N . PRO B 1 490 ? -1.395 -4.996 0.865 1 98.62 490 PRO B N 1
ATOM 7912 C CA . PRO B 1 490 ? -2.443 -4.117 0.345 1 98.62 490 PRO B CA 1
ATOM 7913 C C . PRO B 1 490 ? -2.383 -3.959 -1.172 1 98.62 490 PRO B C 1
ATOM 7915 O O . PRO B 1 490 ? -3.385 -3.609 -1.801 1 98.62 490 PRO B O 1
ATOM 7918 N N . ILE B 1 491 ? -1.229 -4.18 -1.77 1 98.56 491 ILE B N 1
ATOM 7919 C CA . ILE B 1 491 ? -1.173 -4.039 -3.221 1 98.56 491 ILE B CA 1
ATOM 7920 C C . ILE B 1 491 ? -1.747 -5.289 -3.881 1 98.56 491 ILE B C 1
ATOM 7922 O O . ILE B 1 491 ? -2.207 -5.242 -5.023 1 98.56 491 ILE B O 1
ATOM 7926 N N . VAL B 1 492 ? -1.812 -6.387 -3.143 1 98.88 492 VAL B N 1
ATOM 7927 C CA . VAL B 1 492 ? -2.238 -7.656 -3.717 1 98.88 492 VAL B CA 1
ATOM 7928 C C . VAL B 1 492 ? -3.715 -7.895 -3.41 1 98.88 492 VAL B C 1
ATOM 7930 O O . VAL B 1 492 ? -4.496 -8.234 -4.305 1 98.88 492 VAL B O 1
ATOM 7933 N N . TRP B 1 493 ? -4.086 -7.699 -2.121 1 98.81 493 TRP B N 1
ATOM 7934 C CA . TRP B 1 493 ? -5.391 -8.172 -1.667 1 98.81 493 TRP B CA 1
ATOM 7935 C C . TRP B 1 493 ? -6.297 -6.992 -1.31 1 98.81 493 TRP B C 1
ATOM 7937 O O . TRP B 1 493 ? -5.84 -6 -0.74 1 98.81 493 TRP B O 1
ATOM 7947 N N . PRO B 1 494 ? -7.539 -7.137 -1.682 1 98.5 494 PRO B N 1
ATOM 7948 C CA . PRO B 1 494 ? -8.203 -8.32 -2.234 1 98.5 494 PRO B CA 1
ATOM 7949 C C . PRO B 1 494 ? -8.25 -8.312 -3.76 1 98.5 494 PRO B C 1
ATOM 7951 O O . PRO B 1 494 ? -8.961 -9.117 -4.363 1 98.5 494 PRO B O 1
ATOM 7954 N N . ARG B 1 495 ? -7.5 -7.438 -4.402 1 98.12 495 ARG B N 1
ATOM 7955 C CA . ARG B 1 495 ? -7.555 -7.223 -5.844 1 98.12 495 ARG B CA 1
ATOM 7956 C C . ARG B 1 495 ? -7.262 -8.516 -6.602 1 98.12 495 ARG B C 1
ATOM 7958 O O . ARG B 1 495 ? -7.961 -8.852 -7.562 1 98.12 495 ARG B O 1
ATOM 7965 N N . ALA B 1 496 ? -6.348 -9.273 -6.129 1 98.81 496 ALA B N 1
ATOM 7966 C CA . ALA B 1 496 ? -5.91 -10.477 -6.832 1 98.81 496 ALA B CA 1
ATOM 7967 C C . ALA B 1 496 ? -6.961 -11.578 -6.734 1 98.81 496 ALA B C 1
ATOM 7969 O O . ALA B 1 496 ? -6.902 -12.57 -7.469 1 98.81 496 ALA B O 1
ATOM 7970 N N . ALA B 1 497 ? -7.891 -11.422 -5.852 1 98.81 497 ALA B N 1
ATOM 7971 C CA . ALA B 1 497 ? -8.969 -12.406 -5.758 1 98.81 497 ALA B CA 1
ATOM 7972 C C . ALA B 1 497 ? -9.844 -12.375 -7.008 1 98.81 497 ALA B C 1
ATOM 7974 O O . ALA B 1 497 ? -10.594 -13.32 -7.273 1 98.81 497 ALA B O 1
ATOM 7975 N N . ALA B 1 498 ? -9.766 -11.32 -7.766 1 98.31 498 ALA B N 1
ATOM 7976 C CA . ALA B 1 498 ? -10.555 -11.227 -8.992 1 98.31 498 ALA B CA 1
ATOM 7977 C C . ALA B 1 498 ? -10.219 -12.359 -9.953 1 98.31 498 ALA B C 1
ATOM 7979 O O . ALA B 1 498 ? -11.117 -13.07 -10.422 1 98.31 498 ALA B O 1
ATOM 7980 N N . SER B 1 499 ? -8.938 -12.578 -10.18 1 98.5 499 SER B N 1
ATOM 7981 C CA . SER B 1 499 ? -8.578 -13.648 -11.094 1 98.5 499 SER B CA 1
ATOM 7982 C C . SER B 1 499 ? -8.883 -15.023 -10.5 1 98.5 499 SER B C 1
ATOM 7984 O O . SER B 1 499 ? -9.219 -15.961 -11.234 1 98.5 499 SER B O 1
ATOM 7986 N N . ALA B 1 500 ? -8.773 -15.125 -9.18 1 98.69 500 ALA B N 1
ATOM 7987 C CA . ALA B 1 500 ? -9.117 -16.391 -8.539 1 98.69 500 ALA B CA 1
ATOM 7988 C C . ALA B 1 500 ? -10.531 -16.828 -8.914 1 98.69 500 ALA B C 1
ATOM 7990 O O . ALA B 1 500 ? -10.758 -17.984 -9.281 1 98.69 500 ALA B O 1
ATOM 7991 N N . GLU B 1 501 ? -11.453 -15.914 -8.859 1 98.56 501 GLU B N 1
ATOM 7992 C CA . GLU B 1 501 ? -12.836 -16.266 -9.172 1 98.56 501 GLU B CA 1
ATOM 7993 C C . GLU B 1 501 ? -13.031 -16.453 -10.672 1 98.56 501 GLU B C 1
ATOM 7995 O O . GLU B 1 501 ? -13.742 -17.375 -11.102 1 98.56 501 GLU B O 1
ATOM 8000 N N . ILE B 1 502 ? -12.43 -15.617 -11.508 1 98.44 502 ILE B N 1
ATOM 8001 C CA . ILE B 1 502 ? -12.578 -15.727 -12.961 1 98.44 502 ILE B CA 1
ATOM 8002 C C . ILE B 1 502 ? -12.164 -17.125 -13.414 1 98.44 502 ILE B C 1
ATOM 8004 O O . ILE B 1 502 ? -12.883 -17.766 -14.18 1 98.44 502 ILE B O 1
ATOM 8008 N N . PHE B 1 503 ? -11.117 -17.594 -12.867 1 98.69 503 PHE B N 1
ATOM 8009 C CA . PHE B 1 503 ? -10.562 -18.844 -13.383 1 98.69 503 PHE B CA 1
ATOM 8010 C C . PHE B 1 503 ? -11.086 -20.047 -12.594 1 98.69 503 PHE B C 1
ATOM 8012 O O . PHE B 1 503 ? -10.844 -21.188 -12.961 1 98.69 503 PHE B O 1
ATOM 8019 N N . TRP B 1 504 ? -11.797 -19.797 -11.508 1 98.69 504 TRP B N 1
ATOM 8020 C CA . TRP B 1 504 ? -12.516 -20.859 -10.805 1 98.69 504 TRP B CA 1
ATOM 8021 C C . TRP B 1 504 ? -13.953 -20.969 -11.305 1 98.69 504 TRP B C 1
ATOM 8023 O O . TRP B 1 504 ? -14.391 -22.047 -11.711 1 98.69 504 TRP B O 1
ATOM 8033 N N . SER B 1 505 ? -14.688 -19.875 -11.352 1 98 505 SER B N 1
ATOM 8034 C CA . SER B 1 505 ? -16.141 -19.844 -11.547 1 98 505 SER B CA 1
ATOM 8035 C C . SER B 1 505 ? -16.484 -19.547 -13 1 98 505 SER B C 1
ATOM 8037 O O . SER B 1 505 ? -17.609 -19.844 -13.445 1 98 505 SER B O 1
ATOM 8039 N N . GLY B 1 506 ? -15.562 -18.953 -13.758 1 97 506 GLY B N 1
ATOM 8040 C CA . GLY B 1 506 ? -15.844 -18.547 -15.125 1 97 506 GLY B CA 1
ATOM 8041 C C . GLY B 1 506 ? -16.109 -17.062 -15.273 1 97 506 GLY B C 1
ATOM 8042 O O . GLY B 1 506 ? -16.375 -16.375 -14.289 1 97 506 GLY B O 1
ATOM 8043 N N . PRO B 1 507 ? -16.031 -16.578 -16.516 1 95.12 507 PRO B N 1
ATOM 8044 C CA . PRO B 1 507 ? -16.203 -15.148 -16.797 1 95.12 507 PRO B CA 1
ATOM 8045 C C . PRO B 1 507 ? -17.672 -14.742 -16.906 1 95.12 507 PRO B C 1
ATOM 8047 O O . PRO B 1 507 ? -18.562 -15.602 -16.859 1 95.12 507 PRO B O 1
ATOM 8050 N N . GLY B 1 508 ? -17.891 -13.391 -17.016 1 91.06 508 GLY B N 1
ATOM 8051 C CA . GLY B 1 508 ? -19.203 -12.867 -17.391 1 91.06 508 GLY B CA 1
ATOM 8052 C C . GLY B 1 508 ? -20.094 -12.602 -16.188 1 91.06 508 GLY B C 1
ATOM 8053 O O . GLY B 1 508 ? -21.312 -12.43 -16.344 1 91.06 508 GLY B O 1
ATOM 8054 N N . ARG B 1 509 ? -19.531 -12.586 -15.055 1 90.62 509 ARG B N 1
ATOM 8055 C CA . ARG B 1 509 ? -20.344 -12.344 -13.867 1 90.62 509 ARG B CA 1
ATOM 8056 C C . ARG B 1 509 ? -20.422 -10.852 -13.562 1 90.62 509 ARG B C 1
ATOM 8058 O O . ARG B 1 509 ? -19.656 -10.055 -14.109 1 90.62 509 ARG B O 1
ATOM 8065 N N . ASN B 1 510 ? -21.359 -10.547 -12.695 1 90.19 510 ASN B N 1
ATOM 8066 C CA . ASN B 1 510 ? -21.734 -9.172 -12.391 1 90.19 510 ASN B CA 1
ATOM 8067 C C . ASN B 1 510 ? -20.859 -8.578 -11.289 1 90.19 510 ASN B C 1
ATOM 8069 O O . ASN B 1 510 ? -20.906 -9.031 -10.141 1 90.19 510 ASN B O 1
ATOM 8073 N N . GLY B 1 511 ? -20.156 -7.484 -11.656 1 92.06 511 GLY B N 1
ATOM 8074 C CA . GLY B 1 511 ? -19.281 -6.848 -10.688 1 92.06 511 GLY B CA 1
ATOM 8075 C C . GLY B 1 511 ? -20.016 -6.23 -9.516 1 92.06 511 GLY B C 1
ATOM 8076 O O . GLY B 1 511 ? -19.5 -6.199 -8.398 1 92.06 511 GLY B O 1
ATOM 8077 N N . THR B 1 512 ? -21.203 -5.746 -9.719 1 93.69 512 THR B N 1
ATOM 8078 C CA . THR B 1 512 ? -22 -5.156 -8.656 1 93.69 512 THR B CA 1
ATOM 8079 C C . THR B 1 512 ? -22.359 -6.203 -7.602 1 93.69 512 THR B C 1
ATOM 8081 O O . THR B 1 512 ? -22.328 -5.914 -6.402 1 93.69 512 THR B O 1
ATOM 8084 N N . GLU B 1 513 ? -22.641 -7.398 -8.055 1 93.88 513 GLU B N 1
ATOM 8085 C CA . GLU B 1 513 ? -22.953 -8.492 -7.141 1 93.88 513 GLU B CA 1
ATOM 8086 C C . GLU B 1 513 ? -21.703 -9.031 -6.457 1 93.88 513 GLU B C 1
ATOM 8088 O O . GLU B 1 513 ? -21.781 -9.547 -5.34 1 93.88 513 GLU B O 1
ATOM 8093 N N . ALA B 1 514 ? -20.594 -8.883 -7.117 1 96.56 514 ALA B N 1
ATOM 8094 C CA . ALA B 1 514 ? -19.344 -9.438 -6.613 1 96.56 514 ALA B CA 1
ATOM 8095 C C . ALA B 1 514 ? -18.766 -8.57 -5.5 1 96.56 514 ALA B C 1
ATOM 8097 O O . ALA B 1 514 ? -18.109 -9.078 -4.582 1 96.56 514 ALA B O 1
ATOM 8098 N N . LEU B 1 515 ? -19.031 -7.301 -5.555 1 97.12 515 LEU B N 1
ATOM 8099 C CA . LEU B 1 515 ? -18.344 -6.34 -4.699 1 97.12 515 LEU B CA 1
ATOM 8100 C C . LEU B 1 515 ? -18.625 -6.617 -3.227 1 97.12 515 LEU B C 1
ATOM 8102 O O . LEU B 1 515 ? -17.703 -6.684 -2.408 1 97.12 515 LEU B O 1
ATOM 8106 N N . PRO B 1 516 ? -19.875 -6.828 -2.795 1 97 516 PRO B N 1
ATOM 8107 C CA . PRO B 1 516 ? -20.094 -7.129 -1.38 1 97 516 PRO B CA 1
ATOM 8108 C C . PRO B 1 516 ? -19.391 -8.406 -0.927 1 97 516 PRO B C 1
ATOM 8110 O O . PRO B 1 516 ? -18.938 -8.492 0.215 1 97 516 PRO B O 1
ATOM 8113 N N . ARG B 1 517 ? -19.266 -9.391 -1.84 1 97.25 517 ARG B N 1
ATOM 8114 C CA . ARG B 1 517 ? -18.547 -10.617 -1.513 1 97.25 517 ARG B CA 1
ATOM 8115 C C . ARG B 1 517 ? -17.062 -10.359 -1.362 1 97.25 517 ARG B C 1
ATOM 8117 O O . ARG B 1 517 ? -16.406 -10.93 -0.482 1 97.25 517 ARG B O 1
ATOM 8124 N N . LEU B 1 518 ? -16.594 -9.531 -2.23 1 98.12 518 LEU B N 1
ATOM 8125 C CA . LEU B 1 518 ? -15.18 -9.18 -2.166 1 98.12 518 LEU B CA 1
ATOM 8126 C C . LEU B 1 518 ? -14.867 -8.406 -0.888 1 98.12 518 LEU B C 1
ATOM 8128 O O . LEU B 1 518 ? -13.797 -8.578 -0.298 1 98.12 518 LEU B O 1
ATOM 8132 N N . HIS B 1 519 ? -15.805 -7.52 -0.425 1 98.12 519 HIS B N 1
ATOM 8133 C CA . HIS B 1 519 ? -15.664 -6.863 0.869 1 98.12 519 HIS B CA 1
ATOM 8134 C C . HIS B 1 519 ? -15.562 -7.883 1.998 1 98.12 519 HIS B C 1
ATOM 8136 O O . HIS B 1 519 ? -14.656 -7.812 2.826 1 98.12 519 HIS B O 1
ATOM 8142 N N . ASP B 1 520 ? -16.438 -8.844 2.002 1 97.75 520 ASP B N 1
ATOM 8143 C CA . ASP B 1 520 ? -16.422 -9.883 3.031 1 97.75 520 ASP B CA 1
ATOM 8144 C C . ASP B 1 520 ? -15.062 -10.586 3.076 1 97.75 520 ASP B C 1
ATOM 8146 O O . ASP B 1 520 ? -14.516 -10.82 4.152 1 97.75 520 ASP B O 1
ATOM 8150 N N . LEU B 1 521 ? -14.617 -10.859 1.886 1 98.25 521 LEU B N 1
ATOM 8151 C CA . LEU B 1 521 ? -13.32 -11.516 1.781 1 98.25 521 LEU B CA 1
ATOM 8152 C C . LEU B 1 521 ? -12.219 -10.648 2.377 1 98.25 521 LEU B C 1
ATOM 8154 O O . LEU B 1 521 ? -11.414 -11.125 3.189 1 98.25 521 LEU B O 1
ATOM 8158 N N . GLY B 1 522 ? -12.148 -9.383 1.954 1 98.31 522 GLY B N 1
ATOM 8159 C CA . GLY B 1 522 ? -11.125 -8.484 2.453 1 98.31 522 GLY B CA 1
ATOM 8160 C C . GLY B 1 522 ? -11.141 -8.336 3.963 1 98.31 522 GLY B C 1
ATOM 8161 O O . GLY B 1 522 ? -10.094 -8.359 4.605 1 98.31 522 GLY B O 1
ATOM 8162 N N . PHE B 1 523 ? -12.312 -8.219 4.543 1 97.69 523 PHE B N 1
ATOM 8163 C CA . PHE B 1 523 ? -12.438 -8.078 5.988 1 97.69 523 PHE B CA 1
ATOM 8164 C C . PHE B 1 523 ? -11.984 -9.344 6.699 1 97.69 523 PHE B C 1
ATOM 8166 O O . PHE B 1 523 ? -11.344 -9.273 7.75 1 97.69 523 PHE B O 1
ATOM 8173 N N . ARG B 1 524 ? -12.281 -10.484 6.16 1 97.75 524 ARG B N 1
ATOM 8174 C CA . ARG B 1 524 ? -11.828 -11.742 6.742 1 97.75 524 ARG B CA 1
ATOM 8175 C C . ARG B 1 524 ? -10.312 -11.867 6.672 1 97.75 524 ARG B C 1
ATOM 8177 O O . ARG B 1 524 ? -9.688 -12.391 7.594 1 97.75 524 ARG B O 1
ATOM 8184 N N . PHE B 1 525 ? -9.75 -11.461 5.516 1 98.5 525 PHE B N 1
ATOM 8185 C CA . PHE B 1 525 ? -8.297 -11.461 5.395 1 98.5 525 PHE B CA 1
ATOM 8186 C C . PHE B 1 525 ? -7.656 -10.656 6.52 1 98.5 525 PHE B C 1
ATOM 8188 O O . PHE B 1 525 ? -6.691 -11.102 7.141 1 98.5 525 PHE B O 1
ATOM 8195 N N . ASN B 1 526 ? -8.242 -9.492 6.785 1 98.06 526 ASN B N 1
ATOM 8196 C CA . ASN B 1 526 ? -7.711 -8.641 7.84 1 98.06 526 ASN B CA 1
ATOM 8197 C C . ASN B 1 526 ? -7.785 -9.32 9.203 1 98.06 526 ASN B C 1
ATOM 8199 O O . ASN B 1 526 ? -6.863 -9.195 10.016 1 98.06 526 ASN B O 1
ATOM 8203 N N . GLN B 1 527 ? -8.828 -10.109 9.461 1 96.56 527 GLN B N 1
ATOM 8204 C CA . GLN B 1 527 ? -8.953 -10.852 10.719 1 96.56 527 GLN B CA 1
ATOM 8205 C C . GLN B 1 527 ? -7.891 -11.938 10.828 1 96.56 527 GLN B C 1
ATOM 8207 O O . GLN B 1 527 ? -7.48 -12.305 11.93 1 96.56 527 GLN B O 1
ATOM 8212 N N . ARG B 1 528 ? -7.492 -12.352 9.664 1 98.12 528 ARG B N 1
ATOM 8213 C CA . ARG B 1 528 ? -6.566 -13.484 9.633 1 98.12 528 ARG B CA 1
ATOM 8214 C C . ARG B 1 528 ? -5.129 -13.008 9.453 1 98.12 528 ARG B C 1
ATOM 8216 O O . ARG B 1 528 ? -4.238 -13.805 9.164 1 98.12 528 ARG B O 1
ATOM 8223 N N . GLY B 1 529 ? -4.879 -11.75 9.523 1 97.69 529 GLY B N 1
ATOM 8224 C CA . GLY B 1 529 ? -3.525 -11.219 9.594 1 97.69 529 GLY B CA 1
ATOM 8225 C C . GLY B 1 529 ? -2.99 -10.766 8.25 1 97.69 529 GLY B C 1
ATOM 8226 O O . GLY B 1 529 ? -1.816 -10.414 8.133 1 97.69 529 GLY B O 1
ATOM 8227 N N . VAL B 1 530 ? -3.752 -10.805 7.176 1 98.62 530 VAL B N 1
ATOM 8228 C CA . VAL B 1 530 ? -3.383 -10.273 5.871 1 98.62 530 VAL B CA 1
ATOM 8229 C C . VAL B 1 530 ? -3.975 -8.875 5.699 1 98.62 530 VAL B C 1
ATOM 8231 O O . VAL B 1 530 ? -5.195 -8.703 5.727 1 98.62 530 VAL B O 1
ATOM 8234 N N . ALA B 1 531 ? -3.148 -7.875 5.461 1 98.56 531 ALA B N 1
ATOM 8235 C CA . ALA B 1 531 ? -3.576 -6.48 5.453 1 98.56 531 ALA B CA 1
ATOM 8236 C C . ALA B 1 531 ? -4.176 -6.094 4.105 1 98.56 531 ALA B C 1
ATOM 8238 O O . ALA B 1 531 ? -3.598 -5.293 3.367 1 98.56 531 ALA B O 1
ATOM 8239 N N . ALA B 1 532 ? -5.367 -6.586 3.891 1 98.75 532 ALA B N 1
ATOM 8240 C CA . ALA B 1 532 ? -6.074 -6.234 2.66 1 98.75 532 ALA B CA 1
ATOM 8241 C C . ALA B 1 532 ? -6.496 -4.766 2.67 1 98.75 532 ALA B C 1
ATOM 8243 O O . ALA B 1 532 ? -6.914 -4.242 3.705 1 98.75 532 ALA B O 1
ATOM 8244 N N . ILE B 1 533 ? -6.379 -4.09 1.57 1 98.44 533 ILE B N 1
ATOM 8245 C CA . ILE B 1 533 ? -6.695 -2.672 1.456 1 98.44 533 ILE B CA 1
ATOM 8246 C C . ILE B 1 533 ? -8.211 -2.48 1.434 1 98.44 533 ILE B C 1
ATOM 8248 O O . ILE B 1 533 ? -8.953 -3.396 1.072 1 98.44 533 ILE B O 1
ATOM 8252 N N . ALA B 1 534 ? -8.703 -1.318 1.87 1 98.31 534 ALA B N 1
ATOM 8253 C CA . ALA B 1 534 ? -10.109 -0.953 1.712 1 98.31 534 ALA B CA 1
ATOM 8254 C C . ALA B 1 534 ? -10.43 -0.627 0.256 1 98.31 534 ALA B C 1
ATOM 8256 O O . ALA B 1 534 ? -9.68 0.098 -0.404 1 98.31 534 ALA B O 1
ATOM 8257 N N . LEU B 1 535 ? -11.555 -1.128 -0.222 1 97.44 535 LEU B N 1
ATOM 8258 C CA . LEU B 1 535 ? -11.953 -0.862 -1.599 1 97.44 535 LEU B CA 1
ATOM 8259 C C . LEU B 1 535 ? -12.844 0.375 -1.677 1 97.44 535 LEU B C 1
ATOM 8261 O O . LEU B 1 535 ? -12.969 0.985 -2.74 1 97.44 535 LEU B O 1
ATOM 8265 N N . GLN B 1 536 ? -13.523 0.668 -0.569 1 97.94 536 GLN B N 1
ATOM 8266 C CA . GLN B 1 536 ? -14.477 1.765 -0.423 1 97.94 536 GLN B CA 1
ATOM 8267 C C . GLN B 1 536 ? -14.508 2.281 1.014 1 97.94 536 GLN B C 1
ATOM 8269 O O . GLN B 1 536 ? -13.938 1.656 1.914 1 97.94 536 GLN B O 1
ATOM 8274 N N . PRO B 1 537 ? -15.109 3.482 1.198 1 98.56 537 PRO B N 1
ATOM 8275 C CA . PRO B 1 537 ? -15.445 3.82 2.584 1 98.56 537 PRO B CA 1
ATOM 8276 C C . PRO B 1 537 ? -16.266 2.732 3.277 1 98.56 537 PRO B C 1
ATOM 8278 O O . PRO B 1 537 ? -17.078 2.059 2.635 1 98.56 537 PRO B O 1
ATOM 8281 N N . LEU B 1 538 ? -16 2.576 4.531 1 98.38 538 LEU B N 1
ATOM 8282 C CA . LEU B 1 538 ? -16.719 1.535 5.266 1 98.38 538 LEU B CA 1
ATOM 8283 C C . LEU B 1 538 ? -18.219 1.73 5.164 1 98.38 538 LEU B C 1
ATOM 8285 O O . LEU B 1 538 ? -18.984 0.757 5.109 1 98.38 538 LEU B O 1
ATOM 8289 N N . TRP B 1 539 ? -18.734 2.955 5.043 1 98.38 539 TRP B N 1
ATOM 8290 C CA . TRP B 1 539 ? -20.156 3.248 4.867 1 98.38 539 TRP B CA 1
ATOM 8291 C C . TRP B 1 539 ? -20.734 2.494 3.67 1 98.38 539 TRP B C 1
ATOM 8293 O O . TRP B 1 539 ? -21.812 1.913 3.752 1 98.38 539 TRP B O 1
ATOM 8303 N N . CYS B 1 540 ? -20 2.477 2.627 1 98.06 540 CYS B N 1
ATOM 8304 C CA . CYS B 1 540 ? -20.422 1.813 1.396 1 98.06 540 CYS B CA 1
ATOM 8305 C C . CYS B 1 540 ? -20.406 0.298 1.561 1 98.06 540 CYS B C 1
ATOM 8307 O O . CYS B 1 540 ? -21.328 -0.391 1.126 1 98.06 540 CYS B O 1
ATOM 8309 N N . ALA B 1 541 ? -19.328 -0.21 2.193 1 97.56 541 ALA B N 1
ATOM 8310 C CA . ALA B 1 541 ? -19.203 -1.649 2.406 1 97.56 541 ALA B CA 1
ATOM 8311 C C . ALA B 1 541 ? -20.375 -2.184 3.234 1 97.56 541 ALA B C 1
ATOM 8313 O O . ALA B 1 541 ? -20.781 -3.334 3.064 1 97.56 541 ALA B O 1
ATOM 8314 N N . LEU B 1 542 ? -20.938 -1.306 4.098 1 97.31 542 LEU B N 1
ATOM 8315 C CA . LEU B 1 542 ? -22.031 -1.714 4.969 1 97.31 542 LEU B CA 1
ATOM 8316 C C . LEU B 1 542 ? -23.375 -1.562 4.254 1 97.31 542 LEU B C 1
ATOM 8318 O O . LEU B 1 542 ? -24.406 -1.945 4.797 1 97.31 542 LEU B O 1
ATOM 8322 N N . ARG B 1 543 ? -23.375 -1 3.094 1 96.62 543 ARG B N 1
ATOM 8323 C CA . ARG B 1 543 ? -24.594 -0.712 2.344 1 96.62 543 ARG B CA 1
ATOM 8324 C C . ARG B 1 543 ? -24.453 -1.114 0.88 1 96.62 543 ARG B C 1
ATOM 8326 O O . ARG B 1 543 ? -24.438 -0.258 -0.007 1 96.62 543 ARG B O 1
ATOM 8333 N N . PRO B 1 544 ? -24.422 -2.432 0.643 1 95.38 544 PRO B N 1
ATOM 8334 C CA . PRO B 1 544 ? -24.219 -2.914 -0.725 1 95.38 544 PRO B CA 1
ATOM 8335 C C . PRO B 1 544 ? -25.109 -2.205 -1.741 1 95.38 544 PRO B C 1
ATOM 8337 O O . PRO B 1 544 ? -26.328 -2.076 -1.523 1 95.38 544 PRO B O 1
ATOM 8340 N N . GLY B 1 545 ? -24.469 -1.707 -2.789 1 94.12 545 GLY B N 1
ATOM 8341 C CA . GLY B 1 545 ? -25.188 -1.098 -3.896 1 94.12 545 GLY B CA 1
ATOM 8342 C C . GLY B 1 545 ? -25.344 0.403 -3.748 1 94.12 545 GLY B C 1
ATOM 8343 O O . GLY B 1 545 ? -25.594 1.106 -4.73 1 94.12 545 GLY B O 1
ATOM 8344 N N . SER B 1 546 ? -25.172 0.985 -2.531 1 95.81 546 SER B N 1
ATOM 8345 C CA . SER B 1 546 ? -25.469 2.387 -2.256 1 95.81 546 SER B CA 1
ATOM 8346 C C . SER B 1 546 ? -24.422 3.309 -2.871 1 95.81 546 SER B C 1
ATOM 8348 O O . SER B 1 546 ? -24.688 4.492 -3.09 1 95.81 546 SER B O 1
ATOM 8350 N N . CYS B 1 547 ? -23.234 2.781 -3.119 1 96.5 547 CYS B N 1
ATOM 8351 C CA . CYS B 1 547 ? -22.156 3.604 -3.656 1 96.5 547 CYS B CA 1
ATOM 8352 C C . CYS B 1 547 ? -21.812 3.193 -5.086 1 96.5 547 CYS B C 1
ATOM 8354 O O . CYS B 1 547 ? -20.672 3.332 -5.52 1 96.5 547 CYS B O 1
ATOM 8356 N N . ASP B 1 548 ? -22.719 2.607 -5.789 1 93.5 548 ASP B N 1
ATOM 8357 C CA . ASP B 1 548 ? -22.516 2.281 -7.195 1 93.5 548 ASP B CA 1
ATOM 8358 C C . ASP B 1 548 ? -22.578 3.535 -8.062 1 93.5 548 ASP B C 1
ATOM 8360 O O . ASP B 1 548 ? -23.172 4.539 -7.672 1 93.5 548 ASP B O 1
ATOM 8364 N N . ALA B 1 549 ? -21.906 3.523 -9.164 1 89.19 549 ALA B N 1
ATOM 8365 C CA . ALA B 1 549 ? -21.875 4.656 -10.086 1 89.19 549 ALA B CA 1
ATOM 8366 C C . ALA B 1 549 ? -23.25 4.863 -10.742 1 89.19 549 ALA B C 1
ATOM 8368 O O . ALA B 1 549 ? -24.016 3.916 -10.898 1 89.19 549 ALA B O 1
#

Foldseek 3Di:
DDPPPPPPPPPPPPQQLFFLDFQDKDWAQAKEFADPQAAEEEPPAPDADPLLVVLRVVLVVLLQQQAAFALAVVSCPVCVVRNVPFYYARYEYEYADADDADALLVLLQPDLVPRWQKWKWWAARRRPYIYIYDNYSNNSSNRSLRVSRQWHHDPNIIMHRIPGMIGTGWFPFSAEEEEEECALPHADLVLLLLVLVLCLSNPHREYEYAQAFLQARQEQFPVQRVRRVQGHPDPRRHQYLVSLVVSQSSNSSSSHFYAYEDAPQHRCLSSCRVPVVQKFCRQPPPCVQAFPDPDHIGGLLLDPVNLVVLLVVLLRVPVSGSHLEYEHEDPGHRPSRLVPGPVSVVSCVVVVHDPLRSVLVSCLSNVVSSVVVNHAYEYECCCCPVSNRPNHDQAYEYEYADALLCLAVVLVVPHQYAYRYLQAAELPACPFDDDPPCPRGHDPRDDHHFLVSNLQDANCVNHDPSSSVSYNFYFHYYDPNPHDPVCVQASCPPSRSSRSSCRGNHHDDDPLSCVLSSLSSQSSSVSVPRNYDDPDPSVPNNPRPPPDD/DDPPPPPPPPPPPPQQLDFLDFQDKDWAQAKEFADPQAAEEEPPAPDADPLLVVLRVVLVVLLQQQAAFALAVVSCPVCVVRNVPFAYARYEYEYADADDADALLVLLQPDLVPRWQWWKWWAARRRPYIYIYDNYSNNSSNRSLRVSSQWHHDPNIIMHRIPGMIGTGWFPFSAEEEEEECALPHADLVLLLLVLVLCLSNPHREYEYAQAFLQARQEQFPVQRVRRVQGHPDPRRHQYLVSLVVSQSSNSSSSHFYAYEDAPQHRCLSSCRVPVVQKFCRQPPPCVQAFPDPDHIGGLLLDPVNLVVLLVVLLRVPVSGSHQEYEHEDPGHRPSRLVPGPVSVVSCVVVVHDPLRSVLVSCLSNVVSSVVVNHAYEYECCCCPVSNRPNHDQAYEYEYADALLCLAVVLVVNHQYAYRYLQAAELPACPFDDDPPCPRGHDPSDDHHFLVSNLQDANCVPHDPSSSVSYNFYFHYYDPNPHDPVCVQASCPPSRSSRSSCRGNHHDDDPLSCVLSSLSSQSSSVSVPRNYDDPDPSVPNNPRPPPDD